Protein 6GBH (pdb70)

B-factor: mean 94.47, std 19.18, range [62.91, 206.18]

Foldseek 3Di:
DKEKDKVVLEAEAQFKIKIDIDCDDPAFQWKWKFFDQDDDQQGTQWIAGPVVRDIDGGNNHPVQKDADDSGMMMGGNDDQVVFHKMKMWTAGPVRDIDMYMGGHHYDD/DKEWEKVPQEAEQQFKIKIAIPPQDDAFQKKWKFPDDDDDQQRTQWIAGPVVRDIDGGNNHDVQWDADPNRMIMGGNHDQVRFFKMKMWTAGPVGDIDMYMYGHGYHD/DPPVLVVLLVLLLVLLCPQFADALQHLLNLLLLLLLLQLLLVCQQAVQWFAEAAAPDAADAQKKKKWACHQHALWRIHIHHGNNNRHHAFAQEHHHPVLVLLLSVLSQQSLQLVVVNQHGLVDFAAKGWTWIWMAMSHDIDIDIDIDTRYRLVSLVSSLSNLCSCVVRQGKTDADPCVADPQHDNHIDRVCVSCVLVSVLSNLSSVLSNLLSVLSVVSVVQRADDPVCLVVQVSLQSSLVSVVSNLVSSVSNLVSVVVVCPPSCVPASQDAPSGGSGRHNHRPSNSPVSSVSSVVSSVVCVVCNVSSVVSNVVSPPDD/DVPVVLQVLLVVLLCPLFQDQLLHLLNLLLVLLLLLLLLVCQQAPQWAAAAAAAPAAFQPKKKKWACHAHAQFSIDIHGRNNSRHHAFAAAHHYPVLVVLLSVLNQVSVQLPVVNAHGLNDFPDKTWTWIWMAMVPRIDIDIDIGTRYSLVNLVSSLSNLCSCVRRQHKTAADVVAADLHHNDIHRCCVQCVLSSVLSNLSSVLSNLLSVLSVVSVVQRQNDDQPPPVLPSLVSLQSSLVSSVSNLVSSVVSLVSVVVVCVHDCVPASQDADDSPSGRHNHSPSNNVVSSVSSVSSSVVCCVSNVSSVVSNVVSVVSD

InterPro domains:
  IPR002718 Outer membrane protein, Helicobacter [PF01856] (459-632)
  IPR002718 Outer membrane protein, Helicobacter [PR01776] (448-469)
  IPR002718 Outer membrane protein, Helicobacter [PR01776] (474-494)
  IPR002718 Outer membrane protein, Helicobacter [PR01776] (495-516)
  IPR002718 Outer membrane protein, Helicobacter [PR01776] (592-613)
  IPR040838 SabA, N-terminal extracellular adhesion domain [PF18304] (47-334)

Structure (mmCIF, N/CA/C/O backbone):
data_6GBH
#
_entry.id   6GBH
#
_cell.length_a   79.820
_cell.length_b   169.670
_cell.length_c   198.096
_cell.angle_alpha   90.00
_cell.angle_beta   90.00
_cell.angle_gamma   90.00
#
_symmetry.space_group_name_H-M   'C 2 2 21'
#
loop_
_entity.id
_entity.type
_entity.pdbx_description
1 polymer 'Carcinoembryonic antigen-related cell adhesion molecule 1'
2 polymer HopQ
3 non-polymer 'SULFATE ION'
4 water water
#
loop_
_atom_site.group_PDB
_atom_site.id
_atom_site.type_symbol
_atom_site.label_atom_id
_atom_site.label_alt_id
_atom_site.label_comp_id
_atom_site.label_asym_id
_atom_site.label_entity_id
_atom_site.label_seq_id
_atom_site.pdbx_PDB_ins_code
_atom_site.Cartn_x
_atom_site.Cartn_y
_atom_site.Cartn_z
_atom_site.occupancy
_atom_site.B_iso_or_equiv
_atom_site.auth_seq_id
_atom_site.auth_comp_id
_atom_site.auth_asym_id
_atom_site.auth_atom_id
_atom_site.pdbx_PDB_model_num
ATOM 1 N N . GLN A 1 2 ? -28.527 -11.898 -91.662 1.00 132.08 1 GLN B N 1
ATOM 2 C CA . GLN A 1 2 ? -28.776 -10.540 -91.101 1.00 129.34 1 GLN B CA 1
ATOM 3 C C . GLN A 1 2 ? -30.219 -10.376 -90.601 1.00 119.74 1 GLN B C 1
ATOM 4 O O . GLN A 1 2 ? -31.153 -10.802 -91.263 1.00 116.62 1 GLN B O 1
ATOM 10 N N . LEU A 1 3 ? -30.399 -9.732 -89.447 1.00 114.06 2 LEU B N 1
ATOM 11 C CA . LEU A 1 3 ? -31.741 -9.505 -88.872 1.00 106.18 2 LEU B CA 1
ATOM 12 C C . LEU A 1 3 ? -32.672 -8.846 -89.875 1.00 102.87 2 LEU B C 1
ATOM 13 O O . LEU A 1 3 ? -32.240 -8.019 -90.654 1.00 106.42 2 LEU B O 1
ATOM 18 N N . THR A 1 4 ? -33.945 -9.221 -89.863 1.00 97.99 3 THR B N 1
ATOM 19 C CA . THR A 1 4 ? -34.886 -8.761 -90.874 1.00 99.36 3 THR B CA 1
ATOM 20 C C . THR A 1 4 ? -36.299 -8.845 -90.386 1.00 97.49 3 THR B C 1
ATOM 21 O O . THR A 1 4 ? -36.616 -9.671 -89.547 1.00 97.20 3 THR B O 1
ATOM 25 N N . THR A 1 5 ? -37.162 -7.998 -90.911 1.00 99.49 4 THR B N 1
ATOM 26 C CA . THR A 1 5 ? -38.553 -8.075 -90.539 1.00 103.43 4 THR B CA 1
ATOM 27 C C . THR A 1 5 ? -39.359 -8.096 -91.807 1.00 111.77 4 THR B C 1
ATOM 28 O O . THR A 1 5 ? -38.814 -7.910 -92.890 1.00 116.42 4 THR B O 1
ATOM 32 N N . GLU A 1 6 ? -40.654 -8.355 -91.673 1.00 117.07 5 GLU B N 1
ATOM 33 C CA . GLU A 1 6 ? -41.510 -8.608 -92.833 1.00 120.65 5 GLU B CA 1
ATOM 34 C C . GLU A 1 6 ? -42.963 -8.583 -92.401 1.00 117.35 5 GLU B C 1
ATOM 35 O O . GLU A 1 6 ? -43.433 -9.458 -91.669 1.00 117.47 5 GLU B O 1
ATOM 41 N N . SER A 1 7 ? -43.660 -7.547 -92.837 1.00 114.19 6 SER B N 1
ATOM 42 C CA . SER A 1 7 ? -45.070 -7.434 -92.579 1.00 114.24 6 SER B CA 1
ATOM 43 C C . SER A 1 7 ? -45.769 -8.551 -93.343 1.00 113.69 6 SER B C 1
ATOM 44 O O . SER A 1 7 ? -45.277 -8.991 -94.378 1.00 115.01 6 SER B O 1
ATOM 47 N N . MET A 1 8 ? -46.880 -9.039 -92.798 1.00 110.43 7 MET B N 1
ATOM 48 C CA . MET A 1 8 ? -47.819 -9.860 -93.562 1.00 110.14 7 MET B CA 1
ATOM 49 C C . MET A 1 8 ? -49.227 -9.776 -92.996 1.00 101.42 7 MET B C 1
ATOM 50 O O . MET A 1 8 ? -49.424 -10.071 -91.835 1.00 93.76 7 MET B O 1
ATOM 55 N N . PRO A 1 9 ? -50.194 -9.292 -93.798 1.00 102.88 8 PRO B N 1
ATOM 56 C CA . PRO A 1 9 ? -49.991 -8.743 -95.148 1.00 108.45 8 PRO B CA 1
ATOM 57 C C . PRO A 1 9 ? -49.155 -7.483 -95.101 1.00 109.19 8 PRO B C 1
ATOM 58 O O . PRO A 1 9 ? -49.173 -6.797 -94.088 1.00 104.61 8 PRO B O 1
ATOM 62 N N . PHE A 1 10 ? -48.428 -7.209 -96.183 1.00 118.31 9 PHE B N 1
ATOM 63 C CA . PHE A 1 10 ? -47.721 -5.927 -96.372 1.00 122.91 9 PHE B CA 1
ATOM 64 C C . PHE A 1 10 ? -48.709 -4.745 -96.412 1.00 122.78 9 PHE B C 1
ATOM 65 O O . PHE A 1 10 ? -48.367 -3.654 -95.989 1.00 126.44 9 PHE B O 1
ATOM 73 N N . ASN A 1 11 ? -49.925 -4.971 -96.915 1.00 124.01 10 ASN B N 1
ATOM 74 C CA . ASN A 1 11 ? -51.006 -3.973 -96.881 1.00 125.44 10 ASN B CA 1
ATOM 75 C C . ASN A 1 11 ? -52.178 -4.482 -96.062 1.00 124.74 10 ASN B C 1
ATOM 76 O O . ASN A 1 11 ? -52.590 -5.618 -96.238 1.00 125.46 10 ASN B O 1
ATOM 81 N N . VAL A 1 12 ? -52.758 -3.634 -95.213 1.00 123.61 11 VAL B N 1
ATOM 82 C CA . VAL A 1 12 ? -53.658 -4.121 -94.165 1.00 123.26 11 VAL B CA 1
ATOM 83 C C . VAL A 1 12 ? -55.032 -3.461 -94.065 1.00 121.38 11 VAL B C 1
ATOM 84 O O . VAL A 1 12 ? -55.157 -2.383 -93.532 1.00 113.49 11 VAL B O 1
ATOM 88 N N . ALA A 1 13 ? -56.068 -4.167 -94.506 1.00 125.09 12 ALA B N 1
ATOM 89 C CA . ALA A 1 13 ? -57.465 -3.762 -94.286 1.00 126.27 12 ALA B CA 1
ATOM 90 C C . ALA A 1 13 ? -57.781 -3.244 -92.875 1.00 122.61 12 ALA B C 1
ATOM 91 O O . ALA A 1 13 ? -57.272 -3.768 -91.890 1.00 123.17 12 ALA B O 1
ATOM 93 N N . GLU A 1 14 ? -58.652 -2.238 -92.795 1.00 124.68 13 GLU B N 1
ATOM 94 C CA . GLU A 1 14 ? -59.039 -1.586 -91.524 1.00 125.72 13 GLU B CA 1
ATOM 95 C C . GLU A 1 14 ? -60.027 -2.428 -90.698 1.00 120.42 13 GLU B C 1
ATOM 96 O O . GLU A 1 14 ? -60.999 -2.938 -91.240 1.00 129.08 13 GLU B O 1
ATOM 102 N N . GLY A 1 15 ? -59.795 -2.538 -89.390 1.00 112.40 14 GLY B N 1
ATOM 103 C CA . GLY A 1 15 ? -60.627 -3.375 -88.518 1.00 113.02 14 GLY B CA 1
ATOM 104 C C . GLY A 1 15 ? -60.188 -4.840 -88.508 1.00 113.33 14 GLY B C 1
ATOM 105 O O . GLY A 1 15 ? -60.739 -5.672 -87.762 1.00 118.53 14 GLY B O 1
ATOM 106 N N . LYS A 1 16 ? -59.187 -5.152 -89.334 1.00 110.22 15 LYS B N 1
ATOM 107 C CA . LYS A 1 16 ? -58.669 -6.502 -89.504 1.00 107.04 15 LYS B CA 1
ATOM 108 C C . LYS A 1 16 ? -57.300 -6.477 -88.831 1.00 99.08 15 LYS B C 1
ATOM 109 O O . LYS A 1 16 ? -57.159 -5.806 -87.821 1.00 100.39 15 LYS B O 1
ATOM 115 N N . GLU A 1 17 ? -56.289 -7.153 -89.368 1.00 110.75 16 GLU B N 1
ATOM 116 C CA . GLU A 1 17 ? -55.129 -7.484 -88.559 1.00 112.56 16 GLU B CA 1
ATOM 117 C C . GLU A 1 17 ? -53.900 -7.836 -89.359 1.00 102.22 16 GLU B C 1
ATOM 118 O O . GLU A 1 17 ? -53.995 -8.276 -90.497 1.00 104.19 16 GLU B O 1
ATOM 124 N N . VAL A 1 18 ? -52.740 -7.694 -88.737 1.00 96.95 17 VAL B N 1
ATOM 125 C CA . VAL A 1 18 ? -51.465 -7.871 -89.428 1.00 92.70 17 VAL B CA 1
ATOM 126 C C . VAL A 1 18 ? -50.487 -8.485 -88.456 1.00 92.70 17 VAL B C 1
ATOM 127 O O . VAL A 1 18 ? -50.621 -8.302 -87.221 1.00 91.18 17 VAL B O 1
ATOM 131 N N . LEU A 1 19 ? -49.509 -9.186 -89.035 1.00 92.19 18 LEU B N 1
ATOM 132 C CA . LEU A 1 19 ? -48.450 -9.875 -88.304 1.00 95.40 18 LEU B CA 1
ATOM 133 C C . LEU A 1 19 ? -47.119 -9.427 -88.849 1.00 95.41 18 LEU B C 1
ATOM 134 O O . LEU A 1 19 ? -46.915 -9.460 -90.059 1.00 105.01 18 LEU B O 1
ATOM 139 N N . LEU A 1 20 ? -46.208 -9.009 -87.975 1.00 93.59 19 LEU B N 1
ATOM 140 C CA . LEU A 1 20 ? -44.855 -8.702 -88.426 1.00 94.54 19 LEU B CA 1
ATOM 141 C C . LEU A 1 20 ? -43.923 -9.858 -88.032 1.00 94.62 19 LEU B C 1
ATOM 142 O O . LEU A 1 20 ? -43.610 -10.050 -86.846 1.00 90.99 19 LEU B O 1
ATOM 147 N N . LEU A 1 21 ? -43.514 -10.629 -89.036 1.00 95.12 20 LEU B N 1
ATOM 148 C CA . LEU A 1 21 ? -42.543 -11.701 -88.861 1.00 98.46 20 LEU B CA 1
ATOM 149 C C . LEU A 1 21 ? -41.140 -11.187 -88.757 1.00 102.44 20 LEU B C 1
ATOM 150 O O . LEU A 1 21 ? -40.786 -10.185 -89.380 1.00 111.74 20 LEU B O 1
ATOM 155 N N . VAL A 1 22 ? -40.316 -11.957 -88.065 1.00 101.78 21 VAL B N 1
ATOM 156 C CA . VAL A 1 22 ? -38.905 -11.676 -87.941 1.00 104.03 21 VAL B CA 1
ATOM 157 C C . VAL A 1 22 ? -38.105 -12.779 -88.577 1.00 108.66 21 VAL B C 1
ATOM 158 O O . VAL A 1 22 ? -38.523 -13.922 -88.546 1.00 111.75 21 VAL B O 1
ATOM 162 N N . HIS A 1 23 ? -36.951 -12.429 -89.133 1.00 105.12 22 HIS B N 1
ATOM 163 C CA . HIS A 1 23 ? -36.059 -13.393 -89.762 1.00 108.98 22 HIS B CA 1
ATOM 164 C C . HIS A 1 23 ? -34.646 -13.173 -89.232 1.00 108.04 22 HIS B C 1
ATOM 165 O O . HIS A 1 23 ? -34.295 -12.068 -88.891 1.00 107.71 22 HIS B O 1
ATOM 172 N N . ASN A 1 24 ? -33.836 -14.226 -89.190 1.00 109.62 23 ASN B N 1
ATOM 173 C CA . ASN A 1 24 ? -32.498 -14.221 -88.543 1.00 109.70 23 ASN B CA 1
ATOM 174 C C . ASN A 1 24 ? -32.443 -13.724 -87.096 1.00 110.45 23 ASN B C 1
ATOM 175 O O . ASN A 1 24 ? -31.498 -13.010 -86.707 1.00 115.06 23 ASN B O 1
ATOM 180 N N . LEU A 1 25 ? -33.430 -14.111 -86.291 1.00 108.46 24 LEU B N 1
ATOM 181 C CA . LEU A 1 25 ? -33.364 -13.836 -84.853 1.00 106.48 24 LEU B CA 1
ATOM 182 C C . LEU A 1 25 ? -32.180 -14.609 -84.271 1.00 108.26 24 LEU B C 1
ATOM 183 O O . LEU A 1 25 ? -32.102 -15.818 -84.434 1.00 111.09 24 LEU B O 1
ATOM 188 N N . PRO A 1 26 ? -31.233 -13.920 -83.626 1.00 107.44 25 PRO B N 1
ATOM 189 C CA . PRO A 1 26 ? -30.123 -14.686 -83.082 1.00 109.09 25 PRO B CA 1
ATOM 190 C C . PRO A 1 26 ? -30.512 -15.822 -82.122 1.00 105.77 25 PRO B C 1
ATOM 191 O O . PRO A 1 26 ? -31.556 -15.814 -81.473 1.00 99.06 25 PRO B O 1
ATOM 195 N N . GLN A 1 27 ? -29.658 -16.822 -82.114 1.00 108.49 26 GLN B N 1
ATOM 196 C CA . GLN A 1 27 ? -29.788 -17.972 -81.256 1.00 110.73 26 GLN B CA 1
ATOM 197 C C . GLN A 1 27 ? -29.946 -17.500 -79.810 1.00 105.58 26 GLN B C 1
ATOM 198 O O . GLN A 1 27 ? -31.005 -17.650 -79.191 1.00 98.35 26 GLN B O 1
ATOM 204 N N . GLN A 1 28 ? -28.915 -16.833 -79.320 1.00 104.95 27 GLN B N 1
ATOM 205 C CA . GLN A 1 28 ? -28.770 -16.572 -77.902 1.00 104.76 27 GLN B CA 1
ATOM 206 C C . GLN A 1 28 ? -29.130 -15.120 -77.563 1.00 95.64 27 GLN B C 1
ATOM 207 O O . GLN A 1 28 ? -28.355 -14.216 -77.866 1.00 95.08 27 GLN B O 1
ATOM 213 N N . LEU A 1 29 ? -30.298 -14.927 -76.939 1.00 88.25 28 LEU B N 1
ATOM 214 C CA . LEU A 1 29 ? -30.872 -13.606 -76.646 1.00 83.48 28 LEU B CA 1
ATOM 215 C C . LEU A 1 29 ? -30.866 -13.243 -75.193 1.00 84.75 28 LEU B C 1
ATOM 216 O O . LEU A 1 29 ? -31.028 -14.112 -74.344 1.00 89.48 28 LEU B O 1
ATOM 221 N N . PHE A 1 30 ? -30.718 -11.936 -74.918 1.00 84.92 29 PHE B N 1
ATOM 222 C CA . PHE A 1 30 ? -31.048 -11.363 -73.603 1.00 78.52 29 PHE B CA 1
ATOM 223 C C . PHE A 1 30 ? -32.458 -10.853 -73.568 1.00 73.49 29 PHE B C 1
ATOM 224 O O . PHE A 1 30 ? -33.060 -10.823 -72.516 1.00 75.28 29 PHE B O 1
ATOM 232 N N . GLY A 1 31 ? -32.985 -10.433 -74.703 1.00 71.61 30 GLY B N 1
ATOM 233 C CA . GLY A 1 31 ? -34.297 -9.768 -74.734 1.00 71.70 30 GLY B CA 1
ATOM 234 C C . GLY A 1 31 ? -34.464 -8.976 -76.021 1.00 72.16 30 GLY B C 1
ATOM 235 O O . GLY A 1 31 ? -33.538 -8.869 -76.840 1.00 69.72 30 GLY B O 1
ATOM 236 N N . TYR A 1 32 ? -35.659 -8.452 -76.223 1.00 74.48 31 TYR B N 1
ATOM 237 C CA . TYR A 1 32 ? -35.944 -7.706 -77.429 1.00 78.00 31 TYR B CA 1
ATOM 238 C C . TYR A 1 32 ? -37.188 -6.822 -77.287 1.00 78.17 31 TYR B C 1
ATOM 239 O O . TYR A 1 32 ? -37.960 -6.963 -76.333 1.00 77.63 31 TYR B O 1
ATOM 248 N N . SER A 1 33 ? -37.357 -5.870 -78.216 1.00 78.48 32 SER B N 1
ATOM 249 C CA . SER A 1 33 ? -38.319 -4.778 -78.014 1.00 75.66 32 SER B CA 1
ATOM 250 C C . SER A 1 33 ? -38.877 -4.273 -79.335 1.00 75.49 32 SER B C 1
ATOM 251 O O . SER A 1 33 ? -38.207 -4.346 -80.365 1.00 73.72 32 SER B O 1
ATOM 254 N N . TRP A 1 34 ? -40.135 -3.836 -79.325 1.00 78.94 33 TRP B N 1
ATOM 255 C CA . TRP A 1 34 ? -40.771 -3.265 -80.530 1.00 83.81 33 TRP B CA 1
ATOM 256 C C . TRP A 1 34 ? -41.169 -1.770 -80.392 1.00 86.14 33 TRP B C 1
ATOM 257 O O . TRP A 1 34 ? -41.605 -1.304 -79.324 1.00 85.17 33 TRP B O 1
ATOM 268 N N . TYR A 1 35 ? -41.039 -1.032 -81.495 1.00 87.64 34 TYR B N 1
ATOM 269 C CA . TYR A 1 35 ? -41.132 0.431 -81.452 1.00 90.92 34 TYR B CA 1
ATOM 270 C C . TYR A 1 35 ? -41.855 0.979 -82.634 1.00 91.46 34 TYR B C 1
ATOM 271 O O . TYR A 1 35 ? -41.504 0.643 -83.758 1.00 94.21 34 TYR B O 1
ATOM 280 N N . LYS A 1 36 ? -42.839 1.847 -82.388 1.00 93.42 35 LYS B N 1
ATOM 281 C CA . LYS A 1 36 ? -43.423 2.646 -83.473 1.00 94.30 35 LYS B CA 1
ATOM 282 C C . LYS A 1 36 ? -42.375 3.633 -83.920 1.00 93.05 35 LYS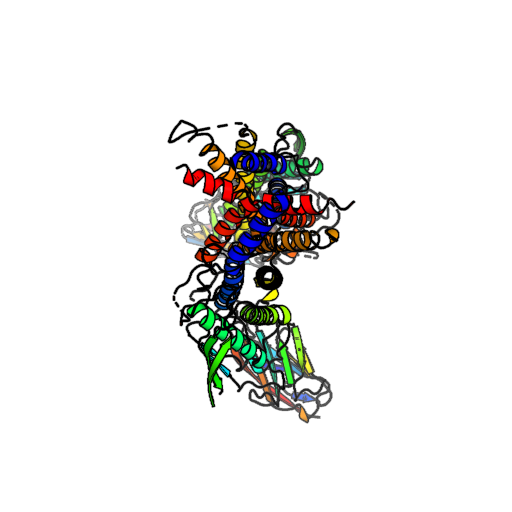 B C 1
ATOM 283 O O . LYS A 1 36 ? -41.843 4.386 -83.098 1.00 93.60 35 LYS B O 1
ATOM 289 N N . GLY A 1 37 ? -42.032 3.596 -85.202 1.00 92.32 36 GLY B N 1
ATOM 290 C CA . GLY A 1 37 ? -40.980 4.459 -85.697 1.00 95.91 36 GLY B CA 1
ATOM 291 C C . GLY A 1 37 ? -40.021 3.726 -86.582 1.00 96.53 36 GLY B C 1
ATOM 292 O O . GLY A 1 37 ? -40.277 2.578 -86.947 1.00 96.87 36 GLY B O 1
ATOM 293 N N . GLU A 1 38 ? -38.950 4.428 -86.965 1.00 99.03 37 GLU B N 1
ATOM 294 C CA . GLU A 1 38 ? -37.854 3.891 -87.792 1.00 101.03 37 GLU B CA 1
ATOM 295 C C . GLU A 1 38 ? -36.651 3.808 -86.903 1.00 100.03 37 GLU B C 1
ATOM 296 O O . GLU A 1 38 ? -35.509 3.647 -87.368 1.00 99.76 37 GLU B O 1
ATOM 302 N N . ARG A 1 39 ? -36.894 3.948 -85.614 1.00 98.23 38 ARG B N 1
ATOM 303 C CA . ARG A 1 39 ? -35.786 4.019 -84.718 1.00 101.78 38 ARG B CA 1
ATOM 304 C C . ARG A 1 39 ? -36.192 3.726 -83.291 1.00 98.11 38 ARG B C 1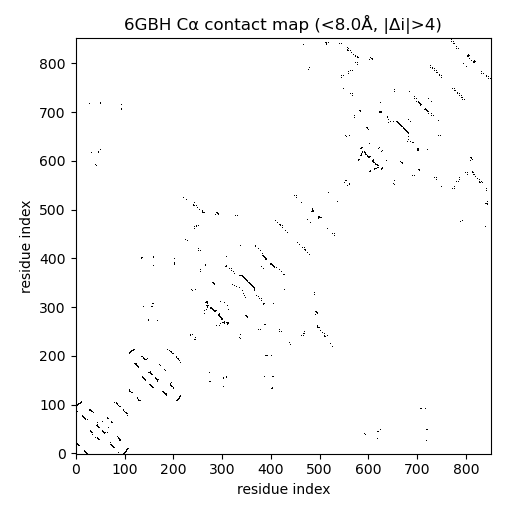
ATOM 305 O O . ARG A 1 39 ? -37.365 3.834 -82.892 1.00 94.61 38 ARG B O 1
ATOM 313 N N . VAL A 1 40 ? -35.164 3.341 -82.552 1.00 95.20 39 VAL B N 1
ATOM 314 C CA . VAL A 1 40 ? -35.284 2.888 -81.205 1.00 92.11 39 VAL B CA 1
ATOM 315 C C . VAL A 1 40 ? -35.447 4.140 -80.363 1.00 91.79 39 VAL B C 1
ATOM 316 O O . VAL A 1 40 ? -34.579 5.009 -80.354 1.00 93.18 39 VAL B O 1
ATOM 320 N N . ASP A 1 41 ? -36.584 4.221 -79.684 1.00 88.16 40 ASP B N 1
ATOM 321 C CA . ASP A 1 41 ? -36.889 5.347 -78.867 1.00 90.42 40 ASP B CA 1
ATOM 322 C C . ASP A 1 41 ? -37.764 5.015 -77.649 1.00 85.86 40 ASP B C 1
ATOM 323 O O . ASP A 1 41 ? -38.981 4.833 -77.770 1.00 80.09 40 ASP B O 1
ATOM 328 N N . GLY A 1 42 ? -37.133 5.055 -76.475 1.00 85.80 41 GLY B N 1
ATOM 329 C CA . GLY A 1 42 ? -37.811 4.922 -75.205 1.00 86.54 41 GLY B CA 1
ATOM 330 C C . GLY A 1 42 ? -39.294 5.189 -75.292 1.00 89.26 41 GLY B C 1
ATOM 331 O O . GLY A 1 42 ? -40.107 4.310 -75.061 1.00 91.63 41 GLY B O 1
ATOM 332 N N . ASN A 1 43 ? -39.661 6.401 -75.675 1.00 93.60 42 ASN B N 1
ATOM 333 C CA . ASN A 1 43 ? -41.036 6.839 -75.502 1.00 94.04 42 ASN B CA 1
ATOM 334 C C . ASN A 1 43 ? -41.950 6.335 -76.591 1.00 91.67 42 ASN B C 1
ATOM 335 O O . ASN A 1 43 ? -43.156 6.594 -76.547 1.00 93.01 42 ASN B O 1
ATOM 340 N N . ARG A 1 44 ? -41.383 5.637 -77.578 1.00 87.47 43 ARG B N 1
ATOM 341 C CA . ARG A 1 44 ? -42.170 5.022 -78.643 1.00 87.01 43 ARG B CA 1
ATOM 342 C C . ARG A 1 44 ? -42.237 3.426 -78.539 1.00 85.02 43 ARG B C 1
ATOM 343 O O . ARG A 1 44 ? -42.746 2.746 -79.447 1.00 79.58 43 ARG B O 1
ATOM 351 N N . GLN A 1 45 ? -41.743 2.854 -77.435 1.00 85.02 44 GLN B N 1
ATOM 352 C CA . GLN A 1 45 ? -41.794 1.416 -77.242 1.00 84.63 44 GLN B CA 1
ATOM 353 C C . GLN A 1 45 ? -43.211 0.906 -77.051 1.00 81.67 44 GLN B C 1
ATOM 354 O O . GLN A 1 45 ? -43.954 1.374 -76.178 1.00 80.32 44 GLN B O 1
ATOM 360 N N . ILE A 1 46 ? -43.543 -0.057 -77.892 1.00 78.87 45 ILE B N 1
ATOM 361 C CA . ILE A 1 46 ? -44.795 -0.808 -77.827 1.00 84.44 45 ILE B CA 1
ATOM 362 C C . ILE A 1 46 ? -44.739 -1.875 -76.678 1.00 82.65 45 ILE B C 1
ATOM 363 O O . ILE A 1 46 ? -45.629 -1.968 -75.795 1.00 77.11 45 ILE B O 1
ATOM 368 N N . VAL A 1 47 ? -43.653 -2.648 -76.683 1.00 81.94 46 VAL B N 1
ATOM 369 C CA . VAL A 1 47 ? -43.442 -3.702 -75.692 1.00 83.38 46 VAL B CA 1
ATOM 370 C C . VAL A 1 47 ? -41.992 -4.181 -75.633 1.00 79.85 46 VAL B C 1
ATOM 371 O O . VAL A 1 47 ? -41.229 -4.125 -76.631 1.00 76.92 46 VAL B O 1
ATOM 375 N N . GLY A 1 48 ? -41.617 -4.619 -74.442 1.00 78.06 47 GLY B N 1
ATOM 376 C CA . GLY A 1 48 ? -40.327 -5.270 -74.235 1.00 82.32 47 GLY B CA 1
ATOM 377 C C . GLY A 1 48 ? -40.545 -6.663 -73.650 1.00 84.82 47 GLY B C 1
ATOM 378 O O . GLY A 1 48 ? -41.378 -6.839 -72.764 1.00 83.01 47 GLY B O 1
ATOM 379 N N . TYR A 1 49 ? -39.821 -7.642 -74.184 1.00 86.24 48 TYR B N 1
ATOM 380 C CA . TYR A 1 49 ? -39.806 -9.015 -73.691 1.00 87.01 48 TYR B CA 1
ATOM 381 C C . TYR A 1 49 ? -38.413 -9.351 -73.156 1.00 82.90 48 TYR B C 1
ATOM 382 O O . TYR A 1 49 ? -37.409 -9.282 -73.881 1.00 79.55 48 TYR B O 1
ATOM 391 N N . ALA A 1 50 ? -38.341 -9.721 -71.888 1.00 81.83 49 ALA B N 1
ATOM 392 C CA . ALA A 1 50 ? -37.073 -10.147 -71.318 1.00 85.30 49 ALA B CA 1
ATOM 393 C C . ALA A 1 50 ? -37.086 -11.681 -71.157 1.00 88.40 49 ALA B C 1
ATOM 394 O O . ALA A 1 50 ? -38.063 -12.255 -70.668 1.00 92.64 49 ALA B O 1
ATOM 396 N N . ILE A 1 51 ? -36.000 -12.331 -71.560 1.00 87.25 50 ILE B N 1
ATOM 397 C CA . ILE A 1 51 ? -35.891 -13.803 -71.518 1.00 85.73 50 ILE B CA 1
ATOM 398 C C . ILE A 1 51 ? -35.860 -14.301 -70.063 1.00 84.46 50 ILE B C 1
ATOM 399 O O . ILE A 1 51 ? -36.674 -15.127 -69.665 1.00 86.16 50 ILE B O 1
ATOM 404 N N . GLY A 1 52 ? -34.964 -13.740 -69.266 1.00 80.62 51 GLY B N 1
ATOM 405 C CA . GLY A 1 52 ? -34.861 -14.036 -67.848 1.00 78.34 51 GLY B CA 1
ATOM 406 C C . GLY A 1 52 ? -36.139 -14.195 -67.056 1.00 78.10 51 GLY B C 1
ATOM 407 O O . GLY A 1 52 ? -36.143 -14.903 -66.029 1.00 80.07 51 GLY B O 1
ATOM 408 N N . THR A 1 53 ? -37.206 -13.546 -67.494 1.00 75.08 52 THR B N 1
ATOM 409 C CA . THR A 1 53 ? -38.461 -13.580 -66.758 1.00 77.76 52 THR B CA 1
ATOM 410 C C . THR A 1 53 ? -39.599 -14.064 -67.643 1.00 80.23 52 THR B C 1
ATOM 411 O O . THR A 1 53 ? -40.755 -14.108 -67.226 1.00 80.46 52 THR B O 1
ATOM 415 N N . GLN A 1 54 ? -39.282 -14.373 -68.889 1.00 82.55 53 GLN B N 1
ATOM 416 C CA . GLN A 1 54 ? -40.283 -14.694 -69.869 1.00 87.63 53 GLN B CA 1
ATOM 417 C C . GLN A 1 54 ? -41.467 -13.716 -69.860 1.00 87.85 53 GLN B C 1
ATOM 418 O O . GLN A 1 54 ? -42.572 -14.085 -70.243 1.00 92.27 53 GLN B O 1
ATOM 424 N N . GLN A 1 55 ? -41.244 -12.463 -69.465 1.00 106.91 54 GLN B N 1
ATOM 425 C CA . GLN A 1 55 ? -42.356 -11.520 -69.326 1.00 106.80 54 GLN B CA 1
ATOM 426 C C . GLN A 1 55 ? -42.422 -10.408 -70.405 1.00 101.83 54 GLN B C 1
ATOM 427 O O . GLN A 1 55 ? -41.408 -10.001 -70.981 1.00 96.58 54 GLN B O 1
ATOM 433 N N . ALA A 1 56 ? -43.630 -9.953 -70.699 1.00 101.51 55 ALA B N 1
ATOM 434 C CA . ALA A 1 56 ? -43.811 -8.846 -71.639 1.00 102.50 55 ALA B CA 1
ATOM 435 C C . ALA A 1 56 ? -44.429 -7.651 -70.926 1.00 107.25 55 ALA B C 1
ATOM 436 O O . ALA A 1 56 ? -45.603 -7.664 -70.546 1.00 107.89 55 ALA B O 1
ATOM 438 N N . THR A 1 57 ? -43.622 -6.614 -70.754 1.00 110.56 56 THR B N 1
ATOM 439 C CA . THR A 1 57 ? -44.079 -5.369 -70.177 1.00 111.64 56 THR B CA 1
ATOM 440 C C . THR A 1 57 ? -44.277 -4.366 -71.322 1.00 106.39 56 THR B C 1
ATOM 441 O O . THR A 1 57 ? -43.344 -4.085 -72.082 1.00 102.95 56 THR B O 1
ATOM 445 N N . PRO A 1 58 ? -45.504 -3.857 -71.474 1.00 104.91 57 PRO B N 1
ATOM 446 C CA . PRO A 1 58 ? -45.771 -2.870 -72.507 1.00 105.00 57 PRO B CA 1
ATOM 447 C C . PRO A 1 58 ? -45.125 -1.519 -72.206 1.00 109.17 57 PRO B C 1
ATOM 448 O O . PRO A 1 58 ? -45.102 -1.074 -71.058 1.00 111.34 57 PRO B O 1
ATOM 452 N N . GLY A 1 59 ? -44.608 -0.877 -73.248 1.00 109.68 58 GLY B N 1
ATOM 453 C CA . GLY A 1 59 ? -44.115 0.480 -73.140 1.00 110.05 58 GLY B CA 1
ATOM 454 C C . GLY A 1 59 ? -45.212 1.527 -73.318 1.00 109.53 58 GLY B C 1
ATOM 455 O O . GLY A 1 59 ? -46.415 1.218 -73.296 1.00 105.67 58 GLY B O 1
ATOM 456 N N . PRO A 1 60 ? -44.798 2.793 -73.485 1.00 110.29 59 PRO B N 1
ATOM 457 C CA . PRO A 1 60 ? -45.754 3.881 -73.593 1.00 107.03 59 PRO B CA 1
ATOM 458 C C . PRO A 1 60 ? -46.591 3.787 -74.859 1.00 101.33 59 PRO B C 1
ATOM 459 O O . PRO A 1 60 ? -47.791 4.025 -74.812 1.00 97.77 59 PRO B O 1
ATOM 463 N N . ALA A 1 61 ? -45.962 3.400 -75.969 1.00 99.96 60 ALA B N 1
ATOM 464 C CA . ALA A 1 61 ? -46.619 3.377 -77.289 1.00 98.21 60 ALA B CA 1
ATOM 465 C C . ALA A 1 61 ? -47.780 2.398 -77.385 1.00 98.73 60 ALA B C 1
ATOM 466 O O . ALA A 1 61 ? -48.659 2.565 -78.218 1.00 100.91 60 ALA B O 1
ATOM 468 N N . ASN A 1 62 ? -47.762 1.381 -76.528 1.00 100.45 61 ASN B N 1
ATOM 469 C CA . ASN A 1 62 ? -48.739 0.294 -76.506 1.00 99.49 61 ASN B CA 1
ATOM 470 C C . ASN A 1 62 ? -50.190 0.659 -76.669 1.00 98.34 61 ASN B C 1
ATOM 471 O O . ASN A 1 62 ? -50.722 1.401 -75.856 1.00 96.58 61 ASN B O 1
ATOM 476 N N . SER A 1 63 ? -50.843 0.085 -77.677 1.00 99.28 62 SER B N 1
ATOM 477 C CA . SER A 1 63 ? -52.285 0.270 -77.865 1.00 101.57 62 SER B CA 1
ATOM 478 C C . SER A 1 63 ? -53.144 -0.786 -77.167 1.00 102.19 62 SER B C 1
ATOM 479 O O . SER A 1 63 ? -54.375 -0.678 -77.182 1.00 100.06 62 SER B O 1
ATOM 482 N N . GLY A 1 64 ? -52.499 -1.792 -76.560 1.00 103.73 63 GLY B N 1
ATOM 483 C CA . GLY A 1 64 ? -53.202 -2.890 -75.875 1.00 104.22 63 GLY B CA 1
ATOM 484 C C . GLY A 1 64 ? -53.953 -3.820 -76.821 1.00 104.63 63 GLY B C 1
ATOM 485 O O . GLY A 1 64 ? -54.943 -4.452 -76.422 1.00 104.88 63 GLY B O 1
ATOM 486 N N . ARG A 1 65 ? -53.494 -3.849 -78.075 1.00 90.51 64 ARG B N 1
ATOM 487 C CA . ARG A 1 65 ? -54.002 -4.710 -79.137 1.00 89.38 64 ARG B CA 1
ATOM 488 C C . ARG A 1 65 ? -52.847 -5.365 -79.871 1.00 87.95 64 ARG B C 1
ATOM 489 O O . ARG A 1 65 ? -53.041 -5.906 -80.948 1.00 94.11 64 ARG B O 1
ATOM 497 N N . GLU A 1 66 ? -51.643 -5.295 -79.329 1.00 89.93 65 GLU B N 1
ATOM 498 C CA . GLU A 1 66 ? -50.506 -5.954 -79.936 1.00 92.42 65 GLU B CA 1
ATOM 499 C C . GLU A 1 66 ? -50.306 -7.197 -79.134 1.00 92.42 65 GLU B C 1
ATOM 500 O O . GLU A 1 66 ? -50.650 -7.226 -77.979 1.00 91.93 65 GLU B O 1
ATOM 506 N N . THR A 1 67 ? -49.718 -8.212 -79.735 1.00 95.76 66 THR B N 1
ATOM 507 C CA . THR A 1 67 ? -49.267 -9.375 -78.995 1.00 96.71 66 THR B CA 1
ATOM 508 C C . THR A 1 67 ? -47.910 -9.746 -79.520 1.00 92.45 66 THR B C 1
ATOM 509 O O . THR A 1 67 ? -47.717 -9.936 -80.726 1.00 96.86 66 THR B O 1
ATOM 513 N N . ILE A 1 68 ? -46.961 -9.838 -78.617 1.00 89.26 67 ILE B N 1
ATOM 514 C CA . ILE A 1 68 ? -45.648 -10.329 -78.978 1.00 87.86 67 ILE B CA 1
ATOM 515 C C . ILE A 1 68 ? -45.579 -11.856 -78.728 1.00 92.72 67 ILE B C 1
ATOM 516 O O . ILE A 1 68 ? -46.300 -12.388 -77.886 1.00 97.90 67 ILE B O 1
ATOM 521 N N . TYR A 1 69 ? -44.735 -12.538 -79.498 1.00 93.05 68 TYR B N 1
ATOM 522 C CA . TYR A 1 69 ? -44.522 -13.977 -79.393 1.00 96.50 68 TYR B CA 1
ATOM 523 C C . TYR A 1 69 ? -43.049 -14.246 -79.164 1.00 95.69 68 TYR B C 1
ATOM 524 O O . TYR A 1 69 ? -42.226 -13.339 -79.287 1.00 92.69 68 TYR B O 1
ATOM 533 N N . PRO A 1 70 ? -42.706 -15.503 -78.827 1.00 96.66 69 PRO B N 1
ATOM 534 C CA . PRO A 1 70 ? -41.369 -15.716 -78.258 1.00 93.72 69 PRO B CA 1
ATOM 535 C C . PRO A 1 70 ? -40.240 -15.832 -79.277 1.00 89.62 69 PRO B C 1
ATOM 536 O O . PRO A 1 70 ? -39.079 -15.863 -78.876 1.00 87.60 69 PRO B O 1
ATOM 540 N N . ASN A 1 71 ? -40.583 -15.871 -80.565 1.00 88.96 70 ASN B N 1
ATOM 541 C CA . ASN A 1 71 ? -39.606 -15.803 -81.656 1.00 89.39 70 ASN B CA 1
ATOM 542 C C . ASN A 1 71 ? -39.481 -14.388 -82.186 1.00 93.52 70 ASN B C 1
ATOM 543 O O . ASN A 1 71 ? -39.115 -14.196 -83.345 1.00 97.94 70 ASN B O 1
ATOM 548 N N . ALA A 1 72 ? -39.841 -13.401 -81.361 1.00 97.74 71 ALA B N 1
ATOM 549 C CA . ALA A 1 72 ? -39.708 -11.975 -81.701 1.00 98.11 71 ALA B CA 1
ATOM 550 C C . ALA A 1 72 ? -40.795 -11.437 -82.626 1.00 94.57 71 ALA B C 1
ATOM 551 O O . ALA A 1 72 ? -40.790 -10.269 -82.923 1.00 100.72 71 ALA B O 1
ATOM 553 N N . SER A 1 73 ? -41.718 -12.260 -83.086 1.00 91.22 72 SER B N 1
ATOM 554 C CA . SER A 1 73 ? -42.742 -11.772 -83.991 1.00 90.35 72 SER B CA 1
ATOM 555 C C . SER A 1 73 ? -43.801 -11.001 -83.221 1.00 88.94 72 SER B C 1
ATOM 556 O O . SER A 1 73 ? -43.845 -11.065 -81.991 1.00 86.47 72 SER B O 1
ATOM 559 N N . LEU A 1 74 ? -44.628 -10.242 -83.937 1.00 89.00 73 LEU B N 1
ATOM 560 C CA . LEU A 1 74 ? -45.528 -9.291 -83.284 1.00 87.53 73 LEU B CA 1
ATOM 561 C C . LEU A 1 74 ? -46.775 -9.168 -84.054 1.00 83.36 73 LEU B C 1
ATOM 562 O O . LEU A 1 74 ? -46.746 -9.095 -85.277 1.00 85.74 73 LEU B O 1
ATOM 567 N N . LEU A 1 75 ? -47.874 -9.081 -83.341 1.00 81.16 74 LEU B N 1
ATOM 568 C CA . LEU A 1 75 ? -49.174 -9.120 -83.982 1.00 85.32 74 LEU B CA 1
ATOM 569 C C . LEU A 1 75 ? -50.038 -7.948 -83.532 1.00 85.54 74 LEU B C 1
ATOM 570 O O . LEU A 1 75 ? -50.134 -7.657 -82.341 1.00 86.31 74 LEU B O 1
ATOM 575 N N . ILE A 1 76 ? -50.703 -7.300 -84.474 1.00 83.44 75 ILE B N 1
ATOM 576 C CA . ILE A 1 76 ? -51.552 -6.195 -84.098 1.00 83.25 75 ILE B CA 1
ATOM 577 C C . ILE A 1 76 ? -52.885 -6.550 -84.623 1.00 78.22 75 ILE B C 1
ATOM 578 O O . ILE A 1 76 ? -53.022 -6.858 -85.799 1.00 74.05 75 ILE B O 1
ATOM 583 N N . GLN A 1 77 ? -53.860 -6.479 -83.749 1.00 79.48 76 GLN B N 1
ATOM 584 C CA . GLN A 1 77 ? -55.213 -6.880 -84.095 1.00 86.46 76 GLN B CA 1
ATOM 585 C C . GLN A 1 77 ? -56.094 -5.660 -84.166 1.00 86.57 76 GLN B C 1
ATOM 586 O O . GLN A 1 77 ? -55.795 -4.624 -83.524 1.00 92.82 76 GLN B O 1
ATOM 592 N N . ASN A 1 78 ? -57.187 -5.770 -84.908 1.00 99.70 77 ASN B N 1
ATOM 593 C CA . ASN A 1 78 ? -58.139 -4.683 -84.982 1.00 100.24 77 ASN B CA 1
ATOM 594 C C . ASN A 1 78 ? -57.415 -3.354 -85.325 1.00 104.53 77 ASN B C 1
ATOM 595 O O . ASN A 1 78 ? -57.569 -2.327 -84.631 1.00 106.96 77 ASN B O 1
ATOM 600 N N . VAL A 1 79 ? -56.612 -3.398 -86.390 1.00 104.21 78 VAL B N 1
ATOM 601 C CA . VAL A 1 79 ? -55.794 -2.257 -86.779 1.00 105.43 78 VAL B CA 1
ATOM 602 C C . VAL A 1 79 ? -56.657 -1.037 -87.031 1.00 108.57 78 VAL B C 1
ATOM 603 O O . VAL A 1 79 ? -57.774 -1.147 -87.552 1.00 108.45 78 VAL B O 1
ATOM 607 N N . THR A 1 80 ? -56.132 0.113 -86.604 1.00 111.48 79 THR B N 1
ATOM 608 C CA . THR A 1 80 ? -56.699 1.430 -86.909 1.00 113.62 79 THR B CA 1
ATOM 609 C C . THR A 1 80 ? -55.803 2.174 -87.888 1.00 116.30 79 THR B C 1
ATOM 610 O O . THR A 1 80 ? -54.662 1.757 -88.170 1.00 113.33 79 THR B O 1
ATOM 614 N N . GLN A 1 81 ? -56.320 3.299 -88.371 1.00 120.52 80 GLN B N 1
ATOM 615 C CA . GLN A 1 81 ? -55.559 4.168 -89.251 1.00 122.47 80 GLN B CA 1
ATOM 616 C C . GLN A 1 81 ? -54.232 4.569 -88.619 1.00 118.88 80 GLN B C 1
ATOM 617 O O . GLN A 1 81 ? -53.196 4.503 -89.291 1.00 115.58 80 GLN B O 1
ATOM 623 N N . ASN A 1 82 ? -54.258 4.918 -87.326 1.00 117.82 81 ASN B N 1
ATOM 624 C CA . ASN A 1 82 ? -53.015 5.265 -86.588 1.00 118.02 81 ASN B CA 1
ATOM 625 C C . ASN A 1 82 ? -51.957 4.172 -86.660 1.00 115.50 81 ASN B C 1
ATOM 626 O O . ASN A 1 82 ? -50.768 4.455 -86.698 1.00 116.11 81 ASN B O 1
ATOM 631 N N . ASP A 1 83 ? -52.369 2.914 -86.639 1.00 113.65 82 ASP B N 1
ATOM 632 C CA . ASP A 1 83 ? -51.369 1.871 -86.599 1.00 111.91 82 ASP B CA 1
ATOM 633 C C . ASP A 1 83 ? -50.461 1.904 -87.826 1.00 108.87 82 ASP B C 1
ATOM 634 O O . ASP A 1 83 ? -49.328 1.414 -87.756 1.00 102.78 82 ASP B O 1
ATOM 639 N N . THR A 1 84 ? -50.917 2.497 -88.934 1.00 109.92 83 THR B N 1
ATOM 640 C CA . THR A 1 84 ? -50.086 2.510 -90.135 1.00 110.34 83 THR B CA 1
ATOM 641 C C . THR A 1 84 ? -48.761 3.176 -89.880 1.00 110.95 83 THR B C 1
ATOM 642 O O . THR A 1 84 ? -48.672 4.135 -89.099 1.00 111.42 83 THR B O 1
ATOM 646 N N . GLY A 1 85 ? -47.722 2.686 -90.537 1.00 92.66 84 GLY B N 1
ATOM 647 C CA . GLY A 1 85 ? -46.443 3.357 -90.418 1.00 95.70 84 GLY B CA 1
ATOM 648 C C . GLY A 1 85 ? -45.281 2.424 -90.375 1.00 98.60 84 GLY B C 1
ATOM 649 O O . GLY A 1 85 ? -45.381 1.268 -90.792 1.00 104.38 84 GLY B O 1
ATOM 650 N N . PHE A 1 86 ? -44.162 2.933 -89.891 1.00 101.24 85 PHE B N 1
ATOM 651 C CA . PHE A 1 86 ? -43.011 2.093 -89.666 1.00 104.00 85 PHE B CA 1
ATOM 652 C C . PHE A 1 86 ? -43.052 1.548 -88.256 1.00 102.05 85 PHE B C 1
ATOM 653 O O . PHE A 1 86 ? -43.750 2.078 -87.386 1.00 103.81 85 PHE B O 1
ATOM 661 N N . TYR A 1 87 ? -42.250 0.500 -88.072 1.00 99.36 86 TYR B N 1
ATOM 662 C CA . TYR A 1 87 ? -42.137 -0.302 -86.858 1.00 92.17 86 TYR B CA 1
ATOM 663 C C . TYR A 1 87 ? -40.693 -0.809 -86.821 1.00 94.48 86 TYR B C 1
ATOM 664 O O . TYR A 1 87 ? -40.114 -1.130 -87.867 1.00 95.63 86 TYR B O 1
ATOM 673 N N . THR A 1 88 ? -40.089 -0.853 -85.640 1.00 96.38 87 THR B N 1
ATOM 674 C CA . THR A 1 88 ? -38.667 -1.193 -85.543 1.00 96.86 87 THR B CA 1
ATOM 675 C C . THR A 1 88 ? -38.447 -2.147 -84.388 1.00 96.08 87 THR B C 1
ATOM 676 O O . THR A 1 88 ? -38.985 -1.954 -83.288 1.00 94.87 87 THR B O 1
ATOM 680 N N . LEU A 1 89 ? -37.646 -3.173 -84.666 1.00 94.99 88 LEU B N 1
ATOM 681 C CA . LEU A 1 89 ? -37.329 -4.213 -83.706 1.00 95.08 88 LEU B CA 1
ATOM 682 C C . LEU A 1 89 ? -35.923 -3.999 -83.216 1.00 92.62 88 LEU B C 1
ATOM 683 O O . LEU A 1 89 ? -34.975 -3.873 -83.988 1.00 95.90 88 LEU B O 1
ATOM 688 N N . GLN A 1 90 ? -35.801 -3.957 -81.910 1.00 90.57 89 GLN B N 1
ATOM 689 C CA . GLN A 1 90 ? -34.515 -3.877 -81.271 1.00 88.55 89 GLN B CA 1
ATOM 690 C C . GLN A 1 90 ? -34.331 -5.203 -80.518 1.00 89.14 89 GLN B C 1
ATOM 691 O O . GLN A 1 90 ? -35.214 -5.635 -79.756 1.00 84.80 89 GLN B O 1
ATOM 697 N N . VAL A 1 91 ? -33.161 -5.798 -80.699 1.00 85.08 90 VAL B N 1
ATOM 698 C CA . VAL A 1 91 ? -32.859 -7.081 -80.144 1.00 83.42 90 VAL B CA 1
ATOM 699 C C . VAL A 1 91 ? -31.525 -6.995 -79.444 1.00 83.45 90 VAL B C 1
ATOM 700 O O . VAL A 1 91 ? -30.569 -6.456 -79.990 1.00 86.19 90 VAL B O 1
ATOM 704 N N . ILE A 1 92 ? -31.467 -7.538 -78.234 1.00 84.40 91 ILE B N 1
ATOM 705 C CA . ILE A 1 92 ? -30.230 -7.632 -77.486 1.00 84.38 91 ILE B CA 1
ATOM 706 C C . ILE A 1 92 ? -29.766 -9.087 -77.353 1.00 90.06 91 ILE B C 1
ATOM 707 O O . ILE A 1 92 ? -30.474 -9.933 -76.800 1.00 87.67 91 ILE B O 1
ATOM 712 N N . LYS A 1 93 ? -28.548 -9.346 -77.808 1.00 92.55 92 LYS B N 1
ATOM 713 C CA . LYS A 1 93 ? -27.963 -10.658 -77.738 1.00 89.60 92 LYS B CA 1
ATOM 714 C C . LYS A 1 93 ? -27.451 -10.946 -76.347 1.00 90.99 92 LYS B C 1
ATOM 715 O O . LYS A 1 93 ? -27.356 -10.060 -75.513 1.00 86.69 92 LYS B O 1
ATOM 721 N N . SER A 1 94 ? -27.139 -12.215 -76.093 1.00 95.90 93 SER B N 1
ATOM 722 C CA . SER A 1 94 ? -26.780 -12.671 -74.748 1.00 95.10 93 SER B CA 1
ATOM 723 C C . SER A 1 94 ? -25.477 -12.028 -74.250 1.00 92.01 93 SER B C 1
ATOM 724 O O . SER A 1 94 ? -25.381 -11.657 -73.078 1.00 87.92 93 SER B O 1
ATOM 727 N N . ASP A 1 95 ? -24.501 -11.865 -75.143 1.00 91.97 94 ASP B N 1
ATOM 728 C CA . ASP A 1 95 ? -23.302 -11.035 -74.868 1.00 94.26 94 ASP B CA 1
ATOM 729 C C . ASP A 1 95 ? -23.580 -9.505 -74.943 1.00 90.59 94 ASP B C 1
ATOM 730 O O . ASP A 1 95 ? -22.657 -8.697 -74.905 1.00 87.33 94 ASP B O 1
ATOM 735 N N . LEU A 1 96 ? -24.854 -9.138 -75.078 1.00 88.39 95 LEU B N 1
ATOM 736 C CA . LEU A 1 96 ? -25.310 -7.748 -75.076 1.00 86.00 95 LEU B CA 1
ATOM 737 C C . LEU A 1 96 ? -25.023 -6.951 -76.372 1.00 89.79 95 LEU B C 1
ATOM 738 O O . LEU A 1 96 ? -25.356 -5.771 -76.445 1.00 92.50 95 LEU B O 1
ATOM 743 N N . VAL A 1 97 ? -24.454 -7.592 -77.400 1.00 91.20 96 VAL B N 1
ATOM 744 C CA . VAL A 1 97 ? -24.374 -6.975 -78.721 1.00 90.78 96 VAL B CA 1
ATOM 745 C C . VAL A 1 97 ? -25.809 -6.774 -79.175 1.00 93.07 96 VAL B C 1
ATOM 746 O O . VAL A 1 97 ? -26.665 -7.614 -78.875 1.00 89.75 96 VAL B O 1
ATOM 750 N N . ASN A 1 98 ? -26.075 -5.637 -79.842 1.00 97.03 97 ASN B N 1
ATOM 751 C CA . ASN A 1 98 ? -27.440 -5.246 -80.219 1.00 93.34 97 ASN B CA 1
ATOM 752 C C . ASN A 1 98 ? -27.673 -5.287 -81.706 1.00 90.99 97 ASN B C 1
ATOM 753 O O . ASN A 1 98 ? -26.734 -5.362 -82.507 1.00 92.47 97 ASN B O 1
ATOM 758 N N . GLU A 1 99 ? -28.947 -5.267 -82.062 1.00 86.38 98 GLU B N 1
ATOM 759 C CA . GLU A 1 99 ? -29.355 -5.404 -83.436 1.00 90.47 98 GLU B CA 1
ATOM 760 C C . GLU A 1 99 ? -30.745 -4.821 -83.597 1.00 89.21 98 GLU B C 1
ATOM 761 O O . GLU A 1 99 ? -31.582 -4.873 -82.691 1.00 83.28 98 GLU B O 1
ATOM 767 N N . GLU A 1 100 ? -30.978 -4.237 -84.764 1.00 93.83 99 GLU B N 1
ATOM 768 C CA . GLU A 1 100 ? -32.227 -3.562 -85.027 1.00 93.45 99 GLU B CA 1
ATOM 769 C C . GLU A 1 100 ? -32.626 -3.999 -86.396 1.00 91.74 99 GLU B C 1
ATOM 770 O O . GLU A 1 100 ? -31.781 -4.377 -87.205 1.00 93.74 99 GLU B O 1
ATOM 776 N N . ALA A 1 101 ? -33.914 -3.958 -86.660 1.00 87.71 100 ALA B N 1
ATOM 777 C CA . ALA A 1 101 ? -34.385 -4.055 -88.013 1.00 91.32 100 ALA B CA 1
ATOM 778 C C . ALA A 1 101 ? -35.700 -3.333 -88.081 1.00 93.42 100 ALA B C 1
ATOM 779 O O . ALA A 1 101 ? -36.411 -3.201 -87.095 1.00 90.56 100 ALA B O 1
ATOM 781 N N . THR A 1 102 ? -35.998 -2.826 -89.259 1.00 103.57 101 THR B N 1
ATOM 782 C CA . THR A 1 102 ? -37.099 -1.915 -89.418 1.00 107.51 101 THR B CA 1
ATOM 783 C C . THR A 1 102 ? -38.072 -2.568 -90.386 1.00 109.75 101 THR B C 1
ATOM 784 O O . THR A 1 102 ? -37.689 -3.420 -91.204 1.00 110.25 101 THR B O 1
ATOM 788 N N . GLY A 1 103 ? -39.338 -2.195 -90.264 1.00 105.51 102 GLY B N 1
ATOM 789 C CA . GLY A 1 103 ? -40.336 -2.654 -91.196 1.00 105.67 102 GLY B CA 1
ATOM 790 C C . GLY A 1 103 ? -41.557 -1.797 -91.123 1.00 103.53 102 GLY B C 1
ATOM 791 O O . GLY A 1 103 ? -41.624 -0.872 -90.333 1.00 103.69 102 GLY B O 1
ATOM 792 N N . GLN A 1 104 ? -42.552 -2.152 -91.916 1.00 102.91 103 GLN B N 1
ATOM 793 C CA . GLN A 1 104 ? -43.596 -1.223 -92.236 1.00 101.01 103 GLN B CA 1
ATOM 794 C C . GLN A 1 104 ? -44.820 -1.897 -92.797 1.00 96.64 103 GLN B C 1
ATOM 795 O O . GLN A 1 104 ? -44.717 -2.834 -93.593 1.00 102.26 103 GLN B O 1
ATOM 801 N N . PHE A 1 105 ? -45.981 -1.396 -92.408 1.00 136.30 104 PHE B N 1
ATOM 802 C CA . PHE A 1 105 ? -47.189 -1.781 -93.082 1.00 132.00 104 PHE B CA 1
ATOM 803 C C . PHE A 1 105 ? -48.116 -0.596 -93.292 1.00 130.52 104 PHE B C 1
ATOM 804 O O . PHE A 1 105 ? -47.993 0.457 -92.662 1.00 127.53 104 PHE B O 1
ATOM 812 N N . HIS A 1 106 ? -49.047 -0.812 -94.203 1.00 134.47 105 HIS B N 1
ATOM 813 C CA . HIS A 1 106 ? -49.935 0.200 -94.690 1.00 135.03 105 HIS B CA 1
ATOM 814 C C . HIS A 1 106 ? -51.349 -0.233 -94.375 1.00 131.42 105 HIS B C 1
ATOM 815 O O . HIS A 1 106 ? -51.729 -1.346 -94.711 1.00 136.21 105 HIS B O 1
ATOM 822 N N . VAL A 1 107 ? -52.132 0.604 -93.717 1.00 128.29 106 VAL B N 1
ATOM 823 C CA . VAL A 1 107 ? -53.548 0.294 -93.555 1.00 130.91 106 VAL B CA 1
ATOM 824 C C . VAL A 1 107 ? -54.350 1.120 -94.570 1.00 134.99 106 VAL B C 1
ATOM 825 O O . VAL A 1 107 ? -53.881 2.173 -95.041 1.00 146.30 106 VAL B O 1
ATOM 829 N N . TYR A 1 108 ? -55.509 0.597 -94.980 1.00 132.22 107 TYR B N 1
ATOM 830 C CA . TYR A 1 108 ? -56.414 1.281 -95.921 1.00 134.95 107 TYR B CA 1
ATOM 831 C C . TYR A 1 108 ? -57.833 1.056 -95.451 1.00 133.21 107 TYR B C 1
ATOM 832 O O . TYR A 1 108 ? -58.120 0.041 -94.845 1.00 131.38 107 TYR B O 1
ATOM 841 N N . PRO A 1 109 ? -58.747 1.969 -95.767 1.00 137.27 108 PRO B N 1
ATOM 842 C CA . PRO A 1 109 ? -60.041 1.916 -95.090 1.00 140.35 108 PRO B CA 1
ATOM 843 C C . PRO A 1 109 ? -61.029 0.874 -95.634 1.00 139.41 108 PRO B C 1
ATOM 844 O O . PRO A 1 109 ? -60.653 0.011 -96.427 1.00 134.38 108 PRO B O 1
ATOM 848 N N . GLN B 1 2 ? -32.943 -43.973 -77.206 1.00 131.93 1 GLN D N 1
ATOM 849 C CA . GLN B 1 2 ? -32.285 -45.310 -77.192 1.00 127.22 1 GLN D CA 1
ATOM 850 C C . GLN B 1 2 ? -30.911 -45.361 -77.861 1.00 122.67 1 GLN D C 1
ATOM 851 O O . GLN B 1 2 ? -30.739 -44.958 -79.016 1.00 121.85 1 GLN D O 1
ATOM 857 N N . LEU B 1 3 ? -29.948 -45.906 -77.123 1.00 116.46 2 LEU D N 1
ATOM 858 C CA . LEU B 1 3 ? -28.551 -45.932 -77.535 1.00 110.41 2 LEU D CA 1
ATOM 859 C C . LEU B 1 3 ? -28.417 -46.570 -78.901 1.00 111.27 2 LEU D C 1
ATOM 860 O O . LEU B 1 3 ? -29.106 -47.527 -79.194 1.00 115.22 2 LEU D O 1
ATOM 865 N N . THR B 1 4 ? -27.576 -46.016 -79.759 1.00 113.44 3 THR D N 1
ATOM 866 C CA . THR B 1 4 ? -27.262 -46.665 -81.036 1.00 116.06 3 THR D CA 1
ATOM 867 C C . THR B 1 4 ? -25.799 -46.444 -81.369 1.00 115.54 3 THR D C 1
ATOM 868 O O . THR B 1 4 ? -25.103 -45.651 -80.717 1.00 115.43 3 THR D O 1
ATOM 872 N N . THR B 1 5 ? -25.332 -47.157 -82.383 1.00 115.59 4 THR D N 1
ATOM 873 C CA . THR B 1 5 ? -23.970 -47.011 -82.842 1.00 115.50 4 THR D CA 1
ATOM 874 C C . THR B 1 5 ? -23.940 -47.236 -84.336 1.00 117.17 4 THR D C 1
ATOM 875 O O . THR B 1 5 ? -24.868 -47.816 -84.888 1.00 122.60 4 THR D O 1
ATOM 879 N N . GLU B 1 6 ? -22.880 -46.772 -84.989 1.00 115.31 5 GLU D N 1
ATOM 880 C CA . GLU B 1 6 ? -22.833 -46.746 -86.452 1.00 115.69 5 GLU D CA 1
ATOM 881 C C . GLU B 1 6 ? -21.400 -46.847 -86.928 1.00 114.90 5 GLU D C 1
ATOM 882 O O . GLU B 1 6 ? -20.623 -45.921 -86.788 1.00 119.86 5 GLU D O 1
ATOM 888 N N . SER B 1 7 ? -21.043 -47.986 -87.487 1.00 121.10 6 SER D N 1
ATOM 889 C CA . SER B 1 7 ? -19.742 -48.121 -88.086 1.00 123.19 6 SER D CA 1
ATOM 890 C C . SER B 1 7 ? -19.681 -47.146 -89.249 1.00 125.09 6 SER D C 1
ATOM 891 O O . SER B 1 7 ? -20.687 -46.848 -89.902 1.00 130.20 6 SER D O 1
ATOM 894 N N . MET B 1 8 ? -18.488 -46.633 -89.491 1.00 124.15 7 MET D N 1
ATOM 895 C CA . MET B 1 8 ? -18.299 -45.686 -90.546 1.00 121.06 7 MET D CA 1
ATOM 896 C C . MET B 1 8 ? -16.828 -45.629 -90.915 1.00 113.78 7 MET D C 1
ATOM 897 O O . MET B 1 8 ? -16.017 -45.079 -90.178 1.00 110.37 7 MET D O 1
ATOM 902 N N . PRO B 1 9 ? -16.473 -46.225 -92.056 1.00 112.35 8 PRO D N 1
ATOM 903 C CA . PRO B 1 9 ? -17.385 -46.862 -93.002 1.00 115.27 8 PRO D CA 1
ATOM 904 C C . PRO B 1 9 ? -17.952 -48.189 -92.502 1.00 117.48 8 PRO D C 1
ATOM 905 O O . PRO B 1 9 ? -17.389 -48.794 -91.599 1.00 119.77 8 PRO D O 1
ATOM 909 N N . PHE B 1 10 ? -19.071 -48.612 -93.078 1.00 116.98 9 PHE D N 1
ATOM 910 C CA . PHE B 1 10 ? -19.589 -49.955 -92.868 1.00 119.78 9 PHE D CA 1
ATOM 911 C C . PHE B 1 10 ? -18.598 -50.954 -93.473 1.00 123.07 9 PHE D C 1
ATOM 912 O O . PHE B 1 10 ? -18.104 -51.816 -92.772 1.00 128.67 9 PHE D O 1
ATOM 920 N N . ASN B 1 11 ? -18.295 -50.816 -94.765 1.00 126.62 10 ASN D N 1
ATOM 921 C CA . ASN B 1 11 ? -17.307 -51.664 -95.457 1.00 124.46 10 ASN D CA 1
ATOM 922 C C . ASN B 1 11 ? -15.922 -51.035 -95.450 1.00 120.00 10 ASN D C 1
ATOM 923 O O . ASN B 1 11 ? -15.751 -49.920 -95.934 1.00 116.67 10 ASN D O 1
ATOM 928 N N . VAL B 1 12 ? -14.930 -51.777 -94.971 1.00 116.38 11 VAL D N 1
ATOM 929 C CA . VAL B 1 12 ? -13.601 -51.223 -94.714 1.00 118.13 11 VAL D CA 1
ATOM 930 C C . VAL B 1 12 ? -12.454 -51.990 -95.362 1.00 117.33 11 VAL D C 1
ATOM 931 O O . VAL B 1 12 ? -12.366 -53.183 -95.215 1.00 120.02 11 VAL D O 1
ATOM 935 N N . ALA B 1 13 ? -11.539 -51.291 -96.023 1.00 120.41 12 ALA D N 1
ATOM 936 C CA . ALA B 1 13 ? -10.360 -51.929 -96.615 1.00 120.84 12 ALA D CA 1
ATOM 937 C C . ALA B 1 13 ? -9.416 -52.396 -95.521 1.00 118.37 12 ALA D C 1
ATOM 938 O O . ALA B 1 13 ? -9.246 -51.710 -94.519 1.00 121.77 12 ALA D O 1
ATOM 940 N N . GLU B 1 14 ? -8.803 -53.559 -95.718 1.00 118.52 13 GLU D N 1
ATOM 941 C CA . GLU B 1 14 ? -7.840 -54.110 -94.768 1.00 117.15 13 GLU D CA 1
ATOM 942 C C . GLU B 1 14 ? -6.582 -53.258 -94.753 1.00 117.29 13 GLU D C 1
ATOM 943 O O . GLU B 1 14 ? -5.945 -53.089 -95.786 1.00 116.17 13 GLU D O 1
ATOM 949 N N . GLY B 1 15 ? -6.220 -52.743 -93.582 1.00 115.31 14 GLY D N 1
ATOM 950 C CA . GLY B 1 15 ? -5.066 -51.857 -93.452 1.00 118.28 14 GLY D CA 1
ATOM 951 C C . GLY B 1 15 ? -5.412 -50.389 -93.249 1.00 115.10 14 GLY D C 1
ATOM 952 O O . GLY B 1 15 ? -4.539 -49.595 -92.902 1.00 111.70 14 GLY D O 1
ATOM 953 N N . LYS B 1 16 ? -6.676 -50.031 -93.474 1.00 114.54 15 LYS D N 1
ATOM 954 C CA . LYS B 1 16 ? -7.161 -48.676 -93.222 1.00 116.22 15 LYS D CA 1
ATOM 955 C C . LYS B 1 16 ? -8.024 -48.703 -91.949 1.00 111.61 15 LYS D C 1
ATOM 956 O O . LYS B 1 16 ? -7.881 -49.635 -91.169 1.00 117.75 15 LYS D O 1
ATOM 962 N N . GLU B 1 17 ? -8.887 -47.713 -91.716 1.00 109.01 16 GLU D N 1
ATOM 963 C CA . GLU B 1 17 ? -9.424 -47.463 -90.359 1.00 107.89 16 GLU D CA 1
ATOM 964 C C . GLU B 1 17 ? -10.928 -47.301 -90.280 1.00 106.82 16 GLU D C 1
ATOM 965 O O . GLU B 1 17 ? -11.560 -46.983 -91.274 1.00 115.63 16 GLU D O 1
ATOM 971 N N . VAL B 1 18 ? -11.493 -47.472 -89.086 1.00 102.52 17 VAL D N 1
ATOM 972 C CA . VAL B 1 18 ? -12.955 -47.427 -88.891 1.00 102.09 17 VAL D CA 1
ATOM 973 C C . VAL B 1 18 ? -13.309 -46.724 -87.594 1.00 99.45 17 VAL D C 1
ATOM 974 O O . VAL B 1 18 ? -12.488 -46.646 -86.687 1.00 99.33 17 VAL D O 1
ATOM 978 N N . LEU B 1 19 ? -14.536 -46.232 -87.499 1.00 95.78 18 LEU D N 1
ATOM 979 C CA . LEU B 1 19 ? -14.955 -45.506 -86.328 1.00 94.20 18 LEU D CA 1
ATOM 980 C C . LEU B 1 19 ? -16.356 -45.883 -85.940 1.00 92.67 18 LEU D C 1
ATOM 981 O O . LEU B 1 19 ? -17.287 -45.780 -86.736 1.00 93.43 18 LEU D O 1
ATOM 986 N N . LEU B 1 20 ? -16.506 -46.310 -84.702 1.00 93.52 19 LEU D N 1
ATOM 987 C CA . LEU B 1 20 ? -17.803 -46.643 -84.175 1.00 99.31 19 LEU D CA 1
ATOM 988 C C . LEU B 1 20 ? -18.313 -45.411 -83.425 1.00 103.96 19 LEU D C 1
ATOM 989 O O . LEU B 1 20 ? -17.897 -45.136 -82.297 1.00 105.10 19 LEU D O 1
ATOM 994 N N . LEU B 1 21 ? -19.184 -44.653 -84.085 1.00 105.06 20 LEU D N 1
ATOM 995 C CA . LEU B 1 21 ? -19.854 -43.502 -83.492 1.00 103.82 20 LEU D CA 1
ATOM 996 C C . LEU B 1 21 ? -20.933 -43.945 -82.540 1.00 105.82 20 LEU D C 1
ATOM 997 O O . LEU B 1 21 ? -21.606 -44.947 -82.795 1.00 116.98 20 LEU D O 1
ATOM 1002 N N . VAL B 1 22 ? -21.139 -43.203 -81.463 1.00 98.43 21 VAL D N 1
ATOM 1003 C CA . VAL B 1 22 ? -22.266 -43.492 -80.599 1.00 96.73 21 VAL D CA 1
ATOM 1004 C C . VAL B 1 22 ? -23.275 -42.355 -80.574 1.00 99.79 21 VAL D C 1
ATOM 1005 O O . VAL B 1 22 ? -22.998 -41.255 -80.094 1.00 95.77 21 VAL D O 1
ATOM 1009 N N . HIS B 1 23 ? -24.467 -42.648 -81.053 1.00 103.77 22 HIS D N 1
ATOM 1010 C CA . HIS B 1 23 ? -25.568 -41.741 -80.913 1.00 108.35 22 HIS D CA 1
ATOM 1011 C C . HIS B 1 23 ? -26.358 -42.107 -79.682 1.00 109.13 22 HIS D C 1
ATOM 1012 O O . HIS B 1 23 ? -26.185 -43.187 -79.101 1.00 104.88 22 HIS D O 1
ATOM 1019 N N . ASN B 1 24 ? -27.209 -41.170 -79.284 1.00 114.16 23 ASN D N 1
ATOM 1020 C CA . ASN B 1 24 ? -28.041 -41.287 -78.100 1.00 115.98 23 ASN D CA 1
ATOM 1021 C C . ASN B 1 24 ? -27.290 -41.653 -76.828 1.00 113.23 23 ASN D C 1
ATOM 1022 O O . ASN B 1 24 ? -27.914 -42.069 -75.846 1.00 116.91 23 ASN D O 1
ATOM 1027 N N . LEU B 1 25 ? -25.967 -41.487 -76.812 1.00 109.84 24 LEU D N 1
ATOM 1028 C CA . LEU B 1 25 ? -25.213 -41.755 -75.580 1.00 105.38 24 LEU D CA 1
ATOM 1029 C C . LEU B 1 25 ? -25.828 -40.854 -74.532 1.00 106.60 24 LEU D C 1
ATOM 1030 O O . LEU B 1 25 ? -26.295 -39.760 -74.865 1.00 115.57 24 LEU D O 1
ATOM 1035 N N . PRO B 1 26 ? -25.889 -41.307 -73.279 1.00 103.34 25 PRO D N 1
ATOM 1036 C CA . PRO B 1 26 ? -26.661 -40.479 -72.427 1.00 104.23 25 PRO D CA 1
ATOM 1037 C C . PRO B 1 26 ? -25.775 -39.779 -71.431 1.00 104.23 25 PRO D C 1
ATOM 1038 O O . PRO B 1 26 ? -24.537 -39.791 -71.529 1.00 96.88 25 PRO D O 1
ATOM 1042 N N . GLN B 1 27 ? -26.450 -39.258 -70.426 1.00 104.53 26 GLN D N 1
ATOM 1043 C CA . GLN B 1 27 ? -26.206 -37.945 -69.895 1.00 105.64 26 GLN D CA 1
ATOM 1044 C C . GLN B 1 27 ? -25.095 -38.004 -68.862 1.00 103.58 26 GLN D C 1
ATOM 1045 O O . GLN B 1 27 ? -23.997 -37.516 -69.108 1.00 101.58 26 GLN D O 1
ATOM 1051 N N . GLN B 1 28 ? -25.399 -38.660 -67.739 1.00 101.94 27 GLN D N 1
ATOM 1052 C CA . GLN B 1 28 ? -24.514 -38.804 -66.586 1.00 99.14 27 GLN D CA 1
ATOM 1053 C C . GLN B 1 28 ? -24.110 -40.269 -66.477 1.00 95.14 27 GLN D C 1
ATOM 1054 O O . GLN B 1 28 ? -24.961 -41.158 -66.447 1.00 95.95 27 GLN D O 1
ATOM 1060 N N . LEU B 1 29 ? -22.818 -40.497 -66.319 1.00 90.94 28 LEU D N 1
ATOM 1061 C CA . LEU B 1 29 ? -22.220 -41.775 -66.551 1.00 84.01 28 LEU D CA 1
ATOM 1062 C C . LEU B 1 29 ? -21.232 -42.187 -65.485 1.00 86.43 28 LEU D C 1
ATOM 1063 O O . LEU B 1 29 ? -20.459 -41.358 -64.978 1.00 88.05 28 LEU D O 1
ATOM 1068 N N . PHE B 1 30 ? -21.242 -43.496 -65.207 1.00 85.54 29 PHE D N 1
ATOM 1069 C CA . PHE B 1 30 ? -20.243 -44.149 -64.380 1.00 79.95 29 PHE D CA 1
ATOM 1070 C C . PHE B 1 30 ? -19.098 -44.731 -65.190 1.00 74.93 29 PHE D C 1
ATOM 1071 O O . PHE B 1 30 ? -17.942 -44.687 -64.778 1.00 77.06 29 PHE D O 1
ATOM 1079 N N . GLY B 1 31 ? -19.410 -45.302 -66.333 1.00 71.86 30 GLY D N 1
ATOM 1080 C CA . GLY B 1 31 ? -18.367 -45.874 -67.165 1.00 71.09 30 GLY D CA 1
ATOM 1081 C C . GLY B 1 31 ? -18.972 -46.562 -68.345 1.00 72.05 30 GLY D C 1
ATOM 1082 O O . GLY B 1 31 ? -20.195 -46.665 -68.491 1.00 72.04 30 GLY D O 1
ATOM 1083 N N . TYR B 1 32 ? -18.119 -47.052 -69.211 1.00 75.14 31 TYR D N 1
ATOM 1084 C CA . TYR B 1 32 ? -18.625 -47.828 -70.318 1.00 75.63 31 TYR D CA 1
ATOM 1085 C C . TYR B 1 32 ? -17.562 -48.773 -70.829 1.00 73.56 31 TYR D C 1
ATOM 1086 O O . TYR B 1 32 ? -16.394 -48.702 -70.394 1.00 72.26 31 TYR D O 1
ATOM 1095 N N . SER B 1 33 ? -17.962 -49.677 -71.727 1.00 74.24 32 SER D N 1
ATOM 1096 C CA . SER B 1 33 ? -17.044 -50.720 -72.213 1.00 73.28 32 SER D CA 1
ATOM 1097 C C . SER B 1 33 ? -17.462 -51.240 -73.552 1.00 74.74 32 SER D C 1
ATOM 1098 O O . SER B 1 33 ? -18.661 -51.359 -73.830 1.00 75.98 32 SER D O 1
ATOM 1101 N N . TRP B 1 34 ? -16.473 -51.516 -74.400 1.00 78.43 33 TRP D N 1
ATOM 1102 C CA . TRP B 1 34 ? -16.720 -52.141 -75.710 1.00 86.57 33 TRP D CA 1
ATOM 1103 C C . TRP B 1 34 ? -16.374 -53.665 -75.730 1.00 93.88 33 TRP D C 1
ATOM 1104 O O . TRP B 1 34 ? -15.396 -54.135 -75.114 1.00 100.35 33 TRP D O 1
ATOM 1115 N N . TYR B 1 35 ? -17.186 -54.429 -76.451 1.00 93.34 34 TYR D N 1
ATOM 1116 C CA . TYR B 1 35 ? -17.045 -55.871 -76.497 1.00 91.58 34 TYR D CA 1
ATOM 1117 C C . TYR B 1 35 ? -17.072 -56.352 -77.926 1.00 92.33 34 TYR D C 1
ATOM 1118 O O . TYR B 1 35 ? -17.938 -55.950 -78.710 1.00 94.91 34 TYR D O 1
ATOM 1127 N N . LYS B 1 36 ? -16.097 -57.191 -78.261 1.00 91.61 35 LYS D N 1
ATOM 1128 C CA . LYS B 1 36 ? -16.093 -57.914 -79.533 1.00 94.86 35 LYS D CA 1
ATOM 1129 C C . LYS B 1 36 ? -17.188 -58.999 -79.534 1.00 98.29 35 LYS D C 1
ATOM 1130 O O . LYS B 1 36 ? -17.365 -59.772 -78.570 1.00 98.49 35 LYS D O 1
ATOM 1136 N N . GLY B 1 37 ? -17.921 -59.064 -80.629 1.00 99.26 36 GLY D N 1
ATOM 1137 C CA . GLY B 1 37 ? -19.010 -60.001 -80.725 1.00 100.67 36 GLY D CA 1
ATOM 1138 C C . GLY B 1 37 ? -20.281 -59.281 -80.387 1.00 100.19 36 GLY D C 1
ATOM 1139 O O . GLY B 1 37 ? -20.308 -58.048 -80.325 1.00 101.97 36 GLY D O 1
ATOM 1140 N N . GLU B 1 38 ? -21.325 -60.056 -80.135 1.00 108.33 37 GLU D N 1
ATOM 1141 C CA . GLU B 1 38 ? -22.686 -59.549 -80.154 1.00 107.03 37 GLU D CA 1
ATOM 1142 C C . GLU B 1 38 ? -23.289 -59.386 -78.777 1.00 102.69 37 GLU D C 1
ATOM 1143 O O . GLU B 1 38 ? -24.396 -58.874 -78.670 1.00 101.08 37 GLU D O 1
ATOM 1149 N N . ARG B 1 39 ? -22.608 -59.852 -77.732 1.00 99.93 38 ARG D N 1
ATOM 1150 C CA . ARG B 1 39 ? -23.161 -59.733 -76.387 1.00 99.59 38 ARG D CA 1
ATOM 1151 C C . ARG B 1 39 ? -22.093 -59.313 -75.374 1.00 95.09 38 ARG D C 1
ATOM 1152 O O . ARG B 1 39 ? -20.895 -59.308 -75.687 1.00 92.82 38 ARG D O 1
ATOM 1160 N N . VAL B 1 40 ? -22.545 -58.957 -74.169 1.00 90.15 39 VAL D N 1
ATOM 1161 C CA . VAL B 1 40 ? -21.647 -58.494 -73.128 1.00 88.17 39 VAL D CA 1
ATOM 1162 C C . VAL B 1 40 ? -20.942 -59.620 -72.385 1.00 88.58 39 VAL D C 1
ATOM 1163 O O . VAL B 1 40 ? -21.560 -60.347 -71.623 1.00 91.05 39 VAL D O 1
ATOM 1167 N N . ASP B 1 41 ? -19.632 -59.713 -72.591 1.00 89.09 40 ASP D N 1
ATOM 1168 C CA . ASP B 1 41 ? -18.800 -60.789 -72.058 1.00 92.41 40 ASP D CA 1
ATOM 1169 C C . ASP B 1 41 ? -17.453 -60.244 -71.571 1.00 89.42 40 ASP D C 1
ATOM 1170 O O . ASP B 1 41 ? -16.634 -59.746 -72.355 1.00 87.50 40 ASP D O 1
ATOM 1175 N N . GLY B 1 42 ? -17.201 -60.372 -70.279 1.00 88.96 41 GLY D N 1
ATOM 1176 C CA . GLY B 1 42 ? -15.904 -60.011 -69.736 1.00 87.82 41 GLY D CA 1
ATOM 1177 C C . GLY B 1 42 ? -14.756 -60.375 -70.653 1.00 91.23 41 GLY D C 1
ATOM 1178 O O . GLY B 1 42 ? -13.976 -59.507 -71.026 1.00 90.77 41 GLY D O 1
ATOM 1179 N N . ASN B 1 43 ? -14.694 -61.657 -71.041 1.00 98.52 42 ASN D N 1
ATOM 1180 C CA . ASN B 1 43 ? -13.557 -62.248 -71.776 1.00 102.62 42 ASN D CA 1
ATOM 1181 C C . ASN B 1 43 ? -13.373 -61.773 -73.206 1.00 102.69 42 ASN D C 1
ATOM 1182 O O . ASN B 1 43 ? -12.328 -62.032 -73.813 1.00 103.20 42 ASN D O 1
ATOM 1187 N N . ARG B 1 44 ? -14.388 -61.121 -73.762 1.00 101.93 43 ARG D N 1
ATOM 1188 C CA . ARG B 1 44 ? -14.263 -60.518 -75.086 1.00 101.54 43 ARG D CA 1
ATOM 1189 C C . ARG B 1 44 ? -14.222 -58.967 -75.041 1.00 93.36 43 ARG D C 1
ATOM 1190 O O . ARG B 1 44 ? -14.359 -58.336 -76.076 1.00 90.56 43 ARG D O 1
ATOM 1198 N N . GLN B 1 45 ? -13.999 -58.373 -73.860 1.00 89.93 44 GLN D N 1
ATOM 1199 C CA . GLN B 1 45 ? -13.957 -56.894 -73.699 1.00 84.14 44 GLN D CA 1
ATOM 1200 C C . GLN B 1 45 ? -12.711 -56.332 -74.291 1.00 82.66 44 GLN D C 1
ATOM 1201 O O . GLN B 1 45 ? -11.610 -56.723 -73.892 1.00 83.44 44 GLN D O 1
ATOM 1207 N N . ILE B 1 46 ? -12.889 -55.399 -75.218 1.00 81.52 45 ILE D N 1
ATOM 1208 C CA . ILE B 1 46 ? -11.781 -54.674 -75.820 1.00 85.40 45 ILE D CA 1
ATOM 1209 C C . ILE B 1 46 ? -11.188 -53.642 -74.836 1.00 84.17 45 ILE D C 1
ATOM 1210 O O . ILE B 1 46 ? -9.960 -53.590 -74.615 1.00 80.89 45 ILE D O 1
ATOM 1215 N N . VAL B 1 47 ? -12.069 -52.831 -74.241 1.00 83.41 46 VAL D N 1
ATOM 1216 C CA . VAL B 1 47 ? -11.649 -51.744 -73.331 1.00 84.39 46 VAL D CA 1
ATOM 1217 C C . VAL B 1 47 ? -12.795 -51.274 -72.443 1.00 83.35 46 VAL D C 1
ATOM 1218 O O . VAL B 1 47 ? -13.974 -51.359 -72.813 1.00 87.36 46 VAL D O 1
ATOM 1222 N N . GLY B 1 48 ? -12.439 -50.833 -71.248 1.00 82.67 47 GLY D N 1
ATOM 1223 C CA . GLY B 1 48 ? -13.401 -50.253 -70.312 1.00 81.05 47 GLY D CA 1
ATOM 1224 C C . GLY B 1 48 ? -12.875 -48.899 -69.858 1.00 81.63 47 GLY D C 1
ATOM 1225 O O . GLY B 1 48 ? -11.641 -48.682 -69.719 1.00 80.02 47 GLY D O 1
ATOM 1226 N N . TYR B 1 49 ? -13.797 -47.972 -69.645 1.00 79.29 48 TYR D N 1
ATOM 1227 C CA . TYR B 1 49 ? -13.422 -46.626 -69.265 1.00 77.33 48 TYR D CA 1
ATOM 1228 C C . TYR B 1 49 ? -14.275 -46.234 -68.089 1.00 75.58 48 TYR D C 1
ATOM 1229 O O . TYR B 1 49 ? -15.512 -46.343 -68.157 1.00 73.58 48 TYR D O 1
ATOM 1238 N N . ALA B 1 50 ? -13.630 -45.799 -67.010 1.00 75.37 49 ALA D N 1
ATOM 1239 C CA . ALA B 1 50 ? -14.352 -45.290 -65.828 1.00 77.71 49 ALA D CA 1
ATOM 1240 C C . ALA B 1 50 ? -14.328 -43.748 -65.696 1.00 81.46 49 ALA D C 1
ATOM 1241 O O . ALA B 1 50 ? -13.247 -43.159 -65.502 1.00 81.03 49 ALA D O 1
ATOM 1243 N N . ILE B 1 51 ? -15.503 -43.109 -65.742 1.00 81.19 50 ILE D N 1
ATOM 1244 C CA . ILE B 1 51 ? -15.609 -41.648 -65.423 1.00 85.77 50 ILE D CA 1
ATOM 1245 C C . ILE B 1 51 ? -14.831 -41.265 -64.160 1.00 82.07 50 ILE D C 1
ATOM 1246 O O . ILE B 1 51 ? -14.004 -40.368 -64.188 1.00 86.92 50 ILE D O 1
ATOM 1251 N N . GLY B 1 52 ? -15.088 -41.959 -63.069 1.00 76.85 51 GLY D N 1
ATOM 1252 C CA . GLY B 1 52 ? -14.442 -41.665 -61.798 1.00 76.10 51 GLY D CA 1
ATOM 1253 C C . GLY B 1 52 ? -12.934 -41.551 -61.827 1.00 76.81 51 GLY D C 1
ATOM 1254 O O . GLY B 1 52 ? -12.358 -41.002 -60.920 1.00 80.56 51 GLY D O 1
ATOM 1255 N N . THR B 1 53 ? -12.267 -42.090 -62.829 1.00 77.99 52 THR D N 1
ATOM 1256 C CA . THR B 1 53 ? -10.801 -41.968 -62.909 1.00 81.83 52 THR D CA 1
ATOM 1257 C C . THR B 1 53 ? -10.409 -41.394 -64.275 1.00 83.90 52 THR D C 1
ATOM 1258 O O . THR B 1 53 ? -9.294 -40.937 -64.468 1.00 82.70 52 THR D O 1
ATOM 1262 N N . GLN B 1 54 ? -11.330 -41.436 -65.218 1.00 86.66 53 GLN D N 1
ATOM 1263 C CA . GLN B 1 54 ? -11.060 -41.277 -66.590 1.00 94.43 53 GLN D CA 1
ATOM 1264 C C . GLN B 1 54 ? -9.844 -42.047 -67.243 1.00 95.42 53 GLN D C 1
ATOM 1265 O O . GLN B 1 54 ? -9.093 -41.516 -68.064 1.00 100.54 53 GLN D O 1
ATOM 1271 N N . GLN B 1 55 ? -9.705 -43.279 -66.800 1.00 107.92 54 GLN D N 1
ATOM 1272 C CA . GLN B 1 55 ? -8.715 -44.109 -67.212 1.00 107.05 54 GLN D CA 1
ATOM 1273 C C . GLN B 1 55 ? -9.245 -45.176 -68.227 1.00 102.45 54 GLN D C 1
ATOM 1274 O O . GLN B 1 55 ? -10.340 -45.708 -68.016 1.00 98.91 54 GLN D O 1
ATOM 1280 N N . ALA B 1 56 ? -8.542 -45.410 -69.323 1.00 101.40 55 ALA D N 1
ATOM 1281 C CA . ALA B 1 56 ? -8.892 -46.513 -70.206 1.00 101.11 55 ALA D CA 1
ATOM 1282 C C . ALA B 1 56 ? -8.154 -47.776 -69.742 1.00 102.45 55 ALA D C 1
ATOM 1283 O O . ALA B 1 56 ? -6.916 -47.825 -69.740 1.00 102.06 55 ALA D O 1
ATOM 1285 N N . THR B 1 57 ? -8.921 -48.790 -69.344 1.00 99.88 56 THR D N 1
ATOM 1286 C CA . THR B 1 57 ? -8.347 -50.095 -69.031 1.00 100.98 56 THR D CA 1
ATOM 1287 C C . THR B 1 57 ? -8.632 -51.133 -70.117 1.00 95.69 56 THR D C 1
ATOM 1288 O O . THR B 1 57 ? -9.778 -51.583 -70.274 1.00 91.75 56 THR D O 1
ATOM 1292 N N . PRO B 1 58 ? -7.583 -51.540 -70.844 1.00 93.57 57 PRO D N 1
ATOM 1293 C CA . PRO B 1 58 ? -7.783 -52.509 -71.898 1.00 92.23 57 PRO D CA 1
ATOM 1294 C C . PRO B 1 58 ? -8.160 -53.875 -71.308 1.00 93.54 57 PRO D C 1
ATOM 1295 O O . PRO B 1 58 ? -7.674 -54.257 -70.232 1.00 92.22 57 PRO D O 1
ATOM 1299 N N . GLY B 1 59 ? -9.066 -54.565 -71.995 1.00 93.31 58 GLY D N 1
ATOM 1300 C CA . GLY B 1 59 ? -9.522 -55.885 -71.585 1.00 95.31 58 GLY D CA 1
ATOM 1301 C C . GLY B 1 59 ? -8.822 -56.976 -72.387 1.00 96.50 58 GLY D C 1
ATOM 1302 O O . GLY B 1 59 ? -7.960 -56.672 -73.225 1.00 92.98 58 GLY D O 1
ATOM 1303 N N . PRO B 1 60 ? -9.195 -58.255 -72.139 1.00 99.36 59 PRO D N 1
ATOM 1304 C CA . PRO B 1 60 ? -8.640 -59.463 -72.812 1.00 99.99 59 PRO D CA 1
ATOM 1305 C C . PRO B 1 60 ? -8.645 -59.392 -74.337 1.00 97.34 59 PRO D C 1
ATOM 1306 O O . PRO B 1 60 ? -7.636 -59.651 -74.975 1.00 95.85 59 PRO D O 1
ATOM 1310 N N . ALA B 1 61 ? -9.769 -58.989 -74.905 1.00 96.95 60 ALA D N 1
ATOM 1311 C CA . ALA B 1 61 ? -9.891 -58.845 -76.356 1.00 98.36 60 ALA D CA 1
ATOM 1312 C C . ALA B 1 61 ? -9.108 -57.684 -76.994 1.00 98.06 60 ALA D C 1
ATOM 1313 O O . ALA B 1 61 ? -9.203 -57.507 -78.202 1.00 97.93 60 ALA D O 1
ATOM 1315 N N . ASN B 1 62 ? -8.360 -56.901 -76.210 1.00 98.74 61 ASN D N 1
ATOM 1316 C CA . ASN B 1 62 ? -7.701 -55.696 -76.713 1.00 98.58 61 ASN D CA 1
ATOM 1317 C C . ASN B 1 62 ? -6.561 -56.054 -77.644 1.00 100.59 61 ASN D C 1
ATOM 1318 O O . ASN B 1 62 ? -5.789 -56.965 -77.333 1.00 102.66 61 ASN D O 1
ATOM 1323 N N . SER B 1 63 ? -6.458 -55.326 -78.763 1.00 99.19 62 SER D N 1
ATOM 1324 C CA . SER B 1 63 ? -5.391 -55.513 -79.752 1.00 100.49 62 SER D CA 1
ATOM 1325 C C . SER B 1 63 ? -4.375 -54.384 -79.789 1.00 103.34 62 SER D C 1
ATOM 1326 O O . SER B 1 63 ? -3.421 -54.441 -80.562 1.00 103.07 62 SER D O 1
ATOM 1329 N N . GLY B 1 64 ? -4.607 -53.325 -79.018 1.00 106.27 63 GLY D N 1
ATOM 1330 C CA . GLY B 1 64 ? -3.688 -52.177 -78.987 1.00 107.19 63 GLY D CA 1
ATOM 1331 C C . GLY B 1 64 ? -3.732 -51.272 -80.208 1.00 103.64 63 GLY D C 1
ATOM 1332 O O . GLY B 1 64 ? -2.879 -50.399 -80.365 1.00 105.31 63 GLY D O 1
ATOM 1333 N N . ARG B 1 65 ? -4.713 -51.491 -81.072 1.00 100.36 64 ARG D N 1
ATOM 1334 C CA . ARG B 1 65 ? -4.936 -50.654 -82.236 1.00 101.43 64 ARG D CA 1
ATOM 1335 C C . ARG B 1 65 ? -6.222 -49.840 -82.082 1.00 99.47 64 ARG D C 1
ATOM 1336 O O . ARG B 1 65 ? -6.614 -49.112 -82.984 1.00 100.76 64 ARG D O 1
ATOM 1344 N N . GLU B 1 66 ? -6.857 -49.957 -80.925 1.00 91.76 65 GLU D N 1
ATOM 1345 C CA . GLU B 1 66 ? -8.132 -49.309 -80.658 1.00 92.82 65 GLU D CA 1
ATOM 1346 C C . GLU B 1 66 ? -7.906 -48.036 -79.858 1.00 92.59 65 GLU D C 1
ATOM 1347 O O . GLU B 1 66 ? -6.926 -47.912 -79.143 1.00 88.41 65 GLU D O 1
ATOM 1353 N N . THR B 1 67 ? -8.830 -47.093 -79.990 1.00 93.42 66 THR D N 1
ATOM 1354 C CA . THR B 1 67 ? -8.834 -45.920 -79.156 1.00 91.16 66 THR D CA 1
ATOM 1355 C C . THR B 1 67 ? -10.252 -45.529 -78.831 1.00 88.72 66 THR D C 1
ATOM 1356 O O . THR B 1 67 ? -11.091 -45.385 -79.712 1.00 85.57 66 THR D O 1
ATOM 1360 N N . ILE B 1 68 ? -10.505 -45.351 -77.551 1.00 91.74 67 ILE D N 1
ATOM 1361 C CA . ILE B 1 68 ? -11.829 -45.050 -77.060 1.00 92.45 67 ILE D CA 1
ATOM 1362 C C . ILE B 1 68 ? -11.825 -43.572 -76.835 1.00 93.57 67 ILE D C 1
ATOM 1363 O O . ILE B 1 68 ? -10.765 -42.981 -76.799 1.00 96.65 67 ILE D O 1
ATOM 1368 N N . TYR B 1 69 ? -13.000 -42.974 -76.713 1.00 97.78 68 TYR D N 1
ATOM 1369 C CA . TYR B 1 69 ? -13.119 -41.526 -76.586 1.00 101.54 68 TYR D CA 1
ATOM 1370 C C . TYR B 1 69 ? -13.999 -41.116 -75.406 1.00 105.37 68 TYR D C 1
ATOM 1371 O O . TYR B 1 69 ? -14.605 -41.972 -74.765 1.00 115.94 68 TYR D O 1
ATOM 1380 N N . PRO B 1 70 ? -14.044 -39.811 -75.084 1.00 104.15 69 PRO D N 1
ATOM 1381 C CA . PRO B 1 70 ? -14.950 -39.425 -73.995 1.00 103.75 69 PRO D CA 1
ATOM 1382 C C . PRO B 1 70 ? -16.452 -39.515 -74.353 1.00 102.78 69 PRO D C 1
ATOM 1383 O O . PRO B 1 70 ? -17.282 -39.632 -73.447 1.00 102.66 69 PRO D O 1
ATOM 1387 N N . ASN B 1 71 ? -16.779 -39.494 -75.649 1.00 100.33 70 ASN D N 1
ATOM 1388 C CA . ASN B 1 71 ? -18.151 -39.749 -76.151 1.00 103.07 70 ASN D CA 1
ATOM 1389 C C . ASN B 1 71 ? -18.480 -41.248 -76.439 1.00 101.48 70 ASN D C 1
ATOM 1390 O O . ASN B 1 71 ? -19.418 -41.563 -77.179 1.00 97.69 70 ASN D O 1
ATOM 1395 N N . ALA B 1 72 ? -17.685 -42.154 -75.865 1.00 100.35 71 ALA D N 1
ATOM 1396 C CA . ALA B 1 72 ? -17.864 -43.608 -75.996 1.00 96.64 71 ALA D CA 1
ATOM 1397 C C . ALA B 1 72 ? -17.559 -44.131 -77.386 1.00 95.59 71 ALA D C 1
ATOM 1398 O O . ALA B 1 72 ? -17.687 -45.326 -77.637 1.00 100.79 71 ALA D O 1
ATOM 1400 N N . SER B 1 73 ? -17.150 -43.258 -78.293 1.00 94.18 72 SER D N 1
ATOM 1401 C CA . SER B 1 73 ? -16.852 -43.684 -79.648 1.00 93.39 72 SER D CA 1
ATOM 1402 C C . SER B 1 73 ? -15.568 -44.476 -79.632 1.00 89.91 72 SER D C 1
ATOM 1403 O O . SER B 1 73 ? -14.782 -44.356 -78.694 1.00 85.47 72 SER D O 1
ATOM 1406 N N . LEU B 1 74 ? -15.371 -45.308 -80.652 1.00 92.55 73 LEU D N 1
ATOM 1407 C CA . LEU B 1 74 ? -14.245 -46.254 -80.665 1.00 90.58 73 LEU D CA 1
ATOM 1408 C C . LEU B 1 74 ? -13.601 -46.306 -82.027 1.00 89.13 73 LEU D C 1
ATOM 1409 O O . LEU B 1 74 ? -14.283 -46.498 -83.026 1.00 95.07 73 LEU D O 1
ATOM 1414 N N . LEU B 1 75 ? -12.288 -46.143 -82.059 1.00 85.01 74 LEU D N 1
ATOM 1415 C CA . LEU B 1 75 ? -11.573 -46.016 -83.307 1.00 85.82 74 LEU D CA 1
ATOM 1416 C C . LEU B 1 75 ? -10.657 -47.179 -83.380 1.00 85.60 74 LEU D C 1
ATOM 1417 O O . LEU B 1 75 ? -9.936 -47.435 -82.419 1.00 86.25 74 LEU D O 1
ATOM 1422 N N . ILE B 1 76 ? -10.667 -47.854 -84.526 1.00 86.99 75 ILE D N 1
ATOM 1423 C CA . ILE B 1 76 ? -9.785 -48.986 -84.803 1.00 88.40 75 ILE D CA 1
ATOM 1424 C C . ILE B 1 76 ? -8.975 -48.678 -86.050 1.00 87.64 75 ILE D C 1
ATOM 1425 O O . ILE B 1 76 ? -9.534 -48.289 -87.077 1.00 87.13 75 ILE D O 1
ATOM 1430 N N . GLN B 1 77 ? -7.667 -48.876 -85.956 1.00 87.85 76 GLN D N 1
ATOM 1431 C CA . GLN B 1 77 ? -6.745 -48.511 -87.024 1.00 92.96 76 GLN D CA 1
ATOM 1432 C C . GLN B 1 77 ? -5.949 -49.714 -87.487 1.00 96.85 76 GLN D C 1
ATOM 1433 O O . GLN B 1 77 ? -5.741 -50.650 -86.721 1.00 101.23 76 GLN D O 1
ATOM 1439 N N . ASN B 1 78 ? -5.451 -49.663 -88.718 1.00 100.91 77 ASN D N 1
ATOM 1440 C CA A ASN B 1 78 ? -4.802 -50.824 -89.343 0.47 106.84 77 ASN D CA 1
ATOM 1441 C CA B ASN B 1 78 ? -4.791 -50.816 -89.330 0.53 104.56 77 ASN D CA 1
ATOM 1442 C C . ASN B 1 78 ? -5.627 -52.086 -89.147 1.00 104.96 77 ASN D C 1
ATOM 1443 O O . ASN B 1 78 ? -5.185 -53.054 -88.516 1.00 108.77 77 ASN D O 1
ATOM 1452 N N . VAL B 1 79 ? -6.834 -52.067 -89.690 1.00 104.45 78 VAL D N 1
ATOM 1453 C CA . VAL B 1 79 ? -7.758 -53.186 -89.501 1.00 110.56 78 VAL D CA 1
ATOM 1454 C C . VAL B 1 79 ? -7.284 -54.490 -90.184 1.00 111.56 78 VAL D C 1
ATOM 1455 O O . VAL B 1 79 ? -6.578 -54.465 -91.196 1.00 107.60 78 VAL D O 1
ATOM 1459 N N . THR B 1 80 ? -7.652 -55.617 -89.585 1.00 114.13 79 THR D N 1
ATOM 1460 C CA . THR B 1 80 ? -7.391 -56.936 -90.162 1.00 122.44 79 THR D CA 1
ATOM 1461 C C . THR B 1 80 ? -8.715 -57.677 -90.273 1.00 121.75 79 THR D C 1
ATOM 1462 O O . THR B 1 80 ? -9.725 -57.233 -89.726 1.00 119.26 79 THR D O 1
ATOM 1466 N N . GLN B 1 81 ? -8.729 -58.795 -90.983 1.00 125.38 80 GLN D N 1
ATOM 1467 C CA . GLN B 1 81 ? -9.983 -59.513 -91.161 1.00 127.19 80 GLN D CA 1
ATOM 1468 C C . GLN B 1 81 ? -10.491 -60.013 -89.827 1.00 123.55 80 GLN D C 1
ATOM 1469 O O . GLN B 1 81 ? -11.699 -60.049 -89.586 1.00 120.89 80 GLN D O 1
ATOM 1475 N N . ASN B 1 82 ? -9.565 -60.364 -88.946 1.00 109.79 81 ASN D N 1
ATOM 1476 C CA . ASN B 1 82 ? -9.924 -60.686 -87.574 1.00 110.62 81 ASN D CA 1
ATOM 1477 C C . ASN B 1 82 ? -10.818 -59.655 -86.886 1.00 102.92 81 ASN D C 1
ATOM 1478 O O . ASN B 1 82 ? -11.692 -60.013 -86.110 1.00 98.42 81 ASN D O 1
ATOM 1483 N N . ASP B 1 83 ? -10.613 -58.380 -87.188 1.00 101.38 82 ASP D N 1
ATOM 1484 C CA . ASP B 1 83 ? -11.442 -57.302 -86.613 1.00 97.59 82 ASP D CA 1
ATOM 1485 C C . ASP B 1 83 ? -12.899 -57.256 -87.116 1.00 95.86 82 ASP D C 1
ATOM 1486 O O . ASP B 1 83 ? -13.751 -56.647 -86.479 1.00 91.39 82 ASP D O 1
ATOM 1491 N N . THR B 1 84 ? -13.199 -57.901 -88.236 1.00 100.13 83 THR D N 1
ATOM 1492 C CA . THR B 1 84 ? -14.558 -57.856 -88.806 1.00 100.52 83 THR D CA 1
ATOM 1493 C C . THR B 1 84 ? -15.704 -58.278 -87.872 1.00 98.59 83 THR D C 1
ATOM 1494 O O . THR B 1 84 ? -15.500 -58.895 -86.822 1.00 99.68 83 THR D O 1
ATOM 1498 N N . GLY B 1 85 ? -16.920 -57.968 -88.296 1.00 96.71 84 GLY D N 1
ATOM 1499 C CA . GLY B 1 85 ? -18.091 -58.535 -87.670 1.00 99.83 84 GLY D CA 1
ATOM 1500 C C . GLY B 1 85 ? -18.607 -57.688 -86.552 1.00 99.92 84 GLY D C 1
ATOM 1501 O O . GLY B 1 85 ? -18.534 -56.473 -86.624 1.00 108.91 84 GLY D O 1
ATOM 1502 N N . PHE B 1 86 ? -19.126 -58.309 -85.508 1.00 100.50 85 PHE D N 1
ATOM 1503 C CA . PHE B 1 86 ? -19.916 -57.564 -84.541 1.00 101.83 85 PHE D CA 1
ATOM 1504 C C . PHE B 1 86 ? -19.104 -56.970 -83.443 1.00 98.60 85 PHE D C 1
ATOM 1505 O O . PHE B 1 86 ? -18.028 -57.462 -83.144 1.00 95.15 85 PHE D O 1
ATOM 1513 N N . TYR B 1 87 ? -19.647 -55.888 -82.878 1.00 98.23 86 TYR D N 1
ATOM 1514 C CA . TYR B 1 87 ? -19.180 -55.290 -81.618 1.00 96.61 86 TYR D CA 1
ATOM 1515 C C . TYR B 1 87 ? -20.360 -54.898 -80.762 1.00 100.02 86 TYR D C 1
ATOM 1516 O O . TYR B 1 87 ? -21.476 -54.738 -81.265 1.00 107.13 86 TYR D O 1
ATOM 1525 N N . THR B 1 88 ? -20.113 -54.718 -79.474 1.00 98.53 87 THR D N 1
ATOM 1526 C CA . THR B 1 88 ? -21.177 -54.328 -78.553 1.00 99.35 87 THR D CA 1
ATOM 1527 C C . THR B 1 88 ? -20.657 -53.256 -77.584 1.00 94.34 87 THR D C 1
ATOM 1528 O O . THR B 1 88 ? -19.518 -53.321 -77.127 1.00 95.65 87 THR D O 1
ATOM 1532 N N . LEU B 1 89 ? -21.466 -52.243 -77.311 1.00 92.46 88 LEU D N 1
ATOM 1533 C CA . LEU B 1 89 ? -21.074 -51.211 -76.359 1.00 92.34 88 LEU D CA 1
ATOM 1534 C C . LEU B 1 89 ? -21.957 -51.383 -75.160 1.00 89.75 88 LEU D C 1
ATOM 1535 O O . LEU B 1 89 ? -23.179 -51.377 -75.295 1.00 97.03 88 LEU D O 1
ATOM 1540 N N . GLN B 1 90 ? -21.357 -51.549 -73.994 1.00 82.73 89 GLN D N 1
ATOM 1541 C CA . GLN B 1 90 ? -22.120 -51.512 -72.760 1.00 85.38 89 GLN D CA 1
ATOM 1542 C C . GLN B 1 90 ? -21.838 -50.155 -72.066 1.00 86.12 89 GLN D C 1
ATOM 1543 O O . GLN B 1 90 ? -20.745 -49.594 -72.155 1.00 88.69 89 GLN D O 1
ATOM 1549 N N . VAL B 1 91 ? -22.834 -49.650 -71.360 1.00 84.35 90 VAL D N 1
ATOM 1550 C CA . VAL B 1 91 ? -22.785 -48.327 -70.798 1.00 83.87 90 VAL D CA 1
ATOM 1551 C C . VAL B 1 91 ? -23.399 -48.363 -69.413 1.00 82.49 90 VAL D C 1
ATOM 1552 O O . VAL B 1 91 ? -24.544 -48.814 -69.241 1.00 81.37 90 VAL D O 1
ATOM 1556 N N . ILE B 1 92 ? -22.648 -47.907 -68.418 1.00 81.28 91 ILE D N 1
ATOM 1557 C CA . ILE B 1 92 ? -23.168 -47.920 -67.054 1.00 85.66 91 ILE D CA 1
ATOM 1558 C C . ILE B 1 92 ? -23.492 -46.538 -66.572 1.00 88.75 91 ILE D C 1
ATOM 1559 O O . ILE B 1 92 ? -22.597 -45.699 -66.404 1.00 96.28 91 ILE D O 1
ATOM 1564 N N . LYS B 1 93 ? -24.769 -46.305 -66.313 1.00 89.79 92 LYS D N 1
ATOM 1565 C CA . LYS B 1 93 ? -25.214 -44.960 -65.945 1.00 94.33 92 LYS D CA 1
ATOM 1566 C C . LYS B 1 93 ? -24.843 -44.638 -64.508 1.00 92.79 92 LYS D C 1
ATOM 1567 O O . LYS B 1 93 ? -24.431 -45.526 -63.737 1.00 88.55 92 LYS D O 1
ATOM 1573 N N . SER B 1 94 ? -24.963 -43.359 -64.172 1.00 89.24 93 SER D N 1
ATOM 1574 C CA . SER B 1 94 ? -24.603 -42.890 -62.852 1.00 90.09 93 SER D CA 1
ATOM 1575 C C . SER B 1 94 ? -25.463 -43.567 -61.816 1.00 85.98 93 SER D C 1
ATOM 1576 O O . SER B 1 94 ? -24.964 -43.883 -60.740 1.00 82.37 93 SER D O 1
ATOM 1579 N N . ASP B 1 95 ? -26.732 -43.815 -62.132 1.00 84.06 94 ASP D N 1
ATOM 1580 C CA . ASP B 1 95 ? -27.602 -44.506 -61.180 1.00 87.43 94 ASP D CA 1
ATOM 1581 C C . ASP B 1 95 ? -27.478 -46.030 -61.275 1.00 86.70 94 ASP D C 1
ATOM 1582 O O . ASP B 1 95 ? -28.195 -46.740 -60.590 1.00 87.63 94 ASP D O 1
ATOM 1587 N N . LEU B 1 96 ? -26.557 -46.515 -62.108 1.00 86.46 95 LEU D N 1
ATOM 1588 C CA . LEU B 1 96 ? -26.255 -47.947 -62.254 1.00 85.30 95 LEU D CA 1
ATOM 1589 C C . LEU B 1 96 ? -27.320 -48.721 -63.015 1.00 87.53 95 LEU D C 1
ATOM 1590 O O . LEU B 1 96 ? -27.604 -49.876 -62.707 1.00 99.42 95 LEU D O 1
ATOM 1595 N N . VAL B 1 97 ? -27.900 -48.069 -64.006 1.00 83.79 96 VAL D N 1
ATOM 1596 C CA . VAL B 1 97 ? -28.779 -48.706 -64.930 1.00 84.30 96 VAL D CA 1
ATOM 1597 C C . VAL B 1 97 ? -27.988 -48.912 -66.194 1.00 87.32 96 VAL D C 1
ATOM 1598 O O . VAL B 1 97 ? -27.167 -48.097 -66.561 1.00 86.13 96 VAL D O 1
ATOM 1602 N N . ASN B 1 98 ? -28.240 -50.020 -66.869 1.00 93.46 97 ASN D N 1
ATOM 1603 C CA . ASN B 1 98 ? -27.438 -50.380 -68.024 1.00 91.81 97 ASN D CA 1
ATOM 1604 C C . ASN B 1 98 ? -28.104 -50.077 -69.366 1.00 88.92 97 ASN D C 1
ATOM 1605 O O . ASN B 1 98 ? -29.330 -50.001 -69.481 1.00 87.44 97 ASN D O 1
ATOM 1610 N N . GLU B 1 99 ? -27.264 -49.868 -70.368 1.00 86.95 98 GLU D N 1
ATOM 1611 C CA . GLU B 1 99 ? -27.701 -49.716 -71.742 1.00 91.12 98 GLU D CA 1
ATOM 1612 C C . GLU B 1 99 ? -26.722 -50.554 -72.561 1.00 90.77 98 GLU D C 1
ATOM 1613 O O . GLU B 1 99 ? -25.562 -50.722 -72.168 1.00 92.85 98 GLU D O 1
ATOM 1619 N N . GLU B 1 100 ? -27.199 -51.125 -73.662 1.00 101.89 99 GLU D N 1
ATOM 1620 C CA . GLU B 1 100 ? -26.369 -51.914 -74.544 1.00 102.30 99 GLU D CA 1
ATOM 1621 C C . GLU B 1 100 ? -26.671 -51.477 -75.943 1.00 98.20 99 GLU D C 1
ATOM 1622 O O . GLU B 1 100 ? -27.797 -51.174 -76.260 1.00 98.03 99 GLU D O 1
ATOM 1628 N N . ALA B 1 101 ? -25.677 -51.473 -76.804 1.00 98.13 100 ALA D N 1
ATOM 1629 C CA . ALA B 1 101 ? -25.925 -51.252 -78.228 1.00 100.80 100 ALA D CA 1
ATOM 1630 C C . ALA B 1 101 ? -24.900 -52.003 -79.043 1.00 104.53 100 ALA D C 1
ATOM 1631 O O . ALA B 1 101 ? -23.773 -52.226 -78.580 1.00 104.11 100 ALA D O 1
ATOM 1633 N N . THR B 1 102 ? -25.272 -52.372 -80.266 1.00 108.79 101 THR D N 1
ATOM 1634 C CA . THR B 1 102 ? -24.433 -53.266 -81.041 1.00 109.92 101 THR D CA 1
ATOM 1635 C C . THR B 1 102 ? -24.045 -52.767 -82.438 1.00 107.56 101 THR D C 1
ATOM 1636 O O . THR B 1 102 ? -24.880 -52.355 -83.241 1.00 107.24 101 THR D O 1
ATOM 1640 N N . GLY B 1 103 ? -22.749 -52.808 -82.703 1.00 104.50 102 GLY D N 1
ATOM 1641 C CA . GLY B 1 103 ? -22.221 -52.354 -83.962 1.00 105.25 102 GLY D CA 1
ATOM 1642 C C . GLY B 1 103 ? -21.912 -53.508 -84.875 1.00 107.68 102 GLY D C 1
ATOM 1643 O O . GLY B 1 103 ? -22.152 -54.653 -84.550 1.00 109.54 102 GLY D O 1
ATOM 1644 N N . GLN B 1 104 ? -21.349 -53.179 -86.020 1.00 109.79 103 GLN D N 1
ATOM 1645 C CA . GLN B 1 104 ? -20.971 -54.158 -86.993 1.00 112.68 103 GLN D CA 1
ATOM 1646 C C . GLN B 1 104 ? -20.191 -53.461 -88.099 1.00 115.22 103 GLN D C 1
ATOM 1647 O O . GLN B 1 104 ? -20.532 -52.345 -88.493 1.00 114.50 103 GLN D O 1
ATOM 1653 N N . PHE B 1 105 ? -19.140 -54.113 -88.587 1.00 117.88 104 PHE D N 1
ATOM 1654 C CA . PHE B 1 105 ? -18.550 -53.733 -89.868 1.00 120.12 104 PHE D CA 1
ATOM 1655 C C . PHE B 1 105 ? -17.823 -54.872 -90.599 1.00 124.62 104 PHE D C 1
ATOM 1656 O O . PHE B 1 105 ? -17.371 -55.850 -89.990 1.00 128.05 104 PHE D O 1
ATOM 1664 N N . HIS B 1 106 ? -17.729 -54.716 -91.918 1.00 126.01 105 HIS D N 1
ATOM 1665 C CA . HIS B 1 106 ? -17.170 -55.725 -92.807 1.00 130.32 105 HIS D CA 1
ATOM 1666 C C . HIS B 1 106 ? -15.896 -55.182 -93.401 1.00 125.86 105 HIS D C 1
ATOM 1667 O O . HIS B 1 106 ? -15.766 -53.982 -93.546 1.00 130.85 105 HIS D O 1
ATOM 1674 N N . VAL B 1 107 ? -14.962 -56.055 -93.758 1.00 125.60 106 VAL D N 1
ATOM 1675 C CA . VAL B 1 107 ? -13.614 -55.615 -94.098 1.00 123.56 106 VAL D CA 1
ATOM 1676 C C . VAL B 1 107 ? -12.980 -56.344 -95.275 1.00 127.44 106 VAL D C 1
ATOM 1677 O O . VAL B 1 107 ? -12.323 -57.358 -95.090 1.00 134.93 106 VAL D O 1
ATOM 1681 N N . TYR B 1 108 ? -13.134 -55.806 -96.479 1.00 129.24 107 TYR D N 1
ATOM 1682 C CA . TYR B 1 108 ? -12.533 -56.436 -97.656 1.00 137.38 107 TYR D CA 1
ATOM 1683 C C . TYR B 1 108 ? -11.032 -56.149 -97.697 1.00 134.43 107 TYR D C 1
ATOM 1684 O O . TYR B 1 108 ? -10.555 -55.429 -96.853 1.00 129.29 107 TYR D O 1
ATOM 1693 N N . PRO B 1 109 ? -10.275 -56.754 -98.644 1.00 140.87 108 PRO D N 1
ATOM 1694 C CA . PRO B 1 109 ? -8.822 -56.501 -98.707 1.00 141.88 108 PRO D CA 1
ATOM 1695 C C . PRO B 1 109 ? -8.428 -55.306 -99.592 1.00 142.63 108 PRO D C 1
ATOM 1696 O O . PRO B 1 109 ? -7.614 -55.452 -100.517 1.00 143.41 108 PRO D O 1
ATOM 1700 N N . SER C 2 41 ? 9.318 -31.901 4.360 1.00 127.43 56 SER C N 1
ATOM 1701 C CA . SER C 2 41 ? 8.378 -33.016 4.675 1.00 126.61 56 SER C CA 1
ATOM 1702 C C . SER C 2 41 ? 6.998 -32.932 4.001 1.00 125.07 56 SER C C 1
ATOM 1703 O O . SER C 2 41 ? 5.947 -32.904 4.667 1.00 125.18 56 SER C O 1
ATOM 1706 N N . ALA C 2 42 ? 7.045 -32.874 2.665 1.00 122.26 57 ALA C N 1
ATOM 1707 C CA . ALA C 2 42 ? 5.897 -33.164 1.791 1.00 118.04 57 ALA C CA 1
ATOM 1708 C C . ALA C 2 42 ? 5.053 -34.339 2.286 1.00 115.55 57 ALA C C 1
ATOM 1709 O O . ALA C 2 42 ? 5.284 -35.482 1.956 1.00 107.50 57 ALA C O 1
ATOM 1711 N N . THR C 2 43 ? 4.117 -34.008 3.164 1.00 121.40 58 THR C N 1
ATOM 1712 C CA . THR C 2 43 ? 2.915 -34.793 3.374 1.00 120.63 58 THR C CA 1
ATOM 1713 C C . THR C 2 43 ? 2.237 -34.791 2.014 1.00 116.31 58 THR C C 1
ATOM 1714 O O . THR C 2 43 ? 1.803 -35.815 1.521 1.00 117.74 58 THR C O 1
ATOM 1718 N N . ALA C 2 44 ? 2.239 -33.620 1.390 1.00 115.30 59 ALA C N 1
ATOM 1719 C CA . ALA C 2 44 ? 1.390 -33.291 0.250 1.00 113.58 59 ALA C CA 1
ATOM 1720 C C . ALA C 2 44 ? 1.579 -34.169 -0.976 1.00 109.41 59 ALA C C 1
ATOM 1721 O O . ALA C 2 44 ? 0.775 -34.137 -1.914 1.00 105.01 59 ALA C O 1
ATOM 1723 N N . ILE C 2 45 ? 2.660 -34.923 -1.004 1.00 110.32 60 ILE C N 1
ATOM 1724 C CA . ILE C 2 45 ? 2.799 -35.921 -2.044 1.00 108.05 60 ILE C CA 1
ATOM 1725 C C . ILE C 2 45 ? 1.669 -36.945 -1.933 1.00 106.00 60 ILE C C 1
ATOM 1726 O O . ILE C 2 45 ? 1.066 -37.304 -2.943 1.00 101.40 60 ILE C O 1
ATOM 1731 N N . ASN C 2 46 ? 1.355 -37.384 -0.716 1.00 109.52 61 ASN C N 1
ATOM 1732 C CA . ASN C 2 46 ? 0.282 -38.365 -0.538 1.00 113.47 61 ASN C CA 1
ATOM 1733 C C . ASN C 2 46 ? -1.048 -37.885 -1.122 1.00 116.47 61 ASN C C 1
ATOM 1734 O O . ASN C 2 46 ? -1.637 -38.592 -1.945 1.00 119.99 61 ASN C O 1
ATOM 1739 N N . GLN C 2 47 ? -1.501 -36.686 -0.741 1.00 119.51 62 GLN C N 1
ATOM 1740 C CA . GLN C 2 47 ? -2.806 -36.153 -1.235 1.00 119.38 62 GLN C CA 1
ATOM 1741 C C . GLN C 2 47 ? -2.897 -36.226 -2.772 1.00 108.83 62 GLN C C 1
ATOM 1742 O O . GLN C 2 47 ? -3.946 -36.583 -3.328 1.00 103.74 62 GLN C O 1
ATOM 1748 N N . ALA C 2 48 ? -1.778 -35.885 -3.423 1.00 101.84 63 ALA C N 1
ATOM 1749 C CA . ALA C 2 48 ? -1.662 -35.821 -4.877 1.00 97.42 63 ALA C CA 1
ATOM 1750 C C . ALA C 2 48 ? -1.705 -37.201 -5.519 1.00 94.01 63 ALA C C 1
ATOM 1751 O O . ALA C 2 48 ? -2.494 -37.451 -6.443 1.00 89.56 63 ALA C O 1
ATOM 1753 N N . ILE C 2 49 ? -0.820 -38.075 -5.043 1.00 92.97 64 ILE C N 1
ATOM 1754 C CA . ILE C 2 49 ? -0.887 -39.506 -5.342 1.00 90.30 64 ILE C CA 1
ATOM 1755 C C . ILE C 2 49 ? -2.330 -40.010 -5.212 1.00 90.81 64 ILE C C 1
ATOM 1756 O O . ILE C 2 49 ? -2.837 -40.748 -6.097 1.00 89.17 64 ILE C O 1
ATOM 1761 N N . GLY C 2 50 ? -2.981 -39.601 -4.119 1.00 90.41 65 GLY C N 1
ATOM 1762 C CA . GLY C 2 50 ? -4.399 -39.877 -3.904 1.00 91.94 65 GLY C CA 1
ATOM 1763 C C . GLY C 2 50 ? -5.213 -39.407 -5.084 1.00 92.17 65 GLY C C 1
ATOM 1764 O O . GLY C 2 50 ? -5.736 -40.233 -5.849 1.00 92.52 65 GLY C O 1
ATOM 1765 N N . ASN C 2 51 ? -5.270 -38.087 -5.272 1.00 94.53 66 ASN C N 1
ATOM 1766 C CA . ASN C 2 51 ? -6.030 -37.499 -6.379 1.00 94.86 66 ASN C CA 1
ATOM 1767 C C . ASN C 2 51 ? -5.700 -38.080 -7.759 1.00 90.47 66 ASN C C 1
ATOM 1768 O O . ASN C 2 51 ? -6.610 -38.223 -8.597 1.00 88.93 66 ASN C O 1
ATOM 1773 N N . LEU C 2 52 ? -4.425 -38.407 -8.003 1.00 87.84 67 LEU C N 1
ATOM 1774 C CA . LEU C 2 52 ? -4.032 -39.059 -9.261 1.00 86.62 67 LEU C CA 1
ATOM 1775 C C . LEU C 2 52 ? -4.623 -40.471 -9.392 1.00 87.49 67 LEU C C 1
ATOM 1776 O O . LEU C 2 52 ? -5.210 -40.815 -10.422 1.00 84.62 67 LEU C O 1
ATOM 1781 N N . ASN C 2 53 ? -4.511 -41.287 -8.355 1.00 88.48 68 ASN C N 1
ATOM 1782 C CA . ASN C 2 53 ? -5.038 -42.633 -8.487 1.00 90.23 68 ASN C CA 1
ATOM 1783 C C . ASN C 2 53 ? -6.542 -42.622 -8.484 1.00 92.63 68 ASN C C 1
ATOM 1784 O O . ASN C 2 53 ? -7.147 -43.424 -9.176 1.00 97.16 68 ASN C O 1
ATOM 1789 N N . ALA C 2 54 ? -7.160 -41.687 -7.773 1.00 93.87 69 ALA C N 1
ATOM 1790 C CA . ALA C 2 54 ? -8.622 -41.595 -7.837 1.00 94.98 69 ALA C CA 1
ATOM 1791 C C . ALA C 2 54 ? -9.080 -41.214 -9.250 1.00 94.66 69 ALA C C 1
ATOM 1792 O O . ALA C 2 54 ? -10.155 -41.626 -9.714 1.00 96.64 69 ALA C O 1
ATOM 1794 N N . ASN C 2 55 ? -8.256 -40.453 -9.958 1.00 92.19 70 ASN C N 1
ATOM 1795 C CA . ASN C 2 55 ? -8.635 -40.047 -11.303 1.00 91.22 70 ASN C CA 1
ATOM 1796 C C . ASN C 2 55 ? -8.544 -41.180 -12.282 1.00 86.71 70 ASN C C 1
ATOM 1797 O O . ASN C 2 55 ? -9.382 -41.301 -13.173 1.00 84.32 70 ASN C O 1
ATOM 1802 N N . THR C 2 56 ? -7.504 -41.996 -12.140 1.00 87.09 71 THR C N 1
ATOM 1803 C CA . THR C 2 56 ? -7.353 -43.175 -12.988 1.00 82.90 71 THR C CA 1
ATOM 1804 C C . THR C 2 56 ? -8.543 -44.107 -12.794 1.00 82.64 71 THR C C 1
ATOM 1805 O O . THR C 2 56 ? -9.210 -44.473 -13.742 1.00 80.52 71 THR C O 1
ATOM 1809 N N . GLN C 2 57 ? -8.852 -44.432 -11.555 1.00 84.28 72 GLN C N 1
ATOM 1810 C CA . GLN C 2 57 ? -10.014 -45.253 -11.292 1.00 88.64 72 GLN C CA 1
ATOM 1811 C C . GLN C 2 57 ? -11.252 -44.701 -11.954 1.00 88.19 72 GLN C C 1
ATOM 1812 O O . GLN C 2 57 ? -12.008 -45.453 -12.567 1.00 88.67 72 GLN C O 1
ATOM 1818 N N . ASN C 2 58 ? -11.473 -43.391 -11.846 1.00 89.84 73 ASN C N 1
ATOM 1819 C CA . ASN C 2 58 ? -12.697 -42.819 -12.399 1.00 87.40 73 ASN C CA 1
ATOM 1820 C C . ASN C 2 58 ? -12.678 -42.811 -13.900 1.00 84.43 73 ASN C C 1
ATOM 1821 O O . ASN C 2 58 ? -13.688 -43.119 -14.531 1.00 84.93 73 ASN C O 1
ATOM 1826 N N . LEU C 2 59 ? -11.516 -42.520 -14.470 1.00 83.71 74 LEU C N 1
ATOM 1827 C CA . LEU C 2 59 ? -11.321 -42.693 -15.911 1.00 86.94 74 LEU C CA 1
ATOM 1828 C C . LEU C 2 59 ? -11.620 -44.131 -16.396 1.00 84.86 74 LEU C C 1
ATOM 1829 O O . LEU C 2 59 ? -12.501 -44.326 -17.219 1.00 80.86 74 LEU C O 1
ATOM 1834 N N . ILE C 2 60 ? -10.919 -45.127 -15.853 1.00 88.37 75 ILE C N 1
ATOM 1835 C CA . ILE C 2 60 ? -11.053 -46.529 -16.355 1.00 89.65 75 ILE C CA 1
ATOM 1836 C C . ILE C 2 60 ? -12.278 -47.297 -15.928 1.00 87.14 75 ILE C C 1
ATOM 1837 O O . ILE C 2 60 ? -12.813 -48.046 -16.732 1.00 86.07 75 ILE C O 1
ATOM 1842 N N . ASP C 2 61 ? -12.719 -47.124 -14.687 1.00 86.35 76 ASP C N 1
ATOM 1843 C CA . ASP C 2 61 ? -13.789 -47.960 -14.156 1.00 89.83 76 ASP C CA 1
ATOM 1844 C C . ASP C 2 61 ? -15.210 -47.456 -14.373 1.00 88.25 76 ASP C C 1
ATOM 1845 O O . ASP C 2 61 ? -16.151 -48.106 -13.951 1.00 92.10 76 ASP C O 1
ATOM 1850 N N . LYS C 2 62 ? -15.417 -46.339 -15.048 1.00 89.24 77 LYS C N 1
ATOM 1851 C CA . LYS C 2 62 ? -16.783 -45.830 -15.137 1.00 89.19 77 LYS C CA 1
ATOM 1852 C C . LYS C 2 62 ? -17.235 -45.743 -16.545 1.00 85.41 77 LYS C C 1
ATOM 1853 O O . LYS C 2 62 ? -16.441 -45.932 -17.485 1.00 82.26 77 LYS C O 1
ATOM 1859 N N . THR C 2 63 ? -18.538 -45.524 -16.667 1.00 88.18 78 THR C N 1
ATOM 1860 C CA . THR C 2 63 ? -19.186 -45.403 -17.951 1.00 91.57 78 THR C CA 1
ATOM 1861 C C . THR C 2 63 ? -19.941 -44.066 -18.033 1.00 94.92 78 THR C C 1
ATOM 1862 O O . THR C 2 63 ? -19.726 -43.299 -18.964 1.00 97.75 78 THR C O 1
ATOM 1866 N N . ASP C 2 64 ? -20.819 -43.779 -17.076 1.00 97.73 79 ASP C N 1
ATOM 1867 C CA . ASP C 2 64 ? -21.670 -42.594 -17.179 1.00 102.17 79 ASP C CA 1
ATOM 1868 C C . ASP C 2 64 ? -20.852 -41.313 -17.159 1.00 100.21 79 ASP C C 1
ATOM 1869 O O . ASP C 2 64 ? -21.123 -40.396 -17.918 1.00 97.85 79 ASP C O 1
ATOM 1874 N N . ASN C 2 65 ? -19.812 -41.293 -16.342 1.00 98.79 80 ASN C N 1
ATOM 1875 C CA . ASN C 2 65 ? -19.056 -40.087 -16.106 1.00 100.16 80 ASN C CA 1
AT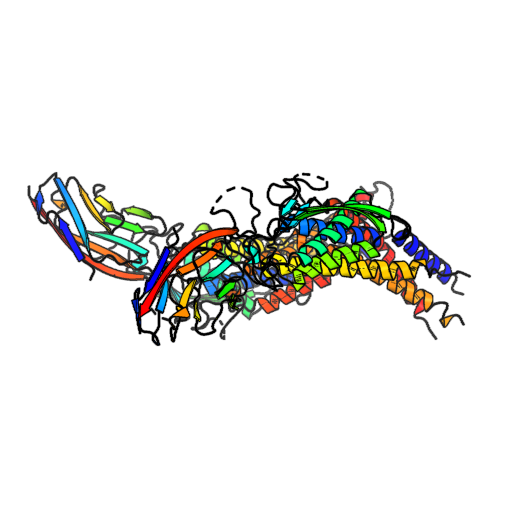OM 1876 C C . ASN C 2 65 ? -17.575 -40.154 -16.498 1.00 95.30 80 ASN C C 1
ATOM 1877 O O . ASN C 2 65 ? -16.746 -39.558 -15.814 1.00 97.95 80 ASN C O 1
ATOM 1882 N N . SER C 2 66 ? -17.230 -40.847 -17.589 1.00 90.32 81 SER C N 1
ATOM 1883 C CA . SER C 2 66 ? -15.819 -40.939 -18.020 1.00 84.64 81 SER C CA 1
ATOM 1884 C C . SER C 2 66 ? -15.573 -40.333 -19.411 1.00 82.18 81 SER C C 1
ATOM 1885 O O . SER C 2 66 ? -16.190 -40.762 -20.387 1.00 77.76 81 SER C O 1
ATOM 1888 N N . PRO C 2 67 ? -14.694 -39.305 -19.501 1.00 83.29 82 PRO C N 1
ATOM 1889 C CA . PRO C 2 67 ? -14.203 -38.833 -20.790 1.00 81.55 82 PRO C CA 1
ATOM 1890 C C . PRO C 2 67 ? -13.583 -39.910 -21.665 1.00 76.76 82 PRO C C 1
ATOM 1891 O O . PRO C 2 67 ? -13.797 -39.912 -22.883 1.00 74.38 82 PRO C O 1
ATOM 1895 N N . ALA C 2 68 ? -12.781 -40.779 -21.056 1.00 76.16 83 ALA C N 1
ATOM 1896 C CA . ALA C 2 68 ? -12.162 -41.932 -21.764 1.00 73.39 83 ALA C CA 1
ATOM 1897 C C . ALA C 2 68 ? -13.204 -42.807 -22.381 1.00 71.90 83 ALA C C 1
ATOM 1898 O O . ALA C 2 68 ? -13.128 -43.090 -23.573 1.00 71.09 83 ALA C O 1
ATOM 1900 N N . TYR C 2 69 ? -14.197 -43.204 -21.590 1.00 72.49 84 TYR C N 1
ATOM 1901 C CA . TYR C 2 69 ? -15.251 -44.095 -22.099 1.00 74.36 84 TYR C CA 1
ATOM 1902 C C . TYR C 2 69 ? -16.173 -43.430 -23.064 1.00 74.65 84 TYR C C 1
ATOM 1903 O O . TYR C 2 69 ? -16.581 -44.064 -24.028 1.00 76.21 84 TYR C O 1
ATOM 1912 N N . GLN C 2 70 ? -16.543 -42.169 -22.798 1.00 76.59 85 GLN C N 1
ATOM 1913 C CA . GLN C 2 70 ? -17.552 -41.499 -23.619 1.00 74.60 85 GLN C CA 1
ATOM 1914 C C . GLN C 2 70 ? -16.962 -41.099 -24.935 1.00 72.41 85 GLN C C 1
ATOM 1915 O O . GLN C 2 70 ? -17.641 -41.178 -25.953 1.00 70.73 85 GLN C O 1
ATOM 1921 N N . ALA C 2 71 ? -15.677 -40.756 -24.928 1.00 72.57 86 ALA C N 1
ATOM 1922 C CA . ALA C 2 71 ? -14.957 -40.424 -26.171 1.00 74.27 86 ALA C CA 1
ATOM 1923 C C . ALA C 2 71 ? -14.769 -41.625 -27.066 1.00 73.28 86 ALA C C 1
ATOM 1924 O O . ALA C 2 71 ? -14.950 -41.555 -28.292 1.00 73.03 86 ALA C O 1
ATOM 1926 N N . THR C 2 72 ? -14.377 -42.732 -26.452 1.00 74.29 87 THR C N 1
ATOM 1927 C CA . THR C 2 72 ? -14.354 -44.031 -27.144 1.00 72.79 87 THR C CA 1
ATOM 1928 C C . THR C 2 72 ? -15.701 -44.387 -27.752 1.00 71.33 87 THR C C 1
ATOM 1929 O O . THR C 2 72 ? -15.812 -44.728 -28.933 1.00 69.64 87 THR C O 1
ATOM 1933 N N . LEU C 2 73 ? -16.740 -44.301 -26.951 1.00 72.05 88 LEU C N 1
ATOM 1934 C CA . LEU C 2 73 ? -18.017 -44.719 -27.444 1.00 74.91 88 LEU C CA 1
ATOM 1935 C C . LEU C 2 73 ? -18.440 -43.815 -28.578 1.00 78.69 88 LEU C C 1
ATOM 1936 O O . LEU C 2 73 ? -19.070 -44.280 -29.530 1.00 86.16 88 LEU C O 1
ATOM 1941 N N . LEU C 2 74 ? -18.080 -42.532 -28.510 1.00 79.46 89 LEU C N 1
ATOM 1942 C CA . LEU C 2 74 ? -18.488 -41.585 -29.550 1.00 80.69 89 LEU C CA 1
ATOM 1943 C C . LEU C 2 74 ? -17.752 -41.826 -30.863 1.00 76.28 89 LEU C C 1
ATOM 1944 O O . LEU C 2 74 ? -18.298 -41.564 -31.931 1.00 75.38 89 LEU C O 1
ATOM 1949 N N . ALA C 2 75 ? -16.516 -42.306 -30.801 1.00 73.41 90 ALA C N 1
ATOM 1950 C CA . ALA C 2 75 ? -15.790 -42.609 -32.045 1.00 72.39 90 ALA C CA 1
ATOM 1951 C C . ALA C 2 75 ? -16.377 -43.824 -32.765 1.00 71.52 90 ALA C C 1
ATOM 1952 O O . ALA C 2 75 ? -16.306 -43.965 -34.000 1.00 73.40 90 ALA C O 1
ATOM 1954 N N . LEU C 2 76 ? -16.990 -44.686 -31.980 1.00 69.57 91 LEU C N 1
ATOM 1955 C CA . LEU C 2 76 ? -17.569 -45.902 -32.486 1.00 68.10 91 LEU C CA 1
ATOM 1956 C C . LEU C 2 76 ? -18.942 -45.653 -33.037 1.00 67.95 91 LEU C C 1
ATOM 1957 O O . LEU C 2 76 ? -19.276 -46.083 -34.142 1.00 65.32 91 LEU C O 1
ATOM 1962 N N . LYS C 2 77 ? -19.756 -44.934 -32.289 1.00 71.48 92 LYS C N 1
ATOM 1963 C CA . LYS C 2 77 ? -21.029 -44.487 -32.865 1.00 74.69 92 LYS C CA 1
ATOM 1964 C C . LYS C 2 77 ? -20.879 -43.664 -34.151 1.00 74.27 92 LYS C C 1
ATOM 1965 O O . LYS C 2 77 ? -21.713 -43.756 -35.039 1.00 74.86 92 LYS C O 1
ATOM 1971 N N . SER C 2 78 ? -19.798 -42.921 -34.302 1.00 75.16 93 SER C N 1
ATOM 1972 C CA . SER C 2 78 ? -19.735 -42.002 -35.420 1.00 78.33 93 SER C CA 1
ATOM 1973 C C . SER C 2 78 ? -19.479 -42.711 -36.715 1.00 78.87 93 SER C C 1
ATOM 1974 O O . SER C 2 78 ? -20.107 -42.425 -37.718 1.00 80.80 93 SER C O 1
ATOM 1977 N N . THR C 2 79 ? -18.527 -43.629 -36.677 1.00 80.82 94 THR C N 1
ATOM 1978 C CA . THR C 2 79 ? -18.215 -44.575 -37.777 1.00 77.60 94 THR C CA 1
ATOM 1979 C C . THR C 2 79 ? -19.424 -45.358 -38.230 1.00 73.89 94 THR C C 1
ATOM 1980 O O . THR C 2 79 ? -19.804 -45.338 -39.388 1.00 72.12 94 THR C O 1
ATOM 1984 N N . VAL C 2 80 ? -20.070 -46.011 -37.287 1.00 71.77 95 VAL C N 1
ATOM 1985 C CA . VAL C 2 80 ? -21.341 -46.636 -37.583 1.00 70.49 95 VAL C CA 1
ATOM 1986 C C . VAL C 2 80 ? -22.209 -45.598 -38.279 1.00 71.28 95 VAL C C 1
ATOM 1987 O O . VAL C 2 80 ? -22.578 -45.746 -39.448 1.00 72.55 95 VAL C O 1
ATOM 1991 N N . GLY C 2 81 ? -22.510 -44.514 -37.580 1.00 71.03 96 GLY C N 1
ATOM 1992 C CA . GLY C 2 81 ? -23.355 -43.467 -38.169 1.00 72.70 96 GLY C CA 1
ATOM 1993 C C . GLY C 2 81 ? -22.890 -42.922 -39.522 1.00 70.47 96 GLY C C 1
ATOM 1994 O O . GLY C 2 81 ? -23.690 -42.587 -40.378 1.00 72.88 96 GLY C O 1
ATOM 1995 N N . LEU C 2 82 ? -21.597 -42.820 -39.725 1.00 68.53 97 LEU C N 1
ATOM 1996 C CA . LEU C 2 82 ? -21.122 -42.399 -41.004 1.00 69.04 97 LEU C CA 1
ATOM 1997 C C . LEU C 2 82 ? -21.515 -43.440 -42.005 1.00 71.65 97 LEU C C 1
ATOM 1998 O O . LEU C 2 82 ? -22.224 -43.125 -42.953 1.00 73.25 97 LEU C O 1
ATOM 2003 N N . TRP C 2 83 ? -21.089 -44.693 -41.777 1.00 71.81 98 TRP C N 1
ATOM 2004 C CA . TRP C 2 83 ? -21.424 -45.774 -42.679 1.00 72.66 98 TRP C CA 1
ATOM 2005 C C . TRP C 2 83 ? -22.908 -45.784 -42.953 1.00 73.42 98 TRP C C 1
ATOM 2006 O O . TRP C 2 83 ? -23.317 -45.797 -44.098 1.00 74.75 98 TRP C O 1
ATOM 2017 N N . ASN C 2 84 ? -23.737 -45.725 -41.929 1.00 74.76 99 ASN C N 1
ATOM 2018 C CA . ASN C 2 84 ? -25.164 -45.780 -42.208 1.00 79.37 99 ASN C CA 1
ATOM 2019 C C . ASN C 2 84 ? -25.605 -44.756 -43.239 1.00 83.09 99 ASN C C 1
ATOM 2020 O O . ASN C 2 84 ? -26.277 -45.118 -44.212 1.00 92.76 99 ASN C O 1
ATOM 2025 N N . SER C 2 85 ? -25.161 -43.510 -43.050 1.00 81.48 100 SER C N 1
ATOM 2026 C CA . SER C 2 85 ? -25.472 -42.368 -43.922 1.00 81.48 100 SER C CA 1
ATOM 2027 C C . SER C 2 85 ? -25.062 -42.525 -45.382 1.00 81.98 100 SER C C 1
ATOM 2028 O O . SER C 2 85 ? -25.798 -42.164 -46.281 1.00 81.49 100 SER C O 1
ATOM 2031 N N . ILE C 2 86 ? -23.895 -43.121 -45.586 1.00 85.52 101 ILE C N 1
ATOM 2032 C CA . ILE C 2 86 ? -23.187 -43.192 -46.879 1.00 86.09 101 ILE C CA 1
ATOM 2033 C C . ILE C 2 86 ? -23.461 -44.455 -47.654 1.00 84.00 101 ILE C C 1
ATOM 2034 O O . ILE C 2 86 ? -23.532 -44.430 -48.888 1.00 85.24 101 ILE C O 1
ATOM 2039 N N . ALA C 2 87 ? -23.628 -45.535 -46.900 1.00 81.40 102 ALA C N 1
ATOM 2040 C CA . ALA C 2 87 ? -23.472 -46.915 -47.379 1.00 81.90 102 ALA C CA 1
ATOM 2041 C C . ALA C 2 87 ? -24.228 -47.271 -48.636 1.00 80.30 102 ALA C C 1
ATOM 2042 O O . ALA C 2 87 ? -23.656 -47.860 -49.561 1.00 77.33 102 ALA C O 1
ATOM 2044 N N . TYR C 2 88 ? -25.505 -46.907 -48.667 1.00 81.42 103 TYR C N 1
ATOM 2045 C CA . TYR C 2 88 ? -26.363 -47.301 -49.775 1.00 83.50 103 TYR C CA 1
ATOM 2046 C C . TYR C 2 88 ? -25.873 -46.790 -51.116 1.00 82.07 103 TYR C C 1
ATOM 2047 O O . TYR C 2 88 ? -26.438 -47.143 -52.154 1.00 84.40 103 TYR C O 1
ATOM 2056 N N . ALA C 2 89 ? -24.860 -45.932 -51.093 1.00 79.86 104 ALA C N 1
ATOM 2057 C CA . ALA C 2 89 ? -24.465 -45.168 -52.263 1.00 79.19 104 ALA C CA 1
ATOM 2058 C C . ALA C 2 89 ? -23.057 -45.427 -52.703 1.00 75.91 104 ALA C C 1
ATOM 2059 O O . ALA C 2 89 ? -22.644 -44.935 -53.749 1.00 74.08 104 ALA C O 1
ATOM 2061 N N . VAL C 2 90 ? -22.313 -46.172 -51.891 1.00 75.98 105 VAL C N 1
ATOM 2062 C CA . VAL C 2 90 ? -20.939 -46.557 -52.214 1.00 76.10 105 VAL C CA 1
ATOM 2063 C C . VAL C 2 90 ? -20.977 -47.667 -53.243 1.00 75.80 105 VAL C C 1
ATOM 2064 O O . VAL C 2 90 ? -21.704 -48.615 -53.072 1.00 73.83 105 VAL C O 1
ATOM 2068 N N . ILE C 2 91 ? -20.216 -47.495 -54.315 1.00 76.14 106 ILE C N 1
ATOM 2069 C CA . ILE C 2 91 ? -20.256 -48.377 -55.442 1.00 76.98 106 ILE C CA 1
ATOM 2070 C C . ILE C 2 91 ? -19.205 -49.460 -55.321 1.00 78.65 106 ILE C C 1
ATOM 2071 O O . ILE C 2 91 ? -17.991 -49.213 -55.164 1.00 73.89 106 ILE C O 1
ATOM 2076 N N . CYS C 2 92 ? -19.668 -50.691 -55.441 1.00 84.70 107 CYS C N 1
ATOM 2077 C CA . CYS C 2 92 ? -18.771 -51.781 -55.128 1.00 90.45 107 CYS C CA 1
ATOM 2078 C C . CYS C 2 92 ? -18.921 -52.941 -56.066 1.00 86.98 107 CYS C C 1
ATOM 2079 O O . CYS C 2 92 ? -20.023 -53.253 -56.499 1.00 90.51 107 CYS C O 1
ATOM 2082 N N . GLY C 2 93 ? -17.792 -53.555 -56.393 1.00 82.99 108 GLY C N 1
ATOM 2083 C CA . GLY C 2 93 ? -17.776 -54.703 -57.282 1.00 82.51 108 GLY C CA 1
ATOM 2084 C C . GLY C 2 93 ? -16.869 -54.598 -58.475 1.00 81.88 108 GLY C C 1
ATOM 2085 O O . GLY C 2 93 ? -17.022 -55.324 -59.430 1.00 87.09 108 GLY C O 1
ATOM 2086 N N . GLY C 2 94 ? -15.905 -53.714 -58.456 1.00 81.19 109 GLY C N 1
ATOM 2087 C CA . GLY C 2 94 ? -15.040 -53.619 -59.609 1.00 81.83 109 GLY C CA 1
ATOM 2088 C C . GLY C 2 94 ? -14.309 -54.930 -59.666 1.00 80.71 109 GLY C C 1
ATOM 2089 O O . GLY C 2 94 ? -14.206 -55.620 -58.673 1.00 82.25 109 GLY C O 1
ATOM 2090 N N . TYR C 2 95 ? -13.820 -55.283 -60.832 1.00 80.73 110 TYR C N 1
ATOM 2091 C CA . TYR C 2 95 ? -12.991 -56.437 -60.954 1.00 81.18 110 TYR C CA 1
ATOM 2092 C C . TYR C 2 95 ? -11.571 -56.164 -60.488 1.00 84.85 110 TYR C C 1
ATOM 2093 O O . TYR C 2 95 ? -11.050 -55.076 -60.671 1.00 88.77 110 TYR C O 1
ATOM 2102 N N . THR C 2 96 ? -10.960 -57.166 -59.860 1.00 89.05 111 THR C N 1
ATOM 2103 C CA . THR C 2 96 ? -9.538 -57.158 -59.497 1.00 90.41 111 THR C CA 1
ATOM 2104 C C . THR C 2 96 ? -8.776 -58.078 -60.399 1.00 93.56 111 THR C C 1
ATOM 2105 O O . THR C 2 96 ? -7.547 -58.055 -60.468 1.00 96.40 111 THR C O 1
ATOM 2109 N N . ASP C 2 97 ? -9.555 -58.856 -61.133 1.00 96.42 112 ASP C N 1
ATOM 2110 C CA . ASP C 2 97 ? -9.163 -60.138 -61.682 1.00 100.49 112 ASP C CA 1
ATOM 2111 C C . ASP C 2 97 ? -9.148 -59.889 -63.181 1.00 97.80 112 ASP C C 1
ATOM 2112 O O . ASP C 2 97 ? -8.175 -59.390 -63.729 1.00 98.01 112 ASP C O 1
ATOM 2117 N N . LYS C 2 98 ? -10.264 -60.168 -63.824 1.00 93.56 113 LYS C N 1
ATOM 2118 C CA . LYS C 2 98 ? -10.472 -59.802 -65.177 1.00 92.14 113 LYS C CA 1
ATOM 2119 C C . LYS C 2 98 ? -11.952 -59.486 -65.180 1.00 88.15 113 LYS C C 1
ATOM 2120 O O . LYS C 2 98 ? -12.647 -59.797 -64.215 1.00 85.16 113 LYS C O 1
ATOM 2126 N N . PRO C 2 99 ? -12.434 -58.802 -66.220 1.00 85.96 114 PRO C N 1
ATOM 2127 C CA . PRO C 2 99 ? -13.761 -58.215 -66.111 1.00 84.54 114 PRO C CA 1
ATOM 2128 C C . PRO C 2 99 ? -14.866 -59.212 -66.291 1.00 86.53 114 PRO C C 1
ATOM 2129 O O . PRO C 2 99 ? -14.844 -59.925 -67.283 1.00 88.01 114 PRO C O 1
ATOM 2133 N N . ASN C 2 100 ? -15.841 -59.253 -65.382 1.00 86.56 115 ASN C N 1
ATOM 2134 C CA . ASN C 2 100 ? -17.123 -59.830 -65.751 1.00 88.34 115 ASN C CA 1
ATOM 2135 C C . ASN C 2 100 ? -18.350 -59.273 -65.023 1.00 86.26 115 ASN C C 1
ATOM 2136 O O . ASN C 2 100 ? -18.235 -58.657 -63.962 1.00 85.67 115 ASN C O 1
ATOM 2141 N N . HIS C 2 101 ? -19.520 -59.490 -65.625 1.00 86.87 116 HIS C N 1
ATOM 2142 C CA . HIS C 2 101 ? -20.778 -58.885 -65.185 1.00 86.60 116 HIS C CA 1
ATOM 2143 C C . HIS C 2 101 ? -21.708 -59.807 -64.402 1.00 88.82 116 HIS C C 1
ATOM 2144 O O . HIS C 2 101 ? -22.799 -59.393 -64.002 1.00 87.73 116 HIS C O 1
ATOM 2151 N N . ASN C 2 102 ? -21.269 -61.036 -64.184 1.00 92.06 117 ASN C N 1
ATOM 2152 C CA . ASN C 2 102 ? -22.087 -62.036 -63.520 1.00 91.19 117 ASN C CA 1
ATOM 2153 C C . ASN C 2 102 ? -22.028 -62.232 -62.019 1.00 90.42 117 ASN C C 1
ATOM 2154 O O . ASN C 2 102 ? -23.036 -62.545 -61.422 1.00 90.98 117 ASN C O 1
ATOM 2159 N N . THR C 2 103 ? -20.869 -62.074 -61.404 1.00 88.99 118 THR C N 1
ATOM 2160 C CA . THR C 2 103 ? -20.773 -62.275 -59.967 1.00 89.04 118 THR C CA 1
ATOM 2161 C C . THR C 2 103 ? -21.688 -61.338 -59.201 1.00 86.50 118 THR C C 1
ATOM 2162 O O . THR C 2 103 ? -22.307 -60.498 -59.800 1.00 89.96 118 THR C O 1
ATOM 2166 N N . THR C 2 104 ? -21.805 -61.483 -57.888 1.00 84.06 119 THR C N 1
ATOM 2167 C CA . THR C 2 104 ? -22.718 -60.646 -57.137 1.00 82.19 119 THR C CA 1
ATOM 2168 C C . THR C 2 104 ? -22.859 -61.050 -55.678 1.00 85.28 119 THR C C 1
ATOM 2169 O O . THR C 2 104 ? -23.835 -61.697 -55.321 1.00 92.80 119 THR C O 1
ATOM 2173 N N . GLU C 2 105 ? -21.922 -60.660 -54.824 1.00 85.33 120 GLU C N 1
ATOM 2174 C CA . GLU C 2 105 ? -22.056 -61.021 -53.425 1.00 87.40 120 GLU C CA 1
ATOM 2175 C C . GLU C 2 105 ? -23.066 -60.104 -52.793 1.00 83.81 120 GLU C C 1
ATOM 2176 O O . GLU C 2 105 ? -23.216 -59.002 -53.225 1.00 79.90 120 GLU C O 1
ATOM 2182 N N . THR C 2 106 ? -23.770 -60.584 -51.783 1.00 82.50 121 THR C N 1
ATOM 2183 C CA . THR C 2 106 ? -24.763 -59.815 -51.080 1.00 79.53 121 THR C CA 1
ATOM 2184 C C . THR C 2 106 ? -24.365 -59.848 -49.650 1.00 78.79 121 THR C C 1
ATOM 2185 O O . THR C 2 106 ? -23.895 -60.846 -49.177 1.00 84.42 121 THR C O 1
ATOM 2189 N N . PHE C 2 107 ? -24.552 -58.742 -48.959 1.00 77.55 122 PHE C N 1
ATOM 2190 C CA . PHE C 2 107 ? -24.104 -58.621 -47.584 1.00 74.69 122 PHE C CA 1
ATOM 2191 C C . PHE C 2 107 ? -25.281 -58.179 -46.766 1.00 76.34 122 PHE C C 1
ATOM 2192 O O . PHE C 2 107 ? -25.836 -57.115 -47.002 1.00 74.25 122 PHE C O 1
ATOM 2200 N N . TYR C 2 108 ? -25.686 -59.018 -45.825 1.00 78.66 123 TYR C N 1
ATOM 2201 C CA . TYR C 2 108 ? -26.924 -58.786 -45.087 1.00 80.37 123 TYR C CA 1
ATOM 2202 C C . TYR C 2 108 ? -26.698 -57.956 -43.834 1.00 77.41 123 TYR C C 1
ATOM 2203 O O . TYR C 2 108 ? -25.583 -57.757 -43.410 1.00 74.25 123 TYR C O 1
ATOM 2212 N N . ASN C 2 109 ? -27.786 -57.495 -43.234 1.00 79.08 124 ASN C N 1
ATOM 2213 C CA . ASN C 2 109 ? -27.721 -56.498 -42.202 1.00 78.98 124 ASN C CA 1
ATOM 2214 C C . ASN C 2 109 ? -26.859 -55.302 -42.659 1.00 78.58 124 ASN C C 1
ATOM 2215 O O . ASN C 2 109 ? -25.949 -54.854 -41.952 1.00 76.52 124 ASN C O 1
ATOM 2220 N N . GLN C 2 110 ? -27.132 -54.825 -43.870 1.00 80.92 125 GLN C N 1
ATOM 2221 C CA . GLN C 2 110 ? -26.540 -53.583 -44.382 1.00 84.00 125 GLN C CA 1
ATOM 2222 C C . GLN C 2 110 ? -27.649 -52.642 -44.864 1.00 84.43 125 GLN C C 1
ATOM 2223 O O . GLN C 2 110 ? -28.543 -53.050 -45.595 1.00 84.00 125 GLN C O 1
ATOM 2229 N N . PRO C 2 111 ? -27.573 -51.359 -44.489 1.00 87.63 126 PRO C N 1
ATOM 2230 C CA . PRO C 2 111 ? -28.582 -50.344 -44.832 1.00 89.30 126 PRO C CA 1
ATOM 2231 C C . PRO C 2 111 ? -28.481 -49.873 -46.271 1.00 90.31 126 PRO C C 1
ATOM 2232 O O . PRO C 2 111 ? -27.941 -48.810 -46.562 1.00 95.36 126 PRO C O 1
ATOM 2236 N N . GLY C 2 112 ? -28.997 -50.685 -47.173 1.00 91.63 127 GLY C N 1
ATOM 2237 C CA . GLY C 2 112 ? -28.939 -50.371 -48.576 1.00 90.45 127 GLY C CA 1
ATOM 2238 C C . GLY C 2 112 ? -30.153 -49.544 -48.835 1.00 92.45 127 GLY C C 1
ATOM 2239 O O . GLY C 2 112 ? -30.950 -49.266 -47.922 1.00 94.34 127 GLY C O 1
ATOM 2240 N N . GLN C 2 113 ? -30.321 -49.168 -50.084 1.00 93.21 128 GLN C N 1
ATOM 2241 C CA . GLN C 2 113 ? -31.414 -48.289 -50.417 1.00 96.50 128 GLN C CA 1
ATOM 2242 C C . GLN C 2 113 ? -32.704 -49.062 -50.500 1.00 95.58 128 GLN C C 1
ATOM 2243 O O . GLN C 2 113 ? -32.969 -49.749 -51.479 1.00 96.67 128 GLN C O 1
ATOM 2249 N N . GLY C 2 114 ? -33.497 -48.959 -49.448 1.00 95.61 129 GLY C N 1
ATOM 2250 C CA . GLY C 2 114 ? -34.821 -49.541 -49.444 1.00 97.47 129 GLY C CA 1
ATOM 2251 C C . GLY C 2 114 ? -34.775 -50.952 -48.911 1.00 98.49 129 GLY C C 1
ATOM 2252 O O . GLY C 2 114 ? -35.821 -51.572 -48.775 1.00 101.17 129 GLY C O 1
ATOM 2253 N N . SER C 2 115 ? -33.575 -51.451 -48.583 1.00 94.98 130 SER C N 1
ATOM 2254 C CA . SER C 2 115 ? -33.421 -52.787 -48.049 1.00 93.16 130 SER C CA 1
ATOM 2255 C C . SER C 2 115 ? -32.459 -52.890 -46.855 1.00 91.43 130 SER C C 1
ATOM 2256 O O . SER C 2 115 ? -31.717 -51.960 -46.531 1.00 89.64 130 SER C O 1
ATOM 2259 N N . ASP C 2 116 ? -32.471 -54.075 -46.239 1.00 91.58 131 ASP C N 1
ATOM 2260 C CA . ASP C 2 116 ? -31.575 -54.428 -45.129 1.00 88.53 131 ASP C CA 1
ATOM 2261 C C . ASP C 2 116 ? -30.362 -55.212 -45.610 1.00 82.95 131 ASP C C 1
ATOM 2262 O O . ASP C 2 116 ? -29.623 -55.750 -44.804 1.00 79.48 131 ASP C O 1
ATOM 2267 N N . SER C 2 117 ? -30.142 -55.246 -46.914 1.00 81.00 132 SER C N 1
ATOM 2268 C CA . SER C 2 117 ? -28.922 -55.801 -47.469 1.00 80.50 132 SER C CA 1
ATOM 2269 C C . SER C 2 117 ? -28.304 -54.831 -48.463 1.00 81.09 132 SER C C 1
ATOM 2270 O O . SER C 2 117 ? -28.931 -53.884 -48.896 1.00 85.77 132 SER C O 1
ATOM 2273 N N . ILE C 2 118 ? -27.055 -55.063 -48.806 1.00 79.79 133 ILE C N 1
ATOM 2274 C CA . ILE C 2 118 ? -26.412 -54.359 -49.879 1.00 77.87 133 ILE C CA 1
ATOM 2275 C C . ILE C 2 118 ? -25.771 -55.426 -50.742 1.00 78.95 133 ILE C C 1
ATOM 2276 O O . ILE C 2 118 ? -24.885 -56.173 -50.288 1.00 76.71 133 ILE C O 1
ATOM 2281 N N . THR C 2 119 ? -26.186 -55.467 -51.991 1.00 80.55 134 THR C N 1
ATOM 2282 C CA . THR C 2 119 ? -25.580 -56.344 -52.951 1.00 81.72 134 THR C CA 1
ATOM 2283 C C . THR C 2 119 ? -24.645 -55.576 -53.908 1.00 80.66 134 THR C C 1
ATOM 2284 O O . THR C 2 119 ? -25.061 -54.712 -54.599 1.00 82.70 134 THR C O 1
ATOM 2288 N N . CYS C 2 120 ? -23.369 -55.931 -53.890 1.00 83.26 135 CYS C N 1
ATOM 2289 C CA . CYS C 2 120 ? -22.325 -55.469 -54.789 1.00 85.10 135 CYS C CA 1
ATOM 2290 C C . CYS C 2 120 ? -22.197 -56.350 -56.062 1.00 87.95 135 CYS C C 1
ATOM 2291 O O . CYS C 2 120 ? -22.895 -57.336 -56.222 1.00 87.03 135 CYS C O 1
ATOM 2294 N N . GLY C 2 121 ? -21.245 -55.997 -56.932 1.00 87.20 136 GLY C N 1
ATOM 2295 C CA . GLY C 2 121 ? -20.917 -56.749 -58.127 1.00 84.72 136 GLY C CA 1
ATOM 2296 C C . GLY C 2 121 ? -21.800 -56.372 -59.299 1.00 86.23 136 GLY C C 1
ATOM 2297 O O . GLY C 2 121 ? -22.190 -55.223 -59.463 1.00 86.57 136 GLY C O 1
ATOM 2298 N N . GLY C 2 122 ? -22.114 -57.347 -60.138 1.00 86.76 137 GLY C N 1
ATOM 2299 C CA . GLY C 2 122 ? -23.029 -57.133 -61.252 1.00 85.99 137 GLY C CA 1
ATOM 2300 C C . GLY C 2 122 ? -22.308 -56.511 -62.423 1.00 85.61 137 GLY C C 1
ATOM 2301 O O . GLY C 2 122 ? -21.116 -56.768 -62.625 1.00 86.54 137 GLY C O 1
ATOM 2302 N N . HIS C 2 123 ? -23.026 -55.700 -63.202 1.00 85.36 138 HIS C N 1
ATOM 2303 C CA . HIS C 2 123 ? -22.416 -54.974 -64.334 1.00 85.76 138 HIS C CA 1
ATOM 2304 C C . HIS C 2 123 ? -21.278 -54.040 -63.918 1.00 82.16 138 HIS C C 1
ATOM 2305 O O . HIS C 2 123 ? -20.408 -53.746 -64.726 1.00 80.93 138 HIS C O 1
ATOM 2312 N N . VAL C 2 124 ? -21.251 -53.627 -62.654 1.00 80.46 139 VAL C N 1
ATOM 2313 C CA . VAL C 2 124 ? -20.160 -52.812 -62.157 1.00 80.77 139 VAL C CA 1
ATOM 2314 C C . VAL C 2 124 ? -18.844 -53.547 -62.312 1.00 81.13 139 VAL C C 1
ATOM 2315 O O . VAL C 2 124 ? -17.800 -52.929 -62.512 1.00 84.93 139 VAL C O 1
ATOM 2319 N N . GLY C 2 125 ? -18.885 -54.869 -62.223 1.00 81.72 140 GLY C N 1
ATOM 2320 C CA . GLY C 2 125 ? -17.667 -55.699 -62.338 1.00 80.48 140 GLY C CA 1
ATOM 2321 C C . GLY C 2 125 ? -16.999 -55.773 -63.693 1.00 79.94 140 GLY C C 1
ATOM 2322 O O . GLY C 2 125 ? -15.950 -56.410 -63.841 1.00 78.65 140 GLY C O 1
ATOM 2323 N N . LEU C 2 126 ? -17.598 -55.115 -64.680 1.00 79.30 141 LEU C N 1
ATOM 2324 C CA . LEU C 2 126 ? -16.975 -54.977 -65.966 1.00 79.71 141 LEU C CA 1
ATOM 2325 C C . LEU C 2 126 ? -15.852 -53.960 -65.970 1.00 81.00 141 LEU C C 1
ATOM 2326 O O . LEU C 2 126 ? -15.072 -53.952 -66.930 1.00 83.66 141 LEU C O 1
ATOM 2331 N N . LEU C 2 127 ? -15.768 -53.079 -64.961 1.00 80.54 142 LEU C N 1
ATOM 2332 C CA . LEU C 2 127 ? -14.705 -52.060 -64.928 1.00 80.77 142 LEU C CA 1
ATOM 2333 C C . LEU C 2 127 ? -13.778 -52.263 -63.743 1.00 80.58 142 LEU C C 1
ATOM 2334 O O . LEU C 2 127 ? -14.188 -52.659 -62.653 1.00 77.94 142 LEU C O 1
ATOM 2339 N N . GLN C 2 128 ? -12.520 -51.919 -63.941 1.00 82.09 143 GLN C N 1
ATOM 2340 C CA . GLN C 2 128 ? -11.543 -52.205 -62.920 1.00 83.21 143 GLN C CA 1
ATOM 2341 C C . GLN C 2 128 ? -11.841 -51.536 -61.582 1.00 82.21 143 GLN C C 1
ATOM 2342 O O . GLN C 2 128 ? -12.060 -50.331 -61.526 1.00 84.57 143 GLN C O 1
ATOM 2348 N N . ALA C 2 129 ? -11.851 -52.318 -60.507 1.00 80.49 144 ALA C N 1
ATOM 2349 C CA . ALA C 2 129 ? -11.886 -51.764 -59.157 1.00 79.65 144 ALA C CA 1
ATOM 2350 C C . ALA C 2 129 ? -10.618 -50.974 -58.901 1.00 80.12 144 ALA C C 1
ATOM 2351 O O . ALA C 2 129 ? -9.596 -51.236 -59.504 1.00 81.68 144 ALA C O 1
ATOM 2353 N N . GLY C 2 130 ? -10.649 -50.028 -57.982 1.00 79.10 145 GLY C N 1
ATOM 2354 C CA . GLY C 2 130 ? -9.448 -49.245 -57.783 1.00 80.71 145 GLY C CA 1
ATOM 2355 C C . GLY C 2 130 ? -9.751 -47.931 -57.160 1.00 79.70 145 GLY C C 1
ATOM 2356 O O . GLY C 2 130 ? -10.906 -47.563 -57.024 1.00 79.37 145 GLY C O 1
ATOM 2357 N N . LYS C 2 131 ? -8.703 -47.236 -56.752 1.00 81.40 146 LYS C N 1
ATOM 2358 C CA . LYS C 2 131 ? -8.871 -45.915 -56.131 1.00 81.83 146 LYS C CA 1
ATOM 2359 C C . LYS C 2 131 ? -9.604 -44.995 -57.068 1.00 80.56 146 LYS C C 1
ATOM 2360 O O . LYS C 2 131 ? -9.271 -44.906 -58.249 1.00 79.02 146 LYS C O 1
ATOM 2366 N N . ASN C 2 132 ? -10.608 -44.326 -56.509 1.00 79.94 147 ASN C N 1
ATOM 2367 C CA . ASN C 2 132 ? -11.419 -43.394 -57.210 1.00 79.79 147 ASN C CA 1
ATOM 2368 C C . ASN C 2 132 ? -12.521 -43.978 -58.013 1.00 79.52 147 ASN C C 1
ATOM 2369 O O . ASN C 2 132 ? -13.352 -43.245 -58.552 1.00 77.98 147 ASN C O 1
ATOM 2374 N N . ASN C 2 133 ? -12.551 -45.310 -58.089 1.00 78.45 148 ASN C N 1
ATOM 2375 C CA . ASN C 2 133 ? -13.527 -45.979 -58.904 1.00 77.51 148 ASN C CA 1
ATOM 2376 C C . ASN C 2 133 ? -14.543 -46.788 -58.148 1.00 77.02 148 ASN C C 1
ATOM 2377 O O . ASN C 2 133 ? -15.524 -46.252 -57.708 1.00 75.98 148 ASN C O 1
ATOM 2382 N N . SER C 2 134 ? -14.324 -48.090 -57.961 1.00 79.25 149 SER C N 1
ATOM 2383 C CA . SER C 2 134 ? -15.264 -48.892 -57.150 1.00 76.58 149 SER C CA 1
ATOM 2384 C C . SER C 2 134 ? -14.482 -49.625 -56.159 1.00 74.29 149 SER C C 1
ATOM 2385 O O . SER C 2 134 ? -13.291 -49.937 -56.384 1.00 77.69 149 SER C O 1
ATOM 2388 N N . LEU C 2 135 ? -15.129 -49.902 -55.040 1.00 71.60 150 LEU C N 1
ATOM 2389 C CA . LEU C 2 135 ? -14.568 -50.887 -54.089 1.00 69.18 150 LEU C CA 1
ATOM 2390 C C . LEU C 2 135 ? -14.573 -52.290 -54.714 1.00 71.76 150 LEU C C 1
ATOM 2391 O O . LEU C 2 135 ? -15.486 -52.631 -55.489 1.00 71.18 150 LEU C O 1
ATOM 2396 N N . SER C 2 136 ? -13.599 -53.136 -54.368 1.00 75.19 151 SER C N 1
ATOM 2397 C CA . SER C 2 136 ? -13.683 -54.573 -54.753 1.00 75.24 151 SER C CA 1
ATOM 2398 C C . SER C 2 136 ? -14.678 -55.191 -53.830 1.00 75.29 151 SER C C 1
ATOM 2399 O O . SER C 2 136 ? -15.110 -54.576 -52.845 1.00 77.58 151 SER C O 1
ATOM 2402 N N . ILE C 2 137 ? -15.045 -56.409 -54.161 1.00 78.73 152 ILE C N 1
ATOM 2403 C CA . ILE C 2 137 ? -15.979 -57.196 -53.349 1.00 80.49 152 ILE C CA 1
ATOM 2404 C C . ILE C 2 137 ? -15.277 -57.647 -52.081 1.00 78.84 152 ILE C C 1
ATOM 2405 O O . ILE C 2 137 ? -15.863 -57.652 -51.010 1.00 77.08 152 ILE C O 1
ATOM 2410 N N . GLU C 2 138 ? -14.012 -58.015 -52.224 1.00 79.20 153 GLU C N 1
ATOM 2411 C CA . GLU C 2 138 ? -13.171 -58.274 -51.082 1.00 81.88 153 GLU C CA 1
ATOM 2412 C C . GLU C 2 138 ? -13.227 -57.173 -50.045 1.00 80.48 153 GLU C C 1
ATOM 2413 O O . GLU C 2 138 ? -13.449 -57.440 -48.860 1.00 80.17 153 GLU C O 1
ATOM 2419 N N . GLN C 2 139 ? -13.006 -55.933 -50.510 1.00 77.99 154 GLN C N 1
ATOM 2420 C CA . GLN C 2 139 ? -12.934 -54.754 -49.650 1.00 71.78 154 GLN C CA 1
ATOM 2421 C C . GLN C 2 139 ? -14.244 -54.523 -48.992 1.00 68.33 154 GLN C C 1
ATOM 2422 O O . GLN C 2 139 ? -14.306 -54.300 -47.802 1.00 66.25 154 GLN C O 1
ATOM 2428 N N . PHE C 2 140 ? -15.323 -54.646 -49.732 1.00 67.32 155 PHE C N 1
ATOM 2429 C CA . PHE C 2 140 ? -16.590 -54.558 -49.056 1.00 66.99 155 PHE C CA 1
ATOM 2430 C C . PHE C 2 140 ? -16.705 -55.560 -47.937 1.00 67.37 155 PHE C C 1
ATOM 2431 O O . PHE C 2 140 ? -17.182 -55.241 -46.862 1.00 66.65 155 PHE C O 1
ATOM 2439 N N . ALA C 2 141 ? -16.239 -56.783 -48.172 1.00 69.29 156 ALA C N 1
ATOM 2440 C CA . ALA C 2 141 ? -16.451 -57.872 -47.204 1.00 68.64 156 ALA C CA 1
ATOM 2441 C C . ALA C 2 141 ? -15.659 -57.681 -45.933 1.00 68.25 156 ALA C C 1
ATOM 2442 O O . ALA C 2 141 ? -16.072 -58.160 -44.861 1.00 68.39 156 ALA C O 1
ATOM 2444 N N . THR C 2 142 ? -14.523 -57.002 -46.055 1.00 66.77 157 THR C N 1
ATOM 2445 C CA . THR C 2 142 ? -13.690 -56.719 -44.910 1.00 67.40 157 THR C CA 1
ATOM 2446 C C . THR C 2 142 ? -14.353 -55.679 -44.034 1.00 69.95 157 THR C C 1
ATOM 2447 O O . THR C 2 142 ? -14.302 -55.733 -42.804 1.00 69.26 157 THR C O 1
ATOM 2451 N N . LEU C 2 143 ? -14.989 -54.737 -44.719 1.00 72.79 158 LEU C N 1
ATOM 2452 C CA . LEU C 2 143 ? -15.734 -53.665 -44.106 1.00 74.72 158 LEU C CA 1
ATOM 2453 C C . LEU C 2 143 ? -17.021 -54.178 -43.547 1.00 73.58 158 LEU C C 1
ATOM 2454 O O . LEU C 2 143 ? -17.420 -53.782 -42.479 1.00 75.74 158 LEU C O 1
ATOM 2459 N N . ASN C 2 144 ? -17.711 -55.042 -44.261 1.00 74.01 159 ASN C N 1
ATOM 2460 C CA . ASN C 2 144 ? -18.899 -55.606 -43.652 1.00 72.45 159 ASN C CA 1
ATOM 2461 C C . ASN C 2 144 ? -18.542 -56.253 -42.313 1.00 71.80 159 ASN C C 1
ATOM 2462 O O . ASN C 2 144 ? -19.174 -56.013 -41.302 1.00 69.23 159 ASN C O 1
ATOM 2467 N N . LYS C 2 145 ? -17.488 -57.053 -42.309 1.00 75.23 160 LYS C N 1
ATOM 2468 C CA . LYS C 2 145 ? -17.125 -57.827 -41.130 1.00 74.75 160 LYS C CA 1
ATOM 2469 C C . LYS C 2 145 ? -16.982 -56.887 -39.955 1.00 74.13 160 LYS C C 1
ATOM 2470 O O . LYS C 2 145 ? -17.484 -57.176 -38.857 1.00 71.88 160 LYS C O 1
ATOM 2476 N N . ALA C 2 146 ? -16.303 -55.754 -40.200 1.00 71.92 161 ALA C N 1
ATOM 2477 C CA . ALA C 2 146 ? -15.970 -54.794 -39.098 1.00 71.33 161 ALA C CA 1
ATOM 2478 C C . ALA C 2 146 ? -17.200 -54.092 -38.549 1.00 68.93 161 ALA C C 1
ATOM 2479 O O . ALA C 2 146 ? -17.364 -53.878 -37.351 1.00 69.07 161 ALA C O 1
ATOM 2481 N N . TYR C 2 147 ? -18.071 -53.759 -39.467 1.00 69.21 162 TYR C N 1
ATOM 2482 C CA . TYR C 2 147 ? -19.306 -53.097 -39.171 1.00 71.27 162 TYR C CA 1
ATOM 2483 C C . TYR C 2 147 ? -20.139 -53.997 -38.321 1.00 72.76 162 TYR C C 1
ATOM 2484 O O . TYR C 2 147 ? -20.666 -53.591 -37.280 1.00 75.46 162 TYR C O 1
ATOM 2493 N N . GLN C 2 148 ? -20.195 -55.258 -38.723 1.00 74.93 163 GLN C N 1
ATOM 2494 C CA . GLN C 2 148 ? -21.069 -56.200 -38.063 1.00 74.00 163 GLN C CA 1
ATOM 2495 C C . GLN C 2 148 ? -20.671 -56.438 -36.648 1.00 73.05 163 GLN C C 1
ATOM 2496 O O . GLN C 2 148 ? -21.540 -56.656 -35.810 1.00 75.17 163 GLN C O 1
ATOM 2502 N N . ILE C 2 149 ? -19.371 -56.385 -36.384 1.00 71.53 164 ILE C N 1
ATOM 2503 C CA . ILE C 2 149 ? -18.869 -56.523 -35.027 1.00 72.87 164 ILE C CA 1
ATOM 2504 C C . ILE C 2 149 ? -19.274 -55.324 -34.163 1.00 74.22 164 ILE C C 1
ATOM 2505 O O . ILE C 2 149 ? -19.727 -55.475 -32.994 1.00 75.08 164 ILE C O 1
ATOM 2510 N N . ILE C 2 150 ? -19.134 -54.130 -34.736 1.00 72.26 165 ILE C N 1
ATOM 2511 C CA . ILE C 2 150 ? -19.339 -52.911 -33.953 1.00 70.12 165 ILE C CA 1
ATOM 2512 C C . ILE C 2 150 ? -20.785 -52.795 -33.558 1.00 71.02 165 ILE C C 1
ATOM 2513 O O . ILE C 2 150 ? -21.099 -52.550 -32.393 1.00 68.85 165 ILE C O 1
ATOM 2518 N N . GLN C 2 151 ? -21.675 -53.070 -34.499 1.00 73.55 166 GLN C N 1
ATOM 2519 C CA . GLN C 2 151 ? -23.095 -53.082 -34.169 1.00 76.60 166 GLN C CA 1
ATOM 2520 C C . GLN C 2 151 ? -23.431 -54.097 -33.082 1.00 78.09 166 GLN C C 1
ATOM 2521 O O . GLN C 2 151 ? -24.073 -53.759 -32.080 1.00 79.33 166 GLN C O 1
ATOM 2527 N N . ALA C 2 152 ? -23.000 -55.342 -33.251 1.00 76.14 167 ALA C N 1
ATOM 2528 C CA . ALA C 2 152 ? -23.339 -56.326 -32.225 1.00 77.89 167 ALA C CA 1
ATOM 2529 C C . ALA C 2 152 ? -22.714 -55.913 -30.910 1.00 74.55 167 ALA C C 1
ATOM 2530 O O . ALA C 2 152 ? -23.343 -55.998 -29.863 1.00 75.02 167 ALA C O 1
ATOM 2532 N N . ALA C 2 153 ? -21.487 -55.436 -30.951 1.00 71.22 168 ALA C N 1
ATOM 2533 C CA . ALA C 2 153 ? -20.891 -55.015 -29.710 1.00 72.25 168 ALA C CA 1
ATOM 2534 C C . ALA C 2 153 ? -21.684 -53.877 -29.058 1.00 75.04 168 ALA C C 1
ATOM 2535 O O . ALA C 2 153 ? -21.954 -53.936 -27.861 1.00 76.46 168 ALA C O 1
ATOM 2537 N N . LEU C 2 154 ? -22.081 -52.849 -29.825 1.00 76.36 169 LEU C N 1
ATOM 2538 C CA . LEU C 2 154 ? -22.809 -51.705 -29.216 1.00 76.93 169 LEU C CA 1
ATOM 2539 C C . LEU C 2 154 ? -24.163 -52.153 -28.712 1.00 79.52 169 LEU C C 1
ATOM 2540 O O . LEU C 2 154 ? -24.571 -51.745 -27.640 1.00 80.46 169 LEU C O 1
ATOM 2545 N N . LYS C 2 155 ? -24.850 -53.019 -29.462 1.00 81.99 170 LYS C N 1
ATOM 2546 C CA . LYS C 2 155 ? -26.157 -53.508 -29.019 1.00 83.84 170 LYS C CA 1
ATOM 2547 C C . LYS C 2 155 ? -25.967 -54.091 -27.632 1.00 84.18 170 LYS C C 1
ATOM 2548 O O . LYS C 2 155 ? -26.695 -53.744 -26.724 1.00 84.42 170 LYS C O 1
ATOM 2554 N N . GLN C 2 156 ? -24.931 -54.906 -27.450 1.00 83.96 171 GLN C N 1
ATOM 2555 C CA . GLN C 2 156 ? -24.647 -55.502 -26.143 1.00 85.94 171 GLN C CA 1
ATOM 2556 C C . GLN C 2 156 ? -24.264 -54.476 -25.105 1.00 84.56 171 GLN C C 1
ATOM 2557 O O . GLN C 2 156 ? -24.594 -54.623 -23.930 1.00 85.14 171 GLN C O 1
ATOM 2563 N N . GLY C 2 157 ? -23.524 -53.467 -25.545 1.00 83.88 172 GLY C N 1
ATOM 2564 C CA . GLY C 2 157 ? -23.008 -52.427 -24.666 1.00 83.06 172 GLY C CA 1
ATOM 2565 C C . GLY C 2 157 ? -21.512 -52.556 -24.611 1.00 81.06 172 GLY C C 1
ATOM 2566 O O . GLY C 2 157 ? -21.006 -53.600 -24.377 1.00 85.88 172 GLY C O 1
ATOM 2567 N N . LEU C 2 158 ? -20.795 -51.499 -24.894 1.00 83.30 173 LEU C N 1
ATOM 2568 C CA . LEU C 2 158 ? -19.368 -51.494 -24.720 1.00 83.05 173 LEU C CA 1
ATOM 2569 C C . LEU C 2 158 ? -19.160 -51.558 -23.234 1.00 85.20 173 LEU C C 1
ATOM 2570 O O . LEU C 2 158 ? -19.856 -50.903 -22.476 1.00 86.96 173 LEU C O 1
ATOM 2575 N N . PRO C 2 159 ? -18.209 -52.362 -22.792 1.00 86.25 174 PRO C N 1
ATOM 2576 C CA . PRO C 2 159 ? -18.015 -52.329 -21.361 1.00 86.01 174 PRO C CA 1
ATOM 2577 C C . PRO C 2 159 ? -17.044 -51.223 -20.971 1.00 84.13 174 PRO C C 1
ATOM 2578 O O . PRO C 2 159 ? -16.379 -50.627 -21.829 1.00 80.71 174 PRO C O 1
ATOM 2582 N N . ALA C 2 160 ? -16.930 -51.019 -19.665 1.00 85.09 175 ALA C N 1
ATOM 2583 C CA . ALA C 2 160 ? -15.962 -50.098 -19.097 1.00 85.08 175 ALA C CA 1
ATOM 2584 C C . ALA C 2 160 ? -14.600 -50.461 -19.609 1.00 83.07 175 ALA C C 1
ATOM 2585 O O . ALA C 2 160 ? -14.376 -51.591 -19.998 1.00 94.53 175 ALA C O 1
ATOM 2587 N N . LEU C 2 161 ? -13.690 -49.508 -19.602 1.00 80.32 176 LEU C N 1
ATOM 2588 C CA . LEU C 2 161 ? -12.347 -49.717 -20.111 1.00 79.28 176 LEU C CA 1
ATOM 2589 C C . LEU C 2 161 ? -11.504 -50.644 -19.295 1.00 81.63 176 LEU C C 1
ATOM 2590 O O . LEU C 2 161 ? -10.485 -51.135 -19.794 1.00 80.21 176 LEU C O 1
ATOM 2595 N N . SER C 2 162 ? -11.891 -50.874 -18.045 1.00 85.03 177 SER C N 1
ATOM 2596 C CA . SER C 2 162 ? -11.150 -51.821 -17.230 1.00 88.51 177 SER C CA 1
ATOM 2597 C C . SER C 2 162 ? -11.462 -53.272 -17.606 1.00 88.22 177 SER C C 1
ATOM 2598 O O . SER C 2 162 ? -10.747 -54.138 -17.160 1.00 89.65 177 SER C O 1
ATOM 2601 N N . ASP C 2 163 ? -12.486 -53.506 -18.437 1.00 88.78 178 ASP C N 1
ATOM 2602 C CA . ASP C 2 163 ? -13.062 -54.827 -18.670 1.00 92.09 178 ASP C CA 1
ATOM 2603 C C . ASP C 2 163 ? -12.745 -55.426 -20.058 1.00 93.94 178 ASP C C 1
ATOM 2604 O O . ASP C 2 163 ? -13.475 -55.259 -21.032 1.00 90.39 178 ASP C O 1
ATOM 2609 N N . THR C 2 164 ? -11.695 -56.240 -20.090 1.00 112.43 179 THR C N 1
ATOM 2610 C CA . THR C 2 164 ? -11.160 -56.777 -21.346 1.00 112.51 179 THR C CA 1
ATOM 2611 C C . THR C 2 164 ? -11.401 -58.323 -21.546 1.00 108.51 179 THR C C 1
ATOM 2612 O O . THR C 2 164 ? -10.870 -58.967 -22.473 1.00 97.22 179 THR C O 1
ATOM 2616 N N . LYS C 2 165 ? -12.264 -58.862 -20.689 1.00 109.15 180 LYS C N 1
ATOM 2617 C CA . LYS C 2 165 ? -12.588 -60.259 -20.667 1.00 112.91 180 LYS C CA 1
ATOM 2618 C C . LYS C 2 165 ? -14.021 -60.473 -21.110 1.00 108.32 180 LYS C C 1
ATOM 2619 O O . LYS C 2 165 ? -14.694 -61.370 -20.610 1.00 114.56 180 LYS C O 1
ATOM 2625 N N . LYS C 2 166 ? -14.509 -59.679 -22.046 1.00 99.68 181 LYS C N 1
ATOM 2626 C CA . LYS C 2 166 ? -15.944 -59.700 -22.338 1.00 96.11 181 LYS C CA 1
ATOM 2627 C C . LYS C 2 166 ? -16.177 -59.973 -23.807 1.00 88.50 181 LYS C C 1
ATOM 2628 O O . LYS C 2 166 ? -15.432 -59.472 -24.630 1.00 87.46 181 LYS C O 1
ATOM 2634 N N . THR C 2 167 ? -17.186 -60.765 -24.160 1.00 83.50 182 THR C N 1
ATOM 2635 C CA . THR C 2 167 ? -17.315 -61.166 -25.562 1.00 78.43 182 THR C CA 1
ATOM 2636 C C . THR C 2 167 ? -18.740 -61.052 -26.004 1.00 77.72 182 THR C C 1
ATOM 2637 O O . THR C 2 167 ? -19.634 -60.970 -25.153 1.00 78.62 182 THR C O 1
ATOM 2641 N N . VAL C 2 168 ? -18.932 -61.066 -27.328 1.00 75.91 183 VAL C N 1
ATOM 2642 C CA . VAL C 2 168 ? -20.237 -60.868 -27.981 1.00 77.41 183 VAL C CA 1
ATOM 2643 C C . VAL C 2 168 ? -20.310 -61.786 -29.215 1.00 79.81 183 VAL C C 1
ATOM 2644 O O . VAL C 2 168 ? -19.312 -61.881 -29.948 1.00 82.22 183 VAL C O 1
ATOM 2648 N N . GLU C 2 169 ? -21.446 -62.463 -29.455 1.00 82.18 184 GLU C N 1
ATOM 2649 C CA . GLU C 2 169 ? -21.592 -63.344 -30.644 1.00 82.15 184 GLU C CA 1
ATOM 2650 C C . GLU C 2 169 ? -21.953 -62.459 -31.832 1.00 82.21 184 GLU C C 1
ATOM 2651 O O . GLU C 2 169 ? -22.663 -61.476 -31.667 1.00 84.74 184 GLU C O 1
ATOM 2657 N N . VAL C 2 170 ? -21.443 -62.750 -33.020 1.00 80.94 185 VAL C N 1
ATOM 2658 C CA . VAL C 2 170 ? -21.785 -61.943 -34.167 1.00 79.92 185 VAL C CA 1
ATOM 2659 C C . VAL C 2 170 ? -21.881 -62.742 -35.459 1.00 79.64 185 VAL C C 1
ATOM 2660 O O . VAL C 2 170 ? -20.945 -63.433 -35.901 1.00 79.91 185 VAL C O 1
ATOM 2664 N N . THR C 2 171 ? -23.039 -62.569 -36.073 1.00 78.73 186 THR C N 1
ATOM 2665 C CA . THR C 2 171 ? -23.462 -63.258 -37.256 1.00 77.96 186 THR C CA 1
ATOM 2666 C C . THR C 2 171 ? -23.183 -62.418 -38.487 1.00 76.04 186 THR C C 1
ATOM 2667 O O . THR C 2 171 ? -23.507 -61.280 -38.516 1.00 83.15 186 THR C O 1
ATOM 2671 N N . ILE C 2 172 ? -22.573 -63.007 -39.499 1.00 75.11 187 ILE C N 1
ATOM 2672 C CA . ILE C 2 172 ? -22.184 -62.380 -40.748 1.00 72.47 187 ILE C CA 1
ATOM 2673 C C . ILE C 2 172 ? -22.641 -63.362 -41.790 1.00 73.04 187 ILE C C 1
ATOM 2674 O O . ILE C 2 172 ? -22.008 -64.445 -42.005 1.00 76.95 187 ILE C O 1
ATOM 2679 N N . LYS C 2 173 ? -23.761 -63.023 -42.379 1.00 73.17 188 LYS C N 1
ATOM 2680 C CA . LYS C 2 173 ? -24.352 -63.744 -43.461 1.00 76.55 188 LYS C CA 1
ATOM 2681 C C . LYS C 2 173 ? -24.115 -63.071 -44.832 1.00 78.64 188 LYS C C 1
ATOM 2682 O O . LYS C 2 173 ? -24.362 -61.896 -45.018 1.00 81.02 188 LYS C O 1
ATOM 2688 N N . THR C 2 174 ? -23.651 -63.852 -45.794 1.00 81.46 189 THR C N 1
ATOM 2689 C CA . THR C 2 174 ? -23.365 -63.377 -47.134 1.00 82.79 189 THR C CA 1
ATOM 2690 C C . THR C 2 174 ? -23.987 -64.379 -48.095 1.00 83.49 189 THR C C 1
ATOM 2691 O O . THR C 2 174 ? -24.531 -65.371 -47.681 1.00 82.54 189 THR C O 1
ATOM 2695 N N . ALA C 2 175 ? -23.917 -64.078 -49.378 1.00 86.13 190 ALA C N 1
ATOM 2696 C CA . ALA C 2 175 ? -24.521 -64.892 -50.425 1.00 89.80 190 ALA C CA 1
ATOM 2697 C C . ALA C 2 175 ? -23.753 -64.680 -51.736 1.00 92.24 190 ALA C C 1
ATOM 2698 O O . ALA C 2 175 ? -22.802 -63.915 -51.773 1.00 95.12 190 ALA C O 1
ATOM 2700 N N . THR C 2 176 ? -24.127 -65.379 -52.799 1.00 95.14 191 THR C N 1
ATOM 2701 C CA . THR C 2 176 ? -23.463 -65.204 -54.088 1.00 98.77 191 THR C CA 1
ATOM 2702 C C . THR C 2 176 ? -24.335 -65.680 -55.234 1.00 105.49 191 THR C C 1
ATOM 2703 O O . THR C 2 176 ? -25.110 -66.606 -55.062 1.00 103.87 191 THR C O 1
ATOM 2707 N N . ASN C 2 177 ? -24.214 -65.028 -56.395 1.00 111.40 192 ASN C N 1
ATOM 2708 C CA . ASN C 2 177 ? -24.968 -65.419 -57.595 1.00 114.80 192 ASN C CA 1
ATOM 2709 C C . ASN C 2 177 ? -24.102 -65.210 -58.844 1.00 115.26 192 ASN C C 1
ATOM 2710 O O . ASN C 2 177 ? -22.919 -65.561 -58.853 1.00 111.84 192 ASN C O 1
ATOM 2715 N N . ASP C 2 192 ? -25.764 -70.078 -57.124 1.00 95.91 207 ASP C N 1
ATOM 2716 C CA . ASP C 2 192 ? -25.693 -69.329 -55.863 1.00 95.86 207 ASP C CA 1
ATOM 2717 C C . ASP C 2 192 ? -25.348 -70.082 -54.563 1.00 93.07 207 ASP C C 1
ATOM 2718 O O . ASP C 2 192 ? -25.488 -71.273 -54.488 1.00 97.25 207 ASP C O 1
ATOM 2723 N N . THR C 2 193 ? -24.897 -69.358 -53.544 1.00 89.51 208 THR C N 1
ATOM 2724 C CA . THR C 2 193 ? -24.323 -69.929 -52.324 1.00 88.22 208 THR C CA 1
ATOM 2725 C C . THR C 2 193 ? -24.747 -69.068 -51.132 1.00 87.09 208 THR C C 1
ATOM 2726 O O . THR C 2 193 ? -25.248 -67.983 -51.325 1.00 90.67 208 THR C O 1
ATOM 2730 N N . THR C 2 194 ? -24.553 -69.520 -49.900 1.00 85.17 209 THR C N 1
ATOM 2731 C CA . THR C 2 194 ? -24.935 -68.726 -48.744 1.00 82.74 209 THR C CA 1
ATOM 2732 C C . THR C 2 194 ? -24.082 -69.099 -47.582 1.00 80.83 209 THR C C 1
ATOM 2733 O O . THR C 2 194 ? -23.623 -70.180 -47.505 1.00 80.74 209 THR C O 1
ATOM 2737 N N . VAL C 2 195 ? -23.865 -68.175 -46.660 1.00 79.40 210 VAL C N 1
ATOM 2738 C CA . VAL C 2 195 ? -22.938 -68.397 -45.581 1.00 77.24 210 VAL C CA 1
ATOM 2739 C C . VAL C 2 195 ? -23.569 -67.747 -44.413 1.00 77.01 210 VAL C C 1
ATOM 2740 O O . VAL C 2 195 ? -24.217 -66.747 -44.586 1.00 80.10 210 VAL C O 1
ATOM 2744 N N . SER C 2 196 ? -23.450 -68.330 -43.239 1.00 77.30 211 SER C N 1
ATOM 2745 C CA . SER C 2 196 ? -23.869 -67.663 -42.023 1.00 76.72 211 SER C CA 1
ATOM 2746 C C . SER C 2 196 ? -22.900 -68.153 -41.023 1.00 76.10 211 SER C C 1
ATOM 2747 O O . SER C 2 196 ? -22.857 -69.317 -40.786 1.00 81.10 211 SER C O 1
ATOM 2750 N N . ILE C 2 197 ? -22.049 -67.288 -40.511 1.00 73.88 212 ILE C N 1
ATOM 2751 C CA . ILE C 2 197 ? -21.045 -67.665 -39.522 1.00 72.16 212 ILE C CA 1
ATOM 2752 C C . ILE C 2 197 ? -21.411 -66.868 -38.337 1.00 73.61 212 ILE C C 1
ATOM 2753 O O . ILE C 2 197 ? -21.791 -65.695 -38.472 1.00 78.17 212 ILE C O 1
ATOM 2758 N N . THR C 2 198 ? -21.241 -67.444 -37.178 1.00 75.25 213 THR C N 1
ATOM 2759 C CA . THR C 2 198 ? -21.555 -66.762 -35.962 1.00 77.43 213 THR C CA 1
ATOM 2760 C C . THR C 2 198 ? -20.410 -67.081 -35.069 1.00 80.21 213 THR C C 1
ATOM 2761 O O . THR C 2 198 ? -20.238 -68.227 -34.718 1.00 86.79 213 THR C O 1
ATOM 2765 N N . ASP C 2 199 ? -19.614 -66.094 -34.705 1.00 79.56 214 ASP C N 1
ATOM 2766 C CA . ASP C 2 199 ? -18.392 -66.372 -33.993 1.00 82.09 214 ASP C CA 1
ATOM 2767 C C . ASP C 2 199 ? -18.371 -65.468 -32.801 1.00 82.45 214 ASP C C 1
ATOM 2768 O O . ASP C 2 199 ? -19.266 -64.634 -32.615 1.00 86.52 214 ASP C O 1
ATOM 2773 N N . THR C 2 200 ? -17.343 -65.612 -31.992 1.00 81.01 215 THR C N 1
ATOM 2774 C CA . THR C 2 200 ? -17.241 -64.851 -30.804 1.00 79.62 215 THR C CA 1
ATOM 2775 C C . THR C 2 200 ? -16.033 -63.939 -30.904 1.00 79.04 215 THR C C 1
ATOM 2776 O O . THR C 2 200 ? -14.914 -64.352 -31.260 1.00 76.83 215 THR C O 1
ATOM 2780 N N . PHE C 2 201 ? -16.307 -62.658 -30.650 1.00 79.26 216 PHE C N 1
ATOM 2781 C CA . PHE C 2 201 ? -15.284 -61.625 -30.623 1.00 78.59 216 PHE C CA 1
ATOM 2782 C C . PHE C 2 201 ? -15.240 -60.896 -29.307 1.00 79.57 216 PHE C C 1
ATOM 2783 O O . PHE C 2 201 ? -16.226 -60.842 -28.553 1.00 77.10 216 PHE C O 1
ATOM 2791 N N . ILE C 2 202 ? -14.072 -60.345 -29.040 1.00 82.99 217 ILE C N 1
ATOM 2792 C CA . ILE C 2 202 ? -13.813 -59.798 -27.737 1.00 91.62 217 ILE C CA 1
ATOM 2793 C C . ILE C 2 202 ? -14.267 -58.339 -27.748 1.00 88.61 217 ILE C C 1
ATOM 2794 O O . ILE C 2 202 ? -13.888 -57.553 -28.606 1.00 86.48 217 ILE C O 1
ATOM 2799 N N . ASN C 2 203 ? -15.179 -58.034 -26.838 1.00 86.70 218 ASN C N 1
ATOM 2800 C CA . ASN C 2 203 ? -15.859 -56.771 -26.813 1.00 85.37 218 ASN C CA 1
ATOM 2801 C C . ASN C 2 203 ? -15.235 -55.844 -25.765 1.00 86.78 218 ASN C C 1
ATOM 2802 O O . ASN C 2 203 ? -15.649 -55.796 -24.604 1.00 89.37 218 ASN C O 1
ATOM 2807 N N . ASP C 2 204 ? -14.220 -55.121 -26.197 1.00 84.00 219 ASP C N 1
ATOM 2808 C CA . ASP C 2 204 ? -13.611 -54.113 -25.394 1.00 84.83 219 ASP C CA 1
ATOM 2809 C C . ASP C 2 204 ? -13.359 -52.954 -26.379 1.00 85.56 219 ASP C C 1
ATOM 2810 O O . ASP C 2 204 ? -13.865 -52.995 -27.506 1.00 85.37 219 ASP C O 1
ATOM 2815 N N . ALA C 2 205 ? -12.589 -51.946 -25.994 1.00 84.73 220 ALA C N 1
ATOM 2816 C CA . ALA C 2 205 ? -12.449 -50.789 -26.863 1.00 87.44 220 ALA C CA 1
ATOM 2817 C C . ALA C 2 205 ? -11.345 -50.975 -27.879 1.00 87.03 220 ALA C C 1
ATOM 2818 O O . ALA C 2 205 ? -11.483 -50.576 -29.037 1.00 87.35 220 ALA C O 1
ATOM 2820 N N . GLN C 2 206 ? -10.232 -51.534 -27.433 1.00 88.24 221 GLN C N 1
ATOM 2821 C CA . GLN C 2 206 ? -9.059 -51.621 -28.272 1.00 90.31 221 GLN C CA 1
ATOM 2822 C C . GLN C 2 206 ? -9.452 -52.336 -29.554 1.00 87.24 221 GLN C C 1
ATOM 2823 O O . GLN C 2 206 ? -9.034 -51.988 -30.669 1.00 88.17 221 GLN C O 1
ATOM 2829 N N . ASN C 2 207 ? -10.316 -53.314 -29.393 1.00 72.79 222 ASN C N 1
ATOM 2830 C CA . ASN C 2 207 ? -10.630 -54.170 -30.495 1.00 72.93 222 ASN C CA 1
ATOM 2831 C C . ASN C 2 207 ? -11.581 -53.467 -31.394 1.00 71.01 222 ASN C C 1
ATOM 2832 O O . ASN C 2 207 ? -11.407 -53.541 -32.604 1.00 73.16 222 ASN C O 1
ATOM 2837 N N . LEU C 2 208 ? -12.565 -52.756 -30.833 1.00 70.04 223 LEU C N 1
ATOM 2838 C CA . LEU C 2 208 ? -13.588 -52.111 -31.693 1.00 67.55 223 LEU C CA 1
ATOM 2839 C C . LEU C 2 208 ? -12.998 -50.954 -32.467 1.00 66.66 223 LEU C C 1
ATOM 2840 O O . LEU C 2 208 ? -13.357 -50.687 -33.595 1.00 66.80 223 LEU C O 1
ATOM 2845 N N . LEU C 2 209 ? -12.050 -50.273 -31.872 1.00 67.06 224 LEU C N 1
ATOM 2846 C CA . LEU C 2 209 ? -11.475 -49.151 -32.549 1.00 66.44 224 LEU C CA 1
ATOM 2847 C C . LEU C 2 209 ? -10.812 -49.644 -33.800 1.00 65.09 224 LEU C C 1
ATOM 2848 O O . LEU C 2 209 ? -10.984 -49.067 -34.891 1.00 64.43 224 LEU C O 1
ATOM 2853 N N . THR C 2 210 ? -10.052 -50.710 -33.641 1.00 64.25 225 THR C N 1
ATOM 2854 C CA . THR C 2 210 ? -9.416 -51.343 -34.762 1.00 64.48 225 THR C CA 1
ATOM 2855 C C . THR C 2 210 ? -10.463 -51.628 -35.818 1.00 64.08 225 THR C C 1
ATOM 2856 O O . THR C 2 210 ? -10.209 -51.469 -37.011 1.00 62.93 225 THR C O 1
ATOM 2860 N N . GLN C 2 211 ? -11.640 -52.100 -35.406 1.00 65.16 226 GLN C N 1
ATOM 2861 C CA . GLN C 2 211 ? -12.633 -52.429 -36.412 1.00 66.59 226 GLN C CA 1
ATOM 2862 C C . GLN C 2 211 ? -12.932 -51.140 -37.155 1.00 66.47 226 GLN C C 1
ATOM 2863 O O . GLN C 2 211 ? -12.762 -51.121 -38.388 1.00 65.74 226 GLN C O 1
ATOM 2869 N N . ALA C 2 212 ? -13.311 -50.081 -36.398 1.00 65.30 227 ALA C N 1
ATOM 2870 C CA . ALA C 2 212 ? -13.513 -48.733 -36.916 1.00 65.99 227 ALA C CA 1
ATOM 2871 C C . ALA C 2 212 ? -12.389 -48.284 -37.836 1.00 66.19 227 ALA C C 1
ATOM 2872 O O . ALA C 2 212 ? -12.614 -47.923 -38.997 1.00 65.47 227 ALA C O 1
ATOM 2874 N N . GLN C 2 213 ? -11.166 -48.340 -37.337 1.00 68.03 228 GLN C N 1
ATOM 2875 C CA . GLN C 2 213 ? -10.017 -47.927 -38.136 1.00 71.97 228 GLN C CA 1
ATOM 2876 C C . GLN C 2 213 ? -9.979 -48.638 -39.492 1.00 70.74 228 GLN C C 1
ATOM 2877 O O . GLN C 2 213 ? -9.459 -48.129 -40.464 1.00 74.31 228 GLN C O 1
ATOM 2883 N N . THR C 2 214 ? -10.528 -49.830 -39.553 1.00 70.43 229 THR C N 1
ATOM 2884 C CA . THR C 2 214 ? -10.564 -50.586 -40.787 1.00 69.47 229 THR C CA 1
ATOM 2885 C C . THR C 2 214 ? -11.677 -50.096 -41.687 1.00 67.07 229 THR C C 1
ATOM 2886 O O . THR C 2 214 ? -11.570 -50.170 -42.916 1.00 65.55 229 THR C O 1
ATOM 2890 N N . ILE C 2 215 ? -12.762 -49.636 -41.087 1.00 66.56 230 ILE C N 1
ATOM 2891 C CA . ILE C 2 215 ? -13.847 -49.055 -41.882 1.00 68.24 230 ILE C CA 1
ATOM 2892 C C . ILE C 2 215 ? -13.435 -47.756 -42.575 1.00 71.08 230 ILE C C 1
ATOM 2893 O O . ILE C 2 215 ? -13.649 -47.632 -43.772 1.00 73.10 230 ILE C O 1
ATOM 2898 N N . ILE C 2 216 ? -12.820 -46.815 -41.851 1.00 72.12 231 ILE C N 1
ATOM 2899 C CA . ILE C 2 216 ? -12.514 -45.528 -42.452 1.00 75.04 231 ILE C CA 1
ATOM 2900 C C . ILE C 2 216 ? -11.330 -45.639 -43.352 1.00 74.25 231 ILE C C 1
ATOM 2901 O O . ILE C 2 216 ? -11.278 -44.955 -44.390 1.00 72.55 231 ILE C O 1
ATOM 2906 N N . ASN C 2 217 ? -10.383 -46.511 -42.983 1.00 71.81 232 ASN C N 1
ATOM 2907 C CA . ASN C 2 217 ? -9.201 -46.662 -43.813 1.00 70.17 232 ASN C CA 1
ATOM 2908 C C . ASN C 2 217 ? -9.588 -47.142 -45.185 1.00 69.82 232 ASN C C 1
ATOM 2909 O O . ASN C 2 217 ? -8.934 -46.774 -46.159 1.00 69.69 232 ASN C O 1
ATOM 2914 N N . THR C 2 218 ? -10.690 -47.890 -45.267 1.00 68.69 233 THR C N 1
ATOM 2915 C CA . THR C 2 218 ? -11.151 -48.450 -46.549 1.00 70.89 233 THR C CA 1
ATOM 2916 C C . THR C 2 218 ? -11.582 -47.358 -47.506 1.00 73.56 233 THR C C 1
ATOM 2917 O O . THR C 2 218 ? -11.269 -47.423 -48.730 1.00 71.98 233 THR C O 1
ATOM 2921 N N . LEU C 2 219 ? -12.300 -46.374 -46.927 1.00 73.89 234 LEU C N 1
ATOM 2922 C CA . LEU C 2 219 ? -12.867 -45.262 -47.678 1.00 74.96 234 LEU C CA 1
ATOM 2923 C C . LEU C 2 219 ? -11.766 -44.282 -47.994 1.00 75.34 234 LEU C C 1
ATOM 2924 O O . LEU C 2 219 ? -11.604 -43.921 -49.142 1.00 75.86 234 LEU C O 1
ATOM 2929 N N . GLN C 2 220 ? -10.964 -43.889 -47.010 1.00 77.62 235 GLN C N 1
ATOM 2930 C CA . GLN C 2 220 ? -9.863 -42.956 -47.295 1.00 78.70 235 GLN C CA 1
ATOM 2931 C C . GLN C 2 220 ? -8.902 -43.576 -48.288 1.00 80.56 235 GLN C C 1
ATOM 2932 O O . GLN C 2 220 ? -8.446 -42.913 -49.200 1.00 86.23 235 GLN C O 1
ATOM 2938 N N . ASP C 2 221 ? -8.561 -44.848 -48.117 1.00 80.56 236 ASP C N 1
ATOM 2939 C CA . ASP C 2 221 ? -7.541 -45.438 -48.995 1.00 79.38 236 ASP C CA 1
ATOM 2940 C C . ASP C 2 221 ? -8.090 -45.634 -50.398 1.00 75.21 236 ASP C C 1
ATOM 2941 O O . ASP C 2 221 ? -7.358 -45.452 -51.354 1.00 72.75 236 ASP C O 1
ATOM 2946 N N . ASN C 2 222 ? -9.386 -45.934 -50.509 1.00 72.66 237 ASN C N 1
ATOM 2947 C CA . ASN C 2 222 ? -10.006 -46.245 -51.798 1.00 73.85 237 ASN C CA 1
ATOM 2948 C C . ASN C 2 222 ? -10.884 -45.182 -52.519 1.00 74.67 237 ASN C C 1
ATOM 2949 O O . ASN C 2 222 ? -10.979 -45.200 -53.740 1.00 75.78 237 ASN C O 1
ATOM 2954 N N . CYS C 2 223 ? -11.511 -44.267 -51.797 1.00 75.20 238 CYS C N 1
ATOM 2955 C CA . CYS C 2 223 ? -12.280 -43.186 -52.445 1.00 77.41 238 CYS C CA 1
ATOM 2956 C C . CYS C 2 223 ? -13.191 -43.787 -53.479 1.00 74.99 238 CYS C C 1
ATOM 2957 O O . CYS C 2 223 ? -13.164 -43.416 -54.660 1.00 77.84 238 CYS C O 1
ATOM 2960 N N . PRO C 2 224 ? -14.009 -44.713 -53.020 1.00 68.77 239 PRO C N 1
ATOM 2961 C CA . PRO C 2 224 ? -15.059 -45.160 -53.885 1.00 70.04 239 PRO C CA 1
ATOM 2962 C C . PRO C 2 224 ? -15.857 -43.976 -54.379 1.00 71.80 239 PRO C C 1
ATOM 2963 O O . PRO C 2 224 ? -16.060 -43.042 -53.632 1.00 72.28 239 PRO C O 1
ATOM 2967 N N . GLN C 2 225 ? -16.249 -44.044 -55.648 1.00 73.32 240 GLN C N 1
ATOM 2968 C CA . GLN C 2 225 ? -17.259 -43.229 -56.284 1.00 72.55 240 GLN C CA 1
ATOM 2969 C C . GLN C 2 225 ? -18.620 -43.468 -55.654 1.00 72.80 240 GLN C C 1
ATOM 2970 O O . GLN C 2 225 ? -18.820 -44.500 -55.055 1.00 75.51 240 GLN C O 1
ATOM 2976 N N . LEU C 2 226 ? -19.568 -42.537 -55.807 1.00 75.15 241 LEU C N 1
ATOM 2977 C CA . LEU C 2 226 ? -20.932 -42.638 -55.229 1.00 75.17 241 LEU C CA 1
ATOM 2978 C C . LEU C 2 226 ? -21.996 -42.639 -56.325 1.00 77.67 241 LEU C C 1
ATOM 2979 O O . LEU C 2 226 ? -21.811 -41.984 -57.356 1.00 76.58 241 LEU C O 1
ATOM 2984 N N . LYS C 2 227 ? -23.097 -43.379 -56.126 1.00 80.52 242 LYS C N 1
ATOM 2985 C CA . LYS C 2 227 ? -24.188 -43.385 -57.122 1.00 85.50 242 LYS C CA 1
ATOM 2986 C C . LYS C 2 227 ? -24.759 -41.947 -57.366 1.00 88.40 242 LYS C C 1
ATOM 2987 O O . LYS C 2 227 ? -24.780 -41.127 -56.462 1.00 86.63 242 LYS C O 1
ATOM 2993 N N . GLY C 2 228 ? -25.208 -41.676 -58.587 1.00 91.87 243 GLY C N 1
ATOM 2994 C CA . GLY C 2 228 ? -26.158 -40.611 -58.868 1.00 97.56 243 GLY C CA 1
ATOM 2995 C C . GLY C 2 228 ? -27.580 -41.127 -58.692 1.00 101.63 243 GLY C C 1
ATOM 2996 O O . GLY C 2 228 ? -27.778 -42.335 -58.492 1.00 102.33 243 GLY C O 1
ATOM 2997 N N . LYS C 2 229 ? -28.569 -40.233 -58.796 1.00 103.67 244 LYS C N 1
ATOM 2998 C CA . LYS C 2 229 ? -29.952 -40.567 -58.456 1.00 106.84 244 LYS C CA 1
ATOM 2999 C C . LYS C 2 229 ? -30.771 -40.936 -59.667 1.00 111.21 244 LYS C C 1
ATOM 3000 O O . LYS C 2 229 ? -30.407 -40.633 -60.805 1.00 113.21 244 LYS C O 1
ATOM 3006 N N . SER C 2 230 ? -31.917 -41.549 -59.388 1.00 114.96 245 SER C N 1
ATOM 3007 C CA . SER C 2 230 ? -32.841 -42.045 -60.406 1.00 118.77 245 SER C CA 1
ATOM 3008 C C . SER C 2 230 ? -33.106 -41.029 -61.547 1.00 126.55 245 SER C C 1
ATOM 3009 O O . SER C 2 230 ? -33.164 -39.806 -61.327 1.00 120.98 245 SER C O 1
ATOM 3012 N N . SER C 2 231 ? -33.251 -41.559 -62.764 1.00 133.03 246 SER C N 1
ATOM 3013 C CA . SER C 2 231 ? -33.623 -40.760 -63.938 1.00 136.26 246 SER C CA 1
ATOM 3014 C C . SER C 2 231 ? -34.506 -41.585 -64.883 1.00 136.55 246 SER C C 1
ATOM 3015 O O . SER C 2 231 ? -35.733 -41.596 -64.758 1.00 135.11 246 SER C O 1
ATOM 3018 N N . ASN C 2 240 ? -36.983 -40.791 -50.319 1.00 128.56 255 ASN C N 1
ATOM 3019 C CA . ASN C 2 240 ? -36.378 -39.570 -50.836 1.00 126.14 255 ASN C CA 1
ATOM 3020 C C . ASN C 2 240 ? -34.932 -39.321 -50.350 1.00 121.28 255 ASN C C 1
ATOM 3021 O O . ASN C 2 240 ? -34.504 -39.788 -49.281 1.00 120.48 255 ASN C O 1
ATOM 3026 N N . THR C 2 241 ? -34.205 -38.563 -51.168 1.00 116.78 256 THR C N 1
ATOM 3027 C CA . THR C 2 241 ? -32.751 -38.454 -51.117 1.00 111.94 256 THR C CA 1
ATOM 3028 C C . THR C 2 241 ? -32.259 -37.720 -49.904 1.00 110.06 256 THR C C 1
ATOM 3029 O O . THR C 2 241 ? -33.040 -37.071 -49.221 1.00 121.00 256 THR C O 1
ATOM 3033 N N . PRO C 2 242 ? -30.958 -37.820 -49.618 1.00 104.08 257 PRO C N 1
ATOM 3034 C CA . PRO C 2 242 ? -30.339 -36.745 -48.875 1.00 102.49 257 PRO C CA 1
ATOM 3035 C C . PRO C 2 242 ? -29.742 -35.711 -49.833 1.00 102.19 257 PRO C C 1
ATOM 3036 O O . PRO C 2 242 ? -29.361 -36.034 -50.960 1.00 100.76 257 PRO C O 1
ATOM 3040 N N . SER C 2 243 ? -29.694 -34.472 -49.344 1.00 104.46 258 SER C N 1
ATOM 3041 C CA . SER C 2 243 ? -29.095 -33.295 -49.995 1.00 101.74 258 SER C CA 1
ATOM 3042 C C . SER C 2 243 ? -27.829 -33.457 -50.809 1.00 97.09 258 SER C C 1
ATOM 3043 O O . SER C 2 243 ? -27.644 -32.744 -51.799 1.00 95.89 258 SER C O 1
ATOM 3046 N N . TRP C 2 244 ? -26.946 -34.364 -50.362 1.00 90.42 259 TRP C N 1
ATOM 3047 C CA . TRP C 2 244 ? -25.579 -34.393 -50.909 1.00 88.28 259 TRP C CA 1
ATOM 3048 C C . TRP C 2 244 ? -25.458 -35.127 -52.220 1.00 89.38 259 TRP C C 1
ATOM 3049 O O . TRP C 2 244 ? -24.384 -35.172 -52.795 1.00 88.96 259 TRP C O 1
ATOM 3060 N N . GLN C 2 245 ? -26.564 -35.660 -52.721 1.00 90.90 260 GLN C N 1
ATOM 3061 C CA . GLN C 2 245 ? -26.489 -36.497 -53.863 1.00 92.76 260 GLN C CA 1
ATOM 3062 C C . GLN C 2 245 ? -26.772 -35.805 -55.149 1.00 97.25 260 GLN C C 1
ATOM 3063 O O . GLN C 2 245 ? -27.831 -35.255 -55.356 1.00 101.49 260 GLN C O 1
ATOM 3069 N N . THR C 2 246 ? -25.827 -35.965 -56.052 1.00 101.75 261 THR C N 1
ATOM 3070 C CA . THR C 2 246 ? -25.686 -35.150 -57.206 1.00 103.76 261 THR C CA 1
ATOM 3071 C C . THR C 2 246 ? -25.912 -35.964 -58.423 1.00 104.98 261 THR C C 1
ATOM 3072 O O . THR C 2 246 ? -24.942 -36.283 -59.063 1.00 114.59 261 THR C O 1
ATOM 3076 N N . GLY C 2 247 ? -27.133 -36.352 -58.762 1.00 102.30 262 GLY C N 1
ATOM 3077 C CA . GLY C 2 247 ? -27.403 -36.832 -60.140 1.00 98.80 262 GLY C CA 1
ATOM 3078 C C . GLY C 2 247 ? -26.233 -37.381 -60.993 1.00 94.13 262 GLY C C 1
ATOM 3079 O O . GLY C 2 247 ? -26.455 -38.022 -61.995 1.00 98.08 262 GLY C O 1
ATOM 3080 N N . ALA C 2 248 ? -24.991 -37.093 -60.638 1.00 89.19 263 ALA C N 1
ATOM 3081 C CA . ALA C 2 248 ? -23.822 -37.671 -61.234 1.00 85.59 263 ALA C CA 1
ATOM 3082 C C . ALA C 2 248 ? -23.008 -38.382 -60.143 1.00 84.04 263 ALA C C 1
ATOM 3083 O O . ALA C 2 248 ? -23.353 -38.397 -58.937 1.00 83.55 263 ALA C O 1
ATOM 3085 N N . ASN C 2 249 ? -21.949 -39.040 -60.566 1.00 82.91 264 ASN C N 1
ATOM 3086 C CA . ASN C 2 249 ? -21.169 -39.746 -59.603 1.00 81.14 264 ASN C CA 1
ATOM 3087 C C . ASN C 2 249 ? -20.284 -38.680 -59.002 1.00 79.47 264 ASN C C 1
ATOM 3088 O O . ASN C 2 249 ? -19.814 -37.798 -59.719 1.00 78.73 264 ASN C O 1
ATOM 3093 N N . GLN C 2 250 ? -20.082 -38.787 -57.697 1.00 76.79 265 GLN C N 1
ATOM 3094 C CA . GLN C 2 250 ? -19.079 -38.048 -57.030 1.00 77.51 265 GLN C CA 1
ATOM 3095 C C . GLN C 2 250 ? -18.173 -38.974 -56.270 1.00 75.71 265 GLN C C 1
ATOM 3096 O O . GLN C 2 250 ? -18.587 -39.991 -55.765 1.00 77.08 265 GLN C O 1
ATOM 3102 N N . ASN C 2 251 ? -16.932 -38.562 -56.155 1.00 75.17 266 ASN C N 1
ATOM 3103 C CA . ASN C 2 251 ? -15.909 -39.261 -55.449 1.00 73.23 266 ASN C CA 1
ATOM 3104 C C . ASN C 2 251 ? -16.146 -39.022 -53.994 1.00 72.32 266 ASN C C 1
ATOM 3105 O O . ASN C 2 251 ? -16.261 -37.859 -53.563 1.00 75.10 266 ASN C O 1
ATOM 3110 N N . SER C 2 252 ? -16.207 -40.095 -53.228 1.00 69.09 267 SER C N 1
ATOM 3111 C CA . SER C 2 252 ? -16.611 -39.989 -51.843 1.00 70.01 267 SER C CA 1
ATOM 3112 C C . SER C 2 252 ? -15.573 -39.203 -51.009 1.00 73.38 267 SER C C 1
ATOM 3113 O O . SER C 2 252 ? -15.942 -38.577 -50.003 1.00 76.58 267 SER C O 1
ATOM 3116 N N . CYS C 2 253 ? -14.304 -39.229 -51.423 1.00 75.55 268 CYS C N 1
ATOM 3117 C CA . CYS C 2 253 ? -13.250 -38.493 -50.730 1.00 79.24 268 CYS C CA 1
ATOM 3118 C C . CYS C 2 253 ? -13.399 -36.969 -50.956 1.00 82.86 268 CYS C C 1
ATOM 3119 O O . CYS C 2 253 ? -12.934 -36.189 -50.120 1.00 82.54 268 CYS C O 1
ATOM 3122 N N . SER C 2 254 ? -14.037 -36.560 -52.060 1.00 82.56 269 SER C N 1
ATOM 3123 C CA . SER C 2 254 ? -14.396 -35.160 -52.267 1.00 86.53 269 SER C CA 1
ATOM 3124 C C . SER C 2 254 ? -15.599 -34.804 -51.394 1.00 86.31 269 SER C C 1
ATOM 3125 O O . SER C 2 254 ? -15.509 -33.943 -50.545 1.00 92.67 269 SER C O 1
ATOM 3128 N N . VAL C 2 255 ? -16.722 -35.485 -51.597 1.00 83.35 270 VAL C N 1
ATOM 3129 C CA . VAL C 2 255 ? -17.962 -35.176 -50.892 1.00 78.03 270 VAL C CA 1
ATOM 3130 C C . VAL C 2 255 ? -17.785 -35.294 -49.370 1.00 78.01 270 VAL C C 1
ATOM 3131 O O . VAL C 2 255 ? -18.379 -34.485 -48.639 1.00 81.78 270 VAL C O 1
ATOM 3135 N N . PHE C 2 256 ? -16.966 -36.236 -48.873 1.00 73.98 271 PHE C N 1
ATOM 3136 C CA . PHE C 2 256 ? -16.835 -36.415 -47.398 1.00 71.94 271 PHE C CA 1
ATOM 3137 C C . PHE C 2 256 ? -15.435 -36.327 -46.813 1.00 71.23 271 PHE C C 1
ATOM 3138 O O . PHE C 2 256 ? -15.224 -36.640 -45.629 1.00 67.87 271 PHE C O 1
ATOM 3146 N N . GLY C 2 257 ? -14.469 -35.915 -47.629 1.00 73.53 272 GLY C N 1
ATOM 3147 C CA . GLY C 2 257 ? -13.093 -35.680 -47.147 1.00 74.68 272 GLY C CA 1
ATOM 3148 C C . GLY C 2 257 ? -13.001 -35.133 -45.726 1.00 76.98 272 GLY C C 1
ATOM 3149 O O . GLY C 2 257 ? -12.230 -35.630 -44.911 1.00 74.57 272 GLY C O 1
ATOM 3150 N N . THR C 2 258 ? -13.768 -34.098 -45.380 1.00 82.24 273 THR C N 1
ATOM 3151 C CA . THR C 2 258 ? -13.538 -33.558 -44.037 1.00 85.24 273 THR C CA 1
ATOM 3152 C C . THR C 2 258 ? -14.167 -34.458 -42.979 1.00 85.09 273 THR C C 1
ATOM 3153 O O . THR C 2 258 ? -13.605 -34.577 -41.900 1.00 90.17 273 THR C O 1
ATOM 3157 N N . GLU C 2 259 ? -15.279 -35.130 -43.276 1.00 84.32 274 GLU C N 1
ATOM 3158 C CA . GLU C 2 259 ? -15.801 -36.143 -42.321 1.00 84.22 274 GLU C CA 1
ATOM 3159 C C . GLU C 2 259 ? -14.888 -37.402 -42.152 1.00 81.05 274 GLU C C 1
ATOM 3160 O O . GLU C 2 259 ? -14.695 -37.910 -41.036 1.00 81.10 274 GLU C O 1
ATOM 3166 N N . PHE C 2 260 ? -14.299 -37.883 -43.233 1.00 76.71 275 PHE C N 1
ATOM 3167 C CA . PHE C 2 260 ? -13.348 -38.971 -43.099 1.00 74.22 275 PHE C CA 1
ATOM 3168 C C . PHE C 2 260 ? -12.203 -38.606 -42.185 1.00 76.33 275 PHE C C 1
ATOM 3169 O O . PHE C 2 260 ? -11.877 -39.321 -41.245 1.00 77.41 275 PHE C O 1
ATOM 3177 N N . SER C 2 261 ? -11.584 -37.475 -42.460 1.00 81.30 276 SER C N 1
ATOM 3178 C CA . SER C 2 261 ? -10.440 -37.054 -41.666 1.00 81.62 276 SER C CA 1
ATOM 3179 C C . SER C 2 261 ? -10.793 -36.933 -40.206 1.00 79.61 276 SER C C 1
ATOM 3180 O O . SER C 2 261 ? -10.015 -37.341 -39.331 1.00 81.26 276 SER C O 1
ATOM 3183 N N . ALA C 2 262 ? -11.966 -36.377 -39.949 1.00 76.29 277 ALA C N 1
ATOM 3184 C CA . ALA C 2 262 ? -12.366 -36.122 -38.589 1.00 77.03 277 ALA C CA 1
ATOM 3185 C C . ALA C 2 262 ? -12.639 -37.474 -37.903 1.00 76.85 277 ALA C C 1
ATOM 3186 O O . ALA C 2 262 ? -12.205 -37.705 -36.775 1.00 77.06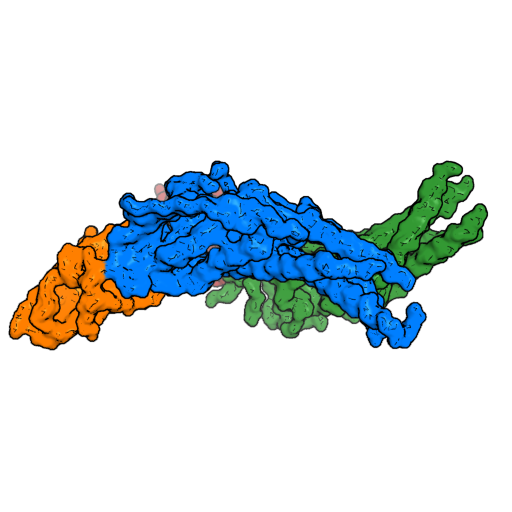 277 ALA C O 1
ATOM 3188 N N . ILE C 2 263 ? -13.355 -38.363 -38.559 1.00 72.65 278 ILE C N 1
ATOM 3189 C CA . ILE C 2 263 ? -13.688 -39.565 -37.867 1.00 75.90 278 ILE C CA 1
ATOM 3190 C C . ILE C 2 263 ? -12.371 -40.353 -37.551 1.00 75.54 278 ILE C C 1
ATOM 3191 O O . ILE C 2 263 ? -12.176 -40.891 -36.427 1.00 70.65 278 ILE C O 1
ATOM 3196 N N . SER C 2 264 ? -11.461 -40.337 -38.527 1.00 74.14 279 SER C N 1
ATOM 3197 C CA . SER C 2 264 ? -10.172 -40.987 -38.399 1.00 72.05 279 SER C CA 1
ATOM 3198 C C . SER C 2 264 ? -9.277 -40.361 -37.315 1.00 72.60 279 SER C C 1
ATOM 3199 O O . SER C 2 264 ? -8.334 -40.983 -36.839 1.00 75.12 279 SER C O 1
ATOM 3202 N N . ASP C 2 265 ? -9.534 -39.127 -36.926 1.00 73.94 280 ASP C N 1
ATOM 3203 C CA . ASP C 2 265 ? -8.740 -38.535 -35.835 1.00 74.27 280 ASP C CA 1
ATOM 3204 C C . ASP C 2 265 ? -9.387 -38.897 -34.514 1.00 69.95 280 ASP C C 1
ATOM 3205 O O . ASP C 2 265 ? -8.697 -39.083 -33.515 1.00 67.87 280 ASP C O 1
ATOM 3210 N N . MET C 2 266 ? -10.711 -39.016 -34.536 1.00 68.78 281 MET C N 1
ATOM 3211 C CA . MET C 2 266 ? -11.499 -39.469 -33.396 1.00 70.56 281 MET C CA 1
ATOM 3212 C C . MET C 2 266 ? -11.096 -40.884 -33.049 1.00 72.78 281 MET C C 1
ATOM 3213 O O . MET C 2 266 ? -10.704 -41.154 -31.884 1.00 75.14 281 MET C O 1
ATOM 3218 N N . ILE C 2 267 ? -11.153 -41.795 -34.050 1.00 70.59 282 ILE C N 1
ATOM 3219 C CA . ILE C 2 267 ? -10.827 -43.163 -33.765 1.00 67.37 282 ILE C CA 1
ATOM 3220 C C . ILE C 2 267 ? -9.423 -43.109 -33.217 1.00 66.25 282 ILE C C 1
ATOM 3221 O O . ILE C 2 267 ? -9.122 -43.640 -32.134 1.00 67.98 282 ILE C O 1
ATOM 3226 N N . SER C 2 268 ? -8.555 -42.463 -33.974 1.00 71.47 283 SER C N 1
ATOM 3227 C CA . SER C 2 268 ? -7.169 -42.519 -33.645 1.00 71.73 283 SER C CA 1
ATOM 3228 C C . SER C 2 268 ? -6.829 -41.906 -32.272 1.00 71.63 283 SER C C 1
ATOM 3229 O O . SER C 2 268 ? -5.867 -42.281 -31.635 1.00 72.13 283 SER C O 1
ATOM 3232 N N . ASN C 2 269 ? -7.621 -40.937 -31.834 1.00 71.60 284 ASN C N 1
ATOM 3233 C CA . ASN C 2 269 ? -7.385 -40.270 -30.555 1.00 72.16 284 ASN C CA 1
ATOM 3234 C C . ASN C 2 269 ? -7.922 -41.111 -29.434 1.00 70.18 284 ASN C C 1
ATOM 3235 O O . ASN C 2 269 ? -7.390 -41.080 -28.330 1.00 69.45 284 ASN C O 1
ATOM 3240 N N . ALA C 2 270 ? -9.038 -41.782 -29.711 1.00 69.60 285 ALA C N 1
ATOM 3241 C CA . ALA C 2 270 ? -9.555 -42.800 -28.798 1.00 70.96 285 ALA C CA 1
ATOM 3242 C C . ALA C 2 270 ? -8.513 -43.909 -28.611 1.00 71.12 285 ALA C C 1
ATOM 3243 O O . ALA C 2 270 ? -8.244 -44.321 -27.490 1.00 71.89 285 ALA C O 1
ATOM 3245 N N . GLN C 2 271 ? -7.829 -44.312 -29.667 1.00 71.20 286 GLN C N 1
ATOM 3246 C CA . GLN C 2 271 ? -6.832 -45.358 -29.477 1.00 73.70 286 GLN C CA 1
ATOM 3247 C C . GLN C 2 271 ? -5.833 -44.945 -28.427 1.00 74.60 286 GLN C C 1
ATOM 3248 O O . GLN C 2 271 ? -5.569 -45.713 -27.503 1.00 76.49 286 GLN C O 1
ATOM 3254 N N . ASN C 2 272 ? -5.287 -43.736 -28.536 1.00 76.44 287 ASN C N 1
ATOM 3255 C CA . ASN C 2 272 ? -4.309 -43.236 -27.517 1.00 79.00 287 ASN C CA 1
ATOM 3256 C C . ASN C 2 272 ? -4.943 -43.163 -26.131 1.00 76.63 287 ASN C C 1
ATOM 3257 O O . ASN C 2 272 ? -4.303 -43.394 -25.122 1.00 75.60 287 ASN C O 1
ATOM 3262 N N . ILE C 2 273 ? -6.225 -42.862 -26.102 1.00 76.46 288 ILE C N 1
ATOM 3263 C CA . ILE C 2 273 ? -6.927 -42.722 -24.851 1.00 79.26 288 ILE C CA 1
ATOM 3264 C C . ILE C 2 273 ? -6.960 -44.021 -24.134 1.00 80.23 288 ILE C C 1
ATOM 3265 O O . ILE C 2 273 ? -6.781 -44.067 -22.923 1.00 81.24 288 ILE C O 1
ATOM 3270 N N . VAL C 2 274 ? -7.159 -45.096 -24.893 1.00 82.19 289 VAL C N 1
ATOM 3271 C CA . VAL C 2 274 ? -7.143 -46.415 -24.313 1.00 81.63 289 VAL C CA 1
ATOM 3272 C C . VAL C 2 274 ? -5.729 -46.751 -23.910 1.00 81.21 289 VAL C C 1
ATOM 3273 O O . VAL C 2 274 ? -5.494 -47.040 -22.753 1.00 81.67 289 VAL C O 1
ATOM 3277 N N . GLN C 2 275 ? -4.782 -46.654 -24.834 1.00 82.02 290 GLN C N 1
ATOM 3278 C CA . GLN C 2 275 ? -3.370 -46.896 -24.498 1.00 86.42 290 GLN C CA 1
ATOM 3279 C C . GLN C 2 275 ? -2.959 -46.262 -23.197 1.00 87.27 290 GLN C C 1
ATOM 3280 O O . GLN C 2 275 ? -2.551 -46.961 -22.268 1.00 88.12 290 GLN C O 1
ATOM 3286 N N . GLU C 2 276 ? -3.042 -44.925 -23.156 1.00 86.90 291 GLU C N 1
ATOM 3287 C CA . GLU C 2 276 ? -2.656 -44.146 -21.985 1.00 88.04 291 GLU C CA 1
ATOM 3288 C C . GLU C 2 276 ? -3.410 -44.627 -20.775 1.00 85.34 291 GLU C C 1
ATOM 3289 O O . GLU C 2 276 ? -2.843 -44.676 -19.696 1.00 82.90 291 GLU C O 1
ATOM 3295 N N . THR C 2 277 ? -4.690 -44.959 -20.950 1.00 85.37 292 THR C N 1
ATOM 3296 C CA . THR C 2 277 ? -5.519 -45.367 -19.826 1.00 89.33 292 THR C CA 1
ATOM 3297 C C . THR C 2 277 ? -5.059 -46.712 -19.256 1.00 95.06 292 THR C C 1
ATOM 3298 O O . THR C 2 277 ? -4.993 -46.886 -18.033 1.00 95.41 292 THR C O 1
ATOM 3302 N N . GLN C 2 278 ? -4.766 -47.669 -20.141 1.00 96.88 293 GLN C N 1
ATOM 3303 C CA . GLN C 2 278 ? -4.168 -48.901 -19.706 1.00 100.85 293 GLN C CA 1
ATOM 3304 C C . GLN C 2 278 ? -2.905 -48.656 -18.942 1.00 99.57 293 GLN C C 1
ATOM 3305 O O . GLN C 2 278 ? -2.781 -49.168 -17.838 1.00 105.04 293 GLN C O 1
ATOM 3311 N N . GLN C 2 279 ? -1.948 -47.916 -19.498 1.00 95.96 294 GLN C N 1
ATOM 3312 C CA . GLN C 2 279 ? -0.688 -47.794 -18.776 1.00 98.28 294 GLN C CA 1
ATOM 3313 C C . GLN C 2 279 ? -1.004 -47.345 -17.371 1.00 97.04 294 GLN C C 1
ATOM 3314 O O . GLN C 2 279 ? -0.383 -47.821 -16.439 1.00 98.07 294 GLN C O 1
ATOM 3320 N N . LEU C 2 280 ? -2.012 -46.483 -17.218 1.00 96.48 295 LEU C N 1
ATOM 3321 C CA . LEU C 2 280 ? -2.366 -45.905 -15.909 1.00 97.00 295 LEU C CA 1
ATOM 3322 C C . LEU C 2 280 ? -2.994 -46.855 -14.908 1.00 98.09 295 LEU C C 1
ATOM 3323 O O . LEU C 2 280 ? -2.804 -46.680 -13.714 1.00 98.29 295 LEU C O 1
ATOM 3328 N N . ASN C 2 281 ? -3.765 -47.832 -15.377 1.00 90.15 296 ASN C N 1
ATOM 3329 C CA . ASN C 2 281 ? -4.290 -48.853 -14.468 1.00 94.75 296 ASN C CA 1
ATOM 3330 C C . ASN C 2 281 ? -3.231 -49.811 -13.960 1.00 96.99 296 ASN C C 1
ATOM 3331 O O . ASN C 2 281 ? -3.269 -50.233 -12.814 1.00 101.22 296 ASN C O 1
ATOM 3336 N N . THR C 2 282 ? -2.289 -50.165 -14.820 1.00 96.47 297 THR C N 1
ATOM 3337 C CA . THR C 2 282 ? -1.257 -51.118 -14.444 1.00 98.34 297 THR C CA 1
ATOM 3338 C C . THR C 2 282 ? -0.127 -50.418 -13.724 1.00 99.44 297 THR C C 1
ATOM 3339 O O . THR C 2 282 ? 0.900 -51.026 -13.472 1.00 101.85 297 THR C O 1
ATOM 3343 N N . THR C 2 283 ? -0.307 -49.142 -13.387 1.00 103.22 298 THR C N 1
ATOM 3344 C CA . THR C 2 283 ? 0.796 -48.336 -12.881 1.00 104.71 298 THR C CA 1
ATOM 3345 C C . THR C 2 283 ? 0.435 -47.316 -11.779 1.00 104.77 298 THR C C 1
ATOM 3346 O O . THR C 2 283 ? 1.080 -46.281 -11.683 1.00 104.91 298 THR C O 1
ATOM 3350 N N . PRO C 2 284 ? -0.549 -47.622 -10.904 1.00 107.06 299 PRO C N 1
ATOM 3351 C CA . PRO C 2 284 ? -0.850 -46.625 -9.879 1.00 106.63 299 PRO C CA 1
ATOM 3352 C C . PRO C 2 284 ? 0.313 -46.526 -8.888 1.00 107.71 299 PRO C C 1
ATOM 3353 O O . PRO C 2 284 ? 1.202 -47.366 -8.922 1.00 108.80 299 PRO C O 1
ATOM 3357 N N . LEU C 2 285 ? 0.310 -45.512 -8.025 1.00 109.93 300 LEU C N 1
ATOM 3358 C CA . LEU C 2 285 ? 1.448 -45.249 -7.128 1.00 112.71 300 LEU C CA 1
ATOM 3359 C C . LEU C 2 285 ? 1.152 -45.577 -5.679 1.00 113.87 300 LEU C C 1
ATOM 3360 O O . LEU C 2 285 ? -0.000 -45.540 -5.241 1.00 110.00 300 LEU C O 1
ATOM 3365 N N . LYS C 2 286 ? 2.224 -45.870 -4.947 1.00 115.69 301 LYS C N 1
ATOM 3366 C CA . LYS C 2 286 ? 2.158 -46.157 -3.531 1.00 118.87 301 LYS C CA 1
ATOM 3367 C C . LYS C 2 286 ? 2.492 -44.866 -2.771 1.00 116.38 301 LYS C C 1
ATOM 3368 O O . LYS C 2 286 ? 3.311 -44.068 -3.206 1.00 110.34 301 LYS C O 1
ATOM 3374 N N . SER C 2 287 ? 1.857 -44.701 -1.622 1.00 118.10 302 SER C N 1
ATOM 3375 C CA . SER C 2 287 ? 2.061 -43.566 -0.749 1.00 120.54 302 SER C CA 1
ATOM 3376 C C . SER C 2 287 ? 2.938 -43.954 0.469 1.00 124.38 302 SER C C 1
ATOM 3377 O O . SER C 2 287 ? 3.428 -45.084 0.519 1.00 126.06 302 SER C O 1
ATOM 3380 N N . ILE C 2 288 ? 3.108 -43.043 1.442 1.00 127.50 303 ILE C N 1
ATOM 3381 C CA . ILE C 2 288 ? 4.213 -43.081 2.421 1.00 129.91 303 ILE C CA 1
ATO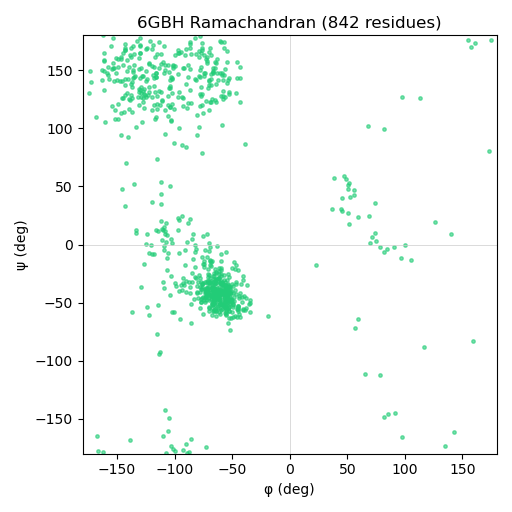M 3382 C C . ILE C 2 288 ? 5.437 -42.546 1.671 1.00 128.51 303 ILE C C 1
ATOM 3383 O O . ILE C 2 288 ? 5.433 -41.405 1.197 1.00 122.28 303 ILE C O 1
ATOM 3388 N N . ASN C 2 300 ? 17.262 -41.508 -4.472 1.00 125.11 315 ASN C N 1
ATOM 3389 C CA . ASN C 2 300 ? 16.151 -42.434 -4.271 1.00 124.34 315 ASN C CA 1
ATOM 3390 C C . ASN C 2 300 ? 14.790 -41.910 -4.760 1.00 119.73 315 ASN C C 1
ATOM 3391 O O . ASN C 2 300 ? 14.191 -42.482 -5.665 1.00 116.29 315 ASN C O 1
ATOM 3396 N N . SER C 2 301 ? 14.314 -40.832 -4.136 1.00 119.40 316 SER C N 1
ATOM 3397 C CA . SER C 2 301 ? 12.981 -40.242 -4.392 1.00 115.35 316 SER C CA 1
ATOM 3398 C C . SER C 2 301 ? 12.795 -39.586 -5.766 1.00 113.33 316 SER C C 1
ATOM 3399 O O . SER C 2 301 ? 11.672 -39.304 -6.177 1.00 110.82 316 SER C O 1
ATOM 3402 N N . ILE C 2 302 ? 13.900 -39.339 -6.459 1.00 114.49 317 ILE C N 1
ATOM 3403 C CA . ILE C 2 302 ? 13.906 -39.021 -7.891 1.00 114.46 317 ILE C CA 1
ATOM 3404 C C . ILE C 2 302 ? 12.874 -39.859 -8.661 1.00 115.39 317 ILE C C 1
ATOM 3405 O O . ILE C 2 302 ? 12.004 -39.326 -9.349 1.00 117.65 317 ILE C O 1
ATOM 3410 N N . ALA C 2 303 ? 12.974 -41.175 -8.547 1.00 115.83 318 ALA C N 1
ATOM 3411 C CA . ALA C 2 303 ? 12.032 -42.055 -9.212 1.00 115.21 318 ALA C CA 1
ATOM 3412 C C . ALA C 2 303 ? 10.630 -41.887 -8.648 1.00 114.01 318 ALA C C 1
ATOM 3413 O O . ALA C 2 303 ? 9.652 -41.851 -9.387 1.00 112.72 318 ALA C O 1
ATOM 3415 N N . LEU C 2 304 ? 10.538 -41.762 -7.330 1.00 117.94 319 LEU C N 1
ATOM 3416 C CA . LEU C 2 304 ? 9.240 -41.761 -6.643 1.00 117.77 319 LEU C CA 1
ATOM 3417 C C . LEU C 2 304 ? 8.358 -40.587 -7.057 1.00 113.21 319 LEU C C 1
ATOM 3418 O O . LEU C 2 304 ? 7.238 -40.494 -6.565 1.00 107.95 319 LEU C O 1
ATOM 3423 N N . ALA C 2 305 ? 8.875 -39.724 -7.951 1.00 112.76 320 ALA C N 1
ATOM 3424 C CA . ALA C 2 305 ? 8.191 -38.507 -8.460 1.00 112.08 320 ALA C CA 1
ATOM 3425 C C . ALA C 2 305 ? 8.189 -38.420 -9.985 1.00 110.02 320 ALA C C 1
ATOM 3426 O O . ALA C 2 305 ? 7.229 -37.928 -10.580 1.00 110.99 320 ALA C O 1
ATOM 3428 N N . GLN C 2 306 ? 9.270 -38.848 -10.628 1.00 108.11 321 GLN C N 1
ATOM 3429 C CA . GLN C 2 306 ? 9.224 -39.097 -12.076 1.00 105.35 321 GLN C CA 1
ATOM 3430 C C . GLN C 2 306 ? 8.082 -40.054 -12.451 1.00 97.64 321 GLN C C 1
ATOM 3431 O O . GLN C 2 306 ? 7.572 -40.024 -13.559 1.00 92.57 321 GLN C O 1
ATOM 3437 N N . SER C 2 307 ? 7.667 -40.884 -11.514 1.00 96.48 322 SER C N 1
ATOM 3438 C CA . SER C 2 307 ? 6.502 -41.710 -11.751 1.00 98.63 322 SER C CA 1
ATOM 3439 C C . SER C 2 307 ? 5.306 -40.806 -11.700 1.00 97.79 322 SER C C 1
ATOM 3440 O O . SER C 2 307 ? 4.443 -40.858 -12.570 1.00 100.69 322 SER C O 1
ATOM 3443 N N . MET C 2 308 ? 5.259 -39.980 -10.667 1.00 101.21 323 MET C N 1
ATOM 3444 C CA . MET C 2 308 ? 4.177 -39.033 -10.479 1.00 101.59 323 MET C CA 1
ATOM 3445 C C . MET C 2 308 ? 4.044 -38.185 -11.736 1.00 99.01 323 MET C C 1
ATOM 3446 O O . MET C 2 308 ? 2.951 -37.986 -12.240 1.00 95.43 323 MET C O 1
ATOM 3451 N N . LEU C 2 309 ? 5.175 -37.729 -12.266 1.00 100.63 324 LEU C N 1
ATOM 3452 C CA . LEU C 2 309 ? 5.210 -36.886 -13.469 1.00 100.60 324 LEU C CA 1
ATOM 3453 C C . LEU C 2 309 ? 4.649 -37.547 -14.738 1.00 96.47 324 LEU C C 1
ATOM 3454 O O . LEU C 2 309 ? 3.900 -36.904 -15.477 1.00 92.14 324 LEU C O 1
ATOM 3459 N N . LYS C 2 310 ? 5.010 -38.809 -14.996 1.00 103.00 325 LYS C N 1
ATOM 3460 C CA . LYS C 2 310 ? 4.456 -39.527 -16.148 1.00 101.72 325 LYS C CA 1
ATOM 3461 C C . LYS C 2 310 ? 2.949 -39.715 -16.052 1.00 94.46 325 LYS C C 1
ATOM 3462 O O . LYS C 2 310 ? 2.222 -39.621 -17.041 1.00 89.38 325 LYS C O 1
ATOM 3468 N N . ASN C 2 311 ? 2.486 -40.007 -14.857 1.00 92.09 326 ASN C N 1
ATOM 3469 C CA . ASN C 2 311 ? 1.080 -40.278 -14.654 1.00 90.98 326 ASN C CA 1
ATOM 3470 C C . ASN C 2 311 ? 0.229 -39.030 -14.817 1.00 89.83 326 ASN C C 1
ATOM 3471 O O . ASN C 2 311 ? -0.844 -39.067 -15.438 1.00 88.04 326 ASN C O 1
ATOM 3476 N N . ALA C 2 312 ? 0.713 -37.925 -14.253 1.00 90.94 327 ALA C N 1
ATOM 3477 C CA . ALA C 2 312 ? 0.040 -36.647 -14.372 1.00 90.01 327 ALA C CA 1
ATOM 3478 C C . ALA C 2 312 ? 0.000 -36.209 -15.829 1.00 88.12 327 ALA C C 1
ATOM 3479 O O . ALA C 2 312 ? -1.035 -35.756 -16.296 1.00 86.86 327 ALA C O 1
ATOM 3481 N N . GLN C 2 313 ? 1.093 -36.383 -16.562 1.00 87.92 328 GLN C N 1
ATOM 3482 C CA . GLN C 2 313 ? 1.050 -36.089 -18.001 1.00 89.34 328 GLN C CA 1
ATOM 3483 C C . GLN C 2 313 ? 0.049 -36.948 -18.772 1.00 88.16 328 GLN C C 1
ATOM 3484 O O . GLN C 2 313 ? -0.688 -36.453 -19.611 1.00 88.26 328 GLN C O 1
ATOM 3490 N N . SER C 2 314 ? -0.002 -38.233 -18.472 1.00 90.63 329 SER C N 1
ATOM 3491 C CA . SER C 2 314 ? -0.896 -39.143 -19.194 1.00 90.33 329 SER C CA 1
ATOM 3492 C C . SER C 2 314 ? -2.335 -38.757 -18.995 1.00 87.57 329 SER C C 1
ATOM 3493 O O . SER C 2 314 ? -3.124 -38.793 -19.936 1.00 86.20 329 SER C O 1
ATOM 3496 N N . GLN C 2 315 ? -2.685 -38.391 -17.771 1.00 86.44 330 GLN C N 1
ATOM 3497 C CA . GLN C 2 315 ? -4.041 -37.941 -17.534 1.00 86.10 330 GLN C CA 1
ATOM 3498 C C . GLN C 2 315 ? -4.315 -36.644 -18.279 1.00 85.04 330 GLN C C 1
ATOM 3499 O O . GLN C 2 315 ? -5.407 -36.438 -18.787 1.00 84.13 330 GLN C O 1
ATOM 3505 N N . ALA C 2 316 ? -3.328 -35.767 -18.342 1.00 85.80 331 ALA C N 1
ATOM 3506 C CA . ALA C 2 316 ? -3.530 -34.510 -19.042 1.00 86.03 331 ALA C CA 1
ATOM 3507 C C . ALA C 2 316 ? -3.751 -34.850 -20.501 1.00 84.92 331 ALA C C 1
ATOM 3508 O O . ALA C 2 316 ? -4.736 -34.406 -21.119 1.00 84.65 331 ALA C O 1
ATOM 3510 N N . ALA C 2 317 ? -2.868 -35.677 -21.046 1.00 83.23 332 ALA C N 1
ATOM 3511 C CA . ALA C 2 317 ? -3.009 -36.069 -22.437 1.00 81.69 332 ALA C CA 1
ATOM 3512 C C . ALA C 2 317 ? -4.340 -36.785 -22.704 1.00 79.53 332 ALA C C 1
ATOM 3513 O O . ALA C 2 317 ? -4.924 -36.625 -23.775 1.00 78.89 332 ALA C O 1
ATOM 3515 N N . VAL C 2 318 ? -4.853 -37.533 -21.735 1.00 78.18 333 VAL C N 1
ATOM 3516 C CA . VAL C 2 318 ? -6.138 -38.188 -21.928 1.00 77.81 333 VAL C CA 1
ATOM 3517 C C . VAL C 2 318 ? -7.222 -37.168 -22.090 1.00 77.78 333 VAL C C 1
ATOM 3518 O O . VAL C 2 318 ? -7.917 -37.142 -23.097 1.00 77.40 333 VAL C O 1
ATOM 3522 N N . LEU C 2 319 ? -7.346 -36.306 -21.082 1.00 81.44 334 LEU C N 1
ATOM 3523 C CA . LEU C 2 319 ? -8.406 -35.276 -21.008 1.00 79.51 334 LEU C CA 1
ATOM 3524 C C . LEU C 2 319 ? -8.446 -34.339 -22.194 1.00 79.64 334 LEU C C 1
ATOM 3525 O O . LEU C 2 319 ? -9.531 -33.892 -22.606 1.00 80.94 334 LEU C O 1
ATOM 3530 N N . LYS C 2 320 ? -7.265 -34.039 -22.728 1.00 78.81 335 LYS C N 1
ATOM 3531 C CA . LYS C 2 320 ? -7.141 -33.215 -23.911 1.00 78.20 335 LYS C CA 1
ATOM 3532 C C . LYS C 2 320 ? -7.669 -34.010 -25.098 1.00 77.23 335 LYS C C 1
ATOM 3533 O O . LYS C 2 320 ? -8.611 -33.588 -25.787 1.00 78.22 335 LYS C O 1
ATOM 3539 N N . LEU C 2 321 ? -7.085 -35.181 -25.318 1.00 76.14 336 LEU C N 1
ATOM 3540 C CA . LEU C 2 321 ? -7.551 -36.066 -26.387 1.00 74.53 336 LEU C CA 1
ATOM 3541 C C . LEU C 2 321 ? -9.059 -36.207 -26.303 1.00 72.99 336 LEU C C 1
ATOM 3542 O O . LEU C 2 321 ? -9.753 -36.094 -27.303 1.00 73.32 336 LEU C O 1
ATOM 3547 N N . ALA C 2 322 ? -9.584 -36.413 -25.111 1.00 72.53 337 ALA C N 1
ATOM 3548 C CA . ALA C 2 322 ? -11.018 -36.613 -24.992 1.00 73.49 337 ALA C CA 1
ATOM 3549 C C . ALA C 2 322 ? -11.791 -35.351 -25.502 1.00 75.91 337 ALA C C 1
ATOM 3550 O O . ALA C 2 322 ? -12.671 -35.428 -26.379 1.00 78.09 337 ALA C O 1
ATOM 3552 N N . ASN C 2 323 ? -11.449 -34.178 -25.013 1.00 75.33 338 ASN C N 1
ATOM 3553 C CA . ASN C 2 323 ? -12.082 -33.049 -25.580 1.00 76.94 338 ASN C CA 1
ATOM 3554 C C . ASN C 2 323 ? -11.826 -32.988 -27.081 1.00 76.13 338 ASN C C 1
ATOM 3555 O O . ASN C 2 323 ? -12.744 -32.703 -27.856 1.00 75.52 338 ASN C O 1
ATOM 3560 N N . GLN C 2 324 ? -10.596 -33.255 -27.498 1.00 75.38 339 GLN C N 1
ATOM 3561 C CA . GLN C 2 324 ? -10.277 -33.175 -28.910 1.00 77.71 339 GLN C CA 1
ATOM 3562 C C . GLN C 2 324 ? -11.215 -34.086 -29.760 1.00 78.04 339 GLN C C 1
ATOM 3563 O O . GLN C 2 324 ? -11.560 -33.769 -30.900 1.00 77.24 339 GLN C O 1
ATOM 3569 N N . VAL C 2 325 ? -11.654 -35.215 -29.204 1.00 77.69 340 VAL C N 1
ATOM 3570 C CA . VAL C 2 325 ? -12.632 -36.051 -29.918 1.00 77.67 340 VAL C CA 1
ATOM 3571 C C . VAL C 2 325 ? -13.954 -35.263 -30.010 1.00 76.31 340 VAL C C 1
ATOM 3572 O O . VAL C 2 325 ? -14.549 -35.176 -31.064 1.00 77.55 340 VAL C O 1
ATOM 3576 N N . GLY C 2 326 ? -14.421 -34.681 -28.928 1.00 76.76 341 GLY C N 1
ATOM 3577 C CA . GLY C 2 326 ? -15.635 -33.827 -29.018 1.00 78.17 341 GLY C CA 1
ATOM 3578 C C . GLY C 2 326 ? -15.619 -32.771 -30.133 1.00 77.85 341 GLY C C 1
ATOM 3579 O O . GLY C 2 326 ? -16.600 -32.554 -30.837 1.00 77.22 341 GLY C O 1
ATOM 3580 N N . SER C 2 327 ? -14.496 -32.115 -30.322 1.00 77.81 342 SER C N 1
ATOM 3581 C CA . SER C 2 327 ? -14.477 -31.073 -31.291 1.00 79.58 342 SER C CA 1
ATOM 3582 C C . SER C 2 327 ? -14.425 -31.639 -32.702 1.00 79.30 342 SER C C 1
ATOM 3583 O O . SER C 2 327 ? -15.064 -31.086 -33.612 1.00 81.30 342 SER C O 1
ATOM 3586 N N . ASP C 2 328 ? -13.707 -32.736 -32.911 1.00 79.07 343 ASP C N 1
ATOM 3587 C CA . ASP C 2 328 ? -13.719 -33.336 -34.242 1.00 79.35 343 ASP C CA 1
ATOM 3588 C C . ASP C 2 328 ? -15.161 -33.680 -34.540 1.00 79.49 343 ASP C C 1
ATOM 3589 O O . ASP C 2 328 ? -15.642 -33.444 -35.633 1.00 82.09 343 ASP C O 1
ATOM 3594 N N . PHE C 2 329 ? -15.879 -34.201 -33.552 1.00 79.01 344 PHE C N 1
ATOM 3595 C CA . PHE C 2 329 ? -17.264 -34.557 -33.784 1.00 78.28 344 PHE C CA 1
ATOM 3596 C C . PHE C 2 329 ? -18.106 -33.377 -34.140 1.00 79.27 344 PHE C C 1
ATOM 3597 O O . PHE C 2 329 ? -18.955 -33.506 -34.988 1.00 81.07 344 PHE C O 1
ATOM 3605 N N . ASN C 2 330 ? -17.921 -32.245 -33.470 1.00 80.75 345 ASN C N 1
ATOM 3606 C CA . ASN C 2 330 ? -18.712 -31.044 -33.796 1.00 81.59 345 ASN C CA 1
ATOM 3607 C C . ASN C 2 330 ? -18.543 -30.635 -35.252 1.00 80.66 345 ASN C C 1
ATOM 3608 O O . ASN C 2 330 ? -19.493 -30.184 -35.890 1.00 79.48 345 ASN C O 1
ATOM 3613 N N . ARG C 2 331 ? -17.344 -30.844 -35.790 1.00 81.07 346 ARG C N 1
ATOM 3614 C CA . ARG C 2 331 ? -17.101 -30.577 -37.210 1.00 84.08 346 ARG C CA 1
ATOM 3615 C C . ARG C 2 331 ? -17.842 -31.532 -38.137 1.00 84.88 346 ARG C C 1
ATOM 3616 O O . ARG C 2 331 ? -17.888 -31.300 -39.310 1.00 88.48 346 ARG C O 1
ATOM 3624 N N . ILE C 2 332 ? -18.378 -32.634 -37.639 1.00 84.72 347 ILE C N 1
ATOM 3625 C CA . ILE C 2 332 ? -19.110 -33.561 -38.494 1.00 84.96 347 ILE C CA 1
ATOM 3626 C C . ILE C 2 332 ? -20.566 -33.213 -38.560 1.00 83.92 347 ILE C C 1
ATOM 3627 O O . ILE C 2 332 ? -21.215 -33.326 -39.614 1.00 83.93 347 ILE C O 1
ATOM 3632 N N . SER C 2 333 ? -21.081 -32.844 -37.403 1.00 84.40 348 SER C N 1
ATOM 3633 C CA . SER C 2 333 ? -22.489 -32.584 -37.250 1.00 88.19 348 SER C CA 1
ATOM 3634 C C . SER C 2 333 ? -22.904 -31.266 -37.861 1.00 91.18 348 SER C C 1
ATOM 3635 O O . SER C 2 333 ? -24.102 -31.033 -38.015 1.00 93.72 348 SER C O 1
ATOM 3638 N N . THR C 2 334 ? -21.928 -30.410 -38.184 1.00 92.34 349 THR C N 1
ATOM 3639 C CA . THR C 2 334 ? -22.186 -29.109 -38.819 1.00 94.91 349 THR C CA 1
ATOM 3640 C C . THR C 2 334 ? -21.786 -29.063 -40.295 1.00 90.49 349 THR C C 1
ATOM 3641 O O . THR C 2 334 ? -21.882 -28.035 -40.937 1.00 92.04 349 THR C O 1
ATOM 3645 N N . GLY C 2 335 ? -21.312 -30.166 -40.837 1.00 84.58 350 GLY C N 1
ATOM 3646 C CA . GLY C 2 335 ? -20.783 -30.160 -42.188 1.00 83.50 350 GLY C CA 1
ATOM 3647 C C . GLY C 2 335 ? -21.774 -30.801 -43.122 1.00 82.89 350 GLY C C 1
ATOM 3648 O O . GLY C 2 335 ? -22.994 -30.754 -42.869 1.00 81.57 350 GLY C O 1
ATOM 3649 N N . VAL C 2 336 ? -21.242 -31.439 -44.181 1.00 82.97 351 VAL C N 1
ATOM 3650 C CA . VAL C 2 336 ? -22.092 -32.078 -45.200 1.00 84.12 351 VAL C CA 1
ATOM 3651 C C . VAL C 2 336 ? -23.225 -32.970 -44.652 1.00 83.93 351 VAL C C 1
ATOM 3652 O O . VAL C 2 336 ? -24.332 -32.932 -45.199 1.00 86.54 351 VAL C O 1
ATOM 3656 N N . LEU C 2 337 ? -22.971 -33.744 -43.589 1.00 80.76 352 LEU C N 1
ATOM 3657 C CA . LEU C 2 337 ? -24.012 -34.593 -43.029 1.00 80.57 352 LEU C CA 1
ATOM 3658 C C . LEU C 2 337 ? -24.801 -33.970 -41.891 1.00 84.90 352 LEU C C 1
ATOM 3659 O O . LEU C 2 337 ? -25.379 -34.701 -41.101 1.00 82.43 352 LEU C O 1
ATOM 3664 N N . LYS C 2 338 ? -24.879 -32.629 -41.804 1.00 91.78 353 LYS C N 1
ATOM 3665 C CA . LYS C 2 338 ? -25.614 -31.975 -40.700 1.00 93.79 353 LYS C CA 1
ATOM 3666 C C . LYS C 2 338 ? -26.983 -32.620 -40.437 1.00 92.90 353 LYS C C 1
ATOM 3667 O O . LYS C 2 338 ? -27.269 -33.077 -39.333 1.00 90.66 353 LYS C O 1
ATOM 3673 N N . ASN C 2 339 ? -27.813 -32.662 -41.472 1.00 93.26 354 ASN C N 1
ATOM 3674 C CA . ASN C 2 339 ? -29.197 -33.109 -41.343 1.00 94.98 354 ASN C CA 1
ATOM 3675 C C . ASN C 2 339 ? -29.368 -34.607 -41.043 1.00 94.42 354 ASN C C 1
ATOM 3676 O O . ASN C 2 339 ? -30.461 -35.046 -40.664 1.00 97.60 354 ASN C O 1
ATOM 3681 N N . TYR C 2 340 ? -28.299 -35.377 -41.205 1.00 89.50 355 TYR C N 1
ATOM 3682 C CA . TYR C 2 340 ? -28.431 -36.817 -41.427 1.00 89.73 355 TYR C CA 1
ATOM 3683 C C . TYR C 2 340 ? -27.862 -37.715 -40.310 1.00 87.82 355 TYR C C 1
ATOM 3684 O O . TYR C 2 340 ? -28.559 -38.562 -39.746 1.00 87.51 355 TYR C O 1
ATOM 3693 N N . ILE C 2 341 ? -26.617 -37.467 -39.946 1.00 86.14 356 ILE C N 1
ATOM 3694 C CA . ILE C 2 341 ? -25.942 -38.328 -39.027 1.00 86.79 356 ILE C CA 1
ATOM 3695 C C . ILE C 2 341 ? -26.576 -38.487 -37.651 1.00 88.62 356 ILE C C 1
ATOM 3696 O O . ILE C 2 341 ? -26.270 -39.456 -36.979 1.00 94.19 356 ILE C O 1
ATOM 3701 N N . GLU C 2 342 ? -27.427 -37.585 -37.193 1.00 90.77 357 GLU C N 1
ATOM 3702 C CA . GLU C 2 342 ? -27.894 -37.709 -35.808 1.00 91.54 357 GLU C CA 1
ATOM 3703 C C . GLU C 2 342 ? -29.344 -38.130 -35.665 1.00 92.22 357 GLU C C 1
ATOM 3704 O O . GLU C 2 342 ? -29.820 -38.286 -34.545 1.00 91.71 357 GLU C O 1
ATOM 3710 N N . GLU C 2 343 ? -30.041 -38.309 -36.782 1.00 93.70 358 GLU C N 1
ATOM 3711 C CA . GLU C 2 343 ? -31.471 -38.628 -36.762 1.00 97.59 358 GLU C CA 1
ATOM 3712 C C . GLU C 2 343 ? -31.555 -40.064 -37.167 1.00 93.55 358 GLU C C 1
ATOM 3713 O O . GLU C 2 343 ? -30.538 -40.638 -37.423 1.00 87.53 358 GLU C O 1
ATOM 3719 N N . CYS C 2 344 ? -32.764 -40.613 -37.243 1.00 96.52 359 CYS C N 1
ATOM 3720 C CA . CYS C 2 344 ? -32.991 -41.942 -37.758 1.00 98.75 359 CYS C CA 1
ATOM 3721 C C . CYS C 2 344 ? -34.431 -42.226 -38.160 1.00 102.97 359 CYS C C 1
ATOM 3722 O O . CYS C 2 344 ? -35.277 -41.389 -38.038 1.00 108.61 359 CYS C O 1
ATOM 3725 N N . ASN C 2 345 ? -34.686 -43.438 -38.641 1.00 108.26 360 ASN C N 1
ATOM 3726 C CA . ASN C 2 345 ? -36.033 -43.954 -38.943 1.00 113.37 360 ASN C CA 1
ATOM 3727 C C . ASN C 2 345 ? -36.501 -43.468 -40.298 1.00 113.53 360 ASN C C 1
ATOM 3728 O O . ASN C 2 345 ? -35.695 -42.964 -41.075 1.00 113.66 360 ASN C O 1
ATOM 3733 N N . SER C 2 352 ? -31.882 -52.565 -35.017 1.00 125.64 367 SER C N 1
ATOM 3734 C CA . SER C 2 352 ? -30.445 -52.321 -35.109 1.00 123.50 367 SER C CA 1
ATOM 3735 C C . SER C 2 352 ? -30.095 -51.863 -36.519 1.00 118.28 367 SER C C 1
ATOM 3736 O O . SER C 2 352 ? -29.479 -50.812 -36.675 1.00 122.62 367 SER C O 1
ATOM 3739 N N . VAL C 2 353 ? -30.505 -52.624 -37.539 1.00 112.82 368 VAL C N 1
ATOM 3740 C CA . VAL C 2 353 ? -30.461 -52.151 -38.941 1.00 107.44 368 VAL C CA 1
ATOM 3741 C C . VAL C 2 353 ? -31.731 -52.529 -39.655 1.00 108.66 368 VAL C C 1
ATOM 3742 O O . VAL C 2 353 ? -32.227 -53.638 -39.501 1.00 113.64 368 VAL C O 1
ATOM 3746 N N . SER C 2 354 ? -32.223 -51.619 -40.482 1.00 105.94 369 SER C N 1
ATOM 3747 C CA . SER C 2 354 ? -33.523 -51.768 -41.100 1.00 107.47 369 SER C CA 1
ATOM 3748 C C . SER C 2 354 ? -33.577 -51.248 -42.534 1.00 106.97 369 SER C C 1
ATOM 3749 O O . SER C 2 354 ? -32.693 -50.534 -43.006 1.00 108.31 369 SER C O 1
ATOM 3752 N N . SER C 2 355 ? -34.656 -51.596 -43.216 1.00 108.91 370 SER C N 1
ATOM 3753 C CA . SER C 2 355 ? -34.842 -51.237 -44.616 1.00 108.53 370 SER C CA 1
ATOM 3754 C C . SER C 2 355 ? -34.690 -49.726 -44.862 1.00 108.80 370 SER C C 1
ATOM 3755 O O . SER C 2 355 ? -34.158 -49.293 -45.901 1.00 105.14 370 SER C O 1
ATOM 3758 N N . ASN C 2 356 ? -35.163 -48.940 -43.896 1.00 109.66 371 ASN C N 1
ATOM 3759 C CA . ASN C 2 356 ? -35.059 -47.492 -43.954 1.00 107.68 371 ASN C CA 1
ATOM 3760 C C . ASN C 2 356 ? -34.113 -46.888 -42.905 1.00 102.84 371 ASN C C 1
ATOM 3761 O O . ASN C 2 356 ? -34.432 -45.893 -42.279 1.00 104.31 371 ASN C O 1
ATOM 3766 N N . THR C 2 357 ? -32.955 -47.501 -42.706 1.00 99.21 372 THR C N 1
ATOM 3767 C CA . THR C 2 357 ? -31.886 -46.846 -41.969 1.00 96.42 372 THR C CA 1
ATOM 3768 C C . THR C 2 357 ? -31.142 -45.989 -42.954 1.00 94.21 372 THR C C 1
ATOM 3769 O O . THR C 2 357 ? -30.532 -45.004 -42.558 1.00 97.92 372 THR C O 1
ATOM 3773 N N . TRP C 2 358 ? -31.207 -46.344 -44.236 1.00 92.57 373 TRP C N 1
ATOM 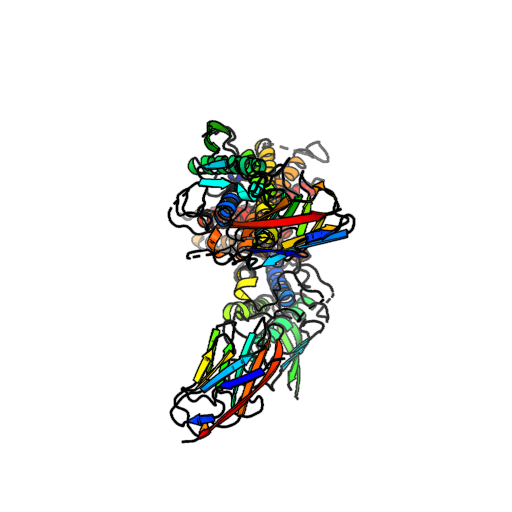3774 C CA . TRP C 2 358 ? -30.311 -45.763 -45.234 1.00 90.87 373 TRP C CA 1
ATOM 3775 C C . TRP C 2 358 ? -30.368 -44.235 -45.311 1.00 92.57 373 TRP C C 1
ATOM 3776 O O . TRP C 2 358 ? -31.447 -43.668 -45.466 1.00 94.41 373 TRP C O 1
ATOM 3787 N N . GLY C 2 359 ? -29.203 -43.586 -45.209 1.00 98.72 374 GLY C N 1
ATOM 3788 C CA . GLY C 2 359 ? -29.103 -42.151 -45.459 1.00 101.28 374 GLY C CA 1
ATOM 3789 C C . GLY C 2 359 ? -29.165 -41.294 -44.200 1.00 101.04 374 GLY C C 1
ATOM 3790 O O . GLY C 2 359 ? -28.883 -40.088 -44.261 1.00 98.94 374 GLY C O 1
ATOM 3791 N N . LYS C 2 360 ? -29.535 -41.932 -43.084 1.00 98.49 375 LYS C N 1
ATOM 3792 C CA . LYS C 2 360 ? -29.418 -41.379 -41.758 1.00 96.43 375 LYS C CA 1
ATOM 3793 C C . LYS C 2 360 ? -28.462 -42.232 -40.929 1.00 94.57 375 LYS C C 1
ATOM 3794 O O . LYS C 2 360 ? -28.185 -43.385 -41.266 1.00 94.28 375 LYS C O 1
ATOM 3800 N N . GLY C 2 361 ? -27.961 -41.660 -39.839 1.00 92.58 376 GLY C N 1
ATOM 3801 C CA . GLY C 2 361 ? -26.875 -42.261 -39.057 1.00 89.79 376 GLY C CA 1
ATOM 3802 C C . GLY C 2 361 ? -27.342 -43.357 -38.123 1.00 90.39 376 GLY C C 1
ATOM 3803 O O . GLY C 2 361 ? -26.723 -44.422 -38.017 1.00 90.45 376 GLY C O 1
ATOM 3804 N N . CYS C 2 362 ? -28.418 -43.105 -37.400 1.00 89.53 377 CYS C N 1
ATOM 3805 C CA . CYS C 2 362 ? -29.032 -44.165 -36.651 1.00 88.89 377 CYS C CA 1
ATOM 3806 C C . CYS C 2 362 ? -28.100 -44.820 -35.610 1.00 86.32 377 CYS C C 1
ATOM 3807 O O . CYS C 2 362 ? -28.333 -45.933 -35.201 1.00 89.91 377 CYS C O 1
ATOM 3810 N N . ALA C 2 363 ? -27.072 -44.127 -35.152 1.00 82.87 378 ALA C N 1
ATOM 3811 C CA . ALA C 2 363 ? -26.156 -44.678 -34.170 1.00 79.87 378 ALA C CA 1
ATOM 3812 C C . ALA C 2 363 ? -26.300 -44.057 -32.810 1.00 80.28 378 ALA C C 1
ATOM 3813 O O . ALA C 2 363 ? -25.438 -44.248 -31.964 1.00 79.19 378 ALA C O 1
ATOM 3815 N N . GLY C 2 364 ? -27.353 -43.282 -32.595 1.00 83.84 379 GLY C N 1
ATOM 3816 C CA . GLY C 2 364 ? -27.580 -42.641 -31.300 1.00 85.27 379 GLY C CA 1
ATOM 3817 C C . GLY C 2 364 ? -26.385 -41.860 -30.766 1.00 86.30 379 GLY C C 1
ATOM 3818 O O . GLY C 2 364 ? -25.984 -42.086 -29.617 1.00 88.71 379 GLY C O 1
ATOM 3819 N N . VAL C 2 365 ? -25.837 -40.931 -31.572 1.00 85.61 380 VAL C N 1
ATOM 3820 C CA . VAL C 2 365 ? -24.651 -40.154 -31.185 1.00 85.08 380 VAL C CA 1
ATOM 3821 C C . VAL C 2 365 ? -24.958 -38.941 -30.271 1.00 89.27 380 VAL C C 1
ATOM 3822 O O . VAL C 2 365 ? -24.086 -38.534 -29.506 1.00 92.34 380 VAL C O 1
ATOM 3826 N N . LYS C 2 366 ? -26.151 -38.337 -30.369 1.00 90.16 381 LYS C N 1
ATOM 3827 C CA . LYS C 2 366 ? -26.487 -37.163 -29.539 1.00 92.91 381 LYS C CA 1
ATOM 3828 C C . LYS C 2 366 ? -26.142 -37.371 -28.082 1.00 90.80 381 LYS C C 1
ATOM 3829 O O . LYS C 2 366 ? -25.307 -36.675 -27.497 1.00 89.63 381 LYS C O 1
ATOM 3835 N N . GLN C 2 367 ? -26.800 -38.376 -27.529 1.00 90.62 382 GLN C N 1
ATOM 3836 C CA . GLN C 2 367 ? -26.736 -38.727 -26.116 1.00 89.86 382 GLN C CA 1
ATOM 3837 C C . GLN C 2 367 ? -25.304 -38.870 -25.669 1.00 84.33 382 GLN C C 1
ATOM 3838 O O . GLN C 2 367 ? -24.944 -38.460 -24.572 1.00 84.39 382 GLN C O 1
ATOM 3844 N N . THR C 2 368 ? -24.476 -39.425 -26.534 1.00 79.15 383 THR C N 1
ATOM 3845 C CA . THR C 2 368 ? -23.108 -39.694 -26.150 1.00 77.31 383 THR C CA 1
ATOM 3846 C C . THR C 2 368 ? -22.266 -38.451 -26.254 1.00 76.11 383 THR C C 1
ATOM 3847 O O . THR C 2 368 ? -21.448 -38.188 -25.373 1.00 74.50 383 THR C O 1
ATOM 3851 N N . LEU C 2 369 ? -22.460 -37.685 -27.321 1.00 76.64 384 LEU C N 1
ATOM 3852 C CA . LEU C 2 369 ? -21.842 -36.370 -27.407 1.00 77.59 384 LEU C CA 1
ATOM 3853 C C . LEU C 2 369 ? -22.188 -35.568 -26.153 1.00 78.06 384 LEU C C 1
ATOM 3854 O O . LEU C 2 369 ? -21.310 -35.080 -25.455 1.00 76.45 384 LEU C O 1
ATOM 3859 N N . THR C 2 370 ? -23.470 -35.456 -25.859 1.00 79.84 385 THR C N 1
ATOM 3860 C CA . THR C 2 370 ? -23.900 -34.779 -24.646 1.00 83.01 385 THR C CA 1
ATOM 3861 C C . THR C 2 370 ? -23.165 -35.349 -23.423 1.00 84.60 385 THR C C 1
ATOM 3862 O O . THR C 2 370 ? -22.622 -34.606 -22.598 1.00 85.08 385 THR C O 1
ATOM 3866 N N . SER C 2 371 ? -23.153 -36.684 -23.315 1.00 86.05 386 SER C N 1
ATOM 3867 C CA . SER C 2 371 ? -22.569 -37.366 -22.153 1.00 85.89 386 SER C CA 1
ATOM 3868 C C . SER C 2 371 ? -21.071 -37.164 -22.069 1.00 84.44 386 SER C C 1
ATOM 3869 O O . SER C 2 371 ? -20.509 -37.170 -20.979 1.00 86.05 386 SER C O 1
ATOM 3872 N N . LEU C 2 372 ? -20.434 -36.994 -23.218 1.00 82.42 387 LEU C N 1
ATOM 3873 C CA . LEU C 2 372 ? -19.010 -36.738 -23.277 1.00 81.89 387 LEU C CA 1
ATOM 3874 C C . LEU C 2 372 ? -18.669 -35.315 -22.812 1.00 87.03 387 LEU C C 1
ATOM 3875 O O . LEU C 2 372 ? -17.697 -35.089 -22.053 1.00 89.97 387 LEU C O 1
ATOM 3880 N N . GLU C 2 373 ? -19.452 -34.342 -23.276 1.00 88.75 388 GLU C N 1
ATOM 3881 C CA . GLU C 2 373 ? -19.123 -32.952 -23.031 1.00 87.35 388 GLU C CA 1
ATOM 3882 C C . GLU C 2 373 ? -19.308 -32.699 -21.571 1.00 88.40 388 GLU C C 1
ATOM 3883 O O . GLU C 2 373 ? -18.436 -32.123 -20.943 1.00 89.28 388 GLU C O 1
ATOM 3889 N N . ASN C 2 374 ? -20.394 -33.207 -20.998 1.00 88.98 389 ASN C N 1
ATOM 3890 C CA . ASN C 2 374 ? -20.584 -33.101 -19.550 1.00 89.96 389 ASN C CA 1
ATOM 3891 C C . ASN C 2 374 ? -19.421 -33.686 -18.770 1.00 89.19 389 ASN C C 1
ATOM 3892 O O . ASN C 2 374 ? -19.030 -33.150 -17.740 1.00 90.47 389 ASN C O 1
ATOM 3897 N N . SER C 2 375 ? -18.853 -34.780 -19.265 1.00 87.87 390 SER C N 1
ATOM 3898 C CA . SER C 2 375 ? -17.794 -35.454 -18.536 1.00 89.57 390 SER C CA 1
ATOM 3899 C C . SER C 2 375 ? -16.511 -34.660 -18.592 1.00 88.42 390 SER C C 1
ATOM 3900 O O . SER C 2 375 ? -15.841 -34.510 -17.586 1.00 90.24 390 SER C O 1
ATOM 3903 N N . ASN C 2 376 ? -16.161 -34.161 -19.768 1.00 87.84 391 ASN C N 1
ATOM 3904 C CA . ASN C 2 376 ? -14.997 -33.271 -19.902 1.00 87.67 391 ASN C CA 1
ATOM 3905 C C . ASN C 2 376 ? -15.094 -32.034 -19.035 1.00 88.49 391 ASN C C 1
ATOM 3906 O O . ASN C 2 376 ? -14.096 -31.569 -18.472 1.00 87.22 391 ASN C O 1
ATOM 3911 N N . ALA C 2 377 ? -16.309 -31.508 -18.960 1.00 90.74 392 ALA C N 1
ATOM 3912 C CA . ALA C 2 377 ? -16.606 -30.355 -18.139 1.00 93.68 392 ALA C CA 1
ATOM 3913 C C . ALA C 2 377 ? -16.361 -30.753 -16.691 1.00 96.18 392 ALA C C 1
ATOM 3914 O O . ALA C 2 377 ? -15.699 -30.020 -15.964 1.00 98.63 392 ALA C O 1
ATOM 3916 N N . SER C 2 378 ? -16.836 -31.924 -16.267 1.00 94.85 393 SER C N 1
ATOM 3917 C CA . SER C 2 378 ? -16.570 -32.350 -14.888 1.00 95.38 393 SER C CA 1
ATOM 3918 C C . SER C 2 378 ? -15.107 -32.492 -14.619 1.00 94.06 393 SER C C 1
ATOM 3919 O O . SER C 2 378 ? -14.608 -32.044 -13.606 1.00 96.45 393 SER C O 1
ATOM 3922 N N . PHE C 2 379 ? -14.399 -33.094 -15.539 1.00 92.32 394 PHE C N 1
ATOM 3923 C CA . PHE C 2 379 ? -13.000 -33.337 -15.287 1.00 94.66 394 PHE C CA 1
ATOM 3924 C C . PHE C 2 379 ? -12.119 -32.107 -15.391 1.00 95.67 394 PHE C C 1
ATOM 3925 O O . PHE C 2 379 ? -10.994 -32.130 -14.898 1.00 96.05 394 PHE C O 1
ATOM 3933 N N . SER C 2 380 ? -12.605 -31.034 -16.009 1.00 96.55 395 SER C N 1
ATOM 3934 C CA . SER C 2 380 ? -11.772 -29.850 -16.170 1.00 96.95 395 SER C CA 1
ATOM 3935 C C . SER C 2 380 ? -11.368 -29.326 -14.814 1.00 98.66 395 SER C C 1
ATOM 3936 O O . SER C 2 380 ? -10.238 -28.895 -14.625 1.00 98.58 395 SER C O 1
ATOM 3939 N N . SER C 2 381 ? -12.284 -29.384 -13.857 1.00 100.26 396 SER C N 1
ATOM 3940 C CA . SER C 2 381 ? -11.976 -28.941 -12.507 1.00 104.07 396 SER C CA 1
ATOM 3941 C C . SER C 2 381 ? -10.844 -29.746 -11.862 1.00 104.27 396 SER C C 1
ATOM 3942 O O . SER C 2 381 ? -10.165 -29.254 -10.980 1.00 109.06 396 SER C O 1
ATOM 3945 N N . GLN C 2 382 ? -10.621 -30.974 -12.290 1.00 101.88 397 GLN C N 1
ATOM 3946 C CA . GLN C 2 382 ? -9.443 -31.678 -11.831 1.00 102.78 397 GLN C CA 1
ATOM 3947 C C . GLN C 2 382 ? -8.132 -31.197 -12.456 1.00 100.50 397 GLN C C 1
ATOM 3948 O O . GLN C 2 382 ? -7.078 -31.490 -11.920 1.00 102.23 397 GLN C O 1
ATOM 3954 N N . THR C 2 383 ? -8.150 -30.506 -13.583 1.00 99.57 398 THR C N 1
ATOM 3955 C CA . THR C 2 383 ? -6.866 -30.178 -14.237 1.00 101.26 398 THR C CA 1
ATOM 3956 C C . THR C 2 383 ? -5.909 -29.347 -13.362 1.00 105.20 398 THR C C 1
ATOM 3957 O O . THR C 2 383 ? -4.698 -29.367 -13.589 1.00 107.17 398 THR C O 1
ATOM 3961 N N . PRO C 2 384 ? -6.445 -28.579 -12.394 1.00 108.24 399 PRO C N 1
ATOM 3962 C CA . PRO C 2 384 ? -5.489 -27.978 -11.463 1.00 110.21 399 PRO C CA 1
ATOM 3963 C C . PRO C 2 384 ? -4.756 -28.960 -10.527 1.00 106.60 399 PRO C C 1
ATOM 3964 O O . PRO C 2 384 ? -3.586 -28.745 -10.213 1.00 105.31 399 PRO C O 1
ATOM 3968 N N . GLN C 2 385 ? -5.400 -30.046 -10.120 1.00 107.61 400 GLN C N 1
ATOM 3969 C CA . GLN C 2 385 ? -4.649 -31.201 -9.541 1.00 106.10 400 GLN C CA 1
ATOM 3970 C C . GLN C 2 385 ? -3.514 -31.699 -10.440 1.00 102.54 400 GLN C C 1
ATOM 3971 O O . GLN C 2 385 ? -2.352 -31.730 -10.036 1.00 103.36 400 GLN C O 1
ATOM 3977 N N . ILE C 2 386 ? -3.845 -32.070 -11.667 1.00 99.04 401 ILE C N 1
ATOM 3978 C CA . ILE C 2 386 ? -2.832 -32.613 -12.550 1.00 100.43 401 ILE C CA 1
ATOM 3979 C C . ILE C 2 386 ? -1.661 -31.646 -12.646 1.00 102.12 401 ILE C C 1
ATOM 3980 O O . ILE C 2 386 ? -0.505 -32.038 -12.534 1.00 100.71 401 ILE C O 1
ATOM 3985 N N . ASN C 2 387 ? -1.963 -30.368 -12.795 1.00 108.89 402 ASN C N 1
ATOM 3986 C CA . ASN C 2 387 ? -0.910 -29.343 -12.818 1.00 111.85 402 ASN C CA 1
ATOM 3987 C C . ASN C 2 387 ? -0.178 -29.180 -11.503 1.00 112.83 402 ASN C C 1
ATOM 3988 O O . ASN C 2 387 ? 1.034 -28.978 -11.495 1.00 113.43 402 ASN C O 1
ATOM 3993 N N . GLN C 2 388 ? -0.896 -29.296 -10.397 1.00 115.02 403 GLN C N 1
ATOM 3994 C CA . GLN C 2 388 ? -0.246 -29.246 -9.097 1.00 120.83 403 GLN C CA 1
ATOM 3995 C C . GLN C 2 388 ? 0.781 -30.351 -9.029 1.00 116.05 403 GLN C C 1
ATOM 3996 O O . GLN C 2 388 ? 1.966 -30.123 -8.782 1.00 117.45 403 GLN C O 1
ATOM 4002 N N . ALA C 2 389 ? 0.306 -31.557 -9.277 1.00 111.53 404 ALA C N 1
ATOM 4003 C CA . ALA C 2 389 ? 1.133 -32.727 -9.143 1.00 107.07 404 ALA C CA 1
ATOM 4004 C C . ALA C 2 389 ? 2.335 -32.589 -10.047 1.00 105.29 404 ALA C C 1
ATOM 4005 O O . ALA C 2 389 ? 3.455 -32.898 -9.651 1.00 104.00 404 ALA C O 1
ATOM 4007 N N . GLN C 2 390 ? 2.103 -32.097 -11.256 1.00 104.82 405 GLN C N 1
ATOM 4008 C CA . GLN C 2 390 ? 3.195 -31.895 -12.191 1.00 107.35 405 GLN C CA 1
ATOM 4009 C C . GLN C 2 390 ? 4.195 -30.895 -11.638 1.00 111.32 405 GLN C C 1
ATOM 4010 O O . GLN C 2 390 ? 5.396 -31.159 -11.628 1.00 115.46 405 GLN C O 1
ATOM 4016 N N . ASN C 2 391 ? 3.706 -29.760 -11.157 1.00 111.00 406 ASN C N 1
ATOM 4017 C CA . ASN C 2 391 ? 4.594 -28.768 -10.567 1.00 115.26 406 ASN C CA 1
ATOM 4018 C C . ASN C 2 391 ? 5.403 -29.347 -9.401 1.00 115.74 406 ASN C C 1
ATOM 4019 O O . ASN C 2 391 ? 6.623 -29.167 -9.317 1.00 119.60 406 ASN C O 1
ATOM 4024 N N . LEU C 2 392 ? 4.729 -30.067 -8.517 1.00 113.63 407 LEU C N 1
ATOM 4025 C CA . LEU C 2 392 ? 5.398 -30.674 -7.368 1.00 114.46 407 LEU C CA 1
ATOM 4026 C C . LEU C 2 392 ? 6.591 -31.547 -7.775 1.00 113.28 407 LEU C C 1
ATOM 4027 O O . LEU C 2 392 ? 7.670 -31.438 -7.208 1.00 112.43 407 LEU C O 1
ATOM 4032 N N . ALA C 2 393 ? 6.381 -32.416 -8.760 1.00 112.40 408 ALA C N 1
ATOM 4033 C CA . ALA C 2 393 ? 7.439 -33.286 -9.248 1.00 111.97 408 ALA C CA 1
ATOM 4034 C C . ALA C 2 393 ? 8.637 -32.451 -9.662 1.00 114.89 408 ALA C C 1
ATOM 4035 O O . ALA C 2 393 ? 9.717 -32.603 -9.095 1.00 117.01 408 ALA C O 1
ATOM 4037 N N . ASN C 2 394 ? 8.413 -31.534 -10.604 1.00 115.42 409 ASN C N 1
ATOM 4038 C CA . ASN C 2 394 ? 9.485 -30.760 -11.269 1.00 119.17 409 ASN C CA 1
ATOM 4039 C C . ASN C 2 394 ? 10.631 -30.261 -10.402 1.00 124.21 409 ASN C C 1
ATOM 4040 O O . ASN C 2 394 ? 11.746 -30.103 -10.894 1.00 126.57 409 ASN C O 1
ATOM 4045 N N . THR C 2 395 ? 10.355 -29.974 -9.135 1.00 126.73 410 THR C N 1
ATOM 4046 C CA . THR C 2 395 ? 11.423 -29.763 -8.161 1.00 131.33 410 THR C CA 1
ATOM 4047 C C . THR C 2 395 ? 12.326 -31.031 -8.064 1.00 133.73 410 THR C C 1
ATOM 4048 O O . THR C 2 395 ? 11.971 -32.074 -7.478 1.00 129.32 410 THR C O 1
ATOM 4052 N N . ILE C 2 396 ? 13.489 -30.909 -8.701 1.00 138.88 411 ILE C N 1
ATOM 4053 C CA . ILE C 2 396 ? 14.428 -32.003 -8.934 1.00 139.62 411 ILE C CA 1
ATOM 4054 C C . ILE C 2 396 ? 15.854 -31.427 -8.773 1.00 146.51 411 ILE C C 1
ATOM 4055 O O . ILE C 2 396 ? 16.576 -31.243 -9.750 1.00 151.12 411 ILE C O 1
ATOM 4060 N N . VAL C 2 397 ? 16.219 -31.087 -7.540 1.00 147.94 412 VAL C N 1
ATOM 4061 C CA . VAL C 2 397 ? 17.583 -30.672 -7.183 1.00 152.39 412 VAL C CA 1
ATOM 4062 C C . VAL C 2 397 ? 17.566 -30.259 -5.726 1.00 153.02 412 VAL C C 1
ATOM 4063 O O . VAL C 2 397 ? 17.669 -31.101 -4.852 1.00 152.13 412 VAL C O 1
ATOM 4067 N N . THR D 2 43 ? -16.064 -21.679 -4.277 1.00 140.84 58 THR A N 1
ATOM 4068 C CA . THR D 2 43 ? -14.591 -21.956 -4.358 1.00 142.65 58 THR A CA 1
ATOM 4069 C C . THR D 2 43 ? -14.109 -22.097 -5.825 1.00 141.80 58 THR A C 1
ATOM 4070 O O . THR D 2 43 ? -13.216 -21.373 -6.259 1.00 141.03 58 THR A O 1
ATOM 4074 N N . ALA D 2 44 ? -14.715 -23.007 -6.586 1.00 142.07 59 ALA A N 1
ATOM 4075 C CA . ALA D 2 44 ? -14.281 -23.297 -7.969 1.00 142.51 59 ALA A CA 1
ATOM 4076 C C . ALA D 2 44 ? -14.587 -22.165 -8.959 1.00 144.73 59 ALA A C 1
ATOM 4077 O O . ALA D 2 44 ? -14.224 -22.225 -10.144 1.00 142.18 59 ALA A O 1
ATOM 4079 N N . ILE D 2 45 ? -15.292 -21.158 -8.459 1.00 147.13 60 ILE A N 1
ATOM 4080 C CA . ILE D 2 45 ? -15.492 -19.898 -9.141 1.00 144.72 60 ILE A CA 1
ATOM 4081 C C . ILE D 2 45 ? -14.187 -19.266 -9.601 1.00 144.55 60 ILE A C 1
ATOM 4082 O O . ILE D 2 45 ? -13.880 -19.291 -10.786 1.00 142.56 60 ILE A O 1
ATOM 4087 N N . ASN D 2 46 ? -13.419 -18.717 -8.661 1.00 145.92 61 ASN A N 1
ATOM 4088 C CA . ASN D 2 46 ? -12.394 -17.714 -8.993 1.00 148.36 61 ASN A CA 1
ATOM 4089 C C . ASN D 2 46 ? -11.495 -18.048 -10.178 1.00 148.30 61 ASN A C 1
ATOM 4090 O O . ASN D 2 46 ? -11.075 -17.147 -10.907 1.00 148.23 61 ASN A O 1
ATOM 4095 N N . GLN D 2 47 ? -11.200 -19.333 -10.358 1.00 147.31 62 GLN A N 1
ATOM 4096 C CA . GLN D 2 47 ? -10.488 -19.805 -11.542 1.00 145.41 62 GLN A CA 1
ATOM 4097 C C . GLN D 2 47 ? -11.387 -19.859 -12.769 1.00 139.25 62 GLN A C 1
ATOM 4098 O O . GLN D 2 47 ? -10.910 -19.648 -13.880 1.00 138.18 62 GLN A O 1
ATOM 4104 N N . ALA D 2 48 ? -12.669 -20.172 -12.567 1.00 135.88 63 ALA A N 1
ATOM 4105 C CA . ALA D 2 48 ? -13.657 -20.256 -13.664 1.00 135.02 63 ALA A CA 1
ATOM 4106 C C . ALA D 2 48 ? -13.968 -18.908 -14.299 1.00 133.47 63 ALA A C 1
ATOM 4107 O O . ALA D 2 48 ? -14.188 -18.826 -15.511 1.00 131.73 63 ALA A O 1
ATOM 4109 N N . ILE D 2 49 ? -14.017 -17.873 -13.459 1.00 131.11 64 ILE A N 1
ATOM 4110 C CA . ILE D 2 49 ? -14.132 -16.489 -13.903 1.00 127.86 64 ILE A CA 1
ATOM 4111 C C . ILE D 2 49 ? -12.896 -16.047 -14.674 1.00 125.93 64 ILE A C 1
ATOM 4112 O O . ILE D 2 49 ? -13.005 -15.602 -15.821 1.00 122.96 64 ILE A O 1
ATOM 4117 N N . GLY D 2 50 ? -11.727 -16.147 -14.044 1.00 125.42 65 GLY A N 1
ATOM 4118 C CA . GLY D 2 50 ? -10.467 -15.870 -14.743 1.00 125.71 65 GLY A CA 1
ATOM 4119 C C . GLY D 2 50 ? -10.522 -16.424 -16.158 1.00 123.42 65 GLY A C 1
ATOM 4120 O O . GLY D 2 50 ? -10.146 -15.748 -17.120 1.00 121.98 65 GLY A O 1
ATOM 4121 N N . ASN D 2 51 ? -11.027 -17.656 -16.268 1.00 121.75 66 ASN A N 1
ATOM 4122 C CA . ASN D 2 51 ? -11.201 -18.346 -17.560 1.00 119.56 66 ASN A CA 1
ATOM 4123 C C . ASN D 2 51 ? -12.187 -17.674 -18.503 1.00 115.17 66 ASN A C 1
ATOM 4124 O O . ASN D 2 51 ? -11.877 -17.412 -19.658 1.00 112.63 66 ASN A O 1
ATOM 4129 N N . LEU D 2 52 ? -13.393 -17.457 -18.011 1.00 90.30 67 LEU A N 1
ATOM 4130 C CA . LEU D 2 52 ? -14.372 -16.633 -18.723 1.00 90.71 67 LEU A CA 1
ATOM 4131 C C . LEU D 2 52 ? -13.845 -15.232 -19.089 1.00 89.98 67 LEU A C 1
ATOM 4132 O O . LEU D 2 52 ? -13.987 -14.837 -20.227 1.00 89.55 67 LEU A O 1
ATOM 4137 N N . ASN D 2 53 ? -13.229 -14.500 -18.164 1.00 91.77 68 ASN A N 1
ATOM 4138 C CA . ASN D 2 53 ? -12.675 -13.184 -18.507 1.00 93.66 68 ASN A CA 1
ATOM 4139 C C . ASN D 2 53 ? -11.554 -13.272 -19.525 1.00 92.90 68 ASN A C 1
ATOM 4140 O O . ASN D 2 53 ? -11.679 -12.739 -20.623 1.00 95.31 68 ASN A O 1
ATOM 4145 N N . ALA D 2 54 ? -10.470 -13.957 -19.190 1.00 93.13 69 ALA A N 1
ATOM 4146 C CA . ALA D 2 54 ? -9.359 -14.149 -20.139 1.00 92.01 69 ALA A CA 1
ATOM 4147 C C . ALA D 2 54 ? -9.886 -14.467 -21.539 1.00 89.76 69 ALA A C 1
ATOM 4148 O O . ALA D 2 54 ? -9.332 -14.049 -22.568 1.00 90.32 69 ALA A O 1
ATOM 4150 N N . ASN D 2 55 ? -10.995 -15.180 -21.585 1.00 87.69 70 ASN A N 1
ATOM 4151 C CA . ASN D 2 55 ? -11.514 -15.592 -22.854 1.00 86.32 70 ASN A CA 1
ATOM 4152 C C . ASN D 2 55 ? -11.945 -14.438 -23.652 1.00 86.95 70 ASN A C 1
ATOM 4153 O O . ASN D 2 55 ? -11.618 -14.352 -24.829 1.00 85.98 70 ASN A O 1
ATOM 4158 N N . THR D 2 56 ? -12.655 -13.529 -22.999 1.00 90.94 71 THR A N 1
ATOM 4159 C CA . THR D 2 56 ? -13.155 -12.349 -23.676 1.00 91.99 71 THR A CA 1
ATOM 4160 C C . THR D 2 56 ? -11.971 -11.497 -24.113 1.00 89.25 71 THR A C 1
ATOM 4161 O O . THR D 2 56 ? -11.823 -11.217 -25.290 1.00 85.72 71 THR A O 1
ATOM 4165 N N . GLN D 2 57 ? -11.061 -11.186 -23.209 1.00 91.59 72 GLN A N 1
ATOM 4166 C CA . GLN D 2 57 ? -9.917 -10.387 -23.611 1.00 96.62 72 GLN A CA 1
ATOM 4167 C C . GLN D 2 57 ? -9.405 -10.944 -24.928 1.00 97.07 72 GLN A C 1
ATOM 4168 O O . GLN D 2 57 ? -9.137 -10.189 -25.859 1.00 97.37 72 GLN A O 1
ATOM 4174 N N . ASN D 2 58 ? -9.315 -12.268 -25.024 1.00 98.19 73 ASN A N 1
ATOM 4175 C CA . ASN D 2 58 ? -8.679 -12.905 -26.172 1.00 98.10 73 ASN A CA 1
ATOM 4176 C C . ASN D 2 58 ? -9.472 -12.954 -27.477 1.00 93.35 73 ASN A C 1
ATOM 4177 O O . ASN D 2 58 ? -8.891 -12.804 -28.548 1.00 94.53 73 ASN A O 1
ATOM 4182 N N . LEU D 2 59 ? -10.779 -13.168 -27.404 1.00 88.45 74 LEU A N 1
ATOM 4183 C CA . LEU D 2 59 ? -11.615 -13.071 -28.595 1.00 86.54 74 LEU A CA 1
ATOM 4184 C C . LEU D 2 59 ? -11.722 -11.591 -29.101 1.00 89.02 74 LEU A C 1
ATOM 4185 O O . LEU D 2 59 ? -11.846 -11.319 -30.305 1.00 85.59 74 LEU A O 1
ATOM 4190 N N . ILE D 2 60 ? -11.678 -10.648 -28.161 1.00 92.03 75 ILE A N 1
ATOM 4191 C CA . ILE D 2 60 ? -12.073 -9.263 -28.417 1.00 95.72 75 ILE A CA 1
ATOM 4192 C C . ILE D 2 60 ? -10.920 -8.283 -28.687 1.00 97.15 75 ILE A C 1
ATOM 4193 O O . ILE D 2 60 ? -11.070 -7.382 -29.501 1.00 92.37 75 ILE A O 1
ATOM 4198 N N . ASP D 2 61 ? -9.789 -8.477 -28.012 1.00 101.65 76 ASP A N 1
ATOM 4199 C CA . ASP D 2 61 ? -8.635 -7.592 -28.131 1.00 105.58 76 ASP A CA 1
ATOM 4200 C C . ASP D 2 61 ? -7.650 -8.159 -29.145 1.00 105.26 76 ASP A C 1
ATOM 4201 O O . ASP D 2 61 ? -7.085 -7.417 -29.927 1.00 108.37 76 ASP A O 1
ATOM 4206 N N . LYS D 2 62 ? -7.455 -9.472 -29.149 1.00 107.77 77 LYS A N 1
ATOM 4207 C CA . LYS D 2 62 ? -6.521 -10.114 -30.104 1.00 109.54 77 LYS A CA 1
ATOM 4208 C C . LYS D 2 62 ? -7.124 -10.269 -31.500 1.00 103.28 77 LYS A C 1
ATOM 4209 O O . LYS D 2 62 ? -8.341 -10.203 -31.694 1.00 101.12 77 LYS A O 1
ATOM 4215 N N . THR D 2 63 ? -6.234 -10.461 -32.463 1.00 101.95 78 THR A N 1
ATOM 4216 C CA . THR D 2 63 ? -6.603 -10.621 -33.860 1.00 101.34 78 THR A CA 1
ATOM 4217 C C . THR D 2 63 ? -6.070 -11.979 -34.418 1.00 104.65 78 THR A C 1
ATOM 4218 O O . THR D 2 63 ? -6.854 -12.848 -34.825 1.00 100.75 78 THR A O 1
ATOM 4222 N N . ASP D 2 64 ? -4.745 -12.157 -34.400 1.00 108.19 79 ASP A N 1
ATOM 4223 C CA . ASP D 2 64 ? -4.075 -13.379 -34.871 1.00 110.68 79 ASP A CA 1
ATOM 4224 C C . ASP D 2 64 ? -4.750 -14.714 -34.480 1.00 109.77 79 ASP A C 1
ATOM 4225 O O . ASP D 2 64 ? -4.959 -15.579 -35.328 1.00 107.89 79 ASP A O 1
ATOM 4230 N N . ASN D 2 65 ? -5.079 -14.881 -33.205 1.00 107.51 80 ASN A N 1
ATOM 4231 C CA . ASN D 2 65 ? -5.603 -16.141 -32.730 1.00 105.85 80 ASN A CA 1
ATOM 4232 C C . ASN D 2 65 ? -7.083 -16.110 -32.407 1.00 100.30 80 ASN A C 1
ATOM 4233 O O . ASN D 2 65 ? -7.573 -17.004 -31.730 1.00 106.10 80 ASN A O 1
ATOM 4238 N N . SER D 2 66 ? -7.814 -15.127 -32.913 1.00 93.82 81 SER A N 1
ATOM 4239 C CA . SER D 2 66 ? -9.205 -14.921 -32.484 1.00 88.65 81 SER A CA 1
ATOM 4240 C C . SER D 2 66 ? -10.188 -15.486 -33.504 1.00 84.62 81 SER A C 1
ATOM 4241 O O . SER D 2 66 ? -10.196 -15.045 -34.639 1.00 79.78 81 SER A O 1
ATOM 4244 N N . PRO D 2 67 ? -10.984 -16.502 -33.106 1.00 85.53 82 PRO A N 1
ATOM 4245 C CA . PRO D 2 67 ? -12.030 -17.108 -33.921 1.00 83.63 82 PRO A CA 1
ATOM 4246 C C . PRO D 2 67 ? -13.009 -16.086 -34.363 1.00 81.87 82 PRO A C 1
ATOM 4247 O O . PRO D 2 67 ? -13.506 -16.138 -35.483 1.00 82.68 82 PRO A O 1
ATOM 4251 N N . ALA D 2 68 ? -13.322 -15.184 -33.440 1.00 82.60 83 ALA A N 1
ATOM 4252 C CA . ALA D 2 68 ? -14.344 -14.181 -33.657 1.00 80.49 83 ALA A CA 1
ATOM 4253 C C . ALA D 2 68 ? -13.865 -13.261 -34.740 1.00 79.40 83 ALA A C 1
ATOM 4254 O O . ALA D 2 68 ? -14.554 -13.046 -35.728 1.00 80.36 83 ALA A O 1
ATOM 4256 N N . TYR D 2 69 ? -12.652 -12.760 -34.564 1.00 79.38 84 TYR A N 1
ATOM 4257 C CA . TYR D 2 69 ? -12.053 -11.897 -35.552 1.00 80.44 84 TYR A CA 1
ATOM 4258 C C . TYR D 2 69 ? -12.033 -12.600 -36.897 1.00 79.44 84 TYR A C 1
ATOM 4259 O O . TYR D 2 69 ? -12.680 -12.153 -37.838 1.00 83.14 84 TYR A O 1
ATOM 4268 N N . GLN D 2 70 ? -11.349 -13.726 -36.976 1.00 79.47 85 GLN A N 1
ATOM 4269 C CA . GLN D 2 70 ? -11.132 -14.388 -38.258 1.00 79.12 85 GLN A CA 1
ATOM 4270 C C . GLN D 2 70 ? -12.438 -14.794 -38.930 1.00 77.03 85 GLN A C 1
ATOM 4271 O O . GLN D 2 70 ? -12.556 -14.767 -40.153 1.00 78.28 85 GLN A O 1
ATOM 4277 N N . ALA D 2 71 ? -13.439 -15.149 -38.155 1.00 75.28 86 ALA A N 1
ATOM 4278 C CA . ALA D 2 71 ? -14.691 -15.522 -38.772 1.00 75.68 86 ALA A CA 1
ATOM 4279 C C . ALA D 2 71 ? -15.284 -14.321 -39.464 1.00 74.75 86 ALA A C 1
ATOM 4280 O O . ALA D 2 71 ? -15.752 -14.409 -40.601 1.00 72.81 86 ALA A O 1
ATOM 4282 N N . THR D 2 72 ? -15.267 -13.196 -38.752 1.00 75.78 87 THR A N 1
ATOM 4283 C CA . THR D 2 72 ? -15.765 -11.908 -39.245 1.00 74.30 87 THR A CA 1
ATOM 4284 C C . THR D 2 72 ? -15.042 -11.560 -40.521 1.00 76.43 87 THR A C 1
ATOM 4285 O O . THR D 2 72 ? -15.654 -11.334 -41.562 1.00 79.59 87 THR A O 1
ATOM 4289 N N . LEU D 2 73 ? -13.716 -11.577 -40.453 1.00 77.72 88 LEU A N 1
ATOM 4290 C CA . LEU D 2 73 ? -12.880 -11.240 -41.597 1.00 78.64 88 LEU A CA 1
ATOM 4291 C C . LEU D 2 73 ? -13.130 -12.156 -42.794 1.00 79.99 88 LEU A C 1
ATOM 4292 O O . LEU D 2 73 ? -13.000 -11.750 -43.957 1.00 77.39 88 LEU A O 1
ATOM 4297 N N . LEU D 2 74 ? -13.454 -13.418 -42.508 1.00 83.95 89 LEU A N 1
ATOM 4298 C CA . LEU D 2 74 ? -13.725 -14.390 -43.571 1.00 81.91 89 LEU A CA 1
ATOM 4299 C C . LEU D 2 74 ? -15.035 -14.041 -44.277 1.00 80.92 89 LEU A C 1
ATOM 4300 O O . LEU D 2 74 ? -15.099 -14.054 -45.502 1.00 79.61 89 LEU A O 1
ATOM 4305 N N . ALA D 2 75 ? -16.069 -13.691 -43.511 1.00 80.38 90 ALA A N 1
ATOM 4306 C CA . ALA D 2 75 ? -17.331 -13.240 -44.123 1.00 78.14 90 ALA A CA 1
ATOM 4307 C C . ALA D 2 75 ? -17.112 -12.036 -45.058 1.00 74.20 90 ALA A C 1
ATOM 4308 O O . ALA D 2 75 ? -17.689 -11.982 -46.164 1.00 68.92 90 ALA A O 1
ATOM 4310 N N . LEU D 2 76 ? -16.233 -11.111 -44.665 1.00 73.73 91 LEU A N 1
ATOM 4311 C CA . LEU D 2 76 ? -16.019 -9.895 -45.516 1.00 73.68 91 LEU A CA 1
ATOM 4312 C C . LEU D 2 76 ? -15.220 -10.214 -46.744 1.00 72.67 91 LEU A C 1
ATOM 4313 O O . LEU D 2 76 ? -15.607 -9.836 -47.847 1.00 72.97 91 LEU A O 1
ATOM 4318 N N . LYS D 2 77 ? -14.118 -10.933 -46.556 1.00 73.74 92 LYS A N 1
ATOM 4319 C CA . LYS D 2 77 ? -13.280 -11.346 -47.682 1.00 74.64 92 LYS A CA 1
ATOM 4320 C C . LYS D 2 77 ? -14.038 -12.124 -48.748 1.00 74.77 92 LYS A C 1
ATOM 4321 O O . LYS D 2 77 ? -13.805 -11.948 -49.960 1.00 74.45 92 LYS A O 1
ATOM 4327 N N . SER D 2 78 ? -14.971 -12.948 -48.284 1.00 74.07 93 SER A N 1
ATOM 4328 C CA . SER D 2 78 ? -15.698 -13.862 -49.155 1.00 74.49 93 SER A CA 1
ATOM 4329 C C . SER D 2 78 ? -16.662 -13.100 -49.992 1.00 73.27 93 SER A C 1
ATOM 4330 O O . SER D 2 78 ? -16.765 -13.318 -51.188 1.00 71.45 93 SER A O 1
ATOM 4333 N N . THR D 2 79 ? -17.372 -12.189 -49.330 1.00 75.70 94 THR A N 1
ATOM 4334 C CA . THR D 2 79 ? -18.319 -11.284 -49.982 1.00 73.43 94 THR A CA 1
ATOM 4335 C C . THR D 2 79 ? -17.634 -10.539 -51.089 1.00 73.65 94 THR A C 1
ATOM 4336 O O . THR D 2 79 ? -18.103 -10.484 -52.221 1.00 75.94 94 THR A O 1
ATOM 4340 N N . VAL D 2 80 ? -16.498 -9.965 -50.755 1.00 71.88 95 VAL A N 1
ATOM 4341 C CA . VAL D 2 80 ? -15.690 -9.297 -51.756 1.00 71.50 95 VAL A CA 1
ATOM 4342 C C . VAL D 2 80 ? -15.339 -10.323 -52.845 1.00 72.05 95 VAL A C 1
ATOM 4343 O O . VAL D 2 80 ? -15.548 -10.095 -54.063 1.00 71.61 95 VAL A O 1
ATOM 4347 N N . GLY D 2 81 ? -14.796 -11.456 -52.372 1.00 71.66 96 GLY A N 1
ATOM 4348 C CA . GLY D 2 81 ? -14.413 -12.566 -53.224 1.00 71.22 96 GLY A CA 1
ATOM 4349 C C . GLY D 2 81 ? -15.549 -12.950 -54.152 1.00 69.71 96 GLY A C 1
ATOM 4350 O O . GLY D 2 81 ? -15.354 -13.077 -55.366 1.00 71.02 96 GLY A O 1
ATOM 4351 N N . LEU D 2 82 ? -16.746 -13.098 -53.603 1.00 66.99 97 LEU A N 1
ATOM 4352 C CA . LEU D 2 82 ? -17.867 -13.377 -54.443 1.00 67.50 97 LEU A CA 1
ATOM 4353 C C . LEU D 2 82 ? -17.864 -12.354 -55.530 1.00 69.43 97 LEU A C 1
ATOM 4354 O O . LEU D 2 82 ? -17.627 -12.715 -56.668 1.00 72.03 97 LEU A O 1
ATOM 4359 N N . TRP D 2 83 ? -18.023 -11.066 -55.167 1.00 69.59 98 TRP A N 1
ATOM 4360 C CA . TRP D 2 83 ? -18.320 -10.002 -56.131 1.00 69.17 98 TRP A CA 1
ATOM 4361 C C . TRP D 2 83 ? -17.299 -9.915 -57.215 1.00 69.87 98 TRP A C 1
ATOM 4362 O O . TRP D 2 83 ? -17.666 -9.786 -58.360 1.00 69.89 98 TRP A O 1
ATOM 4373 N N . ASN D 2 84 ? -16.020 -9.999 -56.873 1.00 71.35 99 ASN A N 1
ATOM 4374 C CA . ASN D 2 84 ? -14.994 -10.033 -57.923 1.00 75.88 99 ASN A CA 1
ATOM 4375 C C . ASN D 2 84 ? -15.180 -11.116 -59.003 1.00 78.03 99 ASN A C 1
ATOM 4376 O O . ASN D 2 84 ? -14.968 -10.865 -60.199 1.00 81.74 99 ASN A O 1
ATOM 4381 N N . SER D 2 85 ? -15.562 -12.314 -58.569 1.00 79.02 100 SER A N 1
ATOM 4382 C CA . SER D 2 85 ? -15.721 -13.483 -59.469 1.00 80.29 100 SER A CA 1
ATOM 4383 C C . SER D 2 85 ? -16.875 -13.327 -60.433 1.00 80.29 100 SER A C 1
ATOM 4384 O O . SER D 2 85 ? -16.796 -13.731 -61.576 1.00 81.48 100 SER A O 1
ATOM 4387 N N . ILE D 2 86 ? -17.934 -12.708 -59.936 1.00 83.86 101 ILE A N 1
ATOM 4388 C CA . ILE D 2 86 ? -19.232 -12.626 -60.573 1.00 83.47 101 ILE A CA 1
ATOM 4389 C C . ILE D 2 86 ? -19.334 -11.359 -61.399 1.00 82.15 101 ILE A C 1
ATOM 4390 O O . ILE D 2 86 ? -19.972 -11.359 -62.432 1.00 82.16 101 ILE A O 1
ATOM 4395 N N . ALA D 2 87 ? -18.685 -10.287 -60.940 1.00 82.27 102 ALA A N 1
ATOM 4396 C CA . ALA D 2 87 ? -19.128 -8.905 -61.212 1.00 80.39 102 ALA A CA 1
ATOM 4397 C C . ALA D 2 87 ? -19.177 -8.512 -62.685 1.00 81.51 102 ALA A C 1
ATOM 4398 O O . ALA D 2 87 ? -20.176 -7.960 -63.163 1.00 80.25 102 ALA A O 1
ATOM 4400 N N . TYR D 2 88 ? -18.104 -8.809 -63.408 1.00 84.02 103 TYR A N 1
ATOM 4401 C CA . TYR D 2 88 ? -18.064 -8.553 -64.847 1.00 84.08 103 TYR A CA 1
ATOM 4402 C C . TYR D 2 88 ? -19.280 -9.046 -65.632 1.00 82.35 103 TYR A C 1
ATOM 4403 O O . TYR D 2 88 ? -19.432 -8.675 -66.776 1.00 84.18 103 TYR A O 1
ATOM 4412 N N . ALA D 2 89 ? -20.120 -9.905 -65.057 1.00 80.89 104 ALA A N 1
ATOM 4413 C CA . ALA D 2 89 ? -21.171 -10.559 -65.835 1.00 80.64 104 ALA A CA 1
ATOM 4414 C C . ALA D 2 89 ? -22.582 -10.251 -65.390 1.00 77.13 104 ALA A C 1
ATOM 4415 O O . ALA D 2 89 ? -23.545 -10.637 -66.036 1.00 79.08 104 ALA A O 1
ATOM 4417 N N . VAL D 2 90 ? -22.720 -9.582 -64.277 1.00 74.88 105 VAL A N 1
ATOM 4418 C CA . VAL D 2 90 ? -24.014 -9.151 -63.853 1.00 74.86 105 VAL A CA 1
ATOM 4419 C C . VAL D 2 90 ? -24.486 -7.967 -64.745 1.00 75.10 105 VAL A C 1
ATOM 4420 O O . VAL D 2 90 ? -23.696 -7.159 -65.195 1.00 74.73 105 VAL A O 1
ATOM 4424 N N . ILE D 2 91 ? -25.786 -7.891 -64.957 1.00 74.57 106 ILE A N 1
ATOM 4425 C CA . ILE D 2 91 ? -26.378 -7.097 -65.968 1.00 75.79 106 ILE A CA 1
ATOM 4426 C C . ILE D 2 91 ? -27.238 -6.054 -65.306 1.00 78.87 106 ILE A C 1
ATOM 4427 O O . ILE D 2 91 ? -28.323 -6.351 -64.767 1.00 77.90 106 ILE A O 1
ATOM 4432 N N . CYS D 2 92 ? -26.745 -4.816 -65.365 1.00 83.28 107 CYS A N 1
ATOM 4433 C CA . CYS D 2 92 ? -27.386 -3.723 -64.702 1.00 83.20 107 CYS A CA 1
ATOM 4434 C C . CYS D 2 92 ? -27.863 -2.703 -65.709 1.00 80.64 107 CYS A C 1
ATOM 4435 O O . CYS D 2 92 ? -27.246 -2.475 -66.761 1.00 78.39 107 CYS A O 1
ATOM 4438 N N . GLY D 2 93 ? -29.005 -2.118 -65.413 1.00 77.43 108 GLY A N 1
ATOM 4439 C CA . GLY D 2 93 ? -29.462 -1.046 -66.244 1.00 78.48 108 GLY A CA 1
ATOM 4440 C C . GLY D 2 93 ? -30.918 -0.960 -66.583 1.00 77.48 108 GLY A C 1
ATOM 4441 O O . GLY D 2 93 ? -31.317 -0.133 -67.382 1.00 85.78 108 GLY A O 1
ATOM 4442 N N . GLY D 2 94 ? -31.739 -1.760 -65.969 1.00 75.56 109 GLY A N 1
ATOM 4443 C CA . GLY D 2 94 ? -33.127 -1.750 -66.343 1.00 76.65 109 GLY A CA 1
ATOM 4444 C C . GLY D 2 94 ? -33.780 -0.451 -65.995 1.00 77.31 109 GLY A C 1
ATOM 4445 O O . GLY D 2 94 ? -33.376 0.272 -65.061 1.00 79.50 109 GLY A O 1
ATOM 4446 N N . TYR D 2 95 ? -34.792 -0.130 -66.769 1.00 77.40 110 TYR A N 1
ATOM 4447 C CA . TYR D 2 95 ? -35.531 1.036 -66.478 1.00 75.61 110 TYR A CA 1
ATOM 4448 C C . TYR D 2 95 ? -36.397 0.748 -65.272 1.00 78.54 110 TYR A C 1
ATOM 4449 O O . TYR D 2 95 ? -36.756 -0.397 -65.059 1.00 79.82 110 TYR A O 1
ATOM 4458 N N . THR D 2 96 ? -36.647 1.764 -64.442 1.00 81.49 111 THR A N 1
ATOM 4459 C CA . THR D 2 96 ? -37.553 1.662 -63.305 1.00 84.36 111 THR A CA 1
ATOM 4460 C C . THR D 2 96 ? -38.822 2.460 -63.510 1.00 89.80 111 THR A C 1
ATOM 4461 O O . THR D 2 96 ? -39.873 2.063 -63.015 1.00 92.83 111 THR A O 1
ATOM 4465 N N . ASP D 2 97 ? -38.731 3.586 -64.225 1.00 96.23 112 ASP A N 1
ATOM 4466 C CA . ASP D 2 97 ? -39.916 4.387 -64.617 1.00 98.93 112 ASP A CA 1
ATOM 4467 C C . ASP D 2 97 ? -40.234 4.111 -66.074 1.00 94.41 112 ASP A C 1
ATOM 4468 O O . ASP D 2 97 ? -41.327 3.663 -66.394 1.00 92.93 112 ASP A O 1
ATOM 4473 N N . LYS D 2 98 ? -39.275 4.357 -66.963 1.00 90.40 113 LYS A N 1
ATOM 4474 C CA . LYS D 2 98 ? -39.543 4.174 -68.379 1.00 89.65 113 LYS A CA 1
ATOM 4475 C C . LYS D 2 98 ? -38.312 3.883 -69.257 1.00 83.63 113 LYS A C 1
ATOM 4476 O O . LYS D 2 98 ? -37.187 4.294 -68.938 1.00 79.40 113 LYS A O 1
ATOM 4482 N N . PRO D 2 99 ? -38.539 3.137 -70.356 1.00 81.10 114 PRO A N 1
ATOM 4483 C CA . PRO D 2 99 ? -37.448 2.564 -71.133 1.00 79.80 114 PRO A CA 1
ATOM 4484 C C . PRO D 2 99 ? -36.638 3.620 -71.863 1.00 81.68 114 PRO A C 1
ATOM 4485 O O . PRO D 2 99 ? -37.205 4.615 -72.318 1.00 82.94 114 PRO A O 1
ATOM 4489 N N . ASN D 2 100 ? -35.335 3.356 -71.999 1.00 80.67 115 ASN A N 1
ATOM 4490 C CA . ASN D 2 100 ? -34.405 4.316 -72.489 1.00 81.77 115 ASN A CA 1
ATOM 4491 C C . ASN D 2 100 ? -33.018 3.731 -72.687 1.00 80.47 115 ASN A C 1
ATOM 4492 O O . ASN D 2 100 ? -32.474 3.153 -71.768 1.00 79.39 115 ASN A O 1
ATOM 4497 N N . HIS D 2 101 ? -32.421 3.943 -73.854 1.00 82.51 116 HIS A N 1
ATOM 4498 C CA . HIS D 2 101 ? -31.094 3.408 -74.159 1.00 83.79 116 HIS A CA 1
ATOM 4499 C C . HIS D 2 101 ? -29.953 4.395 -74.090 1.00 89.88 116 HIS A C 1
ATOM 4500 O O . HIS D 2 101 ? -28.808 4.060 -74.436 1.00 90.97 116 HIS A O 1
ATOM 4507 N N . ASN D 2 102 ? -30.249 5.621 -73.661 1.00 96.03 117 ASN A N 1
ATOM 4508 C CA . ASN D 2 102 ? -29.309 6.712 -73.845 1.00 98.61 117 ASN A CA 1
ATOM 4509 C C . ASN D 2 102 ? -28.341 6.873 -72.697 1.00 100.88 117 ASN A C 1
ATOM 4510 O O . ASN D 2 102 ? -27.206 7.310 -72.920 1.00 105.89 117 ASN A O 1
ATOM 4515 N N . THR D 2 103 ? -28.758 6.539 -71.478 1.00 96.97 118 THR A N 1
ATOM 4516 C CA . THR D 2 103 ? -27.974 6.966 -70.315 1.00 97.98 118 THR A CA 1
ATOM 4517 C C . THR D 2 103 ? -27.174 5.801 -69.826 1.00 89.37 118 THR A C 1
ATOM 4518 O O . THR D 2 103 ? -27.674 4.725 -69.907 1.00 91.75 118 THR A O 1
ATOM 4522 N N . THR D 2 104 ? -25.937 6.020 -69.358 1.00 87.20 119 THR A N 1
ATOM 4523 C CA . THR D 2 104 ? -25.046 4.943 -68.896 1.00 85.21 119 THR A CA 1
ATOM 4524 C C . THR D 2 104 ? -24.018 5.330 -67.823 1.00 85.17 119 THR A C 1
ATOM 4525 O O . THR D 2 104 ? -23.067 6.083 -68.095 1.00 86.92 119 THR A O 1
ATOM 4529 N N . GLU D 2 105 ? -24.177 4.721 -66.640 1.00 81.55 120 GLU A N 1
ATOM 4530 C CA . GLU D 2 105 ? -23.353 4.995 -65.491 1.00 81.79 120 GLU A CA 1
ATOM 4531 C C . GLU D 2 105 ? -22.153 4.109 -65.514 1.00 79.71 120 GLU A C 1
ATOM 4532 O O . GLU D 2 105 ? -22.252 2.986 -65.886 1.00 79.68 120 GLU A O 1
ATOM 4538 N N . THR D 2 106 ? -21.024 4.629 -65.075 1.00 79.20 121 THR A N 1
ATOM 4539 C CA . THR D 2 106 ? -19.801 3.899 -65.002 1.00 76.25 121 THR A CA 1
ATOM 4540 C C . THR D 2 106 ? -19.351 4.031 -63.585 1.00 76.90 121 THR A C 1
ATOM 4541 O O . THR D 2 106 ? -19.244 5.150 -63.051 1.00 78.27 121 THR A O 1
ATOM 4545 N N . PHE D 2 107 ? -19.095 2.885 -62.969 1.00 75.49 122 PHE A N 1
ATOM 4546 C CA . PHE D 2 107 ? -18.665 2.827 -61.609 1.00 74.59 122 PHE A CA 1
ATOM 4547 C C . PHE D 2 107 ? -17.205 2.490 -61.616 1.00 77.43 122 PHE A C 1
ATOM 4548 O O . PHE D 2 107 ? -16.803 1.490 -62.151 1.00 78.28 122 PHE A O 1
ATOM 4556 N N . TYR D 2 108 ? -16.384 3.350 -61.064 1.00 80.86 123 TYR A N 1
ATOM 4557 C CA . TYR D 2 108 ? -14.977 3.105 -61.197 1.00 83.53 123 TYR A CA 1
ATOM 4558 C C . TYR D 2 108 ? -14.509 2.186 -60.106 1.00 81.84 123 TYR A C 1
ATOM 4559 O O . TYR D 2 108 ? -15.203 1.998 -59.123 1.00 78.15 123 TYR A O 1
ATOM 4568 N N . ASN D 2 109 ? -13.318 1.618 -60.294 1.00 82.83 124 ASN A N 1
ATOM 4569 C CA . ASN D 2 109 ? -12.755 0.662 -59.347 1.00 80.73 124 ASN A CA 1
ATOM 4570 C C . ASN D 2 109 ? -13.723 -0.491 -59.132 1.00 78.66 124 ASN A C 1
ATOM 4571 O O . ASN D 2 109 ? -14.048 -0.890 -57.990 1.00 76.34 124 ASN A O 1
ATOM 4576 N N . GLN D 2 110 ? -14.222 -0.981 -60.255 1.00 77.82 125 GLN A N 1
ATOM 4577 C CA . GLN D 2 110 ? -14.936 -2.208 -60.277 1.00 78.24 125 GLN A CA 1
ATOM 4578 C C . GLN D 2 110 ? -14.155 -3.167 -61.174 1.00 82.31 125 GLN A C 1
ATOM 4579 O O . GLN D 2 110 ? -13.423 -2.727 -62.052 1.00 84.39 125 GLN A O 1
ATOM 4585 N N . PRO D 2 111 ? -14.283 -4.479 -60.927 1.00 83.04 126 PRO A N 1
ATOM 4586 C CA . PRO D 2 111 ? -13.575 -5.474 -61.677 1.00 84.78 126 PRO A CA 1
ATOM 4587 C C . PRO D 2 111 ? -14.390 -5.906 -62.883 1.00 84.85 126 PRO A C 1
ATOM 4588 O O . PRO D 2 111 ? -15.145 -6.848 -62.816 1.00 85.39 126 PRO A O 1
ATOM 4592 N N . GLY D 2 112 ? -14.302 -5.167 -63.971 1.00 86.10 127 GLY A N 1
ATOM 4593 C CA . GLY D 2 112 ? -15.018 -5.553 -65.164 1.00 85.49 127 GLY A CA 1
ATOM 4594 C C . GLY D 2 112 ? -14.026 -6.368 -65.924 1.00 89.07 127 GLY A C 1
ATOM 4595 O O . GLY D 2 112 ? -12.901 -6.584 -65.432 1.00 90.88 127 GLY A O 1
ATOM 4596 N N . GLN D 2 113 ? -14.453 -6.787 -67.115 1.00 89.10 128 GLN A N 1
ATOM 4597 C CA . GLN D 2 113 ? -13.649 -7.548 -68.069 1.00 94.16 128 GLN A CA 1
ATOM 4598 C C . GLN D 2 113 ? -12.298 -7.141 -68.641 1.00 97.73 128 GLN A C 1
ATOM 4599 O O . GLN D 2 113 ? -11.320 -7.851 -68.471 1.00 104.44 128 GLN A O 1
ATOM 4605 N N . GLY D 2 114 ? -12.225 -6.010 -69.326 1.00 98.77 129 GLY A N 1
ATOM 4606 C CA . GLY D 2 114 ? -10.946 -5.554 -69.841 1.00 103.54 129 GLY A CA 1
ATOM 4607 C C . GLY D 2 114 ? -10.620 -4.539 -68.766 1.00 104.11 129 GLY A C 1
ATOM 4608 O O . GLY D 2 114 ? -9.463 -4.384 -68.381 1.00 106.80 129 GLY A O 1
ATOM 4609 N N . SER D 2 115 ? -11.666 -3.900 -68.242 1.00 102.12 130 SER A N 1
ATOM 4610 C CA . SER D 2 115 ? -11.553 -2.645 -67.506 1.00 101.84 130 SER A CA 1
ATOM 4611 C C . SER D 2 115 ? -11.484 -2.795 -65.984 1.00 98.54 130 SER A C 1
ATOM 4612 O O . SER D 2 115 ? -11.803 -3.859 -65.441 1.00 96.92 130 SER A O 1
ATOM 4615 N N . ASP D 2 116 ? -11.065 -1.699 -65.335 1.00 96.71 131 ASP A N 1
ATOM 4616 C CA . ASP D 2 116 ? -11.165 -1.506 -63.876 1.00 91.33 131 ASP A CA 1
ATOM 4617 C C . ASP D 2 116 ? -12.408 -0.705 -63.516 1.00 85.36 131 ASP A C 1
ATOM 4618 O O . ASP D 2 116 ? -12.498 -0.158 -62.424 1.00 85.71 131 ASP A O 1
ATOM 4623 N N . SER D 2 117 ? -13.389 -0.682 -64.400 1.00 80.82 132 SER A N 1
ATOM 4624 C CA . SER D 2 117 ? -14.665 -0.105 -64.070 1.00 79.72 132 SER A CA 1
ATOM 4625 C C . SER D 2 117 ? -15.746 -0.946 -64.688 1.00 78.15 132 SER A C 1
ATOM 4626 O O . SER D 2 117 ? -15.508 -1.537 -65.714 1.00 84.51 132 SER A O 1
ATOM 4629 N N . ILE D 2 118 ? -16.922 -1.025 -64.084 1.00 75.04 133 ILE A N 1
ATOM 4630 C CA . ILE D 2 118 ? -18.075 -1.577 -64.761 1.00 74.05 133 ILE A CA 1
ATOM 4631 C C . ILE D 2 118 ? -18.970 -0.399 -65.158 1.00 74.91 133 ILE A C 1
ATOM 4632 O O . ILE D 2 118 ? -19.195 0.501 -64.354 1.00 75.13 133 ILE A O 1
ATOM 4637 N N . THR D 2 119 ? -19.568 -0.491 -66.341 1.00 75.23 134 THR A N 1
ATOM 4638 C CA . THR D 2 119 ? -20.588 0.412 -66.847 1.00 75.13 134 THR A CA 1
ATOM 4639 C C . THR D 2 119 ? -21.984 -0.223 -67.005 1.00 76.17 134 THR A C 1
ATOM 4640 O O . THR D 2 119 ? -22.159 -1.112 -67.798 1.00 75.82 134 THR A O 1
ATOM 4644 N N . CYS D 2 120 ? -22.985 0.309 -66.312 1.00 80.22 135 CYS A N 1
ATOM 4645 C CA . CYS D 2 120 ? -24.368 -0.167 -66.397 1.00 82.01 135 CYS A CA 1
ATOM 4646 C C . CYS D 2 120 ? -25.152 0.236 -67.672 1.00 87.87 135 CYS A C 1
ATOM 4647 O O . CYS D 2 120 ? -25.495 1.397 -67.895 1.00 78.93 135 CYS A O 1
ATOM 4650 N N . GLY D 2 121 ? -25.458 -0.809 -68.469 1.00 96.84 136 GLY A N 1
ATOM 4651 C CA . GLY D 2 121 ? -25.881 -0.716 -69.895 1.00 94.32 136 GLY A CA 1
ATOM 4652 C C . GLY D 2 121 ? -26.884 0.371 -70.229 1.00 90.76 136 GLY A C 1
ATOM 4653 O O . GLY D 2 121 ? -27.647 0.817 -69.350 1.00 86.89 136 GLY A O 1
ATOM 4654 N N . GLY D 2 122 ? -26.821 0.810 -71.493 1.00 89.22 137 GLY A N 1
ATOM 4655 C CA . GLY D 2 122 ? -27.732 1.780 -72.063 1.00 84.62 137 GLY A CA 1
ATOM 4656 C C . GLY D 2 122 ? -28.841 1.042 -72.772 1.00 83.54 137 GLY A C 1
ATOM 4657 O O . GLY D 2 122 ? -29.999 1.107 -72.344 1.00 82.30 137 GLY A O 1
ATOM 4658 N N . HIS D 2 123 ? -28.515 0.295 -73.829 1.00 82.55 138 HIS A N 1
ATOM 4659 C CA . HIS D 2 123 ? -29.562 -0.528 -74.491 1.00 82.53 138 HIS A CA 1
ATOM 4660 C C . HIS D 2 123 ? -30.346 -1.465 -73.577 1.00 76.68 138 HIS A C 1
ATOM 4661 O O . HIS D 2 123 ? -31.547 -1.643 -73.775 1.00 73.99 138 HIS A O 1
ATOM 4668 N N . VAL D 2 124 ? -29.694 -2.021 -72.559 1.00 73.21 139 VAL A N 1
ATOM 4669 C CA . VAL D 2 124 ? -30.413 -2.793 -71.534 1.00 71.21 139 VAL A CA 1
ATOM 4670 C C . VAL D 2 124 ? -31.497 -1.952 -70.921 1.00 72.03 139 VAL A C 1
ATOM 4671 O O . VAL D 2 124 ? -32.547 -2.483 -70.513 1.00 73.59 139 VAL A O 1
ATOM 4675 N N . GLY D 2 125 ? -31.216 -0.643 -70.792 1.00 71.51 140 GLY A N 1
ATOM 4676 C CA . GLY D 2 125 ? -32.204 0.313 -70.351 1.00 69.72 140 GLY A CA 1
ATOM 4677 C C . GLY D 2 125 ? -33.543 0.203 -71.019 1.00 70.33 140 GLY A C 1
ATOM 4678 O O . GLY D 2 125 ? -34.549 0.682 -70.482 1.00 70.14 140 GLY A O 1
ATOM 4679 N N . LEU D 2 126 ? -33.595 -0.472 -72.165 1.00 70.97 141 LEU A N 1
ATOM 4680 C CA . LEU D 2 126 ? -34.858 -0.619 -72.843 1.00 72.13 141 LEU A CA 1
ATOM 4681 C C . LEU D 2 126 ? -35.816 -1.576 -72.161 1.00 73.11 141 LEU A C 1
ATOM 4682 O O . LEU D 2 126 ? -36.986 -1.576 -72.509 1.00 76.01 141 LEU A O 1
ATOM 4687 N N . LEU D 2 127 ? -35.359 -2.337 -71.163 1.00 72.72 142 LEU A N 1
ATOM 4688 C CA . LEU D 2 127 ? -36.166 -3.397 -70.552 1.00 74.94 142 LEU A CA 1
ATOM 4689 C C . LEU D 2 127 ? -36.225 -3.275 -69.033 1.00 74.41 142 LEU A C 1
ATOM 4690 O O . LEU D 2 127 ? -35.249 -2.896 -68.399 1.00 73.72 142 LEU A O 1
ATOM 4695 N N . GLN D 2 128 ? -37.366 -3.625 -68.454 1.00 74.52 143 GLN A N 1
ATOM 4696 C CA . GLN D 2 128 ? -37.602 -3.291 -67.066 1.00 74.17 143 GLN A CA 1
ATOM 4697 C C . GLN D 2 128 ? -36.622 -4.010 -66.172 1.00 73.78 143 GLN A C 1
ATOM 4698 O O . GLN D 2 128 ? -36.290 -5.155 -66.416 1.00 72.74 143 GLN A O 1
ATOM 4704 N N . ALA D 2 129 ? -36.115 -3.280 -65.175 1.00 74.11 144 ALA A N 1
ATOM 4705 C CA . ALA D 2 129 ? -35.275 -3.833 -64.118 1.00 72.90 144 ALA A CA 1
ATOM 4706 C C . ALA D 2 129 ? -36.199 -4.638 -63.258 1.00 73.84 144 ALA A C 1
ATOM 4707 O O . ALA D 2 129 ? -37.395 -4.437 -63.318 1.00 75.95 144 ALA A O 1
ATOM 4709 N N . GLY D 2 130 ? -35.666 -5.538 -62.452 1.00 73.79 145 GLY A N 1
ATOM 4710 C CA . GLY D 2 130 ? -36.544 -6.385 -61.629 1.00 76.39 145 GLY A CA 1
ATOM 4711 C C . GLY D 2 130 ? -35.946 -7.715 -61.219 1.00 76.17 145 GLY A C 1
ATOM 4712 O O . GLY D 2 130 ? -34.816 -8.073 -61.612 1.00 72.68 145 GLY A O 1
ATOM 4713 N N . LYS D 2 131 ? -36.701 -8.447 -60.413 1.00 80.13 146 LYS A N 1
ATOM 4714 C CA . LYS D 2 131 ? -36.346 -9.837 -60.143 1.00 81.88 146 LYS A CA 1
ATOM 4715 C C . LYS D 2 131 ? -36.138 -10.634 -61.441 1.00 78.77 146 LYS A C 1
ATOM 4716 O O . LYS D 2 131 ? -36.957 -10.561 -62.357 1.00 76.07 146 LYS A O 1
ATOM 4722 N N . ASN D 2 132 ? -35.005 -11.348 -61.482 1.00 75.27 147 ASN A N 1
ATOM 4723 C CA . ASN D 2 132 ? -34.639 -12.306 -62.524 1.00 76.72 147 ASN A CA 1
ATOM 4724 C C . ASN D 2 132 ? -34.283 -11.678 -63.857 1.00 80.50 147 ASN A C 1
ATOM 4725 O O . ASN D 2 132 ? -34.053 -12.424 -64.844 1.00 80.94 147 ASN A O 1
ATOM 4730 N N . ASN D 2 133 ? -34.206 -10.339 -63.917 1.00 78.96 148 ASN A N 1
ATOM 4731 C CA . ASN D 2 133 ? -33.808 -9.736 -65.162 1.00 80.14 148 ASN A CA 1
ATOM 4732 C C . ASN D 2 133 ? -32.506 -9.010 -65.047 1.00 78.71 148 ASN A C 1
ATOM 4733 O O . ASN D 2 133 ? -31.480 -9.506 -65.454 1.00 79.74 148 ASN A O 1
ATOM 4738 N N . SER D 2 134 ? -32.551 -7.826 -64.456 1.00 78.28 149 SER A N 1
ATOM 4739 C CA . SER D 2 134 ? -31.512 -6.832 -64.602 1.00 74.66 149 SER A CA 1
ATOM 4740 C C . SER D 2 134 ? -31.606 -6.044 -63.326 1.00 72.36 149 SER A C 1
ATOM 4741 O O . SER D 2 134 ? -32.719 -5.828 -62.804 1.00 72.13 149 SER A O 1
ATOM 4744 N N . LEU D 2 135 ? -30.463 -5.660 -62.770 1.00 70.20 150 LEU A N 1
ATOM 4745 C CA . LEU D 2 135 ? -30.439 -4.658 -61.684 1.00 68.36 150 LEU A CA 1
ATOM 4746 C C . LEU D 2 135 ? -30.776 -3.243 -62.243 1.00 70.16 150 LEU A C 1
ATOM 4747 O O . LEU D 2 135 ? -30.616 -2.989 -63.456 1.00 70.13 150 LEU A O 1
ATOM 4752 N N . SER D 2 136 ? -31.266 -2.346 -61.367 1.00 70.68 151 SER A N 1
ATOM 4753 C CA . SER D 2 136 ? -31.408 -0.907 -61.696 1.00 71.29 151 SER A CA 1
ATOM 4754 C C . SER D 2 136 ? -30.047 -0.314 -61.496 1.00 71.30 151 SER A C 1
ATOM 4755 O O . SER D 2 136 ? -29.192 -0.895 -60.836 1.00 71.72 151 SER A O 1
ATOM 4758 N N . ILE D 2 137 ? -29.842 0.866 -62.037 1.00 74.06 152 ILE A N 1
ATOM 4759 C CA . ILE D 2 137 ? -28.588 1.571 -61.822 1.00 74.50 152 ILE A CA 1
ATOM 4760 C C . ILE D 2 137 ? -28.480 1.925 -60.348 1.00 72.48 152 ILE A C 1
ATOM 4761 O O . ILE D 2 137 ? -27.416 1.848 -59.776 1.00 69.44 152 ILE A O 1
ATOM 4766 N N . GLU D 2 138 ? -29.593 2.324 -59.743 1.00 74.15 153 GLU A N 1
ATOM 4767 C CA . GLU D 2 138 ? -29.623 2.664 -58.322 1.00 77.76 153 GLU A CA 1
ATOM 4768 C C . GLU D 2 138 ? -29.040 1.516 -57.495 1.00 76.29 153 GLU A C 1
ATOM 4769 O O . GLU D 2 138 ? -28.035 1.710 -56.793 1.00 72.91 153 GLU A O 1
ATOM 4775 N N . GLN D 2 139 ? -29.648 0.318 -57.667 1.00 75.39 154 GLN A N 1
ATOM 4776 C CA . GLN D 2 139 ? -29.266 -0.916 -56.988 1.00 72.34 154 GLN A CA 1
ATOM 4777 C C . GLN D 2 139 ? -27.802 -1.253 -57.149 1.00 70.62 154 GLN A C 1
ATOM 4778 O O . GLN D 2 139 ? -27.133 -1.707 -56.193 1.00 69.94 154 GLN A O 1
ATOM 4784 N N . PHE D 2 140 ? -27.288 -1.046 -58.348 1.00 69.26 155 PHE A N 1
ATOM 4785 C CA . PHE D 2 140 ? -25.871 -1.243 -58.523 1.00 70.45 155 PHE A CA 1
ATOM 4786 C C . PHE D 2 140 ? -25.075 -0.201 -57.705 1.00 71.76 155 PHE A C 1
ATOM 4787 O O . PHE D 2 140 ? -24.169 -0.563 -56.937 1.00 73.98 155 PHE A O 1
ATOM 4795 N N . ALA D 2 141 ? -25.437 1.084 -57.824 1.00 70.93 156 ALA A N 1
ATOM 4796 C CA . ALA D 2 141 ? -24.789 2.149 -57.029 1.00 70.08 156 ALA A CA 1
ATOM 4797 C C . ALA D 2 141 ? -24.820 1.877 -55.558 1.00 68.47 156 ALA A C 1
ATOM 4798 O O . ALA D 2 141 ? -23.808 2.063 -54.857 1.00 69.30 156 ALA A O 1
ATOM 4800 N N . THR D 2 142 ? -25.951 1.387 -55.065 1.00 66.31 157 THR A N 1
ATOM 4801 C CA . THR D 2 142 ? -25.951 1.116 -53.669 1.00 64.91 157 THR A CA 1
ATOM 4802 C C . THR D 2 142 ? -25.047 -0.040 -53.341 1.00 66.99 157 THR A C 1
ATOM 4803 O O . THR D 2 142 ? -24.465 -0.018 -52.283 1.00 70.35 157 THR A O 1
ATOM 4807 N N . LEU D 2 143 ? -24.894 -1.016 -54.244 1.00 68.00 158 LEU A N 1
ATOM 4808 C CA . LEU D 2 143 ? -23.904 -2.088 -54.091 1.00 68.74 158 LEU A CA 1
ATOM 4809 C C . LEU D 2 143 ? -22.496 -1.614 -54.111 1.00 68.55 158 LEU A C 1
ATOM 4810 O O . LEU D 2 143 ? -21.653 -2.040 -53.318 1.00 68.19 158 LEU A O 1
ATOM 4815 N N . ASN D 2 144 ? -22.225 -0.749 -55.075 1.00 69.25 159 ASN A N 1
ATOM 4816 C CA . ASN D 2 144 ? -20.864 -0.327 -55.322 1.00 68.37 159 ASN A CA 1
ATOM 4817 C C . ASN D 2 144 ? -20.354 0.442 -54.171 1.00 67.99 159 ASN A C 1
ATOM 4818 O O . ASN D 2 144 ? -19.180 0.410 -53.843 1.00 67.11 159 ASN A O 1
ATOM 4823 N N . LYS D 2 145 ? -21.258 1.164 -53.540 1.00 69.49 160 LYS A N 1
ATOM 4824 C CA . LYS D 2 145 ? -20.861 1.949 -52.404 1.00 69.59 160 LYS A CA 1
ATOM 4825 C C . LYS D 2 145 ? -20.325 0.957 -51.367 1.00 68.54 160 LYS A C 1
ATOM 4826 O O . LYS D 2 145 ? -19.137 0.982 -50.995 1.00 68.02 160 LYS A O 1
ATOM 4832 N N . ALA D 2 146 ? -21.207 0.041 -50.977 1.00 66.77 161 ALA A N 1
ATOM 4833 C CA . ALA D 2 146 ? -20.904 -0.967 -49.963 1.00 66.22 161 ALA A CA 1
ATOM 4834 C C . ALA D 2 146 ? -19.635 -1.698 -50.326 1.00 66.00 161 ALA A C 1
ATOM 4835 O O . ALA D 2 146 ? -18.778 -1.953 -49.472 1.00 65.73 161 ALA A O 1
ATOM 4837 N N . TYR D 2 147 ? -19.483 -2.007 -51.601 1.00 66.20 162 TYR A N 1
ATOM 4838 C CA . TYR D 2 147 ? -18.251 -2.639 -52.036 1.00 68.45 162 TYR A CA 1
ATOM 4839 C C . TYR D 2 147 ? -17.016 -1.798 -51.804 1.00 70.48 162 TYR A C 1
ATOM 4840 O O . TYR D 2 147 ? -16.010 -2.331 -51.334 1.00 73.70 162 TYR A O 1
ATOM 4849 N N . GLN D 2 148 ? -17.066 -0.502 -52.154 1.00 70.87 163 GLN A N 1
ATOM 4850 C CA . GLN D 2 148 ? -15.873 0.335 -52.109 1.00 71.27 163 GLN A CA 1
ATOM 4851 C C . GLN D 2 148 ? -15.466 0.507 -50.687 1.00 71.06 163 GLN A C 1
ATOM 4852 O O . GLN D 2 148 ? -14.272 0.584 -50.400 1.00 72.39 163 GLN A O 1
ATOM 4858 N N . ILE D 2 149 ? -16.458 0.593 -49.803 1.00 69.62 164 ILE A N 1
ATOM 4859 C CA . ILE D 2 149 ? -16.190 0.749 -48.368 1.00 70.63 164 ILE A CA 1
ATOM 4860 C C . ILE D 2 149 ? -15.392 -0.435 -47.838 1.00 72.10 164 ILE A C 1
ATOM 4861 O O . ILE D 2 149 ? -14.320 -0.275 -47.235 1.00 74.57 164 ILE A O 1
ATOM 4866 N N . ILE D 2 150 ? -15.877 -1.636 -48.114 1.00 72.77 165 ILE A N 1
ATOM 4867 C CA . ILE D 2 150 ? -15.199 -2.824 -47.615 1.00 71.97 165 ILE A CA 1
ATOM 4868 C C . ILE D 2 150 ? -13.806 -2.906 -48.168 1.00 72.90 165 ILE A C 1
ATOM 4869 O O . ILE D 2 150 ? -12.890 -3.166 -47.414 1.00 73.27 165 ILE A O 1
ATOM 4874 N N . GLN D 2 151 ? -13.616 -2.666 -49.459 1.00 74.67 166 GLN A N 1
ATOM 4875 C CA . GLN D 2 151 ? -12.243 -2.668 -49.979 1.00 78.44 166 GLN A CA 1
ATOM 4876 C C . GLN D 2 151 ? -11.390 -1.679 -49.174 1.00 80.77 166 GLN A C 1
ATOM 4877 O O . GLN D 2 151 ? -10.385 -2.047 -48.586 1.00 83.29 166 GLN A O 1
ATOM 4883 N N . ALA D 2 152 ? -11.810 -0.426 -49.111 1.00 81.27 167 ALA A N 1
ATOM 4884 C CA . ALA D 2 152 ? -11.001 0.586 -48.449 1.00 83.78 167 ALA A CA 1
ATOM 4885 C C . ALA D 2 152 ? -10.612 0.141 -47.065 1.00 83.92 167 ALA A C 1
ATOM 4886 O O . ALA D 2 152 ? -9.458 0.259 -46.680 1.00 88.05 167 ALA A O 1
ATOM 4888 N N . ALA D 2 153 ? -11.581 -0.349 -46.309 1.00 81.48 168 ALA A N 1
ATOM 4889 C CA . ALA D 2 153 ? -11.308 -0.826 -44.952 1.00 83.89 168 ALA A CA 1
ATOM 4890 C C . ALA D 2 153 ? -10.395 -2.069 -44.856 1.00 85.62 168 ALA A C 1
ATOM 4891 O O . ALA D 2 153 ? -9.752 -2.278 -43.831 1.00 89.46 168 ALA A O 1
ATOM 4893 N N . LEU D 2 154 ? -10.324 -2.898 -45.887 1.00 84.43 169 LEU A N 1
ATOM 4894 C CA . LEU D 2 154 ? -9.369 -4.001 -45.849 1.00 87.03 169 LEU A CA 1
ATOM 4895 C C . LEU D 2 154 ? -7.975 -3.552 -46.138 1.00 90.00 169 LEU A C 1
ATOM 4896 O O . LEU D 2 154 ? -7.066 -4.117 -45.557 1.00 96.24 169 LEU A O 1
ATOM 4901 N N . LYS D 2 155 ? -7.765 -2.584 -47.035 1.00 90.35 170 LYS A N 1
ATOM 4902 C CA . LYS D 2 155 ? -6.391 -2.167 -47.302 1.00 92.32 170 LYS A CA 1
ATOM 4903 C C . LYS D 2 155 ? -5.922 -1.640 -45.979 1.00 92.28 170 LYS A C 1
ATOM 4904 O O . LYS D 2 155 ? -4.864 -2.012 -45.521 1.00 95.70 170 LYS A O 1
ATOM 4910 N N . GLN D 2 156 ? -6.738 -0.815 -45.329 1.00 91.40 171 GLN A N 1
ATOM 4911 C CA . GLN D 2 156 ? -6.394 -0.315 -43.999 1.00 92.27 171 GLN A CA 1
ATOM 4912 C C . GLN D 2 156 ? -6.422 -1.482 -43.005 1.00 90.33 171 GLN A C 1
ATOM 4913 O O . GLN D 2 156 ? -5.599 -1.540 -42.106 1.00 90.99 171 GLN A O 1
ATOM 4919 N N . GLY D 2 157 ? -7.369 -2.396 -43.167 1.00 86.80 172 GLY A N 1
ATOM 4920 C CA . GLY D 2 157 ? -7.385 -3.613 -42.385 1.00 87.25 172 GLY A CA 1
ATOM 4921 C C . GLY D 2 157 ? -8.290 -3.581 -41.176 1.00 86.16 172 GLY A C 1
ATOM 4922 O O . GLY D 2 157 ? -8.189 -2.702 -40.330 1.00 87.90 172 GLY A O 1
ATOM 4923 N N . LEU D 2 158 ? -9.165 -4.572 -41.082 1.00 84.81 173 LEU A N 1
ATOM 4924 C CA . LEU D 2 158 ? -10.151 -4.614 -40.026 1.00 83.46 173 LEU A CA 1
ATOM 4925 C C . LEU D 2 158 ? -9.456 -4.592 -38.680 1.00 85.31 173 LEU A C 1
ATOM 4926 O O . LEU D 2 158 ? -8.537 -5.368 -38.430 1.00 86.84 173 LEU A O 1
ATOM 4931 N N . PRO D 2 159 ? -9.863 -3.675 -37.802 1.00 85.87 174 PRO A N 1
ATOM 4932 C CA . PRO D 2 159 ? -9.238 -3.704 -36.487 1.00 86.59 174 PRO A CA 1
ATOM 4933 C C . PRO D 2 159 ? -9.902 -4.734 -35.603 1.00 85.11 174 PRO A C 1
ATOM 4934 O O . PRO D 2 159 ? -10.878 -5.374 -36.023 1.00 83.14 174 PRO A O 1
ATOM 4938 N N . ALA D 2 160 ? -9.372 -4.863 -34.387 1.00 85.44 175 ALA A N 1
ATOM 4939 C CA . ALA D 2 160 ? -9.917 -5.739 -33.357 1.00 85.18 175 ALA A CA 1
ATOM 4940 C C . ALA D 2 160 ? -11.348 -5.397 -33.053 1.00 84.27 175 ALA A C 1
ATOM 4941 O O . ALA D 2 160 ? -11.852 -4.369 -33.491 1.00 85.61 175 ALA A O 1
ATOM 4943 N N . LEU D 2 161 ? -12.024 -6.251 -32.304 1.00 85.54 176 LEU A N 1
ATOM 4944 C CA . LEU D 2 161 ? -13.454 -6.066 -32.114 1.00 85.87 176 LEU A CA 1
ATOM 4945 C C . LEU D 2 161 ? -13.783 -5.110 -30.994 1.00 87.54 176 LEU A C 1
ATOM 4946 O O . LEU D 2 161 ? -14.803 -4.440 -31.079 1.00 83.49 176 LEU A O 1
ATOM 4951 N N . SER D 2 162 ? -12.940 -5.064 -29.951 1.00 92.59 177 SER A N 1
ATOM 4952 C CA . SER D 2 162 ? -13.072 -4.036 -28.896 1.00 96.86 177 SER A CA 1
ATOM 4953 C C . SER D 2 162 ? -12.960 -2.644 -29.484 1.00 97.86 177 SER A C 1
ATOM 4954 O O . SER D 2 162 ? -13.599 -1.763 -28.988 1.00 101.45 177 SER A O 1
ATOM 4957 N N . ASP D 2 163 ? -12.145 -2.479 -30.528 1.00 100.91 178 ASP A N 1
ATOM 4958 C CA . ASP D 2 163 ? -11.899 -1.217 -31.188 1.00 103.85 178 ASP A CA 1
ATOM 4959 C C . ASP D 2 163 ? -13.079 -0.824 -32.081 1.00 102.59 178 ASP A C 1
ATOM 4960 O O . ASP D 2 163 ? -13.416 -1.552 -32.984 1.00 103.44 178 ASP A O 1
ATOM 4965 N N . THR D 2 164 ? -13.698 0.326 -31.801 1.00 105.43 179 THR A N 1
ATOM 4966 C CA . THR D 2 164 ? -14.798 0.903 -32.602 1.00 105.48 179 THR A CA 1
ATOM 4967 C C . THR D 2 164 ? -14.428 2.296 -33.146 1.00 108.09 179 THR A C 1
ATOM 4968 O O . THR D 2 164 ? -15.196 2.961 -33.849 1.00 105.51 179 THR A O 1
ATOM 4972 N N . LYS D 2 165 ? -13.231 2.736 -32.807 1.00 111.57 180 LYS A N 1
ATOM 4973 C CA . LYS D 2 165 ? -12.822 4.076 -33.097 1.00 114.09 180 LYS A CA 1
ATOM 4974 C C . LYS D 2 165 ? -12.434 4.273 -34.538 1.00 110.25 180 LYS A C 1
ATOM 4975 O O . LYS D 2 165 ? -12.939 5.172 -35.196 1.00 111.54 180 LYS A O 1
ATOM 4981 N N . LYS D 2 166 ? -11.620 3.351 -35.035 1.00 108.08 181 LYS A N 1
ATOM 4982 C CA . LYS D 2 166 ? -10.949 3.457 -36.325 1.00 103.04 181 LYS A CA 1
ATOM 4983 C C . LYS D 2 166 ? -11.861 3.894 -37.489 1.00 96.07 181 LYS A C 1
ATOM 4984 O O . LYS D 2 166 ? -12.951 3.354 -37.710 1.00 91.15 181 LYS A O 1
ATOM 4990 N N . THR D 2 167 ? -11.386 4.886 -38.232 1.00 94.07 182 THR A N 1
ATOM 4991 C CA . THR D 2 167 ? -12.113 5.434 -39.368 1.00 90.99 182 THR A CA 1
ATOM 4992 C C . THR D 2 167 ? -11.336 5.163 -40.605 1.00 88.41 182 THR A C 1
ATOM 4993 O O . THR D 2 167 ? -10.161 4.856 -40.528 1.00 88.77 182 THR A O 1
ATOM 4997 N N . VAL D 2 168 ? -11.975 5.298 -41.756 1.00 85.98 183 VAL A N 1
ATOM 4998 C CA . VAL D 2 168 ? -11.293 5.026 -43.020 1.00 84.98 183 VAL A CA 1
ATOM 4999 C C . VAL D 2 168 ? -11.843 5.983 -44.064 1.00 84.74 183 VAL A C 1
ATOM 5000 O O . VAL D 2 168 ? -13.049 6.272 -44.057 1.00 82.58 183 VAL A O 1
ATOM 5004 N N . GLU D 2 169 ? -10.958 6.484 -44.928 1.00 87.66 184 GLU A N 1
ATOM 5005 C CA . GLU D 2 169 ? -11.368 7.347 -46.047 1.00 90.63 184 GLU A CA 1
ATOM 5006 C C . GLU D 2 169 ? -11.658 6.504 -47.260 1.00 88.25 184 GLU A C 1
ATOM 5007 O O . GLU D 2 169 ? -10.890 5.591 -47.575 1.00 87.10 184 GLU A O 1
ATOM 5013 N N . VAL D 2 170 ? -12.736 6.844 -47.959 1.00 87.55 185 VAL A N 1
ATOM 5014 C CA . VAL D 2 170 ? -13.127 6.156 -49.183 1.00 86.61 185 VAL A CA 1
ATOM 5015 C C . VAL D 2 170 ? -13.753 7.087 -50.231 1.00 87.36 185 VAL A C 1
ATOM 5016 O O . VAL D 2 170 ? -14.724 7.844 -49.988 1.00 87.84 185 VAL A O 1
ATOM 5020 N N . THR D 2 171 ? -13.138 6.994 -51.407 1.00 88.60 186 THR A N 1
ATOM 5021 C CA . THR D 2 171 ? -13.503 7.690 -52.638 1.00 87.40 186 THR A CA 1
ATOM 5022 C C . THR D 2 171 ? -14.570 6.829 -53.369 1.00 83.99 186 THR A C 1
ATOM 5023 O O . THR D 2 171 ? -14.606 5.664 -53.172 1.00 83.87 186 THR A O 1
ATOM 5027 N N . ILE D 2 172 ? -15.463 7.426 -54.147 1.00 83.78 187 ILE A N 1
ATOM 5028 C CA . ILE D 2 172 ? -16.470 6.713 -54.937 1.00 82.78 187 ILE A CA 1
ATOM 5029 C C . ILE D 2 172 ? -16.619 7.590 -56.191 1.00 82.09 187 ILE A C 1
ATOM 5030 O O . ILE D 2 172 ? -17.318 8.594 -56.185 1.00 87.58 187 ILE A O 1
ATOM 5035 N N . LYS D 2 173 ? -15.880 7.261 -57.235 1.00 81.12 188 LYS A N 1
ATOM 5036 C CA . LYS D 2 173 ? -16.032 7.878 -58.536 1.00 82.90 188 LYS A CA 1
ATOM 5037 C C . LYS D 2 173 ? -17.102 7.189 -59.420 1.00 81.34 188 LYS A C 1
ATOM 5038 O O . LYS D 2 173 ? -17.128 5.986 -59.555 1.00 91.11 188 LYS A O 1
ATOM 5044 N N . THR D 2 174 ? -17.973 7.966 -60.033 1.00 80.74 189 THR A N 1
ATOM 5045 C CA . THR D 2 174 ? -19.031 7.486 -60.888 1.00 79.23 189 THR A CA 1
ATOM 5046 C C . THR D 2 174 ? -19.312 8.528 -61.966 1.00 80.94 189 THR A C 1
ATOM 5047 O O . THR D 2 174 ? -19.669 9.630 -61.651 1.00 81.70 189 THR A O 1
ATOM 5051 N N . ALA D 2 175 ? -19.173 8.164 -63.230 1.00 82.08 190 ALA A N 1
ATOM 5052 C CA . ALA D 2 175 ? -19.551 9.021 -64.330 1.00 82.88 190 ALA A CA 1
ATOM 5053 C C . ALA D 2 175 ? -20.940 8.681 -64.864 1.00 83.95 190 ALA A C 1
ATOM 5054 O O . ALA D 2 175 ? -21.525 7.647 -64.527 1.00 84.83 190 ALA A O 1
ATOM 5056 N N . THR D 2 176 ? -21.461 9.581 -65.683 1.00 84.95 191 THR A N 1
ATOM 5057 C CA . THR D 2 176 ? -22.625 9.326 -66.512 1.00 86.63 191 THR A CA 1
ATOM 5058 C C . THR D 2 176 ? -22.271 9.699 -67.954 1.00 92.57 191 THR A C 1
ATOM 5059 O O . THR D 2 176 ? -21.808 10.811 -68.197 1.00 96.04 191 THR A O 1
ATOM 5063 N N . ASN D 2 177 ? -22.468 8.778 -68.899 1.00 96.91 192 ASN A N 1
ATOM 5064 C CA . ASN D 2 177 ? -22.159 9.030 -70.329 1.00 103.14 192 ASN A CA 1
ATOM 5065 C C . ASN D 2 177 ? -20.689 9.460 -70.653 1.00 105.59 192 ASN A C 1
ATOM 5066 O O . ASN D 2 177 ? -19.753 8.618 -70.700 1.00 101.66 192 ASN A O 1
ATOM 5071 N N . ASP D 2 192 ? -19.060 13.220 -69.703 1.00 103.16 207 ASP A N 1
ATOM 5072 C CA . ASP D 2 192 ? -20.283 14.010 -69.527 1.00 99.62 207 ASP A CA 1
ATOM 5073 C C . ASP D 2 192 ? -20.470 14.561 -68.075 1.00 96.74 207 ASP A C 1
ATOM 5074 O O . ASP D 2 192 ? -20.026 15.679 -67.812 1.00 104.31 207 ASP A O 1
ATOM 5079 N N . THR D 2 193 ? -21.096 13.812 -67.155 1.00 88.97 208 THR A N 1
ATOM 5080 C CA . THR D 2 193 ? -21.153 14.153 -65.700 1.00 84.19 208 THR A CA 1
ATOM 5081 C C . THR D 2 193 ? -20.227 13.253 -64.889 1.00 82.70 208 THR A C 1
ATOM 5082 O O . THR D 2 193 ? -19.980 12.134 -65.263 1.00 84.09 208 THR A O 1
ATOM 5086 N N . THR D 2 194 ? -19.752 13.683 -63.742 1.00 82.06 209 THR A N 1
ATOM 5087 C CA . THR D 2 194 ? -18.781 12.883 -63.033 1.00 81.06 209 THR A CA 1
ATOM 5088 C C . THR D 2 194 ? -18.727 13.310 -61.592 1.00 80.84 209 THR A C 1
ATOM 5089 O O . THR D 2 194 ? -18.586 14.477 -61.318 1.00 80.80 209 THR A O 1
ATOM 5093 N N . VAL D 2 195 ? -18.759 12.345 -60.683 1.00 78.02 210 VAL A N 1
ATOM 5094 C CA . VAL D 2 195 ? -18.905 12.639 -59.294 1.00 77.26 210 VAL A CA 1
ATOM 5095 C C . VAL D 2 195 ? -17.807 11.892 -58.591 1.00 78.01 210 VAL A C 1
ATOM 5096 O O . VAL D 2 195 ? -17.659 10.689 -58.779 1.00 76.04 210 VAL A O 1
ATOM 5100 N N . SER D 2 196 ? -17.017 12.591 -57.786 1.00 79.24 211 SER A N 1
ATOM 5101 C CA . SER D 2 196 ? -16.044 11.902 -56.968 1.00 79.10 211 SER A CA 1
ATOM 5102 C C . SER D 2 196 ? -16.195 12.328 -55.518 1.00 79.20 211 SER A C 1
ATOM 5103 O O . SER D 2 196 ? -16.129 13.485 -55.235 1.00 82.22 211 SER A O 1
ATOM 5106 N N . ILE D 2 197 ? -16.418 11.390 -54.607 1.00 77.48 212 ILE A N 1
ATOM 5107 C CA . ILE D 2 197 ? -16.649 11.722 -53.221 1.00 76.96 212 ILE A CA 1
ATOM 5108 C C . ILE D 2 197 ? -15.765 10.927 -52.308 1.00 76.88 212 ILE A C 1
ATOM 5109 O O . ILE D 2 197 ? -15.722 9.693 -52.367 1.00 76.16 212 ILE A O 1
ATOM 5114 N N . THR D 2 198 ? -15.118 11.632 -51.399 1.00 77.70 213 THR A N 1
ATOM 5115 C CA . THR D 2 198 ? -14.279 10.998 -50.435 1.00 78.24 213 THR A CA 1
ATOM 5116 C C . THR D 2 198 ? -14.813 11.321 -49.062 1.00 80.17 213 THR A C 1
ATOM 5117 O O . THR D 2 198 ? -14.826 12.457 -48.646 1.00 80.93 213 THR A O 1
ATOM 5121 N N . ASP D 2 199 ? -15.258 10.285 -48.362 1.00 80.65 214 ASP A N 1
ATOM 5122 C CA . ASP D 2 199 ? -15.959 10.461 -47.112 1.00 81.53 214 ASP A CA 1
ATOM 5123 C C . ASP D 2 199 ? -15.295 9.559 -46.130 1.00 82.20 214 ASP A C 1
ATOM 5124 O O . ASP D 2 199 ? -14.511 8.679 -46.503 1.00 83.82 214 ASP A O 1
ATOM 5129 N N . THR D 2 200 ? -15.577 9.803 -44.864 1.00 83.53 215 THR A N 1
ATOM 5130 C CA . THR D 2 200 ? -14.957 9.058 -43.805 1.00 83.01 215 THR A CA 1
ATOM 5131 C C . THR D 2 200 ? -15.998 8.078 -43.311 1.00 81.61 215 THR A C 1
ATOM 5132 O O . THR D 2 200 ? -17.192 8.399 -43.200 1.00 80.60 215 THR A O 1
ATOM 5136 N N . PHE D 2 201 ? -15.547 6.853 -43.093 1.00 80.90 216 PHE A N 1
ATOM 5137 C CA . PHE D 2 201 ? -16.449 5.764 -42.775 1.00 79.28 216 PHE A CA 1
ATOM 5138 C C . PHE D 2 201 ? -15.821 5.010 -41.627 1.00 80.19 216 PHE A C 1
ATOM 5139 O O . PHE D 2 201 ? -14.592 4.939 -41.559 1.00 83.12 216 PHE A O 1
ATOM 5147 N N . ILE D 2 202 ? -16.646 4.504 -40.706 1.00 79.50 217 ILE A N 1
ATOM 5148 C CA . ILE D 2 202 ? -16.161 3.699 -39.569 1.00 79.97 217 ILE A CA 1
ATOM 5149 C C . ILE D 2 202 ? -15.561 2.405 -40.074 1.00 77.75 217 ILE A C 1
ATOM 5150 O O . ILE D 2 202 ? -16.229 1.690 -40.789 1.00 73.28 217 ILE A O 1
ATOM 5155 N N . ASN D 2 203 ? -14.308 2.137 -39.725 1.00 79.63 218 ASN A N 1
ATOM 5156 C CA . ASN D 2 203 ? -13.705 0.841 -39.989 1.00 80.92 218 ASN A CA 1
ATOM 5157 C C . ASN D 2 203 ? -13.897 -0.029 -38.748 1.00 83.42 218 ASN A C 1
ATOM 5158 O O . ASN D 2 203 ? -13.030 -0.074 -37.874 1.00 83.75 218 ASN A O 1
ATOM 5163 N N . ASP D 2 204 ? -15.053 -0.692 -38.673 1.00 83.60 219 ASP A N 1
ATOM 5164 C CA . ASP D 2 204 ? -15.296 -1.733 -37.690 1.00 83.98 219 ASP A CA 1
ATOM 5165 C C . ASP D 2 204 ? -16.211 -2.839 -38.251 1.00 85.08 219 ASP A C 1
ATOM 5166 O O . ASP D 2 204 ? -16.941 -2.630 -39.234 1.00 87.47 219 ASP A O 1
ATOM 5171 N N . ALA D 2 205 ? -16.155 -4.013 -37.627 1.00 83.84 220 ALA A N 1
ATOM 5172 C CA . ALA D 2 205 ? -16.873 -5.177 -38.122 1.00 84.03 220 ALA A CA 1
ATOM 5173 C C . ALA D 2 205 ? -18.346 -4.908 -38.249 1.00 83.20 220 ALA A C 1
ATOM 5174 O O . ALA D 2 205 ? -18.966 -5.136 -39.301 1.00 82.22 2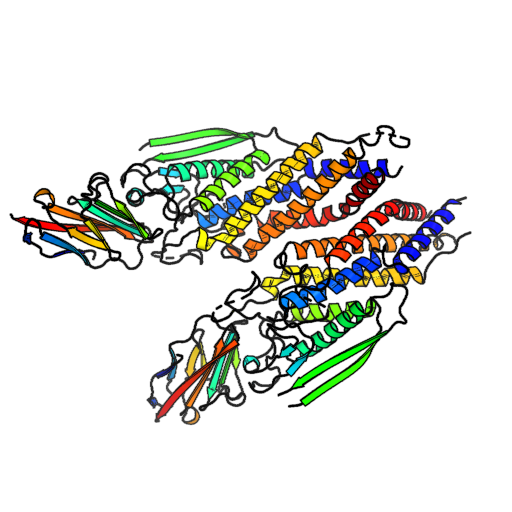20 ALA A O 1
ATOM 5176 N N . GLN D 2 206 ? -18.888 -4.437 -37.138 1.00 84.12 221 GLN A N 1
ATOM 5177 C CA . GLN D 2 206 ? -20.276 -4.072 -37.015 1.00 85.88 221 GLN A CA 1
ATOM 5178 C C . GLN D 2 206 ? -20.731 -3.512 -38.328 1.00 81.47 221 GLN A C 1
ATOM 5179 O O . GLN D 2 206 ? -21.709 -3.969 -38.896 1.00 88.12 221 GLN A O 1
ATOM 5185 N N . ASN D 2 207 ? -19.973 -2.563 -38.842 1.00 76.17 222 ASN A N 1
ATOM 5186 C CA . ASN D 2 207 ? -20.439 -1.776 -39.928 1.00 73.57 222 ASN A CA 1
ATOM 5187 C C . ASN D 2 207 ? -20.167 -2.431 -41.225 1.00 71.72 222 ASN A C 1
ATOM 5188 O O . ASN D 2 207 ? -21.064 -2.560 -42.066 1.00 72.74 222 ASN A O 1
ATOM 5193 N N . LEU D 2 208 ? -18.925 -2.841 -41.420 1.00 71.44 223 LEU A N 1
ATOM 5194 C CA . LEU D 2 208 ? -18.555 -3.560 -42.660 1.00 70.06 223 LEU A CA 1
ATOM 5195 C C . LEU D 2 208 ? -19.469 -4.779 -42.887 1.00 69.70 223 LEU A C 1
ATOM 5196 O O . LEU D 2 208 ? -19.843 -5.078 -44.025 1.00 70.94 223 LEU A O 1
ATOM 5201 N N . LEU D 2 209 ? -19.914 -5.453 -41.840 1.00 67.33 224 LEU A N 1
ATOM 5202 C CA . LEU D 2 209 ? -20.798 -6.559 -42.135 1.00 67.28 224 LEU A CA 1
ATOM 5203 C C . LEU D 2 209 ? -22.060 -6.001 -42.705 1.00 66.13 224 LEU A C 1
ATOM 5204 O O . LEU D 2 209 ? -22.585 -6.507 -43.651 1.00 67.73 224 LEU A O 1
ATOM 5209 N N . THR D 2 210 ? -22.568 -4.935 -42.151 1.00 67.30 225 THR A N 1
ATOM 5210 C CA . THR D 2 210 ? -23.782 -4.362 -42.736 1.00 66.50 225 THR A CA 1
ATOM 5211 C C . THR D 2 210 ? -23.669 -4.054 -44.247 1.00 66.16 225 THR A C 1
ATOM 5212 O O . THR D 2 210 ? -24.658 -4.209 -45.020 1.00 64.08 225 THR A O 1
ATOM 5216 N N . GLN D 2 211 ? -22.479 -3.601 -44.656 1.00 66.41 226 GLN A N 1
ATOM 5217 C CA . GLN D 2 211 ? -22.197 -3.373 -46.071 1.00 66.24 226 GLN A CA 1
ATOM 5218 C C . GLN D 2 211 ? -22.256 -4.673 -46.873 1.00 65.70 226 GLN A C 1
ATOM 5219 O O . GLN D 2 211 ? -22.822 -4.716 -47.980 1.00 62.91 226 GLN A O 1
ATOM 5225 N N . ALA D 2 212 ? -21.619 -5.722 -46.327 1.00 65.64 227 ALA A N 1
ATOM 5226 C CA . ALA D 2 212 ? -21.666 -7.068 -46.949 1.00 64.83 227 ALA A CA 1
ATOM 5227 C C . ALA D 2 212 ? -23.120 -7.500 -47.073 1.00 65.03 227 ALA A C 1
ATOM 5228 O O . ALA D 2 212 ? -23.575 -7.964 -48.122 1.00 65.39 227 ALA A O 1
ATOM 5230 N N . GLN D 2 213 ? -23.879 -7.293 -46.016 1.00 65.93 228 GLN A N 1
ATOM 5231 C CA . GLN D 2 213 ? -25.252 -7.740 -46.010 1.00 67.74 228 GLN A CA 1
ATOM 5232 C C . GLN D 2 213 ? -25.918 -7.012 -47.146 1.00 68.49 228 GLN A C 1
ATOM 5233 O O . GLN D 2 213 ? -26.666 -7.598 -47.900 1.00 71.04 228 GLN A O 1
ATOM 5239 N N . THR D 2 214 ? -25.576 -5.740 -47.331 1.00 72.48 229 THR A N 1
ATOM 5240 C CA . THR D 2 214 ? -26.161 -4.923 -48.414 1.00 72.14 229 THR A CA 1
ATOM 5241 C C . THR D 2 214 ? -25.881 -5.589 -49.735 1.00 70.97 229 THR A C 1
ATOM 5242 O O . THR D 2 214 ? -26.734 -5.609 -50.618 1.00 73.85 229 THR A O 1
ATOM 5246 N N . ILE D 2 215 ? -24.663 -6.079 -49.884 1.00 69.36 230 ILE A N 1
ATOM 5247 C CA . ILE D 2 215 ? -24.232 -6.617 -51.167 1.00 69.81 230 ILE A CA 1
ATOM 5248 C C . ILE D 2 215 ? -24.985 -7.888 -51.512 1.00 71.33 230 ILE A C 1
ATOM 5249 O O . ILE D 2 215 ? -25.559 -7.961 -52.590 1.00 70.76 230 ILE A O 1
ATOM 5254 N N . ILE D 2 216 ? -25.020 -8.855 -50.581 1.00 74.50 231 ILE A N 1
ATOM 5255 C CA . ILE D 2 216 ? -25.584 -10.180 -50.864 1.00 75.15 231 ILE A CA 1
ATOM 5256 C C . ILE D 2 216 ? -27.075 -10.081 -50.991 1.00 74.26 231 ILE A C 1
ATOM 5257 O O . ILE D 2 216 ? -27.651 -10.769 -51.819 1.00 74.11 231 ILE A O 1
ATOM 5262 N N . ASN D 2 217 ? -27.719 -9.230 -50.197 1.00 74.26 232 ASN A N 1
ATOM 5263 C CA . ASN D 2 217 ? -29.157 -9.060 -50.356 1.00 75.23 232 ASN A CA 1
ATOM 5264 C C . ASN D 2 217 ? -29.528 -8.499 -51.736 1.00 75.38 232 ASN A C 1
ATOM 5265 O O . ASN D 2 217 ? -30.608 -8.798 -52.268 1.00 75.41 232 ASN A O 1
ATOM 5270 N N . THR D 2 218 ? -28.639 -7.706 -52.330 1.00 73.07 233 THR A N 1
ATOM 5271 C CA . THR D 2 218 ? -28.951 -7.136 -53.617 1.00 74.14 233 THR A CA 1
ATOM 5272 C C . THR D 2 218 ? -29.095 -8.253 -54.609 1.00 74.49 233 THR A C 1
ATOM 5273 O O . THR D 2 218 ? -30.041 -8.264 -55.389 1.00 74.76 233 THR A O 1
ATOM 5277 N N . LEU D 2 219 ? -28.127 -9.169 -54.562 1.00 74.81 234 LEU A N 1
ATOM 5278 C CA . LEU D 2 219 ? -28.056 -10.346 -55.442 1.00 76.69 234 LEU A CA 1
ATOM 5279 C C . LEU D 2 219 ? -29.157 -11.388 -55.244 1.00 77.31 234 LEU A C 1
ATOM 5280 O O . LEU D 2 219 ? -29.726 -11.897 -56.234 1.00 75.68 234 LEU A O 1
ATOM 5285 N N . GLN D 2 220 ? -29.455 -11.695 -53.980 1.00 79.37 235 GLN A N 1
ATOM 5286 C CA . GLN D 2 220 ? -30.458 -12.717 -53.632 1.00 81.16 235 GLN A CA 1
ATOM 5287 C C . GLN D 2 220 ? -31.861 -12.251 -53.904 1.00 82.78 235 GLN A C 1
ATOM 5288 O O . GLN D 2 220 ? -32.707 -13.043 -54.284 1.00 87.03 235 GLN A O 1
ATOM 5294 N N . ASP D 2 221 ? -32.133 -10.982 -53.651 1.00 81.99 236 ASP A N 1
ATOM 5295 C CA . ASP D 2 221 ? -33.491 -10.471 -53.763 1.00 83.67 236 ASP A CA 1
ATOM 5296 C C . ASP D 2 221 ? -33.808 -10.137 -55.208 1.00 80.92 236 ASP A C 1
ATOM 5297 O O . ASP D 2 221 ? -34.967 -10.133 -55.610 1.00 79.73 236 ASP A O 1
ATOM 5302 N N . ASN D 2 222 ? -32.780 -9.800 -55.974 1.00 78.48 237 ASN A N 1
ATOM 5303 C CA . ASN D 2 222 ? -32.978 -9.370 -57.347 1.00 79.14 237 ASN A CA 1
ATOM 5304 C C . ASN D 2 222 ? -32.559 -10.400 -58.413 1.00 80.58 237 ASN A C 1
ATOM 5305 O O . ASN D 2 222 ? -33.077 -10.333 -59.515 1.00 82.58 237 ASN A O 1
ATOM 5310 N N . CYS D 2 223 ? -31.677 -11.357 -58.090 1.00 79.67 238 CYS A N 1
ATOM 5311 C CA . CYS D 2 223 ? -31.386 -12.466 -59.001 1.00 79.98 238 CYS A CA 1
ATOM 5312 C C . CYS D 2 223 ? -31.158 -11.953 -60.387 1.00 78.49 238 CYS A C 1
ATOM 5313 O O . CYS D 2 223 ? -31.869 -12.298 -61.315 1.00 78.41 238 CYS A O 1
ATOM 5316 N N . PRO D 2 224 ? -30.176 -11.093 -60.533 1.00 77.32 239 PRO A N 1
ATOM 5317 C CA . PRO D 2 224 ? -30.012 -10.600 -61.885 1.00 78.89 239 PRO A CA 1
ATOM 5318 C C . PRO D 2 224 ? -29.532 -11.711 -62.770 1.00 78.94 239 PRO A C 1
ATOM 5319 O O . PRO D 2 224 ? -29.061 -12.758 -62.291 1.00 78.27 239 PRO A O 1
ATOM 5323 N N . GLN D 2 225 ? -29.694 -11.452 -64.053 1.00 78.67 240 GLN A N 1
ATOM 5324 C CA . GLN D 2 225 ? -29.368 -12.352 -65.132 1.00 78.96 240 GLN A CA 1
ATOM 5325 C C . GLN D 2 225 ? -27.898 -12.086 -65.418 1.00 78.74 240 GLN A C 1
ATOM 5326 O O . GLN D 2 225 ? -27.345 -11.093 -64.906 1.00 81.46 240 GLN A O 1
ATOM 5332 N N . LEU D 2 226 ? -27.252 -12.928 -66.214 1.00 79.13 241 LEU A N 1
ATOM 5333 C CA . LEU D 2 226 ? -25.788 -12.874 -66.419 1.00 79.59 241 LEU A CA 1
ATOM 5334 C C . LEU D 2 226 ? -25.408 -12.887 -67.900 1.00 81.90 241 LEU A C 1
ATOM 5335 O O . LEU D 2 226 ? -26.033 -13.574 -68.708 1.00 81.77 241 LEU A O 1
ATOM 5340 N N . LYS D 2 227 ? -24.367 -12.143 -68.269 1.00 84.49 242 LYS A N 1
ATOM 5341 C CA . LYS D 2 227 ? -24.002 -12.042 -69.698 1.00 87.64 242 LYS A CA 1
ATOM 5342 C C . LYS D 2 227 ? -23.652 -13.431 -70.302 1.00 88.23 242 LYS A C 1
ATOM 5343 O O . LYS D 2 227 ? -23.103 -14.277 -69.627 1.00 85.32 242 LYS A O 1
ATOM 5349 N N . GLY D 2 228 ? -23.961 -13.610 -71.583 1.00 90.96 243 GLY A N 1
ATOM 5350 C CA . GLY D 2 228 ? -23.393 -14.654 -72.435 1.00 93.94 243 GLY A CA 1
ATOM 5351 C C . GLY D 2 228 ? -21.946 -14.408 -72.837 1.00 96.67 243 GLY A C 1
ATOM 5352 O O . GLY D 2 228 ? -21.359 -13.474 -72.385 1.00 98.45 243 GLY A O 1
ATOM 5353 N N . LYS D 2 229 ? -21.378 -15.245 -73.705 1.00 103.48 244 LYS A N 1
ATOM 5354 C CA . LYS D 2 229 ? -19.923 -15.289 -73.937 1.00 105.72 244 LYS A CA 1
ATOM 5355 C C . LYS D 2 229 ? -19.504 -14.629 -75.248 1.00 106.97 244 LYS A C 1
ATOM 5356 O O . LYS D 2 229 ? -18.490 -13.939 -75.286 1.00 103.91 244 LYS A O 1
ATOM 5362 N N . SER D 2 230 ? -20.267 -14.912 -76.314 1.00 110.97 245 SER A N 1
ATOM 5363 C CA . SER D 2 230 ? -19.996 -14.481 -77.718 1.00 114.84 245 SER A CA 1
ATOM 5364 C C . SER D 2 230 ? -20.746 -15.395 -78.708 1.00 117.31 245 SER A C 1
ATOM 5365 O O . SER D 2 230 ? -20.750 -15.153 -79.921 1.00 118.43 245 SER A O 1
ATOM 5368 N N . ASN D 2 240 ? -9.689 -15.434 -71.980 1.00 124.90 255 ASN A N 1
ATOM 5369 C CA . ASN D 2 240 ? -10.084 -16.671 -71.306 1.00 124.40 255 ASN A CA 1
ATOM 5370 C C . ASN D 2 240 ? -11.069 -16.525 -70.111 1.00 120.84 255 ASN A C 1
ATOM 5371 O O . ASN D 2 240 ? -10.673 -16.293 -68.952 1.00 120.33 255 ASN A O 1
ATOM 5376 N N . THR D 2 241 ? -12.353 -16.677 -70.441 1.00 117.71 256 THR A N 1
ATOM 5377 C CA . THR D 2 241 ? -13.473 -16.837 -69.505 1.00 113.34 256 THR A CA 1
ATOM 5378 C C . THR D 2 241 ? -13.255 -17.822 -68.364 1.00 110.35 256 THR A C 1
ATOM 5379 O O . THR D 2 241 ? -12.437 -18.717 -68.475 1.00 116.35 256 THR A O 1
ATOM 5383 N N . PRO D 2 242 ? -13.999 -17.657 -67.262 1.00 104.61 257 PRO A N 1
ATOM 5384 C CA . PRO D 2 242 ? -14.292 -18.716 -66.270 1.00 102.15 257 PRO A CA 1
ATOM 5385 C C . PRO D 2 242 ? -15.310 -19.703 -66.793 1.00 99.13 257 PRO A C 1
ATOM 5386 O O . PRO D 2 242 ? -16.026 -19.405 -67.720 1.00 97.25 257 PRO A O 1
ATOM 5390 N N . SER D 2 243 ? -15.410 -20.861 -66.165 1.00 100.16 258 SER A N 1
ATOM 5391 C CA . SER D 2 243 ? -16.025 -22.043 -66.831 1.00 101.49 258 SER A CA 1
ATOM 5392 C C . SER D 2 243 ? -17.529 -22.174 -66.591 1.00 97.36 258 SER A C 1
ATOM 5393 O O . SER D 2 243 ? -18.217 -22.869 -67.318 1.00 96.64 258 SER A O 1
ATOM 5396 N N . TRP D 2 244 ? -18.033 -21.490 -65.577 1.00 93.21 259 TRP A N 1
ATOM 5397 C CA . TRP D 2 244 ? -19.466 -21.454 -65.337 1.00 91.33 259 TRP A CA 1
ATOM 5398 C C . TRP D 2 244 ? -20.202 -20.590 -66.347 1.00 89.46 259 TRP A C 1
ATOM 5399 O O . TRP D 2 244 ? -21.436 -20.516 -66.320 1.00 86.33 259 TRP A O 1
ATOM 5410 N N . GLN D 2 245 ? -19.461 -19.927 -67.234 1.00 89.77 260 GLN A N 1
ATOM 5411 C CA . GLN D 2 245 ? -20.106 -19.021 -68.172 1.00 89.36 260 GLN A CA 1
ATOM 5412 C C . GLN D 2 245 ? -20.442 -19.740 -69.472 1.00 90.29 260 GLN A C 1
ATOM 5413 O O . GLN D 2 245 ? -19.570 -20.227 -70.167 1.00 91.03 260 GLN A O 1
ATOM 5419 N N . THR D 2 246 ? -21.740 -19.748 -69.748 1.00 89.83 261 THR A N 1
ATOM 5420 C CA . THR D 2 246 ? -22.365 -20.243 -70.950 1.00 92.20 261 THR A CA 1
ATOM 5421 C C . THR D 2 246 ? -22.248 -19.281 -72.094 1.00 92.57 261 THR A C 1
ATOM 5422 O O . THR D 2 246 ? -21.691 -18.208 -71.986 1.00 95.28 261 THR A O 1
ATOM 5426 N N . GLY D 2 247 ? -22.784 -19.681 -73.218 1.00 94.11 262 GLY A N 1
ATOM 5427 C CA . GLY D 2 247 ? -23.085 -18.783 -74.281 1.00 94.04 262 GLY A CA 1
ATOM 5428 C C . GLY D 2 247 ? -24.417 -18.103 -74.115 1.00 92.33 262 GLY A C 1
ATOM 5429 O O . GLY D 2 247 ? -24.679 -17.130 -74.836 1.00 95.56 262 GLY A O 1
ATOM 5430 N N . ALA D 2 248 ? -25.253 -18.571 -73.188 1.00 89.75 263 ALA A N 1
ATOM 5431 C CA . ALA D 2 248 ? -26.577 -17.993 -72.976 1.00 87.81 263 ALA A CA 1
ATOM 5432 C C . ALA D 2 248 ? -26.727 -17.299 -71.622 1.00 84.97 263 ALA A C 1
ATOM 5433 O O . ALA D 2 248 ? -25.814 -17.345 -70.780 1.00 84.23 263 ALA A O 1
ATOM 5435 N N . ASN D 2 249 ? -27.858 -16.636 -71.392 1.00 83.66 264 ASN A N 1
ATOM 5436 C CA . ASN D 2 249 ? -27.979 -15.947 -70.109 1.00 82.22 264 ASN A CA 1
ATOM 5437 C C . ASN D 2 249 ? -28.329 -16.925 -68.994 1.00 83.10 264 ASN A C 1
ATOM 5438 O O . ASN D 2 249 ? -29.066 -17.855 -69.203 1.00 82.26 264 ASN A O 1
ATOM 5443 N N . GLN D 2 250 ? -27.804 -16.677 -67.798 1.00 82.82 265 GLN A N 1
ATOM 5444 C CA . GLN D 2 250 ? -28.098 -17.529 -66.671 1.00 82.99 265 GLN A CA 1
ATOM 5445 C C . GLN D 2 250 ? -28.527 -16.735 -65.448 1.00 80.47 265 GLN A C 1
ATOM 5446 O O . GLN D 2 250 ? -27.918 -15.750 -65.091 1.00 78.10 265 GLN A O 1
ATOM 5452 N N . ASN D 2 251 ? -29.605 -17.189 -64.826 1.00 79.82 266 ASN A N 1
ATOM 5453 C CA . ASN D 2 251 ? -30.123 -16.571 -63.681 1.00 76.99 266 ASN A CA 1
ATOM 5454 C C . ASN D 2 251 ? -29.142 -16.829 -62.576 1.00 77.45 266 ASN A C 1
ATOM 5455 O O . ASN D 2 251 ? -28.932 -17.964 -62.190 1.00 80.40 266 ASN A O 1
ATOM 5460 N N . SER D 2 252 ? -28.542 -15.764 -62.064 1.00 77.09 267 SER A N 1
ATOM 5461 C CA . SER D 2 252 ? -27.478 -15.853 -61.066 1.00 76.96 267 SER A CA 1
ATOM 5462 C C . SER D 2 252 ? -27.887 -16.510 -59.758 1.00 77.62 267 SER A C 1
ATOM 5463 O O . SER D 2 252 ? -27.014 -16.919 -59.002 1.00 78.34 267 SER A O 1
ATOM 5466 N N . CYS D 2 253 ? -29.182 -16.575 -59.461 1.00 78.74 268 CYS A N 1
ATOM 5467 C CA . CYS D 2 253 ? -29.651 -17.371 -58.311 1.00 80.41 268 CYS A CA 1
ATOM 5468 C C . CYS D 2 253 ? -29.570 -18.897 -58.635 1.00 79.93 268 CYS A C 1
ATOM 5469 O O . CYS D 2 253 ? -29.278 -19.671 -57.751 1.00 78.43 268 CYS A O 1
ATOM 5472 N N . SER D 2 254 ? -29.765 -19.318 -59.888 1.00 80.13 269 SER A N 1
ATOM 5473 C CA . SER D 2 254 ? -29.540 -20.736 -60.269 1.00 81.65 269 SER A CA 1
ATOM 5474 C C . SER D 2 254 ? -28.089 -21.084 -60.163 1.00 80.53 269 SER A C 1
ATOM 5475 O O . SER D 2 254 ? -27.750 -22.017 -59.494 1.00 80.96 269 SER A O 1
ATOM 5478 N N . VAL D 2 255 ? -27.227 -20.284 -60.767 1.00 78.67 270 VAL A N 1
ATOM 5479 C CA . VAL D 2 255 ? -25.857 -20.681 -60.906 1.00 78.14 270 VAL A CA 1
ATOM 5480 C C . VAL D 2 255 ? -25.135 -20.609 -59.609 1.00 78.02 270 VAL A C 1
ATOM 5481 O O . VAL D 2 255 ? -24.350 -21.508 -59.297 1.00 79.75 270 VAL A O 1
ATOM 5485 N N . PHE D 2 256 ? -25.385 -19.550 -58.842 1.00 77.43 271 PHE A N 1
ATOM 5486 C CA . PHE D 2 256 ? -24.578 -19.257 -57.666 1.00 77.36 271 PHE A CA 1
ATOM 5487 C C . PHE D 2 256 ? -25.342 -19.367 -56.388 1.00 76.89 271 PHE A C 1
ATOM 5488 O O . PHE D 2 256 ? -24.865 -18.921 -55.360 1.00 78.05 271 PHE A O 1
ATOM 5496 N N . GLY D 2 257 ? -26.539 -19.934 -56.456 1.00 78.48 272 GLY A N 1
ATOM 5497 C CA . GLY D 2 257 ? -27.411 -20.179 -55.289 1.00 78.61 272 GLY A CA 1
ATOM 5498 C C . GLY D 2 257 ? -26.767 -20.563 -53.969 1.00 79.41 272 GLY A C 1
ATOM 5499 O O . GLY D 2 257 ? -27.085 -19.945 -52.928 1.00 79.44 272 GLY A O 1
ATOM 5500 N N . THR D 2 258 ? -25.886 -21.570 -53.983 1.00 80.32 273 THR A N 1
ATOM 5501 C CA . THR D 2 258 ? -25.325 -22.050 -52.719 1.00 81.19 273 THR A CA 1
ATOM 5502 C C . THR D 2 258 ? -24.253 -21.126 -52.212 1.00 80.34 273 THR A C 1
ATOM 5503 O O . THR D 2 258 ? -24.088 -21.029 -51.004 1.00 79.60 273 THR A O 1
ATOM 5507 N N . GLU D 2 259 ? -23.550 -20.425 -53.104 1.00 81.99 274 GLU A N 1
ATOM 5508 C CA . GLU D 2 259 ? -22.626 -19.343 -52.660 1.00 81.16 274 GLU A CA 1
ATOM 5509 C C . GLU D 2 259 ? -23.377 -18.192 -52.020 1.00 79.19 274 GLU A C 1
ATOM 5510 O O . GLU D 2 259 ? -22.962 -17.664 -50.981 1.00 78.92 274 GLU A O 1
ATOM 5516 N N . PHE D 2 260 ? -24.476 -17.779 -52.632 1.00 79.36 275 PHE A N 1
ATOM 5517 C CA . PHE D 2 260 ? -25.221 -16.650 -52.070 1.00 77.36 275 PHE A CA 1
ATOM 5518 C C . PHE D 2 260 ? -25.684 -17.055 -50.691 1.00 77.29 275 PHE A C 1
ATOM 5519 O O . PHE D 2 260 ? -25.563 -16.258 -49.747 1.00 73.42 275 PHE A O 1
ATOM 5527 N N . SER D 2 261 ? -26.192 -18.299 -50.578 1.00 76.76 276 SER A N 1
ATOM 5528 C CA . SER D 2 261 ? -26.745 -18.790 -49.313 1.00 76.83 276 SER A CA 1
ATOM 5529 C C . SER D 2 261 ? -25.646 -18.924 -48.286 1.00 75.56 276 SER A C 1
ATOM 5530 O O . SER D 2 261 ? -25.818 -18.611 -47.119 1.00 75.45 276 SER A O 1
ATOM 5533 N N . ALA D 2 262 ? -24.496 -19.363 -48.741 1.00 75.22 277 ALA A N 1
ATOM 5534 C CA . ALA D 2 262 ? -23.391 -19.610 -47.852 1.00 75.92 277 ALA A CA 1
ATOM 5535 C C . ALA D 2 262 ? -22.795 -18.342 -47.331 1.00 74.23 277 ALA A C 1
ATOM 5536 O O . ALA D 2 262 ? -22.407 -18.261 -46.190 1.00 73.31 277 ALA A O 1
ATOM 5538 N N . ILE D 2 263 ? -22.649 -17.357 -48.188 1.00 75.44 278 ILE A N 1
ATOM 5539 C CA . ILE D 2 263 ? -21.977 -16.136 -47.751 1.00 75.76 278 ILE A CA 1
ATOM 5540 C C . ILE D 2 263 ? -22.896 -15.285 -46.882 1.00 73.71 278 ILE A C 1
ATOM 5541 O O . ILE D 2 263 ? -22.518 -14.832 -45.806 1.00 71.39 278 ILE A O 1
ATOM 5546 N N . SER D 2 264 ? -24.117 -15.140 -47.352 1.00 73.02 279 SER A N 1
ATOM 5547 C CA . SER D 2 264 ? -25.209 -14.765 -46.507 1.00 73.41 279 SER A CA 1
ATOM 5548 C C . SER D 2 264 ? -25.194 -15.451 -45.126 1.00 74.68 279 SER A C 1
ATOM 5549 O O . SER D 2 264 ? -25.170 -14.784 -44.085 1.00 74.46 279 SER A O 1
ATOM 5552 N N . ASP D 2 265 ? -25.180 -16.781 -45.080 1.00 77.75 280 ASP A N 1
ATOM 5553 C CA . ASP D 2 265 ? -25.186 -17.427 -43.766 1.00 77.16 280 ASP A CA 1
ATOM 5554 C C . ASP D 2 265 ? -23.979 -16.970 -42.929 1.00 76.20 280 ASP A C 1
ATOM 5555 O O . ASP D 2 265 ? -24.119 -16.800 -41.723 1.00 76.05 280 ASP A O 1
ATOM 5560 N N . MET D 2 266 ? -22.822 -16.736 -43.562 1.00 74.82 281 MET A N 1
ATOM 5561 C CA . MET D 2 266 ? -21.620 -16.288 -42.853 1.00 74.73 281 MET A CA 1
ATOM 5562 C C . MET D 2 266 ? -21.749 -14.874 -42.287 1.00 75.53 281 MET A C 1
ATOM 5563 O O . MET D 2 266 ? -21.405 -14.653 -41.119 1.00 75.03 281 MET A O 1
ATOM 5568 N N . ILE D 2 267 ? -22.181 -13.918 -43.126 1.00 74.00 282 ILE A N 1
ATOM 5569 C CA . ILE D 2 267 ? -22.363 -12.553 -42.701 1.00 73.00 282 ILE A CA 1
ATOM 5570 C C . ILE D 2 267 ? -23.194 -12.625 -41.448 1.00 71.15 282 ILE A C 1
ATOM 5571 O O . ILE D 2 267 ? -22.830 -12.157 -40.349 1.00 69.91 282 ILE A O 1
ATOM 5576 N N . SER D 2 268 ? -24.343 -13.231 -41.649 1.00 69.77 283 SER A N 1
ATOM 5577 C CA . SER D 2 268 ? -25.344 -13.275 -40.647 1.00 70.72 283 SER A CA 1
ATOM 5578 C C . SER D 2 268 ? -24.836 -13.877 -39.323 1.00 73.30 283 SER A C 1
ATOM 5579 O O . SER D 2 268 ? -25.111 -13.335 -38.248 1.00 75.68 283 SER A O 1
ATOM 5582 N N . ASN D 2 269 ? -24.064 -14.962 -39.405 1.00 73.67 284 ASN A N 1
ATOM 5583 C CA . ASN D 2 269 ? -23.384 -15.503 -38.231 1.00 76.25 284 ASN A CA 1
ATOM 5584 C C . ASN D 2 269 ? -22.331 -14.600 -37.616 1.00 77.12 284 ASN A C 1
ATOM 5585 O O . ASN D 2 269 ? -22.258 -14.502 -36.397 1.00 80.81 284 ASN A O 1
ATOM 5590 N N . ALA D 2 270 ? -21.458 -14.032 -38.439 1.00 76.79 285 ALA A N 1
ATOM 5591 C CA . ALA D 2 270 ? -20.472 -13.052 -37.965 1.00 77.51 285 ALA A CA 1
ATOM 5592 C C . ALA D 2 270 ? -21.120 -11.891 -37.179 1.00 76.17 285 ALA A C 1
ATOM 5593 O O . ALA D 2 270 ? -20.623 -11.485 -36.142 1.00 75.39 285 ALA A O 1
ATOM 5595 N N . GLN D 2 271 ? -22.251 -11.398 -37.645 1.00 73.75 286 GLN A N 1
ATOM 5596 C CA . GLN D 2 271 ? -22.975 -10.416 -36.869 1.00 73.60 286 GLN A CA 1
ATOM 5597 C C . GLN D 2 271 ? -23.198 -10.840 -35.447 1.00 75.63 286 GLN A C 1
ATOM 5598 O O . GLN D 2 271 ? -22.911 -10.073 -34.524 1.00 77.38 286 GLN A O 1
ATOM 5604 N N . ASN D 2 272 ? -23.671 -12.069 -35.238 1.00 77.89 287 ASN A N 1
ATOM 5605 C CA . ASN D 2 272 ? -23.981 -12.501 -33.873 1.00 78.14 287 ASN A CA 1
ATOM 5606 C C . ASN D 2 272 ? -22.718 -12.607 -33.068 1.00 75.96 287 ASN A C 1
ATOM 5607 O O . ASN D 2 272 ? -22.681 -12.329 -31.874 1.00 74.81 287 ASN A O 1
ATOM 5612 N N . ILE D 2 273 ? -21.650 -12.968 -33.740 1.00 74.84 288 ILE A N 1
ATOM 5613 C CA . ILE D 2 273 ? -20.368 -12.972 -33.082 1.00 75.55 288 ILE A CA 1
ATOM 5614 C C . ILE D 2 273 ? -20.122 -11.566 -32.498 1.00 75.55 288 ILE A C 1
ATOM 5615 O O . ILE D 2 273 ? -19.916 -11.416 -31.278 1.00 74.56 288 ILE A O 1
ATOM 5620 N N . VAL D 2 274 ? -20.212 -10.556 -33.375 1.00 75.03 289 VAL A N 1
ATOM 5621 C CA . VAL D 2 274 ? -19.976 -9.184 -33.005 1.00 75.23 289 VAL A CA 1
ATOM 5622 C C . VAL D 2 274 ? -20.857 -8.745 -31.846 1.00 76.13 289 VAL A C 1
ATOM 5623 O O . VAL D 2 274 ? -20.329 -8.192 -30.869 1.00 75.71 289 VAL A O 1
ATOM 5627 N N . GLN D 2 275 ? -22.168 -8.982 -31.953 1.00 76.99 290 GLN A N 1
ATOM 5628 C CA . GLN D 2 275 ? -23.087 -8.725 -30.834 1.00 82.05 290 GLN A CA 1
ATOM 5629 C C . GLN D 2 275 ? -22.571 -9.250 -29.515 1.00 83.67 290 GLN A C 1
ATOM 5630 O O . GLN D 2 275 ? -22.352 -8.503 -28.535 1.00 86.90 290 GLN A O 1
ATOM 5636 N N . GLU D 2 276 ? -22.415 -10.564 -29.515 1.00 82.50 291 GLU A N 1
ATOM 5637 C CA . GLU D 2 276 ? -22.132 -11.357 -28.354 1.00 82.85 291 GLU A CA 1
ATOM 5638 C C . GLU D 2 276 ? -20.853 -10.883 -27.742 1.00 81.19 291 GLU A C 1
ATOM 5639 O O . GLU D 2 276 ? -20.751 -10.846 -26.538 1.00 80.40 291 GLU A O 1
ATOM 5645 N N . THR D 2 277 ? -19.860 -10.578 -28.572 1.00 81.08 292 THR A N 1
ATOM 5646 C CA . THR D 2 277 ? -18.607 -10.068 -28.061 1.00 85.44 292 THR A CA 1
ATOM 5647 C C . THR D 2 277 ? -18.818 -8.702 -27.463 1.00 90.31 292 THR A C 1
ATOM 5648 O O . THR D 2 277 ? -18.399 -8.486 -26.339 1.00 94.88 292 THR A O 1
ATOM 5652 N N . GLN D 2 278 ? -19.446 -7.790 -28.205 1.00 90.06 293 GLN A N 1
ATOM 5653 C CA . GLN D 2 278 ? -19.945 -6.594 -27.599 1.00 94.60 293 GLN A CA 1
ATOM 5654 C C . GLN D 2 278 ? -20.473 -6.713 -26.166 1.00 93.51 293 GLN A C 1
ATOM 5655 O O . GLN D 2 278 ? -19.962 -6.016 -25.281 1.00 91.62 293 GLN A O 1
ATOM 5661 N N . GLN D 2 279 ? -21.470 -7.569 -25.918 1.00 91.82 294 GLN A N 1
ATOM 5662 C CA . GLN D 2 279 ? -22.135 -7.526 -24.608 1.00 95.31 294 GLN A CA 1
ATOM 5663 C C . GLN D 2 279 ? -21.150 -8.134 -23.658 1.00 96.26 294 GLN A C 1
ATOM 5664 O O . GLN D 2 279 ? -21.039 -7.675 -22.525 1.00 98.64 294 GLN A O 1
ATOM 5670 N N . LEU D 2 280 ? -20.456 -9.180 -24.120 1.00 95.08 295 LEU A N 1
ATOM 5671 C CA . LEU D 2 280 ? -19.442 -9.859 -23.325 1.00 95.81 295 LEU A CA 1
ATOM 5672 C C . LEU D 2 280 ? -18.419 -8.882 -22.765 1.00 96.30 295 LEU A C 1
ATOM 5673 O O . LEU D 2 280 ? -18.145 -8.901 -21.578 1.00 96.90 295 LEU A O 1
ATOM 5678 N N . ASN D 2 281 ? -17.861 -8.045 -23.630 1.00 97.45 296 ASN A N 1
ATOM 5679 C CA . ASN D 2 281 ? -16.808 -7.080 -23.264 1.00 100.08 296 ASN A CA 1
ATOM 5680 C C . ASN D 2 281 ? -17.249 -6.060 -22.219 1.00 104.12 296 ASN A C 1
ATOM 5681 O O . ASN D 2 281 ? -16.532 -5.844 -21.239 1.00 104.78 296 ASN A O 1
ATOM 5686 N N . THR D 2 282 ? -18.428 -5.460 -22.416 1.00 103.15 297 THR A N 1
ATOM 5687 C CA . THR D 2 282 ? -18.980 -4.540 -21.429 1.00 107.16 297 THR A CA 1
ATOM 5688 C C . THR D 2 282 ? -19.475 -5.236 -20.146 1.00 108.64 297 THR A C 1
ATOM 5689 O O . THR D 2 282 ? -20.076 -4.593 -19.301 1.00 112.80 297 THR A O 1
ATOM 5693 N N . THR D 2 283 ? -19.206 -6.527 -19.976 1.00 109.08 298 THR A N 1
ATOM 5694 C CA . THR D 2 283 ? -19.766 -7.290 -18.853 1.00 110.32 298 THR A CA 1
ATOM 5695 C C . THR D 2 283 ? -18.713 -8.197 -18.159 1.00 113.09 298 THR A C 1
ATOM 5696 O O . THR D 2 283 ? -18.925 -9.405 -17.974 1.00 113.04 298 THR A O 1
ATOM 5700 N N . PRO D 2 284 ? -17.560 -7.620 -17.770 1.00 114.31 299 PRO A N 1
ATOM 5701 C CA . PRO D 2 284 ? -16.657 -8.438 -16.967 1.00 116.55 299 PRO A CA 1
ATOM 5702 C C . PRO D 2 284 ? -17.350 -8.937 -15.694 1.00 117.52 299 PRO A C 1
ATOM 5703 O O . PRO D 2 284 ? -18.489 -8.516 -15.404 1.00 118.56 299 PRO A O 1
ATOM 5707 N N . LEU D 2 285 ? -16.663 -9.792 -14.939 1.00 114.43 300 LEU A N 1
ATOM 5708 C CA . LEU D 2 285 ? -17.268 -10.459 -13.784 1.00 115.92 300 LEU A CA 1
ATOM 5709 C C . LEU D 2 285 ? -16.783 -10.005 -12.400 1.00 120.49 300 LEU A C 1
ATOM 5710 O O . LEU D 2 285 ? -17.593 -9.939 -11.469 1.00 124.87 300 LEU A O 1
ATOM 5715 N N . LYS D 2 286 ? -15.490 -9.698 -12.260 1.00 121.46 301 LYS A N 1
ATOM 5716 C CA . LYS D 2 286 ? -14.841 -9.558 -10.944 1.00 123.11 301 LYS A CA 1
ATOM 5717 C C . LYS D 2 286 ? -14.820 -10.893 -10.221 1.00 123.59 301 LYS A C 1
ATOM 5718 O O . LYS D 2 286 ? -14.369 -10.971 -9.081 1.00 127.69 301 LYS A O 1
ATOM 5724 N N . ASN D 2 295 ? -21.412 -16.290 1.478 1.00 159.93 310 ASN A N 1
ATOM 5725 C CA . ASN D 2 295 ? -22.166 -17.280 0.729 1.00 159.50 310 ASN A CA 1
ATOM 5726 C C . ASN D 2 295 ? -23.178 -18.041 1.606 1.00 168.47 310 ASN A C 1
ATOM 5727 O O . ASN D 2 295 ? -22.927 -18.249 2.790 1.00 174.23 310 ASN A O 1
ATOM 5732 N N . LEU D 2 296 ? -24.297 -18.476 1.018 1.00 172.89 311 LEU A N 1
ATOM 5733 C CA . LEU D 2 296 ? -25.378 -19.181 1.758 1.00 176.86 311 LEU A CA 1
ATOM 5734 C C . LEU D 2 296 ? -26.401 -19.856 0.787 1.00 178.23 311 LEU A C 1
ATOM 5735 O O . LEU D 2 296 ? -26.122 -20.035 -0.415 1.00 168.50 311 LEU A O 1
ATOM 5740 N N . ASN D 2 297 ? -27.563 -20.244 1.331 1.00 185.41 312 ASN A N 1
ATOM 5741 C CA . ASN D 2 297 ? -28.745 -20.662 0.550 1.00 190.40 312 ASN A CA 1
ATOM 5742 C C . ASN D 2 297 ? -29.639 -19.492 0.119 1.00 190.86 312 ASN A C 1
ATOM 5743 O O . ASN D 2 297 ? -30.174 -18.770 0.966 1.00 195.43 312 ASN A O 1
ATOM 5748 N N . SER D 2 298 ? -29.836 -19.343 -1.192 1.00 188.37 313 SER A N 1
ATOM 5749 C CA . SER D 2 298 ? -30.537 -18.181 -1.777 1.00 187.73 313 SER A CA 1
ATOM 5750 C C . SER D 2 298 ? -30.219 -16.843 -1.070 1.00 186.88 313 SER A C 1
ATOM 5751 O O . SER D 2 298 ? -31.128 -16.157 -0.590 1.00 188.04 313 SER A O 1
ATOM 5754 N N . PRO D 2 299 ? -28.919 -16.472 -1.008 1.00 183.51 314 PRO A N 1
ATOM 5755 C CA . PRO D 2 299 ? -28.504 -15.255 -0.354 1.00 181.08 314 PRO A CA 1
ATOM 5756 C C . PRO D 2 299 ? -27.992 -14.277 -1.397 1.00 172.65 314 PRO A C 1
ATOM 5757 O O . PRO D 2 299 ? -26.843 -13.835 -1.313 1.00 174.09 314 PRO A O 1
ATOM 5761 N N . ASN D 2 300 ? -28.802 -13.993 -2.412 1.00 159.13 315 ASN A N 1
ATOM 5762 C CA . ASN D 2 300 ? -28.466 -12.964 -3.382 1.00 150.58 315 ASN A CA 1
ATOM 5763 C C . ASN D 2 300 ? -27.057 -13.074 -3.998 1.00 143.60 315 ASN A C 1
ATOM 5764 O O . ASN D 2 300 ? -26.454 -12.092 -4.380 1.00 137.62 315 ASN A O 1
ATOM 5769 N N . SER D 2 301 ? -26.522 -14.282 -4.055 1.00 143.34 316 SER A N 1
ATOM 5770 C CA . SER D 2 301 ? -25.412 -14.588 -4.950 1.00 139.58 316 SER A CA 1
ATOM 5771 C C . SER D 2 301 ? -25.962 -15.538 -6.022 1.00 137.27 316 SER A C 1
ATOM 5772 O O . SER D 2 301 ? -25.216 -16.242 -6.692 1.00 133.78 316 SER A O 1
ATOM 5775 N N . ILE D 2 302 ? -27.289 -15.530 -6.170 1.00 138.09 317 ILE A N 1
ATOM 5776 C CA . ILE D 2 302 ? -27.983 -16.189 -7.269 1.00 133.70 317 ILE A CA 1
ATOM 5777 C C . ILE D 2 302 ? -27.710 -15.354 -8.498 1.00 131.67 317 ILE A C 1
ATOM 5778 O O . ILE D 2 302 ? -27.455 -15.880 -9.577 1.00 131.29 317 ILE A O 1
ATOM 5783 N N . ALA D 2 303 ? -27.744 -14.038 -8.336 1.00 132.87 318 ALA A N 1
ATOM 5784 C CA . ALA D 2 303 ? -27.154 -13.176 -9.345 1.00 131.38 318 ALA A CA 1
ATOM 5785 C C . ALA D 2 303 ? -25.687 -13.537 -9.405 1.00 130.10 318 ALA A C 1
ATOM 5786 O O . ALA D 2 303 ? -25.214 -14.375 -8.623 1.00 130.04 318 ALA A O 1
ATOM 5788 N N . LEU D 2 304 ? -24.948 -12.947 -10.335 1.00 126.58 319 LEU A N 1
ATOM 5789 C CA . LEU D 2 304 ? -23.520 -13.294 -10.440 1.00 125.42 319 LEU A CA 1
ATOM 5790 C C . LEU D 2 304 ? -23.287 -14.819 -10.352 1.00 118.25 319 LEU A C 1
ATOM 5791 O O . LEU D 2 304 ? -22.301 -15.264 -9.795 1.00 113.23 319 LEU A O 1
ATOM 5796 N N . ALA D 2 305 ? -24.279 -15.563 -10.828 1.00 113.83 320 ALA A N 1
ATOM 5797 C CA . ALA D 2 305 ? -24.200 -16.956 -11.155 1.00 111.86 320 ALA A CA 1
ATOM 5798 C C . ALA D 2 305 ? -24.942 -17.022 -12.469 1.00 111.03 320 ALA A C 1
ATOM 5799 O O . ALA D 2 305 ? -24.377 -17.420 -13.488 1.00 109.23 320 ALA A O 1
ATOM 5801 N N . GLN D 2 306 ? -26.204 -16.591 -12.459 1.00 112.39 321 GLN A N 1
ATOM 5802 C CA . GLN D 2 306 ? -26.916 -16.231 -13.694 1.00 110.26 321 GLN A CA 1
ATOM 5803 C C . GLN D 2 306 ? -26.063 -15.358 -14.578 1.00 103.08 321 GLN A C 1
ATOM 5804 O O . GLN D 2 306 ? -26.151 -15.402 -15.798 1.00 98.68 321 GLN A O 1
ATOM 5810 N N . SER D 2 307 ? -25.234 -14.560 -13.938 1.00 101.49 322 SER A N 1
ATOM 5811 C CA . SER D 2 307 ? -24.274 -13.750 -14.642 1.00 99.76 322 SER A CA 1
ATOM 5812 C C . SER D 2 307 ? -23.262 -14.609 -15.295 1.00 96.23 322 SER A C 1
ATOM 5813 O O . SER D 2 307 ? -23.032 -14.518 -16.491 1.00 92.18 322 SER A O 1
ATOM 5816 N N . MET D 2 308 ? -22.619 -15.403 -14.454 1.00 98.90 323 MET A N 1
ATOM 5817 C CA . MET D 2 308 ? -21.570 -16.300 -14.879 1.00 99.64 323 MET A CA 1
ATOM 5818 C C . MET D 2 308 ? -22.139 -17.188 -15.963 1.00 96.02 323 MET A C 1
ATOM 5819 O O . MET D 2 308 ? -21.543 -17.298 -17.019 1.00 93.88 323 MET A O 1
ATOM 5824 N N . LEU D 2 309 ? -23.317 -17.765 -15.717 1.00 95.14 324 LEU A N 1
ATOM 5825 C CA . LEU D 2 309 ? -24.073 -18.506 -16.735 1.00 93.93 324 LEU A CA 1
ATOM 5826 C C . LEU D 2 309 ? -24.142 -17.784 -18.078 1.00 92.39 324 LEU A C 1
ATOM 5827 O O . LEU D 2 309 ? -23.725 -18.335 -19.120 1.00 90.29 324 LEU A O 1
ATOM 5832 N N . LYS D 2 310 ? -24.643 -16.538 -18.033 1.00 93.50 325 LYS A N 1
ATOM 5833 C CA . LYS D 2 310 ? -24.910 -15.735 -19.221 1.00 90.83 325 LYS A CA 1
ATOM 5834 C C . LYS D 2 310 ? -23.669 -15.605 -20.078 1.00 87.48 325 LYS A C 1
ATOM 5835 O O . LYS D 2 310 ? -23.699 -15.803 -21.289 1.00 85.65 325 LYS A O 1
ATOM 5841 N N . ASN D 2 311 ? -22.558 -15.302 -19.452 1.00 86.95 326 ASN A N 1
ATOM 5842 C CA . ASN D 2 311 ? -21.334 -15.132 -20.204 1.00 86.96 326 ASN A CA 1
ATOM 5843 C C . ASN D 2 311 ? -20.792 -16.403 -20.866 1.00 88.57 326 ASN A C 1
ATOM 5844 O O . ASN D 2 311 ? -20.235 -16.375 -21.983 1.00 88.62 326 ASN A O 1
ATOM 5849 N N . ALA D 2 312 ? -20.954 -17.524 -20.170 1.00 88.58 327 ALA A N 1
ATOM 5850 C CA . ALA D 2 312 ? -20.442 -18.758 -20.637 1.00 88.26 327 ALA A CA 1
ATOM 5851 C C . ALA D 2 312 ? -21.308 -19.224 -21.794 1.00 87.70 327 ALA A C 1
ATOM 5852 O O . ALA D 2 312 ? -20.820 -19.660 -22.848 1.00 85.19 327 ALA A O 1
ATOM 5854 N N . GLN D 2 313 ? -22.607 -19.119 -21.583 1.00 88.46 328 GLN A N 1
ATOM 5855 C CA . GLN D 2 313 ? -23.572 -19.493 -22.594 1.00 89.84 328 GLN A CA 1
ATOM 5856 C C . GLN D 2 313 ? -23.394 -18.680 -23.876 1.00 90.33 328 GLN A C 1
ATOM 5857 O O . GLN D 2 313 ? -23.789 -19.136 -24.948 1.00 91.61 328 GLN A O 1
ATOM 5863 N N . SER D 2 314 ? -22.844 -17.463 -23.730 1.00 89.77 329 SER A N 1
ATOM 5864 C CA . SER D 2 314 ? -22.540 -16.547 -24.824 1.00 87.90 329 SER A CA 1
ATOM 5865 C C . SER D 2 314 ? -21.172 -16.798 -25.437 1.00 85.39 329 SER A C 1
ATOM 5866 O O . SER D 2 314 ? -20.969 -16.602 -26.630 1.00 83.74 329 SER A O 1
ATOM 5869 N N . GLN D 2 315 ? -20.198 -17.151 -24.625 1.00 85.36 330 GLN A N 1
ATOM 5870 C CA . GLN D 2 315 ? -18.911 -17.533 -25.200 1.00 86.67 330 GLN A CA 1
ATOM 5871 C C . GLN D 2 315 ? -19.042 -18.845 -26.008 1.00 86.01 330 GLN A C 1
ATOM 5872 O O . GLN D 2 315 ? -18.468 -18.978 -27.094 1.00 84.68 330 GLN A O 1
ATOM 5878 N N . ALA D 2 316 ? -19.802 -19.794 -25.467 1.00 84.96 331 ALA A N 1
ATOM 5879 C CA . ALA D 2 316 ? -20.166 -20.978 -26.199 1.00 83.66 331 ALA A CA 1
ATOM 5880 C C . ALA D 2 316 ? -20.768 -20.599 -27.533 1.00 81.79 331 ALA A C 1
ATOM 5881 O O . ALA D 2 316 ? -20.345 -21.107 -28.575 1.00 82.47 331 ALA A O 1
ATOM 5883 N N . ALA D 2 317 ? -21.739 -19.694 -27.521 1.00 79.79 332 ALA A N 1
ATOM 5884 C CA . ALA D 2 317 ? -22.392 -19.301 -28.778 1.00 77.50 332 ALA A CA 1
ATOM 5885 C C . ALA D 2 317 ? -21.372 -18.806 -29.797 1.00 75.57 332 ALA A C 1
ATOM 5886 O O . ALA D 2 317 ? -21.447 -19.123 -31.007 1.00 72.95 332 ALA A O 1
ATOM 5888 N N . VAL D 2 318 ? -20.392 -18.068 -29.292 1.00 75.43 333 VAL A N 1
ATOM 5889 C CA . VAL D 2 318 ? -19.437 -17.431 -30.160 1.00 74.94 333 VAL A CA 1
ATOM 5890 C C . VAL D 2 318 ? -18.616 -18.469 -30.880 1.00 74.57 333 VAL A C 1
ATOM 5891 O O . VAL D 2 318 ? -18.519 -18.468 -32.111 1.00 73.76 333 VAL A O 1
ATOM 5895 N N . LEU D 2 319 ? -18.002 -19.339 -30.088 1.00 75.96 334 LEU A N 1
ATOM 5896 C CA . LEU D 2 319 ? -17.123 -20.399 -30.584 1.00 75.10 334 LEU A CA 1
ATOM 5897 C C . LEU D 2 319 ? -17.817 -21.304 -31.574 1.00 74.47 334 LEU A C 1
ATOM 5898 O O . LEU D 2 319 ? -17.197 -21.814 -32.538 1.00 73.36 334 LEU A O 1
ATOM 5903 N N . LYS D 2 320 ? -19.097 -21.519 -31.310 1.00 74.52 335 LYS A N 1
ATOM 5904 C CA . LYS D 2 320 ? -19.919 -22.343 -32.157 1.00 76.47 335 LYS A CA 1
ATOM 5905 C C . LYS D 2 320 ? -20.114 -21.695 -33.501 1.00 76.71 335 LYS A C 1
ATOM 5906 O O . LYS D 2 320 ? -19.703 -22.232 -34.511 1.00 79.72 335 LYS A O 1
ATOM 5912 N N . LEU D 2 321 ? -20.717 -20.518 -33.485 1.00 77.78 336 LEU A N 1
ATOM 5913 C CA . LEU D 2 321 ? -20.854 -19.625 -34.651 1.00 77.09 336 LEU A CA 1
ATOM 5914 C C . LEU D 2 321 ? -19.611 -19.469 -35.506 1.00 75.67 336 LEU A C 1
ATOM 5915 O O . LEU D 2 321 ? -19.716 -19.457 -36.714 1.00 77.01 336 LEU A O 1
ATOM 5920 N N . ALA D 2 322 ? -18.445 -19.347 -34.895 1.00 74.92 337 ALA A N 1
ATOM 5921 C CA . ALA D 2 322 ? -17.211 -19.192 -35.659 1.00 75.13 337 ALA A CA 1
ATOM 5922 C C . ALA D 2 322 ? -16.814 -20.514 -36.412 1.00 77.73 337 ALA A C 1
ATOM 5923 O O . ALA D 2 322 ? -16.436 -20.504 -37.608 1.00 77.58 337 ALA A O 1
ATOM 5925 N N . ASN D 2 323 ? -16.853 -21.627 -35.682 1.00 77.76 338 ASN A N 1
ATOM 5926 C CA . ASN D 2 323 ? -16.789 -22.899 -36.279 1.00 79.24 338 ASN A CA 1
ATOM 5927 C C . ASN D 2 323 ? -17.710 -22.915 -37.480 1.00 78.21 338 ASN A C 1
ATOM 5928 O O . ASN D 2 323 ? -17.311 -23.225 -38.602 1.00 76.88 338 ASN A O 1
ATOM 5933 N N . GLN D 2 324 ? -18.954 -22.555 -37.249 1.00 77.73 339 GLN A N 1
ATOM 5934 C CA . GLN D 2 324 ? -19.943 -22.640 -38.302 1.00 79.20 339 GLN A CA 1
ATOM 5935 C C . GLN D 2 324 ? -19.591 -21.745 -39.513 1.00 78.99 339 GLN A C 1
ATOM 5936 O O . GLN D 2 324 ? -19.974 -22.035 -40.639 1.00 77.73 339 GLN A O 1
ATOM 5942 N N . VAL D 2 325 ? -18.874 -20.638 -39.286 1.00 78.71 340 VAL A N 1
ATOM 5943 C CA . VAL D 2 325 ? -18.428 -19.808 -40.409 1.00 78.40 340 VAL A CA 1
ATOM 5944 C C . VAL D 2 325 ? -17.465 -20.552 -41.336 1.00 79.65 340 VAL A C 1
ATOM 5945 O O . VAL D 2 325 ? -17.528 -20.390 -42.542 1.00 78.89 340 VAL A O 1
ATOM 5949 N N . GLY D 2 326 ? -16.596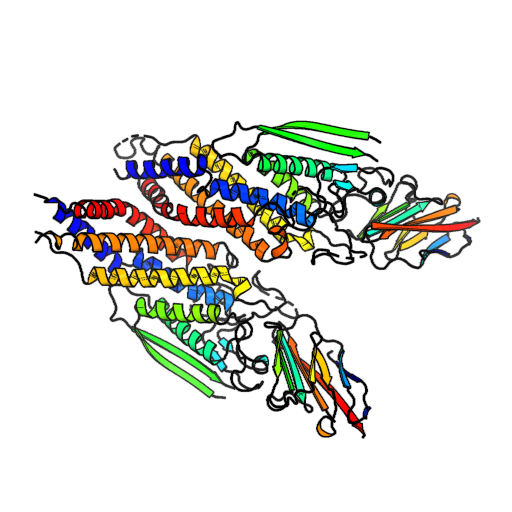 -21.383 -40.793 1.00 83.62 341 GLY A N 1
ATOM 5950 C CA . GLY D 2 326 ? -15.777 -22.275 -41.635 1.00 86.51 341 GLY A CA 1
ATOM 5951 C C . GLY D 2 326 ? -16.624 -23.314 -42.366 1.00 88.49 341 GLY A C 1
ATOM 5952 O O . GLY D 2 326 ? -16.477 -23.569 -43.559 1.00 89.97 341 GLY A O 1
ATOM 5953 N N . SER D 2 327 ? -17.522 -23.919 -41.618 1.00 90.88 342 SER A N 1
ATOM 5954 C CA . SER D 2 327 ? -18.457 -24.892 -42.132 1.00 90.32 342 SER A CA 1
ATOM 5955 C C . SER D 2 327 ? -19.328 -24.241 -43.240 1.00 90.19 342 SER A C 1
ATOM 5956 O O . SER D 2 327 ? -19.382 -24.719 -44.348 1.00 90.51 342 SER A O 1
ATOM 5959 N N . ASP D 2 328 ? -19.929 -23.084 -42.984 1.00 94.67 343 ASP A N 1
ATOM 5960 C CA . ASP D 2 328 ? -20.617 -22.307 -44.050 1.00 92.76 343 ASP A CA 1
ATOM 5961 C C . ASP D 2 328 ? -19.722 -22.029 -45.288 1.00 88.00 343 ASP A C 1
ATOM 5962 O O . ASP D 2 328 ? -20.163 -22.210 -46.438 1.00 89.26 343 ASP A O 1
ATOM 5967 N N . PHE D 2 329 ? -18.471 -21.637 -45.068 1.00 82.38 344 PHE A N 1
ATOM 5968 C CA . PHE D 2 329 ? -17.547 -21.467 -46.185 1.00 81.22 344 PHE A CA 1
ATOM 5969 C C . PHE D 2 329 ? -17.321 -22.771 -46.987 1.00 84.34 344 PHE A C 1
ATOM 5970 O O . PHE D 2 329 ? -17.296 -22.751 -48.221 1.00 84.78 344 PHE A O 1
ATOM 5978 N N . ASN D 2 330 ? -17.157 -23.899 -46.296 1.00 85.00 345 ASN A N 1
ATOM 5979 C CA . ASN D 2 330 ? -16.930 -25.156 -46.997 1.00 89.25 345 ASN A CA 1
ATOM 5980 C C . ASN D 2 330 ? -17.989 -25.421 -48.036 1.00 89.65 345 ASN A C 1
ATOM 5981 O O . ASN D 2 330 ? -17.676 -25.957 -49.050 1.00 95.81 345 ASN A O 1
ATOM 5986 N N . ARG D 2 331 ? -19.244 -25.073 -47.802 1.00 87.32 346 ARG A N 1
ATOM 5987 C CA . ARG D 2 331 ? -20.258 -25.343 -48.813 1.00 86.62 346 ARG A CA 1
ATOM 5988 C C . ARG D 2 331 ? -19.844 -24.852 -50.195 1.00 88.62 346 ARG A C 1
ATOM 5989 O O . ARG D 2 331 ? -20.174 -25.494 -51.202 1.00 89.78 346 ARG A O 1
ATOM 5997 N N . ILE D 2 332 ? -19.118 -23.741 -50.257 1.00 88.35 347 ILE A N 1
ATOM 5998 C CA . ILE D 2 332 ? -18.696 -23.227 -51.554 1.00 93.29 347 ILE A CA 1
ATOM 5999 C C . ILE D 2 332 ? -17.725 -24.156 -52.212 1.00 100.58 347 ILE A C 1
ATOM 6000 O O . ILE D 2 332 ? -17.846 -24.480 -53.399 1.00 102.63 347 ILE A O 1
ATOM 6005 N N . SER D 2 333 ? -16.726 -24.538 -51.425 1.00 105.45 348 SER A N 1
ATOM 6006 C CA . SER D 2 333 ? -15.764 -25.601 -51.807 1.00 112.44 348 SER A CA 1
ATOM 6007 C C . SER D 2 333 ? -16.433 -26.855 -52.419 1.00 104.89 348 SER A C 1
ATOM 6008 O O . SER D 2 333 ? -15.801 -27.529 -53.184 1.00 105.98 348 SER A O 1
ATOM 6011 N N . THR D 2 334 ? -17.721 -27.088 -52.161 1.00 102.05 349 THR A N 1
ATOM 6012 C CA . THR D 2 334 ? -18.641 -27.830 -53.105 1.00 103.44 349 THR A CA 1
ATOM 6013 C C . THR D 2 334 ? -18.941 -27.315 -54.507 1.00 102.34 349 THR A C 1
ATOM 6014 O O . THR D 2 334 ? -18.696 -27.981 -55.477 1.00 102.80 349 THR A O 1
ATOM 6018 N N . GLY D 2 335 ? -19.477 -26.093 -54.579 1.00 103.18 350 GLY A N 1
ATOM 6019 C CA . GLY D 2 335 ? -20.140 -25.539 -55.779 1.00 99.74 350 GLY A CA 1
ATOM 6020 C C . GLY D 2 335 ? -19.242 -24.780 -56.747 1.00 95.70 350 GLY A C 1
ATOM 6021 O O . GLY D 2 335 ? -18.019 -24.768 -56.617 1.00 94.85 350 GLY A O 1
ATOM 6022 N N . VAL D 2 336 ? -19.882 -24.149 -57.725 1.00 92.07 351 VAL A N 1
ATOM 6023 C CA . VAL D 2 336 ? -19.223 -23.676 -58.940 1.00 92.50 351 VAL A CA 1
ATOM 6024 C C . VAL D 2 336 ? -17.940 -22.805 -58.745 1.00 92.04 351 VAL A C 1
ATOM 6025 O O . VAL D 2 336 ? -16.996 -22.955 -59.513 1.00 93.18 351 VAL A O 1
ATOM 6029 N N . LEU D 2 337 ? -17.907 -21.891 -57.762 1.00 88.81 352 LEU A N 1
ATOM 6030 C CA . LEU D 2 337 ? -16.693 -21.075 -57.489 1.00 88.10 352 LEU A CA 1
ATOM 6031 C C . LEU D 2 337 ? -15.701 -21.735 -56.552 1.00 89.43 352 LEU A C 1
ATOM 6032 O O . LEU D 2 337 ? -14.877 -21.062 -55.942 1.00 85.50 352 LEU A O 1
ATOM 6037 N N . LYS D 2 338 ? -15.787 -23.067 -56.465 1.00 94.97 353 LYS A N 1
ATOM 6038 C CA . LYS D 2 338 ? -14.852 -23.910 -55.742 1.00 95.54 353 LYS A CA 1
ATOM 6039 C C . LYS D 2 338 ? -13.405 -23.486 -55.838 1.00 95.63 353 LYS A C 1
ATOM 6040 O O . LYS D 2 338 ? -12.714 -23.370 -54.835 1.00 95.14 353 LYS A O 1
ATOM 6046 N N . ASN D 2 339 ? -12.980 -23.170 -57.052 1.00 96.69 354 ASN A N 1
ATOM 6047 C CA . ASN D 2 339 ? -11.584 -22.927 -57.317 1.00 98.48 354 ASN A CA 1
ATOM 6048 C C . ASN D 2 339 ? -11.387 -21.402 -57.349 1.00 100.70 354 ASN A C 1
ATOM 6049 O O . ASN D 2 339 ? -10.642 -20.831 -56.533 1.00 101.39 354 ASN A O 1
ATOM 6054 N N . TYR D 2 340 ? -12.126 -20.745 -58.236 1.00 99.65 355 TYR A N 1
ATOM 6055 C CA . TYR D 2 340 ? -11.974 -19.303 -58.511 1.00 97.67 355 TYR A CA 1
ATOM 6056 C C . TYR D 2 340 ? -11.927 -18.293 -57.334 1.00 93.81 355 TYR A C 1
ATOM 6057 O O . TYR D 2 340 ? -11.012 -17.494 -57.239 1.00 91.51 355 TYR A O 1
ATOM 6066 N N . ILE D 2 341 ? -12.921 -18.335 -56.462 1.00 91.84 356 ILE A N 1
ATOM 6067 C CA . ILE D 2 341 ? -12.964 -17.477 -55.282 1.00 90.18 356 ILE A CA 1
ATOM 6068 C C . ILE D 2 341 ? -11.670 -17.402 -54.423 1.00 91.68 356 ILE A C 1
ATOM 6069 O O . ILE D 2 341 ? -11.483 -16.428 -53.668 1.00 92.01 356 ILE A O 1
ATOM 6074 N N . GLU D 2 342 ? -10.772 -18.381 -54.521 1.00 93.42 357 GLU A N 1
ATOM 6075 C CA . GLU D 2 342 ? -9.555 -18.318 -53.713 1.00 93.94 357 GLU A CA 1
ATOM 6076 C C . GLU D 2 342 ? -8.292 -17.971 -54.462 1.00 95.68 357 GLU A C 1
ATOM 6077 O O . GLU D 2 342 ? -7.231 -18.020 -53.861 1.00 94.85 357 GLU A O 1
ATOM 6083 N N . GLU D 2 343 ? -8.401 -17.585 -55.733 1.00 98.06 358 GLU A N 1
ATOM 6084 C CA . GLU D 2 343 ? -7.237 -17.463 -56.625 1.00 102.79 358 GLU A CA 1
ATOM 6085 C C . GLU D 2 343 ? -7.104 -16.043 -57.081 1.00 101.37 358 GLU A C 1
ATOM 6086 O O . GLU D 2 343 ? -8.015 -15.295 -56.849 1.00 96.15 358 GLU A O 1
ATOM 6092 N N . CYS D 2 344 ? -6.004 -15.685 -57.759 1.00 106.67 359 CYS A N 1
ATOM 6093 C CA . CYS D 2 344 ? -5.837 -14.324 -58.331 1.00 111.36 359 CYS A CA 1
ATOM 6094 C C . CYS D 2 344 ? -4.677 -14.142 -59.344 1.00 117.72 359 CYS A C 1
ATOM 6095 O O . CYS D 2 344 ? -3.976 -15.099 -59.652 1.00 119.39 359 CYS A O 1
ATOM 6098 N N . ASN D 2 345 ? -4.484 -12.901 -59.830 1.00 123.33 360 ASN A N 1
ATOM 6099 C CA . ASN D 2 345 ? -3.457 -12.562 -60.845 1.00 129.53 360 ASN A CA 1
ATOM 6100 C C . ASN D 2 345 ? -2.574 -11.309 -60.584 1.00 133.01 360 ASN A C 1
ATOM 6101 O O . ASN D 2 345 ? -1.804 -10.911 -61.466 1.00 135.73 360 ASN A O 1
ATOM 6106 N N . ALA D 2 346 ? -2.656 -10.729 -59.379 1.00 133.27 361 ALA A N 1
ATOM 6107 C CA . ALA D 2 346 ? -2.099 -9.394 -59.065 1.00 132.65 361 ALA A CA 1
ATOM 6108 C C . ALA D 2 346 ? -2.864 -8.303 -59.810 1.00 130.74 361 ALA A C 1
ATOM 6109 O O . ALA D 2 346 ? -4.073 -8.157 -59.629 1.00 124.57 361 ALA A O 1
ATOM 6111 N N . VAL D 2 353 ? -7.880 -3.980 -56.897 1.00 98.29 368 VAL A N 1
ATOM 6112 C CA . VAL D 2 353 ? -8.584 -3.931 -58.192 1.00 96.70 368 VAL A CA 1
ATOM 6113 C C . VAL D 2 353 ? -7.743 -3.409 -59.348 1.00 99.69 368 VAL A C 1
ATOM 6114 O O . VAL D 2 353 ? -7.223 -2.290 -59.303 1.00 101.45 368 VAL A O 1
ATOM 6118 N N . SER D 2 354 ? -7.673 -4.222 -60.397 1.00 99.96 369 SER A N 1
ATOM 6119 C CA . SER D 2 354 ? -6.981 -3.879 -61.619 1.00 102.82 369 SER A CA 1
ATOM 6120 C C . SER D 2 354 ? -7.741 -4.424 -62.824 1.00 103.73 369 SER A C 1
ATOM 6121 O O . SER D 2 354 ? -8.743 -5.134 -62.693 1.00 101.69 369 SER A O 1
ATOM 6124 N N . SER D 2 355 ? -7.283 -4.039 -64.003 1.00 108.61 370 SER A N 1
ATOM 6125 C CA . SER D 2 355 ? -7.844 -4.545 -65.245 1.00 111.03 370 SER A CA 1
ATOM 6126 C C . SER D 2 355 ? -8.026 -6.072 -65.229 1.00 114.04 370 SER A C 1
ATOM 6127 O O . SER D 2 355 ? -9.054 -6.588 -65.675 1.00 116.28 370 SER A O 1
ATOM 6130 N N . ASN D 2 356 ? -7.023 -6.775 -64.703 1.00 115.60 371 ASN A N 1
ATOM 6131 C CA . ASN D 2 356 ? -6.976 -8.224 -64.745 1.00 116.06 371 ASN A CA 1
ATOM 6132 C C . ASN D 2 356 ? -7.330 -8.860 -63.417 1.00 113.29 371 ASN A C 1
ATOM 6133 O O . ASN D 2 356 ? -6.558 -9.695 -62.942 1.00 115.94 371 ASN A O 1
ATOM 6138 N N . THR D 2 357 ? -8.457 -8.471 -62.800 1.00 106.69 372 THR A N 1
ATOM 6139 C CA . THR D 2 357 ? -8.949 -9.194 -61.611 1.00 103.26 372 THR A CA 1
ATOM 6140 C C . THR D 2 357 ? -10.344 -9.770 -61.705 1.00 100.31 372 THR A C 1
ATOM 6141 O O . THR D 2 357 ? -10.755 -10.514 -60.804 1.00 104.33 372 THR A O 1
ATOM 6145 N N . TRP D 2 358 ? -11.069 -9.462 -62.767 1.00 96.80 373 TRP A N 1
ATOM 6146 C CA . TRP D 2 358 ? -12.352 -10.123 -63.020 1.00 94.69 373 TRP A CA 1
ATOM 6147 C C . TRP D 2 358 ? -12.273 -11.643 -63.011 1.00 95.09 373 TRP A C 1
ATOM 6148 O O . TRP D 2 358 ? -11.424 -12.223 -63.692 1.00 97.63 373 TRP A O 1
ATOM 6159 N N . GLY D 2 359 ? -13.163 -12.279 -62.250 1.00 92.52 374 GLY A N 1
ATOM 6160 C CA . GLY D 2 359 ? -13.459 -13.712 -62.459 1.00 94.38 374 GLY A CA 1
ATOM 6161 C C . GLY D 2 359 ? -12.774 -14.682 -61.518 1.00 93.00 374 GLY A C 1
ATOM 6162 O O . GLY D 2 359 ? -12.961 -15.868 -61.619 1.00 91.88 374 GLY A O 1
ATOM 6163 N N . LYS D 2 360 ? -11.984 -14.116 -60.612 1.00 94.56 375 LYS A N 1
ATOM 6164 C CA . LYS D 2 360 ? -11.437 -14.750 -59.435 1.00 93.54 375 LYS A CA 1
ATOM 6165 C C . LYS D 2 360 ? -11.577 -13.788 -58.241 1.00 91.37 375 LYS A C 1
ATOM 6166 O O . LYS D 2 360 ? -11.560 -12.569 -58.403 1.00 97.91 375 LYS A O 1
ATOM 6172 N N . GLY D 2 361 ? -11.709 -14.334 -57.046 1.00 89.41 376 GLY A N 1
ATOM 6173 C CA . GLY D 2 361 ? -12.006 -13.573 -55.840 1.00 86.51 376 GLY A CA 1
ATOM 6174 C C . GLY D 2 361 ? -10.963 -12.562 -55.398 1.00 87.57 376 GLY A C 1
ATOM 6175 O O . GLY D 2 361 ? -11.288 -11.627 -54.685 1.00 90.43 376 GLY A O 1
ATOM 6176 N N . CYS D 2 362 ? -9.709 -12.730 -55.771 1.00 89.26 377 CYS A N 1
ATOM 6177 C CA . CYS D 2 362 ? -8.666 -11.737 -55.473 1.00 92.62 377 CYS A CA 1
ATOM 6178 C C . CYS D 2 362 ? -8.718 -10.971 -54.112 1.00 90.77 377 CYS A C 1
ATOM 6179 O O . CYS D 2 362 ? -8.231 -9.859 -54.008 1.00 90.31 377 CYS A O 1
ATOM 6182 N N . ALA D 2 363 ? -9.244 -11.616 -53.081 1.00 89.67 378 ALA A N 1
ATOM 6183 C CA . ALA D 2 363 ? -9.409 -11.058 -51.747 1.00 87.60 378 ALA A CA 1
ATOM 6184 C C . ALA D 2 363 ? -8.588 -11.767 -50.676 1.00 88.36 378 ALA A C 1
ATOM 6185 O O . ALA D 2 363 ? -8.866 -11.598 -49.501 1.00 86.40 378 ALA A O 1
ATOM 6187 N N . GLY D 2 364 ? -7.642 -12.617 -51.068 1.00 92.56 379 GLY A N 1
ATOM 6188 C CA . GLY D 2 364 ? -6.794 -13.348 -50.118 1.00 92.65 379 GLY A CA 1
ATOM 6189 C C . GLY D 2 364 ? -7.544 -14.186 -49.094 1.00 91.49 379 GLY A C 1
ATOM 6190 O O . GLY D 2 364 ? -7.165 -14.203 -47.926 1.00 90.27 379 GLY A O 1
ATOM 6191 N N . VAL D 2 365 ? -8.585 -14.892 -49.538 1.00 91.69 380 VAL A N 1
ATOM 6192 C CA . VAL D 2 365 ? -9.384 -15.789 -48.685 1.00 92.88 380 VAL A CA 1
ATOM 6193 C C . VAL D 2 365 ? -8.607 -16.962 -48.006 1.00 98.98 380 VAL A C 1
ATOM 6194 O O . VAL D 2 365 ? -8.660 -17.083 -46.778 1.00 99.59 380 VAL A O 1
ATOM 6198 N N . LYS D 2 366 ? -7.911 -17.823 -48.762 1.00 102.22 381 LYS A N 1
ATOM 6199 C CA . LYS D 2 366 ? -7.239 -18.992 -48.154 1.00 104.70 381 LYS A CA 1
ATOM 6200 C C . LYS D 2 366 ? -6.583 -18.647 -46.846 1.00 103.67 381 LYS A C 1
ATOM 6201 O O . LYS D 2 366 ? -6.854 -19.278 -45.826 1.00 103.94 381 LYS A O 1
ATOM 6207 N N . GLN D 2 367 ? -5.718 -17.636 -46.902 1.00 104.59 382 GLN A N 1
ATOM 6208 C CA . GLN D 2 367 ? -4.854 -17.236 -45.782 1.00 106.17 382 GLN A CA 1
ATOM 6209 C C . GLN D 2 367 ? -5.691 -17.115 -44.524 1.00 101.31 382 GLN A C 1
ATOM 6210 O O . GLN D 2 367 ? -5.365 -17.686 -43.476 1.00 104.03 382 GLN A O 1
ATOM 6216 N N . THR D 2 368 ? -6.802 -16.410 -44.665 1.00 94.30 383 THR A N 1
ATOM 6217 C CA . THR D 2 368 ? -7.743 -16.203 -43.575 1.00 92.06 383 THR A CA 1
ATOM 6218 C C . THR D 2 368 ? -8.505 -17.458 -43.183 1.00 90.25 383 THR A C 1
ATOM 6219 O O . THR D 2 368 ? -8.748 -17.682 -42.006 1.00 88.73 383 THR A O 1
ATOM 6223 N N . LEU D 2 369 ? -8.924 -18.248 -44.163 1.00 90.49 384 LEU A N 1
ATOM 6224 C CA . LEU D 2 369 ? -9.580 -19.509 -43.852 1.00 89.97 384 LEU A CA 1
ATOM 6225 C C . LEU D 2 369 ? -8.677 -20.344 -42.992 1.00 89.52 384 LEU A C 1
ATOM 6226 O O . LEU D 2 369 ? -9.057 -20.761 -41.902 1.00 87.15 384 LEU A O 1
ATOM 6231 N N . THR D 2 370 ? -7.466 -20.579 -43.449 1.00 91.45 385 THR A N 1
ATOM 6232 C CA . THR D 2 370 ? -6.614 -21.435 -42.651 1.00 94.33 385 THR A CA 1
ATOM 6233 C C . THR D 2 370 ? -6.339 -20.740 -41.292 1.00 94.10 385 THR A C 1
ATOM 6234 O O . THR D 2 370 ? -6.224 -21.404 -40.264 1.00 96.61 385 THR A O 1
ATOM 6238 N N . SER D 2 371 ? -6.330 -19.405 -41.264 1.00 92.45 386 SER A N 1
ATOM 6239 C CA . SER D 2 371 ? -6.213 -18.688 -39.992 1.00 89.80 386 SER A CA 1
ATOM 6240 C C . SER D 2 371 ? -7.384 -18.889 -39.033 1.00 86.39 386 SER A C 1
ATOM 6241 O O . SER D 2 371 ? -7.207 -18.845 -37.815 1.00 86.26 386 SER A O 1
ATOM 6244 N N . LEU D 2 372 ? -8.573 -19.113 -39.573 1.00 83.33 387 LEU A N 1
ATOM 6245 C CA . LEU D 2 372 ? -9.758 -19.278 -38.750 1.00 81.13 387 LEU A CA 1
ATOM 6246 C C . LEU D 2 372 ? -9.766 -20.661 -38.172 1.00 85.00 387 LEU A C 1
ATOM 6247 O O . LEU D 2 372 ? -9.863 -20.804 -36.953 1.00 84.65 387 LEU A O 1
ATOM 6252 N N . GLU D 2 373 ? -9.671 -21.659 -39.083 1.00 88.33 388 GLU A N 1
ATOM 6253 C CA . GLU D 2 373 ? -9.606 -23.105 -38.800 1.00 89.55 388 GLU A CA 1
ATOM 6254 C C . GLU D 2 373 ? -8.707 -23.392 -37.618 1.00 92.39 388 GLU A C 1
ATOM 6255 O O . GLU D 2 373 ? -9.037 -24.188 -36.738 1.00 93.84 388 GLU A O 1
ATOM 6261 N N . ASN D 2 374 ? -7.551 -22.746 -37.632 1.00 94.84 389 ASN A N 1
ATOM 6262 C CA . ASN D 2 374 ? -6.611 -22.793 -36.527 1.00 97.16 389 ASN A CA 1
ATOM 6263 C C . ASN D 2 374 ? -7.113 -22.081 -35.281 1.00 96.73 389 ASN A C 1
ATOM 6264 O O . ASN D 2 374 ? -6.990 -22.636 -34.194 1.00 99.09 389 ASN A O 1
ATOM 6269 N N . SER D 2 375 ? -7.642 -20.854 -35.418 1.00 93.26 390 SER A N 1
ATOM 6270 C CA . SER D 2 375 ? -8.269 -20.180 -34.281 1.00 91.29 390 SER A CA 1
ATOM 6271 C C . SER D 2 375 ? -9.245 -21.124 -33.628 1.00 90.22 390 SER A C 1
ATOM 6272 O O . SER D 2 375 ? -9.207 -21.294 -32.422 1.00 91.11 390 SER A O 1
ATOM 6275 N N . ASN D 2 376 ? -10.139 -21.710 -34.426 1.00 89.40 391 ASN A N 1
ATOM 6276 C CA . ASN D 2 376 ? -11.170 -22.608 -33.906 1.00 89.18 391 ASN A CA 1
ATOM 6277 C C . ASN D 2 376 ? -10.541 -23.760 -33.117 1.00 92.99 391 ASN A C 1
ATOM 6278 O O . ASN D 2 376 ? -10.898 -24.003 -31.959 1.00 98.11 391 ASN A O 1
ATOM 6283 N N . ALA D 2 377 ? -9.612 -24.459 -33.759 1.00 93.03 392 ALA A N 1
ATOM 6284 C CA . ALA D 2 377 ? -8.879 -25.546 -33.137 1.00 95.32 392 ALA A CA 1
ATOM 6285 C C . ALA D 2 377 ? -8.244 -25.128 -31.818 1.00 96.15 392 ALA A C 1
ATOM 6286 O O . ALA D 2 377 ? -8.431 -25.781 -30.790 1.00 96.97 392 ALA A O 1
ATOM 6288 N N . SER D 2 378 ? -7.470 -24.051 -31.859 1.00 96.36 393 SER A N 1
ATOM 6289 C CA . SER D 2 378 ? -6.703 -23.634 -30.706 1.00 97.89 393 SER A CA 1
ATOM 6290 C C . SER D 2 378 ? -7.621 -23.283 -29.529 1.00 96.85 393 SER A C 1
ATOM 6291 O O . SER D 2 378 ? -7.348 -23.627 -28.387 1.00 100.99 393 SER A O 1
ATOM 6294 N N . PHE D 2 379 ? -8.738 -22.651 -29.814 1.00 94.32 394 PHE A N 1
ATOM 6295 C CA . PHE D 2 379 ? -9.609 -22.177 -28.762 1.00 93.55 394 PHE A CA 1
ATOM 6296 C C . PHE D 2 379 ? -10.534 -23.269 -28.213 1.00 92.00 394 PHE A C 1
ATOM 6297 O O . PHE D 2 379 ? -11.078 -23.159 -27.105 1.00 91.49 394 PHE A O 1
ATOM 6305 N N . SER D 2 380 ? -10.715 -24.325 -28.985 1.00 90.71 395 SER A N 1
ATOM 6306 C CA . SER D 2 380 ? -11.582 -25.440 -28.574 1.00 89.69 395 SER A CA 1
ATOM 6307 C C . SER D 2 380 ? -11.201 -26.002 -27.225 1.00 88.80 395 SER A C 1
ATOM 6308 O O . SER D 2 380 ? -12.069 -26.414 -26.518 1.00 87.72 395 SER A O 1
ATOM 6311 N N . SER D 2 381 ? -9.928 -25.948 -26.846 1.00 89.13 396 SER A N 1
ATOM 6312 C CA . SER D 2 381 ? -9.501 -26.280 -25.465 1.00 91.17 396 SER A CA 1
ATOM 6313 C C . SER D 2 381 ? -10.165 -25.515 -24.309 1.00 90.96 396 SER A C 1
ATOM 6314 O O . SER D 2 381 ? -9.939 -25.809 -23.133 1.00 90.97 396 SER A O 1
ATOM 6317 N N . GLN D 2 382 ? -10.975 -24.525 -24.621 1.00 91.12 397 GLN A N 1
ATOM 6318 C CA . GLN D 2 382 ? -11.718 -23.858 -23.577 1.00 92.49 397 GLN A CA 1
ATOM 6319 C C . GLN D 2 382 ? -13.112 -24.384 -23.413 1.00 93.21 397 GLN A C 1
ATOM 6320 O O . GLN D 2 382 ? -13.837 -24.009 -22.474 1.00 93.89 397 GLN A O 1
ATOM 6326 N N . THR D 2 383 ? -13.492 -25.248 -24.336 1.00 92.86 398 THR A N 1
ATOM 6327 C CA . THR D 2 383 ? -14.854 -25.656 -24.423 1.00 93.20 398 THR A CA 1
ATOM 6328 C C . THR D 2 383 ? -15.281 -26.462 -23.163 1.00 93.31 398 THR A C 1
ATOM 6329 O O . THR D 2 383 ? -16.451 -26.416 -22.787 1.00 93.93 398 THR A O 1
ATOM 6333 N N . PRO D 2 384 ? -14.339 -27.146 -22.465 1.00 92.51 399 PRO A N 1
ATOM 6334 C CA . PRO D 2 384 ? -14.809 -27.785 -21.228 1.00 93.19 399 PRO A CA 1
ATOM 6335 C C . PRO D 2 384 ? -14.910 -26.800 -20.050 1.00 91.20 399 PRO A C 1
ATOM 6336 O O . PRO D 2 384 ? -15.872 -26.875 -19.258 1.00 90.77 399 PRO A O 1
ATOM 6340 N N . GLN D 2 385 ? -13.929 -25.899 -19.916 1.00 89.70 400 GLN A N 1
ATOM 6341 C CA A GLN D 2 385 ? -13.956 -24.824 -18.895 0.50 88.79 400 GLN A CA 1
ATOM 6342 C CA B GLN D 2 385 ? -14.014 -24.901 -18.840 0.50 88.87 400 GLN A CA 1
ATOM 6343 C C . GLN D 2 385 ? -15.281 -24.077 -18.973 1.00 87.78 400 GLN A C 1
ATOM 6344 O O . GLN D 2 385 ? -15.919 -23.785 -17.973 1.00 89.84 400 GLN A O 1
ATOM 6355 N N . ILE D 2 386 ? -15.680 -23.754 -20.190 1.00 85.78 401 ILE A N 1
ATOM 6356 C CA . ILE D 2 386 ? -16.924 -23.029 -20.385 1.00 85.28 401 ILE A CA 1
ATOM 6357 C C . ILE D 2 386 ? -18.133 -23.822 -19.930 1.00 86.94 401 ILE A C 1
ATOM 6358 O O . ILE D 2 386 ? -18.960 -23.320 -19.192 1.00 87.93 401 ILE A O 1
ATOM 6363 N N . ASN D 2 387 ? -18.247 -25.059 -20.396 1.00 89.13 402 ASN A N 1
ATOM 6364 C CA . ASN D 2 387 ? -19.378 -25.903 -20.016 1.00 90.10 402 ASN A CA 1
ATOM 6365 C C . ASN D 2 387 ? -19.461 -26.121 -18.501 1.00 92.15 402 ASN A C 1
ATOM 6366 O O . ASN D 2 387 ? -20.565 -26.206 -17.979 1.00 92.67 402 ASN A O 1
ATOM 6371 N N . GLN D 2 388 ? -18.316 -26.161 -17.805 1.00 93.62 403 GLN A N 1
ATOM 6372 C CA . GLN D 2 388 ? -18.288 -26.218 -16.313 1.00 96.65 403 GLN A CA 1
ATOM 6373 C C . GLN D 2 388 ? -18.923 -25.016 -15.625 1.00 95.54 403 GLN A C 1
ATOM 6374 O O . GLN D 2 388 ? -19.682 -25.134 -14.645 1.00 95.45 403 GLN A O 1
ATOM 6380 N N . ALA D 2 389 ? -18.534 -23.855 -16.129 1.00 94.12 404 ALA A N 1
ATOM 6381 C CA . ALA D 2 389 ? -19.130 -22.607 -15.740 1.00 93.13 404 ALA A CA 1
ATOM 6382 C C . ALA D 2 389 ? -20.633 -22.799 -15.717 1.00 93.59 404 ALA A C 1
ATOM 6383 O O . ALA D 2 389 ? -21.243 -22.607 -14.674 1.00 96.50 404 ALA A O 1
ATOM 6385 N N . GLN D 2 390 ? -21.215 -23.241 -16.827 1.00 92.22 405 GLN A N 1
ATOM 6386 C CA . GLN D 2 390 ? -22.656 -23.495 -16.883 1.00 94.05 405 GLN A CA 1
ATOM 6387 C C . GLN D 2 390 ? -23.122 -24.523 -15.854 1.00 99.11 405 GLN A C 1
ATOM 6388 O O . GLN D 2 390 ? -24.095 -24.312 -15.140 1.00 102.21 405 GLN A O 1
ATOM 6394 N N . ASN D 2 391 ? -22.451 -25.658 -15.775 1.00 102.16 406 ASN A N 1
ATOM 6395 C CA . ASN D 2 391 ? -22.992 -26.725 -14.963 1.00 106.61 406 ASN A CA 1
ATOM 6396 C C . ASN D 2 391 ? -22.879 -26.375 -13.487 1.00 108.90 406 ASN A C 1
ATOM 6397 O O . ASN D 2 391 ? -23.725 -26.810 -12.706 1.00 113.97 406 ASN A O 1
ATOM 6402 N N . LEU D 2 392 ? -21.891 -25.567 -13.096 1.00 108.10 407 LEU A N 1
ATOM 6403 C CA . LEU D 2 392 ? -21.851 -25.073 -11.706 1.00 111.40 407 LEU A CA 1
ATOM 6404 C C . LEU D 2 392 ? -23.022 -24.120 -11.488 1.00 113.26 407 LEU A C 1
ATOM 6405 O O . LEU D 2 392 ? -23.832 -24.295 -10.557 1.00 113.75 407 LEU A O 1
ATOM 6410 N N . ALA D 2 393 ? -23.095 -23.112 -12.364 1.00 111.24 408 ALA A N 1
ATOM 6411 C CA . ALA D 2 393 ? -24.151 -22.126 -12.335 1.00 112.47 408 ALA A CA 1
ATOM 6412 C C . ALA D 2 393 ? -25.484 -22.812 -12.109 1.00 116.23 408 ALA A C 1
ATOM 6413 O O . ALA D 2 393 ? -26.140 -22.570 -11.098 1.00 121.93 408 ALA A O 1
ATOM 6415 N N . ASN D 2 394 ? -25.865 -23.705 -13.011 1.00 116.59 409 ASN A N 1
ATOM 6416 C CA . ASN D 2 394 ? -27.161 -24.383 -12.892 1.00 121.21 409 ASN A CA 1
ATOM 6417 C C . ASN D 2 394 ? -27.398 -25.146 -11.574 1.00 124.40 409 ASN A C 1
ATOM 6418 O O . ASN D 2 394 ? -28.544 -25.342 -11.169 1.00 126.47 409 ASN A O 1
ATOM 6423 N N . THR D 2 395 ? -26.347 -25.602 -10.912 1.00 125.50 410 THR A N 1
ATOM 6424 C CA . THR D 2 395 ? -26.561 -26.412 -9.716 1.00 132.16 410 THR A CA 1
ATOM 6425 C C . THR D 2 395 ? -26.912 -25.523 -8.510 1.00 132.04 410 THR A C 1
ATOM 6426 O O . THR D 2 395 ? -27.616 -25.970 -7.594 1.00 135.91 410 THR A O 1
ATOM 6430 N N . ILE D 2 396 ? -26.459 -24.266 -8.533 1.00 127.58 411 ILE A N 1
ATOM 6431 C CA . ILE D 2 396 ? -26.973 -23.232 -7.606 1.00 127.05 411 ILE A CA 1
ATOM 6432 C C . ILE D 2 396 ? -28.506 -23.088 -7.740 1.00 127.66 411 ILE A C 1
ATOM 6433 O O . ILE D 2 396 ? -29.229 -23.057 -6.733 1.00 128.19 411 ILE A O 1
ATOM 6438 N N . VAL D 2 397 ? -28.975 -23.001 -8.990 1.00 125.81 412 VAL A N 1
ATOM 6439 C CA . VAL D 2 397 ? -30.410 -22.906 -9.311 1.00 126.12 412 VAL A CA 1
ATOM 6440 C C . VAL D 2 397 ? -31.102 -24.244 -9.048 1.00 128.22 412 VAL A C 1
ATOM 6441 O O . VAL D 2 397 ? -32.115 -24.307 -8.355 1.00 131.27 412 VAL A O 1
#

Secondary structure (DSSP, 8-state):
--HHHHHHHHHHHHHHHHT-STT-HHHHHHHHHHHHHHHHHHHHGGGB-B--BSSS--SS--EEEES---SSSSEEEE-SGGGGSB-BTTTBB-HHHHHHHHHHHHHHHHHHHH----SS----EEEEEEEEEE--EEEEEEEEEE-SHHHHHHHHHHHHHHHHHH---B-------TT--SS---HHHHHHHHHHHHHHHHHHHHHHHHHHHHHHT------SSSS-STTTHHHHHHHHHHHHHHHHHHHHHHHHHHHHHSTTTTGGG------GGGTTS--S-HHHHHHHHHHHHHHHHTTHHHHHHHHHHHHHH-/--EEEEESSEEETTS-EEEEEES--SSEEEEEEEESSS--GGGEEEEEEGGGTEEEE-TT--S-EEE-TTS-EEE-S--GGG-EEEEEEEEETT--EEEEEEEEEEE-/--STHHHHHHHHHHHHHHHHH-STT-HHHHHHHHHHHHHHHHHHHHHTTB-B--BSSS--S----EEES---SSSSEEE--GGGGGSB--TTS-B-HHHHHHHHHHHHHHHHHHHH-PPPTT--S-EEEEEEEEEE--EEEEEEEEEE-SHHHHHHHHHHHHHHHHHH--EE--------TT--SS-EEHHHHHHHHHHHHHHHHHHHHHHHHHHHHHHT-------TTHHHHHHHHHHHHHHHHHHHHHHHHHHHHHHHTSTTTTTTT------TT-TTS--S-HHHHHHHHHHHHHHHHTTHHHHHHHHHHHH---/--EEEEESSB--TTS-EEEEEES--SSEEEEEEEESSS--GGGEEEEEETTTTEEEE-TT--S-EEE-TTS-EEE-S--GGG-EEEEEEEEETTS-EEEEEEEEB---

CATH classification: 2.60.40.10

Solvent-accessible surface area: 37628 Å² total; per-residue (Å²): 176,15,59,17,76,6,89,65,124,86,0,26,83,45,137,63,2,59,0,51,17,69,90,49,16,138,73,21,2,0,0,0,0,0,36,8,108,159,6,42,3,86,108,0,6,9,3,24,7,48,23,44,125,106,47,25,82,11,66,40,45,50,66,61,28,51,23,89,103,82,0,4,0,26,1,77,89,2,56,93,126,14,58,20,76,4,1,0,0,0,1,40,2,42,34,80,52,45,97,14,60,13,50,0,71,21,110,127,191,14,66,22,80,8,99,65,112,80,3,20,68,35,129,97,2,50,0,41,18,87,90,48,19,132,82,19,0,0,0,0,0,0,36,5,110,193,12,50,4,83,109,0,5,10,1,26,6,64,20,43,134,114,56,26,79,11,71,38,55,56,62,64,31,58,22,88,111,80,0,3,0,35,2,75,95,2,56,92,143,16,55,14,75,3,2,0,0,0,1,35,4,32,49,74,57,43,100,12,82,4,51,0,92,15,127,130,161,60,110,44,55,59,135,13,12,35,60,3,30,44,10,8,109,52,2,4,73,104,51,115,86,0,0,0,19,12,0,0,20,0,0,0,31,0,1,1,0,4,0,2,0,0,1,8,0,4,1,9,2,0,14,100,111,121,3,59,45,95,65,30,40,12,0,72,52,0,0,4,112,49,42,71,20,16,85,5,13,19,55,11,5,0,3,80,14,28,129,48,6,1,0,5,39,136,54,0,36,65,0,2,105,1,0,8,3,0,22,17,0,35,155,74,33,10,19,20,28,51,55,65,174,92,67,8,127,3,74,28,82,17,12,44,105,145,83,79,62,73,102,75,76,72,40,79,0,18,6,110,30,0,0,56,30,0,72,44,3,2,58,16,1,58,92,23,7,0,7,0,47,4,92,108,122,179,54,5,86,19,18,67,22,29,20,42,32,1,36,90,23,0,27,71,4,3,53,1,0,27,67,0,3,50,24,0,47,62,0,10,109,36,2,73,74,2,70,118,52,84,30,191,54,203,153,77,118,60,110,21,98,55,1,25,96,7,0,93,5,2,35,40,0,18,151,33,0,13,73,0,4,21,7,0,48,111,0,18,40,23,60,0,127,87,32,0,43,84,63,127,117,20,50,52,78,9,46,4,70,0,30,14,31,1,90,106,7,27,74,37,0,54,66,4,6,0,52,15,17,57,58,55,75,69,3,83,114,2,39,99,55,2,83,116,95,208,174,53,71,120,138,14,30,36,38,2,37,46,4,19,114,55,2,5,78,101,50,119,73,0,0,0,20,14,0,0,20,0,0,0,28,0,0,2,0,0,1,4,0,0,0,6,0,2,1,5,2,1,20,105,129,95,4,52,37,98,84,37,46,20,1,76,61,0,0,4,94,57,49,78,19,16,67,0,25,10,56,7,5,0,3,78,14,30,142,51,5,1,0,8,52,132,54,0,39,68,0,4,94,1,0,12,2,0,18,21,0,30,154,85,26,10,19,17,27,54,45,86,178,101,71,8,125,8,73,34,88,23,13,29,91,148,71,79,65,78,81,73,74,81,39,72,0,13,6,102,34,0,0,63,26,0,79,44,1,3,58,16,0,60,73,25,13,0,7,2,53,6,118,125,187,44,9,99,20,19,59,31,28,24,50,33,0,39,93,27,0,28,64,3,3,34,0,0,27,58,0,3,58,24,0,45,63,0,9,102,35,3,85,80,7,65,110,54,93,18,226,167,148,145,93,29,133,48,74,58,125,5,96,27,8,24,98,3,0,96,8,1,30,28,0,17,150,33,0,58,50,0,10,17,8,2,62,88,0,52,102,17,71,0,110,82,41,1,44,66,61,85,110,74,44,45,98,8,48,2,57,0,38,16,36,0,107,135,8,20,72,44,0,85,96,0,21,67,70,22,22,68,41,40,18,56,3,36,28,0,30,57,49,2,74,115,100,122

Sequence (852 aa):
QLTTESMPFNVAEGKEVLLLVHNLPQQLFGYSWYKGERVDGNRQIVGYAIGTQQATPGPANSGRETIYPNASLLIQNVTQNDTGFYTLQVIKSDLVNEEATGQFHVYPQLTTESMPFNVAEGKEVLLLVHNLPQQLFGYSWYKGERVDGNRQIVGYAIGTQQATPGPANSGRETIYPNASLLIQNNVTQNDTGFYTLQVIKSDLVNEEATGQFHVYPSATAINQAIGNLNANTQNLIDKTDNSPAYQATLLALKSTVGLWNSIAYAVICGGYTDKPNHNTTETFYNQPGQGSDSITCGGHVGLLQAGKNNSLSIEQFATLNKAYQIIQAALKQGLPALSDTKKTVEVTIKTATNDTTVSITDTFINDAQNLLTQAQTIINTLQDNCPQLKGKSSNTPSWQTGANQNSCSVFGTEFSAISDMISNAQNIVQETQQLNTTPLKSINSIALAQSMLKNAQSQAAVLKLANQVGSDFNRISTGVLKNYIEECNSVSSNTWGKGCAGVKQTLTSLENSNASFSSQTPQINQAQNLANTIVTAINQAIGNLNANTQNLIDKTDNSPAYQATLLALKSTVGLWNSIAYAVICGGYTDKPNHNTTETFYNQPGQGSDSITCGGHVGLLQAGKNNSLSIEQFATLNKAYQIIQAALKQGLPALSDTKKTVEVTIKTATNDTTVSITDTFINDAQNLLTQAQTIINTLQDNCPQLKGKSNTPSWQTGANQNSCSVFGTEFSAISDMISNAQNIVQETQQLNTTPLKNLNSPNSIALAQSMLKNAQSQAAVLKLANQVGSDFNRISTGVLKNYIEECNAVSSNTWGKGCAGVKQTLTSLENSNASFSSQTPQQINQAQNLANTIV

Nearest PDB structures (foldseek):
  6gbg-assembly1_D  TM=1.003E+00  e=8.362E-23  Homo sapiens
  6xnw-assembly2_D  TM=9.963E-01  e=4.042E-22  Homo sapiens
  6xno-assembly1_B  TM=9.861E-01  e=2.534E-22  Homo sapiens
  5dzl-assembly2_D  TM=9.908E-01  e=6.081E-22  Homo sapiens
  6xnt-assembly1_B  TM=9.774E-01  e=4.815E-22  Homo sapiens

Organism: Helicobacter pylori (NCBI:txid210)

Radius of gyration: 34.71 Å; Cα contacts (8 Å, |Δi|>4): 1938; chains: 4; bounding box: 78×84×103 Å